Protein AF-A0A8H8R0Q6-F1 (afdb_monomer_lite)

Foldseek 3Di:
DDDDDDDDDDDDDDDDDDDDDDDDDDDCVVVVVVVVPDDDDDDDDDDDDDDDDDDDDDDDDDDDDDDDDDDDDDDDDDDDPDDPPPDDDDPFDFDWDFDAVQVVCPPVVLLQPLADDPPPDDDDDDDDDDDDDDDDDDDDDDDDPDDPDPDQDDQDSVNLVVLLVQLLVLVLVLLVVVLVLLLLLVDPLLLVLQQVLQDPQLLCLCDPDPVDALVSNLVSNVVSLLVLLVSLQVQAEEQAAEAWADADAPDVVCVVPDDDPPRHQDDADSVRLSVCSNRNYYHLQSSQSSVQSNSVSSVFFKKKKFQRRGFFSHSNTHHDDPDDPDPDDPDDDDDDDDDDDDDDDDDDDDDDDDDDDDDDDDDDDDDDDDDDPPPPDDDDDDDDDDDDDDDPDRDDDDAPLADRIWMWTASPSVLDTWTARSHRQNDIRCLQSRADDCPDPTHHRQFMKIATSVRAIDTLSLSRDLQCQQPSCSRAQVSHDCSVVVVCVSNVVRHDPDQDPSNVVSVVVSVVSVVPRDDDADPSSQQVGQFKHFPVNAGPQKDQQDPDFPDWYFPAADPVDDRHTDITTMDTPVRIFGWDFQVVVVLVQKHFDPPDFFPDFAQRDDDPPDPDDDDDPPPRDGGGGTDGPVRIDGHAAAAQDPFADDADPSQAAEPQDVSSAHHQKDFDQAPCLVVLCVVVVGHKHFYFNDFDDDDRMTTTDGGGIITGPVCVVSSVVVVVVVVVVVVVVVVVVVVVVVVVVVVVVVVVVVVVVVVVVCVVVPDDDDDDDDDDDDDDDDDDDDDPDDDDDDDDDDDDDDDDDDDDD

Secondary structure (DSSP, 8-state):
--------------------PPPP---THHHHHHHTTSPPP---PPPPP-PPPPPPP--------------------------------------EEE--TTSGGGTHHHHHHTT---TT---------------------PPPPPP-PPPPP---HHHHHHHHHHHHHHHHHHHHHHHHHHHHHT-HHHHHHHGGGS-HHHHHHHS--TTS-HHHHHHHHHHHHHHHHHHHHHH-EE-SB------B-SSHHHHHT----TTB-----HHHHHHHHHHTEE-HHHHHHHHHHHHHHHT--EEEEEEE-PPP-STTPPBP------PPPPPPPP-------------------------------------S----------PPPPPPPPPPPPPP----SS-SEEEEEEETTTTEEEEE-SSSS--BS-GGGT---TT-SS---SEEEEE-TTS-EEE-HHHH-SSTTTTGGGGSGGGSTTHHHHHHHHHTTSS-SS--HHHHHHHHHHHHHHTTPPPPSSGGGGTT-SSEEEGGG--TTEEES-----EEEEEEE-SSSTT-EEEEEEEEGGGEEEEEEHHHHHTTTEEEPTTPPPSEEEPPPPPSS-----------PPPEEEEEGGGEEE--PPPPBTTBPP--TTS-EE-SSGGGSPTTEEEE--TTHHHHHHHTT--EEEEEEEEEEETTEEEEEEEEEEEEGGGHHHHHHHHHHHHHHHHHHHHHHHHHHHHHHHHHHHHHHHHHHHHHHHHHS-S-----------------------------------PPPP---

Organism: NCBI:txid1316788

InterPro domains:
  IPR004583 DNA repair protein Rad4 [PTHR12135] (396-763)
  IPR018325 Rad4/PNGase transglutaminase-like fold [PF03835] (396-510)
  IPR018326 Rad4 beta-hairpin domain 1 [PF10403] (516-576)
  IPR018326 Rad4 beta-hairpin domain 1 [SM01030] (515-577)
  IPR018327 Rad4 beta-hairpin domain 2 [PF10404] (580-638)
  IPR018327 Rad4 beta-hairpin domain 2 [SM01031] (579-638)
  IPR018328 Rad4 beta-hairpin domain 3 [PF10405] (645-717)
  IPR018328 Rad4 beta-hairpin domain 3 [SM01032] (645-719)
  IPR036985 Transglutaminase-like superfamily [G3DSA:3.90.260.10] (149-517)
  IPR038765 Papain-like cysteine peptidase superfamily [SSF54001] (167-530)
  IPR042488 Rad4, beta-hairpin domain 3 superfamily [G3DSA:3.30.70.2460] (651-724)

Radius of gyration: 45.05 Å; chains: 1; bounding box: 107×128×176 Å

Sequence (805 aa):
MAPRKPAARTKQGKGKGKAPVKRSAVPDVYQEMLAEALPSHADVSERPLKKRRTGPRDTKGVAGSSSRQADEDDGDGDEDLEFEDVLDEPVKTQQTAYRDSDEESEEDDELEWAGVDFESLPGNGETSGSGDLELTLTANKTPQRPKISTRRRVVSKAERVTRLEIHRMHILCLLSHVERRNDWCNDAEVQKSLRPLLDKKMMTFLRPKSDMSQFGRAESVKRGLEQAGIMWRRKFRVTARGVRRALWADDEKDLHNYNLPGDVEFPIEKSDFRTAAKTLKGSRDLGAQLYCALLRSAGLEVRLVCSLQPLSFSAGGPAMSKSAPRAPKPPSPETSESEEEAVNVQSFIPSFGPGPSVAGLPISPRRRLGHPNAADYNMPEIRAPMRPPPRPKKKEIHESPFPVYWIEVLDEAHQKWLPVDPLVTETIAKPRAFEPPGADRENNMSYVICFEDEGNAKDITRRYAKAYNSKTRKNRVESTHGGDKWWRKTMSKFSPPWNTDLDQIENTELAASEAREPMPKNIQDFKDHPTYALERHLRRNEILVATREIGKVAAGRDTGTPGGKRLENVYRRRDVKIARSADAWYRLGRDVKMGEQPVKTVPAKGRVDEDVDMGGENDERPGTNLYTEDQTELFQAPPVVNGRVPKNSFGNIDVYVPSMVPKGGVHLPYDEASRAARILGIDYADALTGFDFRGRHGTAILKGIVVASGFREAVEEVIQGFRHERDREREEMRSLAALRMWKRFLVGLKIKARVDGYAIEGEGDEDGSVQDESAASDVYIPDDDGGGFIPDDDDDDEGGGFIPE

pLDDT: mean 72.89, std 25.29, range [25.75, 98.38]

Structure (mmCIF, N/CA/C/O backbone):
data_AF-A0A8H8R0Q6-F1
#
_entry.id   AF-A0A8H8R0Q6-F1
#
loop_
_atom_site.group_PDB
_atom_site.id
_atom_site.type_symbol
_atom_site.label_atom_id
_atom_site.label_alt_id
_atom_site.label_comp_id
_atom_site.label_asym_id
_atom_site.label_entity_id
_atom_site.label_seq_id
_atom_site.pdbx_PDB_ins_code
_atom_site.Cartn_x
_atom_site.Cartn_y
_atom_site.Cartn_z
_atom_site.occupancy
_atom_site.B_iso_or_equiv
_atom_site.auth_seq_id
_atom_site.auth_comp_id
_atom_site.auth_asym_id
_atom_site.auth_atom_id
_atom_site.pdbx_PDB_model_num
ATOM 1 N N . MET A 1 1 ? 1.878 48.714 -78.614 1.00 37.41 1 MET A N 1
ATOM 2 C CA . MET A 1 1 ? 2.618 49.493 -79.636 1.00 37.41 1 MET A CA 1
ATOM 3 C C . MET A 1 1 ? 4.052 48.971 -79.694 1.00 37.41 1 MET A C 1
ATOM 5 O O . MET A 1 1 ? 4.588 48.665 -78.640 1.00 37.41 1 MET A O 1
ATOM 9 N N . ALA A 1 2 ? 4.641 48.813 -80.886 1.00 41.62 2 ALA A N 1
ATOM 10 C CA . ALA A 1 2 ? 6.075 48.499 -81.066 1.00 41.62 2 ALA A CA 1
ATOM 11 C C . ALA A 1 2 ? 6.932 49.779 -80.856 1.00 41.62 2 ALA A C 1
ATOM 13 O O . ALA A 1 2 ? 6.328 50.854 -80.904 1.00 41.62 2 ALA A O 1
ATOM 14 N N . PRO A 1 3 ? 8.271 49.730 -80.618 1.00 52.81 3 PRO A N 1
ATOM 15 C CA . PRO A 1 3 ? 9.309 49.214 -81.550 1.00 52.81 3 PRO A CA 1
ATOM 16 C C . PRO A 1 3 ? 10.319 48.214 -80.909 1.00 52.81 3 PRO A C 1
ATOM 18 O O . PRO A 1 3 ? 10.474 48.182 -79.699 1.00 52.81 3 PRO A O 1
ATOM 21 N N . ARG A 1 4 ? 10.907 47.240 -81.635 1.00 34.62 4 ARG A N 1
ATOM 22 C CA . ARG A 1 4 ? 12.130 47.277 -82.503 1.00 34.62 4 ARG A CA 1
ATOM 23 C C . ARG A 1 4 ? 13.420 47.722 -81.761 1.00 34.62 4 ARG A C 1
ATOM 25 O O . ARG A 1 4 ? 13.446 48.833 -81.263 1.00 34.62 4 ARG A O 1
ATOM 32 N N . LYS A 1 5 ? 14.453 46.867 -81.581 1.00 35.47 5 LYS A N 1
ATOM 33 C CA . LYS A 1 5 ? 15.574 46.505 -82.518 1.00 35.47 5 LYS A CA 1
ATOM 34 C C . LYS A 1 5 ? 16.452 47.706 -82.969 1.00 35.47 5 LYS A C 1
ATOM 36 O O . LYS A 1 5 ? 15.867 48.770 -83.135 1.00 35.47 5 LYS A O 1
ATOM 41 N N . PRO A 1 6 ? 17.744 47.540 -83.377 1.00 52.72 6 PRO A N 1
ATOM 42 C CA . PRO A 1 6 ? 18.637 46.352 -83.327 1.00 52.72 6 PRO A CA 1
ATOM 43 C C . PRO A 1 6 ? 20.159 46.629 -83.055 1.00 52.72 6 PRO A C 1
ATOM 45 O O . PRO A 1 6 ? 20.582 47.773 -83.004 1.00 52.72 6 PRO A O 1
ATOM 48 N N . ALA A 1 7 ? 20.975 45.553 -83.087 1.00 35.16 7 ALA A N 1
ATOM 49 C CA . ALA A 1 7 ? 22.328 45.466 -83.702 1.00 35.16 7 ALA A CA 1
ATOM 50 C C . ALA A 1 7 ? 23.520 46.297 -83.147 1.00 35.16 7 ALA A C 1
ATOM 52 O O . ALA A 1 7 ? 23.352 47.336 -82.535 1.00 35.16 7 ALA A O 1
ATOM 53 N N . ALA A 1 8 ? 24.793 45.968 -83.422 1.00 33.88 8 ALA A N 1
ATOM 54 C CA . ALA A 1 8 ? 25.499 44.697 -83.691 1.00 33.88 8 ALA A CA 1
ATOM 55 C C . ALA A 1 8 ? 27.006 45.008 -83.839 1.00 33.88 8 ALA A C 1
ATOM 57 O O . ALA A 1 8 ? 27.340 45.996 -84.495 1.00 33.88 8 ALA A O 1
ATOM 58 N N . ARG A 1 9 ? 27.926 44.137 -83.383 1.00 33.97 9 ARG A N 1
ATOM 59 C CA . ARG A 1 9 ? 29.245 44.012 -84.045 1.00 33.97 9 ARG A CA 1
ATOM 60 C C . ARG A 1 9 ? 30.012 42.727 -83.718 1.00 33.97 9 ARG A C 1
ATOM 62 O O . ARG A 1 9 ? 30.208 42.361 -82.569 1.00 33.97 9 ARG A O 1
ATOM 69 N N . THR A 1 10 ? 30.477 42.082 -84.780 1.00 33.75 10 THR A N 1
ATOM 70 C CA . THR A 1 10 ? 31.283 40.853 -84.817 1.00 33.75 10 THR A CA 1
ATOM 71 C C . THR A 1 10 ? 32.789 41.117 -84.724 1.00 33.75 10 THR A C 1
ATOM 73 O O . THR A 1 10 ? 33.256 42.100 -85.302 1.00 33.75 10 THR A O 1
ATOM 76 N N . LYS A 1 11 ? 33.568 40.148 -84.219 1.00 35.34 11 LYS A N 1
ATOM 77 C CA . LYS A 1 11 ? 34.906 39.814 -84.758 1.00 35.34 11 LYS A CA 1
ATOM 78 C C . LYS A 1 11 ? 35.257 38.336 -84.508 1.00 35.34 11 LYS A C 1
ATOM 80 O O . LYS A 1 11 ? 34.851 37.765 -83.506 1.00 35.34 11 LYS A O 1
ATOM 85 N N . GLN A 1 12 ? 35.955 37.721 -85.465 1.00 33.28 12 GLN A N 1
ATOM 86 C CA . GLN A 1 12 ? 36.285 36.287 -85.510 1.00 33.28 12 GLN A CA 1
ATOM 87 C C . GLN A 1 12 ? 37.690 35.982 -84.958 1.00 33.28 12 GLN A C 1
ATOM 89 O O . GLN A 1 12 ? 38.584 36.817 -85.073 1.00 33.28 12 GLN A O 1
ATOM 94 N N . GLY A 1 13 ? 37.913 34.737 -84.512 1.00 31.86 13 GLY A N 1
ATOM 95 C CA . GLY A 1 13 ? 39.238 34.145 -84.276 1.00 31.86 13 GLY A CA 1
ATOM 96 C C . GLY A 1 13 ? 39.194 32.608 -84.352 1.00 31.86 13 GLY A C 1
ATOM 97 O O . GLY A 1 13 ? 38.357 31.987 -83.708 1.00 31.86 13 GLY A O 1
ATOM 98 N N . LYS A 1 14 ? 40.050 31.994 -85.182 1.00 33.41 14 LYS A N 1
ATOM 99 C CA . LYS A 1 14 ? 40.188 30.526 -85.392 1.00 33.41 14 LYS A CA 1
ATOM 100 C C . LYS A 1 14 ? 41.073 29.913 -84.277 1.00 33.41 14 LYS A C 1
ATOM 102 O O . LYS A 1 14 ? 41.914 30.636 -83.764 1.00 33.41 14 LYS A O 1
ATOM 107 N N . GLY A 1 15 ? 41.047 28.621 -83.918 1.00 32.22 15 GLY A N 1
ATOM 108 C CA . GLY A 1 15 ? 40.286 27.444 -84.384 1.00 32.22 15 GLY A CA 1
ATOM 109 C C . GLY A 1 15 ? 40.993 26.114 -83.992 1.00 32.22 15 GLY A C 1
ATOM 110 O O . GLY A 1 15 ? 42.031 26.165 -83.342 1.00 32.22 15 GLY A O 1
ATOM 111 N N . LYS A 1 16 ? 40.492 24.959 -84.488 1.00 32.84 16 LYS A N 1
ATOM 112 C CA . LYS A 1 16 ? 40.931 23.543 -84.249 1.00 32.84 16 LYS A CA 1
ATOM 113 C C . LYS A 1 16 ? 40.550 22.942 -82.867 1.00 32.84 16 LYS A C 1
ATOM 115 O O . LYS A 1 16 ? 40.836 23.555 -81.855 1.00 32.84 16 LYS A O 1
ATOM 120 N N . GLY A 1 17 ? 39.970 21.735 -82.745 1.00 31.78 17 GLY A N 1
ATOM 121 C CA . GLY A 1 17 ? 39.281 20.899 -83.749 1.00 31.78 17 GLY A CA 1
ATOM 122 C C . GLY A 1 17 ? 39.044 19.421 -83.348 1.00 31.78 17 GLY A C 1
ATOM 123 O O . GLY A 1 17 ? 40.013 18.743 -83.039 1.00 31.78 17 GLY A O 1
ATOM 124 N N . LYS A 1 18 ? 37.795 18.927 -83.534 1.00 31.50 18 LYS A N 1
ATOM 125 C CA . LYS A 1 18 ? 37.303 17.510 -83.527 1.00 31.50 18 LYS A CA 1
ATOM 126 C C . LYS A 1 18 ? 37.394 16.726 -82.190 1.00 31.50 18 LYS A C 1
ATOM 128 O O . LYS A 1 18 ? 38.374 16.874 -81.484 1.00 31.50 18 LYS A O 1
ATOM 133 N N . ALA A 1 19 ? 36.501 15.793 -81.817 1.00 33.81 19 ALA A N 1
ATOM 134 C CA . ALA A 1 19 ? 35.112 15.394 -82.171 1.00 33.81 19 ALA A CA 1
ATOM 135 C C . ALA A 1 19 ? 34.708 14.204 -81.233 1.00 33.81 19 ALA A C 1
ATOM 137 O O . ALA A 1 19 ? 35.589 13.692 -80.548 1.00 33.81 19 ALA A O 1
ATOM 138 N N . PRO A 1 20 ? 33.493 13.613 -81.292 1.00 41.59 20 PRO A N 1
ATOM 139 C CA . PRO A 1 20 ? 32.145 14.181 -81.204 1.00 41.59 20 PRO A CA 1
ATOM 140 C C . PRO A 1 20 ? 31.353 13.669 -79.966 1.00 41.59 20 PRO A C 1
ATOM 142 O O . PRO A 1 20 ? 31.615 12.594 -79.433 1.00 41.59 20 PRO A O 1
ATOM 145 N N . VAL A 1 21 ? 30.299 14.389 -79.569 1.00 34.75 21 VAL A N 1
ATOM 146 C CA . VAL A 1 21 ? 29.339 13.960 -78.528 1.00 34.75 21 VAL A CA 1
ATOM 147 C C . VAL A 1 21 ? 28.239 13.072 -79.132 1.00 34.75 21 VAL A C 1
ATOM 149 O O . VAL A 1 21 ? 27.645 13.440 -80.148 1.00 34.75 21 VAL A O 1
ATOM 152 N N . LYS A 1 22 ? 27.900 11.945 -78.485 1.00 35.41 22 LYS A N 1
ATOM 153 C CA . LYS A 1 22 ? 26.603 11.272 -78.695 1.00 35.41 22 LYS A CA 1
ATOM 154 C C . LYS A 1 22 ? 25.539 11.990 -77.860 1.00 35.41 22 LYS A C 1
ATOM 156 O O . LYS A 1 22 ? 25.668 12.065 -76.644 1.00 35.41 22 LYS A O 1
ATOM 161 N N . ARG A 1 23 ? 24.505 12.521 -78.518 1.00 35.56 23 ARG A N 1
ATOM 162 C CA . ARG A 1 23 ? 23.360 13.186 -77.871 1.00 35.56 23 ARG A CA 1
ATOM 163 C C . ARG A 1 23 ? 22.573 12.196 -77.003 1.00 35.56 23 ARG A C 1
ATOM 165 O O . ARG A 1 23 ? 22.183 11.148 -77.513 1.00 35.56 23 ARG A O 1
ATOM 172 N N . SER A 1 24 ? 22.276 12.559 -75.756 1.00 41.94 24 SER A N 1
ATOM 173 C CA . SER A 1 24 ? 21.095 12.043 -75.051 1.00 41.94 24 SER A CA 1
ATOM 174 C C . SER A 1 24 ? 19.878 12.909 -75.400 1.00 41.94 24 SER A C 1
ATOM 176 O O . SER A 1 24 ? 20.024 14.042 -75.862 1.00 41.94 24 SER A O 1
ATOM 178 N N . ALA A 1 25 ? 18.676 12.354 -75.249 1.00 55.81 25 ALA A N 1
ATOM 179 C CA . ALA A 1 25 ? 17.431 13.000 -75.654 1.00 55.81 25 ALA A CA 1
ATOM 180 C C . ALA A 1 25 ? 16.643 13.492 -74.430 1.00 55.81 25 ALA A C 1
ATOM 182 O O . ALA A 1 25 ? 15.858 12.739 -73.862 1.00 55.81 25 ALA A O 1
ATOM 183 N N . VAL A 1 26 ? 16.842 14.756 -74.046 1.00 54.94 26 VAL A N 1
ATOM 184 C CA . VAL A 1 26 ? 15.974 15.495 -73.111 1.00 54.94 26 VAL A CA 1
ATOM 185 C C . VAL A 1 26 ? 15.856 16.943 -73.621 1.00 54.94 26 VAL A C 1
ATOM 187 O O . VAL A 1 26 ? 16.885 17.508 -73.986 1.00 54.94 26 VAL A O 1
ATOM 190 N N . PRO A 1 27 ? 14.655 17.549 -73.702 1.00 66.12 27 PRO A N 1
ATOM 191 C CA . PRO A 1 27 ? 14.500 18.955 -74.092 1.00 66.12 27 PRO A CA 1
ATOM 192 C C . PRO A 1 27 ? 15.059 19.942 -73.052 1.00 66.12 27 PRO A C 1
ATOM 194 O O . PRO A 1 27 ? 14.815 19.779 -71.855 1.00 66.12 27 PRO A O 1
ATOM 197 N N . ASP A 1 28 ? 15.719 21.008 -73.519 1.00 57.66 28 ASP A N 1
ATOM 198 C CA . ASP A 1 28 ? 16.455 21.984 -72.687 1.00 57.66 28 ASP A CA 1
ATOM 199 C C . ASP A 1 28 ? 15.604 22.676 -71.597 1.00 57.66 28 ASP A C 1
ATOM 201 O O . ASP A 1 28 ? 16.124 23.046 -70.546 1.00 57.66 28 ASP A O 1
ATOM 205 N N . VAL A 1 29 ? 14.281 22.769 -71.790 1.00 59.09 29 VAL A N 1
ATOM 206 C CA . VAL A 1 29 ? 13.329 23.397 -70.845 1.00 59.09 29 VAL A CA 1
ATOM 207 C C . VAL A 1 29 ? 13.381 22.774 -69.439 1.00 59.09 29 VAL A C 1
ATOM 209 O O . VAL A 1 29 ? 13.144 23.455 -68.444 1.00 59.09 29 VAL A O 1
ATOM 212 N N . TYR A 1 30 ? 13.720 21.485 -69.330 1.00 53.28 30 TYR A N 1
ATOM 213 C CA . TYR A 1 30 ? 13.838 20.812 -68.031 1.00 53.28 30 TYR A CA 1
ATOM 214 C C . TYR A 1 30 ? 15.154 21.103 -67.293 1.00 53.28 30 TYR A C 1
ATOM 216 O O . TYR A 1 30 ? 15.230 20.856 -66.091 1.00 53.28 30 TYR A O 1
ATOM 224 N N . GLN A 1 31 ? 16.182 21.624 -67.974 1.00 54.16 31 GLN A N 1
ATOM 225 C CA . GLN A 1 31 ? 17.448 22.006 -67.337 1.00 54.16 31 GLN A CA 1
ATOM 226 C C . GLN A 1 31 ? 17.413 23.440 -66.794 1.00 54.16 31 GLN A C 1
ATOM 228 O O . GLN A 1 31 ? 17.961 23.680 -65.722 1.00 54.16 31 GLN A O 1
ATOM 233 N N . GLU A 1 32 ? 16.713 24.369 -67.455 1.00 53.84 32 GLU A N 1
ATOM 234 C CA . GLU A 1 32 ? 16.550 25.741 -66.942 1.00 53.84 32 GLU A CA 1
ATOM 235 C C . GLU A 1 32 ? 15.738 25.776 -65.633 1.00 53.84 32 GLU A C 1
ATOM 237 O O . GLU A 1 32 ? 16.171 26.410 -64.672 1.00 53.84 32 GLU A O 1
ATOM 242 N N . MET A 1 33 ? 14.651 24.998 -65.513 1.00 52.16 33 MET A N 1
ATOM 243 C CA . MET A 1 33 ? 13.885 24.910 -64.252 1.00 52.16 33 MET A CA 1
ATOM 244 C C . MET A 1 33 ? 14.675 24.301 -63.077 1.00 52.16 33 MET A C 1
ATOM 246 O O . MET A 1 33 ? 14.356 24.571 -61.922 1.00 52.16 33 MET A O 1
ATOM 250 N N . LEU A 1 34 ? 15.706 23.491 -63.345 1.00 52.06 34 LEU A N 1
ATOM 251 C CA . LEU A 1 34 ? 16.599 22.955 -62.308 1.00 52.06 34 LEU A CA 1
ATOM 252 C C . LEU A 1 34 ? 17.705 23.945 -61.904 1.00 52.06 34 LEU A C 1
ATOM 254 O O . LEU A 1 34 ? 18.265 23.812 -60.818 1.00 52.06 34 LEU A O 1
ATOM 258 N N . ALA A 1 35 ? 18.007 24.939 -62.744 1.00 54.28 35 ALA A N 1
ATOM 259 C CA . ALA A 1 35 ? 18.993 25.980 -62.457 1.00 54.28 35 ALA A CA 1
ATOM 260 C C . ALA A 1 35 ? 18.410 27.160 -61.653 1.00 54.28 35 ALA A C 1
ATOM 262 O O . ALA A 1 35 ? 19.150 27.839 -60.947 1.00 54.28 35 ALA A O 1
ATOM 263 N N . GLU A 1 36 ? 17.096 27.394 -61.729 1.00 56.12 36 GLU A N 1
ATOM 264 C CA . GLU A 1 36 ? 16.418 28.519 -61.061 1.00 56.12 36 GLU A CA 1
ATOM 265 C C . GLU A 1 36 ? 16.011 28.219 -59.597 1.00 56.12 36 GLU A C 1
ATOM 267 O O . GLU A 1 36 ? 15.661 29.121 -58.841 1.00 56.12 36 GLU A O 1
ATOM 272 N N . ALA A 1 37 ? 16.101 26.955 -59.163 1.00 46.34 37 ALA A N 1
ATOM 273 C CA . ALA A 1 37 ? 15.659 26.489 -57.841 1.00 46.34 37 ALA A CA 1
ATOM 274 C C . ALA A 1 37 ? 16.743 26.504 -56.734 1.00 46.34 37 ALA A C 1
ATOM 276 O O . ALA A 1 37 ? 16.505 25.989 -55.641 1.00 46.34 37 ALA A O 1
ATOM 277 N N . LEU A 1 38 ? 17.931 27.069 -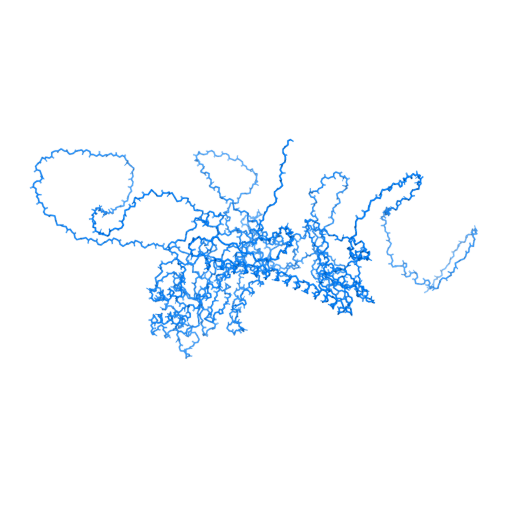56.990 1.00 39.94 38 LEU A N 1
ATOM 278 C CA . LEU A 1 38 ? 19.055 27.102 -56.043 1.00 39.94 38 LEU A CA 1
ATOM 279 C C . LEU A 1 38 ? 19.482 28.547 -55.713 1.00 39.94 38 LEU A C 1
ATOM 281 O O . LEU A 1 38 ? 20.054 29.222 -56.571 1.00 39.94 38 LEU A O 1
ATOM 285 N N . PRO A 1 39 ? 19.262 29.032 -54.474 1.00 40.91 39 PRO A N 1
ATOM 286 C CA . PRO A 1 39 ? 19.784 30.321 -54.027 1.00 40.91 39 PRO A CA 1
ATOM 287 C C . PRO A 1 39 ? 21.319 30.368 -54.028 1.00 40.91 39 PRO A C 1
ATOM 289 O O . PRO A 1 39 ? 21.995 29.435 -53.599 1.00 40.91 39 PRO A O 1
ATOM 292 N N . SER A 1 40 ? 21.870 31.490 -54.489 1.00 37.72 40 SER A N 1
ATOM 293 C CA . SER A 1 40 ? 23.310 31.726 -54.618 1.00 37.72 40 SER A CA 1
ATOM 294 C C . SER A 1 40 ? 24.046 31.792 -53.272 1.00 37.72 40 SER A C 1
ATOM 296 O O . SER A 1 40 ? 23.661 32.559 -52.390 1.00 37.72 40 SER A O 1
ATOM 298 N N . HIS A 1 41 ? 25.155 31.055 -53.167 1.00 38.09 41 HIS A N 1
ATOM 299 C CA . HIS A 1 41 ? 26.095 31.078 -52.039 1.00 38.09 41 HIS A CA 1
ATOM 300 C C . HIS A 1 41 ? 26.798 32.433 -51.832 1.00 38.09 41 HIS A C 1
ATOM 302 O O . HIS A 1 41 ? 27.070 33.155 -52.791 1.00 38.09 41 HIS A O 1
ATOM 308 N N . ALA A 1 42 ? 27.235 32.674 -50.590 1.00 30.52 42 ALA A N 1
ATOM 309 C CA . ALA A 1 42 ? 28.360 33.552 -50.270 1.00 30.52 42 ALA A CA 1
ATOM 310 C C . ALA A 1 42 ? 29.329 32.849 -49.289 1.00 30.52 42 ALA A C 1
ATOM 312 O O . ALA A 1 42 ? 28.966 32.565 -48.153 1.00 30.52 42 ALA A O 1
ATOM 313 N N . ASP A 1 43 ? 30.526 32.541 -49.798 1.00 34.03 43 ASP A N 1
ATOM 314 C CA . ASP A 1 43 ? 31.808 32.207 -49.146 1.00 34.03 43 ASP A CA 1
ATOM 315 C C . ASP A 1 43 ? 31.872 31.624 -47.715 1.00 34.03 43 ASP A C 1
ATOM 317 O O . ASP A 1 43 ? 31.805 32.346 -46.722 1.00 34.03 43 ASP A O 1
ATOM 321 N N . VAL A 1 44 ? 32.285 30.348 -47.633 1.00 30.97 44 VAL A N 1
ATOM 322 C CA . VAL A 1 44 ? 33.245 29.844 -46.625 1.00 30.97 44 VAL A CA 1
ATOM 323 C C . VAL A 1 44 ? 34.235 28.897 -47.324 1.00 30.97 44 VAL A C 1
ATOM 325 O O . VAL A 1 44 ? 33.862 28.154 -48.229 1.00 30.97 44 VAL A O 1
ATOM 328 N N . SER A 1 45 ? 35.509 28.939 -46.931 1.00 35.38 45 SER A N 1
ATOM 329 C CA . SER A 1 45 ? 36.619 28.233 -47.582 1.00 35.38 45 SER A CA 1
ATOM 330 C C . SER A 1 45 ? 36.756 26.757 -47.174 1.00 35.38 45 SER A C 1
ATOM 332 O O . SER A 1 45 ? 36.911 26.425 -45.999 1.00 35.38 45 SER A O 1
ATOM 334 N N . GLU A 1 46 ? 36.783 25.850 -48.157 1.00 33.22 46 GLU A N 1
ATOM 335 C CA . GLU A 1 46 ? 36.973 24.415 -47.910 1.00 33.22 46 GLU A CA 1
ATOM 336 C C . GLU A 1 46 ? 38.435 24.053 -47.583 1.00 33.22 46 GLU A C 1
ATOM 338 O O . GLU A 1 46 ? 39.353 24.248 -48.385 1.00 33.22 46 GLU A O 1
ATOM 343 N N . ARG A 1 47 ? 38.648 23.437 -46.412 1.00 35.62 47 ARG A N 1
ATOM 344 C CA . ARG A 1 47 ? 39.866 22.673 -46.088 1.00 35.62 47 ARG A CA 1
ATOM 345 C C . ARG A 1 47 ? 39.652 21.185 -46.430 1.00 35.62 47 ARG A C 1
ATOM 347 O O . ARG A 1 47 ? 38.562 20.675 -46.178 1.00 35.62 47 ARG A O 1
ATOM 354 N N . PRO A 1 48 ? 40.654 20.442 -46.948 1.00 40.94 48 PRO A N 1
ATOM 355 C CA . PRO A 1 48 ? 40.413 19.093 -47.469 1.00 40.94 48 PRO A CA 1
ATOM 356 C C . PRO A 1 48 ? 40.166 18.030 -46.386 1.00 40.94 48 PRO A C 1
ATOM 358 O O . PRO A 1 48 ? 40.982 17.841 -45.481 1.00 40.94 48 PRO A O 1
ATOM 361 N N . LEU A 1 49 ? 39.090 17.255 -46.551 1.00 35.88 49 LEU A N 1
ATOM 362 C CA . LEU A 1 49 ? 38.761 16.095 -45.716 1.00 35.88 49 LEU A CA 1
ATOM 363 C C . LEU A 1 49 ? 39.793 14.962 -45.877 1.00 35.88 49 LEU A C 1
ATOM 365 O O . LEU A 1 49 ? 40.012 14.419 -46.965 1.00 35.88 49 LEU A O 1
ATOM 369 N N . LYS A 1 50 ? 40.422 14.568 -44.765 1.00 34.38 50 LYS A N 1
ATOM 370 C CA . LYS A 1 50 ? 41.488 13.556 -44.724 1.00 34.38 50 LYS A CA 1
ATOM 371 C C . LYS A 1 50 ? 40.904 12.134 -44.726 1.00 34.38 50 LYS A C 1
ATOM 373 O O . LYS A 1 50 ? 40.561 11.586 -43.682 1.00 34.38 50 LYS A O 1
ATOM 378 N N . LYS A 1 51 ? 40.855 11.491 -45.899 1.00 36.44 51 LYS A N 1
ATOM 379 C CA . LYS A 1 51 ? 40.668 10.029 -45.998 1.00 36.44 51 LYS A CA 1
ATOM 380 C C . LYS A 1 51 ? 41.799 9.308 -45.248 1.00 36.44 51 LYS A C 1
ATOM 382 O O . LYS A 1 51 ? 42.972 9.622 -45.473 1.00 36.44 51 LYS A O 1
ATOM 387 N N . ARG A 1 52 ? 41.477 8.325 -44.394 1.00 32.88 52 ARG A N 1
ATOM 388 C CA . ARG A 1 52 ? 42.503 7.456 -43.785 1.00 32.88 52 ARG A CA 1
ATOM 389 C C . ARG A 1 52 ? 43.118 6.546 -44.852 1.00 32.88 52 ARG A C 1
ATOM 391 O O . ARG A 1 52 ? 42.446 6.094 -45.774 1.00 32.88 52 ARG A O 1
ATOM 398 N N . ARG A 1 53 ? 44.433 6.367 -44.749 1.00 31.47 53 ARG A N 1
ATOM 399 C CA . ARG A 1 53 ? 45.313 5.916 -45.832 1.00 31.47 53 ARG A CA 1
ATOM 400 C C . ARG A 1 53 ? 45.634 4.429 -45.678 1.00 31.47 53 ARG A C 1
ATOM 402 O O . ARG A 1 53 ? 46.025 4.010 -44.594 1.00 31.47 53 ARG A O 1
ATOM 409 N N . THR A 1 54 ? 45.533 3.661 -46.758 1.00 33.88 54 THR A N 1
ATOM 410 C CA . THR A 1 54 ? 46.132 2.321 -46.854 1.00 33.88 54 THR A CA 1
ATOM 411 C C . THR A 1 54 ? 47.660 2.429 -46.793 1.00 33.88 54 THR A C 1
ATOM 413 O O . THR A 1 54 ? 48.246 3.235 -47.521 1.00 33.88 54 THR A O 1
ATOM 416 N N . GLY A 1 55 ? 48.298 1.643 -45.921 1.00 31.31 55 GLY A N 1
ATOM 417 C CA . GLY A 1 55 ? 49.758 1.495 -45.839 1.00 31.31 55 GLY A CA 1
ATOM 418 C C . GLY A 1 55 ? 50.281 0.400 -46.784 1.00 31.31 55 GLY A C 1
ATOM 419 O O . GLY A 1 55 ? 49.501 -0.477 -47.157 1.00 31.31 55 GLY A O 1
ATOM 420 N N . PRO A 1 56 ? 51.552 0.458 -47.227 1.00 36.50 56 PRO A N 1
ATOM 421 C CA . PRO A 1 56 ? 52.015 -0.321 -48.371 1.00 36.50 56 PRO A CA 1
ATOM 422 C C . PRO A 1 56 ? 52.639 -1.676 -48.011 1.00 36.50 56 PRO A C 1
ATOM 424 O O . PRO A 1 56 ? 53.155 -1.899 -46.921 1.00 36.50 56 PRO A O 1
ATOM 427 N N . ARG A 1 57 ? 52.622 -2.556 -49.014 1.00 30.55 57 ARG A N 1
ATOM 428 C CA . ARG A 1 57 ? 53.323 -3.840 -49.082 1.00 30.55 57 ARG A CA 1
ATOM 429 C C . ARG A 1 57 ? 54.793 -3.592 -49.419 1.00 30.55 57 ARG A C 1
ATOM 431 O O . ARG A 1 57 ? 55.061 -3.059 -50.492 1.00 30.55 57 ARG A O 1
ATOM 438 N N . ASP A 1 58 ? 55.710 -4.027 -48.559 1.00 29.55 58 ASP A N 1
ATOM 439 C CA . ASP A 1 58 ? 57.151 -4.008 -48.837 1.00 29.55 58 ASP A CA 1
ATOM 440 C C . ASP A 1 58 ? 57.697 -5.433 -48.990 1.00 29.55 58 ASP A C 1
ATOM 442 O O . ASP A 1 58 ? 57.332 -6.346 -48.249 1.00 29.55 58 ASP A O 1
ATOM 446 N N . THR A 1 59 ? 58.554 -5.637 -49.989 1.00 30.95 59 THR A N 1
ATOM 447 C CA . THR A 1 59 ? 59.098 -6.951 -50.353 1.00 30.95 59 THR A CA 1
ATOM 448 C C . THR A 1 59 ? 60.582 -7.042 -50.025 1.00 30.95 59 THR A C 1
ATOM 450 O O . THR A 1 59 ? 61.396 -6.410 -50.699 1.00 30.95 59 THR A O 1
ATOM 453 N N . LYS A 1 60 ? 60.959 -7.916 -49.087 1.00 31.59 60 LYS A N 1
ATOM 454 C CA . LYS A 1 60 ? 62.309 -8.495 -49.019 1.00 31.59 60 LYS A CA 1
ATOM 455 C C . LYS A 1 60 ? 62.228 -9.964 -48.625 1.00 31.59 60 LYS A C 1
ATOM 457 O O . LYS A 1 60 ? 61.730 -10.287 -47.555 1.00 31.59 60 LYS A O 1
ATOM 462 N N . GLY A 1 61 ? 62.737 -10.835 -49.491 1.00 28.97 61 GLY A N 1
ATOM 463 C CA . GLY A 1 61 ? 63.046 -12.215 -49.134 1.00 28.97 61 GLY A CA 1
ATOM 464 C C . GLY A 1 61 ? 64.512 -12.338 -48.725 1.00 28.97 61 GLY A C 1
ATOM 465 O O . GLY A 1 61 ? 65.375 -11.727 -49.355 1.00 28.97 61 GLY A O 1
ATOM 466 N N . VAL A 1 62 ? 64.783 -13.152 -47.707 1.00 29.78 62 VAL A N 1
ATOM 467 C CA . VAL A 1 62 ? 66.087 -13.771 -47.430 1.00 29.78 62 VAL A CA 1
ATOM 468 C C . VAL A 1 62 ? 65.804 -15.209 -46.988 1.00 29.78 62 VAL A C 1
ATOM 470 O O . VAL A 1 62 ? 64.812 -15.459 -46.308 1.00 29.78 62 VAL A O 1
ATOM 473 N N . ALA A 1 63 ? 66.631 -16.153 -47.435 1.00 28.78 63 ALA A N 1
ATOM 474 C CA . ALA A 1 63 ? 66.472 -17.581 -47.172 1.00 28.78 63 ALA A CA 1
ATOM 475 C C . ALA A 1 63 ? 67.172 -18.031 -45.873 1.00 28.78 63 ALA A C 1
ATOM 477 O O . ALA A 1 63 ? 68.114 -17.389 -45.417 1.00 28.78 63 ALA A O 1
ATOM 478 N N . GLY A 1 64 ? 66.746 -19.180 -45.341 1.00 27.66 64 GLY A N 1
ATOM 479 C CA . GLY A 1 64 ? 67.348 -19.867 -44.191 1.00 27.66 64 GLY A CA 1
ATOM 480 C C . GLY A 1 64 ? 66.290 -20.727 -43.488 1.00 27.66 64 GLY A C 1
ATOM 481 O O . GLY A 1 64 ? 65.484 -20.200 -42.740 1.00 27.66 64 GLY A O 1
ATOM 482 N N . SER A 1 65 ? 66.092 -21.991 -43.868 1.00 28.08 65 SER A N 1
ATOM 483 C CA . SER A 1 65 ? 66.918 -23.140 -43.459 1.00 28.08 65 SER A CA 1
ATOM 484 C C . SER A 1 65 ? 66.784 -23.489 -41.971 1.00 28.08 65 SER A C 1
ATOM 486 O O . SER A 1 65 ? 67.625 -23.095 -41.167 1.00 28.08 65 SER A O 1
ATOM 488 N N . SER A 1 66 ? 65.825 -24.355 -41.642 1.00 29.00 66 SER A N 1
ATOM 489 C CA . SER A 1 66 ? 65.996 -25.326 -40.558 1.00 29.00 66 SER A CA 1
ATOM 490 C C . SER A 1 66 ? 65.518 -26.703 -41.016 1.00 29.00 66 SER A C 1
ATOM 492 O O . SER A 1 66 ? 64.394 -26.900 -41.475 1.00 29.00 66 SER A O 1
ATOM 494 N N . SER A 1 67 ? 66.434 -27.661 -40.955 1.00 30.08 67 SER A N 1
ATOM 495 C CA . SER A 1 67 ? 66.158 -29.074 -41.145 1.00 30.08 67 SER A CA 1
ATOM 496 C C . SER A 1 67 ? 65.501 -29.659 -39.901 1.00 30.08 67 SER A C 1
ATOM 498 O O . SER A 1 67 ? 65.943 -29.394 -38.787 1.00 30.08 67 SER A O 1
ATOM 500 N N . ARG A 1 68 ? 64.512 -30.521 -40.146 1.00 28.95 68 ARG A N 1
ATOM 501 C CA . ARG A 1 68 ? 64.345 -31.840 -39.520 1.00 28.95 68 ARG A CA 1
ATOM 502 C C . ARG A 1 68 ? 65.350 -32.180 -38.412 1.00 28.95 68 ARG A C 1
ATOM 504 O O . ARG A 1 68 ? 66.535 -32.351 -38.696 1.00 28.95 68 ARG A O 1
ATOM 511 N N . GLN A 1 69 ? 64.812 -32.501 -37.246 1.00 30.45 69 GLN A N 1
ATOM 512 C CA . GLN A 1 69 ? 65.274 -33.653 -36.489 1.00 30.45 69 GLN A CA 1
ATOM 513 C C . GLN A 1 69 ? 64.027 -34.400 -36.008 1.00 30.45 69 GLN A C 1
ATOM 515 O O . GLN A 1 69 ? 63.041 -33.769 -35.632 1.00 30.45 69 GLN A O 1
ATOM 520 N N . ALA A 1 70 ? 64.046 -35.717 -36.158 1.00 30.58 70 ALA A N 1
ATOM 521 C CA . ALA A 1 70 ? 63.031 -36.627 -35.656 1.00 30.58 70 ALA A CA 1
ATOM 522 C C . ALA A 1 70 ? 63.727 -37.524 -34.638 1.00 30.58 70 ALA A C 1
ATOM 524 O O . ALA A 1 70 ? 64.882 -37.879 -34.870 1.00 30.58 70 ALA A O 1
ATOM 525 N N . ASP A 1 71 ? 63.011 -37.891 -33.586 1.00 30.70 71 ASP A N 1
ATOM 526 C CA . ASP A 1 71 ? 63.289 -39.073 -32.783 1.00 30.70 71 ASP A CA 1
ATOM 527 C C . ASP A 1 71 ? 61.941 -39.784 -32.588 1.00 30.70 71 ASP A C 1
ATOM 529 O O . ASP A 1 71 ? 60.911 -39.133 -32.389 1.00 30.70 71 ASP A O 1
ATOM 533 N N . GLU A 1 72 ? 61.955 -41.101 -32.763 1.00 33.47 72 GLU A N 1
ATOM 534 C CA . GLU A 1 72 ? 60.813 -42.011 -32.642 1.00 33.47 72 GLU A CA 1
ATOM 535 C C . GLU A 1 72 ? 60.849 -42.656 -31.246 1.00 33.47 72 GLU A C 1
ATOM 537 O O . GLU A 1 72 ? 61.935 -42.989 -30.770 1.00 33.47 72 GLU A O 1
ATOM 542 N N . ASP A 1 73 ? 59.691 -42.872 -30.618 1.00 30.45 73 ASP A N 1
ATOM 543 C CA . ASP A 1 73 ? 59.508 -43.938 -29.620 1.00 30.45 73 ASP A CA 1
ATOM 544 C C . ASP A 1 73 ? 58.052 -44.443 -29.663 1.00 30.45 73 ASP A C 1
ATOM 546 O O . ASP A 1 73 ? 57.146 -43.705 -30.066 1.00 30.45 73 ASP A O 1
ATOM 550 N N . ASP A 1 74 ? 57.853 -45.719 -29.333 1.00 33.25 74 ASP A N 1
ATOM 551 C CA . ASP A 1 74 ? 56.685 -46.536 -29.705 1.00 33.25 74 ASP A CA 1
ATOM 552 C C . ASP A 1 74 ? 55.607 -46.674 -28.605 1.00 33.25 74 ASP A C 1
ATOM 554 O O . ASP A 1 74 ? 55.937 -46.760 -27.427 1.00 33.25 74 ASP A O 1
ATOM 558 N N . GLY A 1 75 ? 54.344 -46.873 -29.029 1.00 30.58 75 GLY A N 1
ATOM 559 C CA . GLY A 1 75 ? 53.268 -47.583 -28.290 1.00 30.58 75 GLY A CA 1
ATOM 560 C C . GLY A 1 75 ? 52.688 -46.887 -27.041 1.00 30.58 75 GLY A C 1
ATOM 561 O O . GLY A 1 75 ? 53.405 -46.411 -26.178 1.00 30.58 75 GLY A O 1
ATOM 562 N N . ASP A 1 76 ? 51.379 -46.789 -26.821 1.00 31.02 76 ASP A N 1
ATOM 563 C CA . ASP A 1 76 ? 50.274 -47.690 -27.166 1.00 31.02 76 ASP A CA 1
ATOM 564 C C . ASP A 1 76 ? 49.005 -46.885 -27.512 1.00 31.02 76 ASP A C 1
ATOM 566 O O . ASP A 1 76 ? 48.933 -45.678 -27.281 1.00 31.02 76 ASP A O 1
ATOM 570 N N . GLY A 1 77 ? 48.009 -47.545 -28.107 1.00 37.62 77 GLY A N 1
ATOM 571 C CA . GLY A 1 77 ? 46.783 -46.890 -28.568 1.00 37.62 77 GLY A CA 1
ATOM 572 C C . GLY A 1 77 ? 45.616 -46.979 -27.586 1.00 37.62 77 GLY A C 1
ATOM 573 O O . GLY A 1 77 ? 45.321 -48.061 -27.091 1.00 37.62 77 GLY A O 1
ATOM 574 N N . ASP A 1 78 ? 44.887 -45.872 -27.449 1.00 33.00 78 ASP A N 1
ATOM 575 C CA . ASP A 1 78 ? 43.466 -45.849 -27.094 1.00 33.00 78 ASP A CA 1
ATOM 576 C C . ASP A 1 78 ? 42.745 -44.901 -28.074 1.00 33.00 78 ASP A C 1
ATOM 578 O O . ASP A 1 78 ? 43.157 -43.758 -28.282 1.00 33.00 78 ASP A O 1
ATOM 582 N N . GLU A 1 79 ? 41.707 -45.404 -28.750 1.00 36.66 79 GLU A N 1
ATOM 583 C CA . GLU A 1 79 ? 40.949 -44.666 -29.772 1.00 36.66 79 GLU A CA 1
ATOM 584 C C . GLU A 1 79 ? 39.851 -43.799 -29.132 1.00 36.66 79 GLU A C 1
ATOM 586 O O . GLU A 1 79 ? 38.664 -44.136 -29.179 1.00 36.66 79 GLU A O 1
ATOM 591 N N . ASP A 1 80 ? 40.229 -42.651 -28.565 1.00 33.84 80 ASP A N 1
ATOM 592 C CA . ASP A 1 80 ? 39.256 -41.619 -28.196 1.00 33.84 80 ASP A CA 1
ATOM 593 C C . ASP A 1 80 ? 38.692 -40.947 -29.461 1.00 33.84 80 ASP A C 1
ATOM 595 O O . ASP A 1 80 ? 39.340 -40.137 -30.128 1.00 33.84 80 ASP A O 1
ATOM 599 N N . LEU A 1 81 ? 37.447 -41.294 -29.799 1.00 38.38 81 LEU A N 1
ATOM 600 C CA . LEU A 1 81 ? 36.682 -40.691 -30.893 1.00 38.38 81 LEU A CA 1
ATOM 601 C C . LEU A 1 81 ? 36.228 -39.264 -30.532 1.00 38.38 81 LEU A C 1
ATOM 603 O O . LEU A 1 81 ? 35.046 -39.020 -30.266 1.00 38.38 81 LEU A O 1
ATOM 607 N N . GLU A 1 82 ? 37.153 -38.302 -30.564 1.00 34.22 82 GLU A N 1
ATOM 608 C CA . GLU A 1 82 ? 36.802 -36.880 -30.592 1.00 34.22 82 GLU A CA 1
ATOM 609 C C . GLU A 1 82 ? 35.991 -36.567 -31.860 1.00 34.22 82 GLU A C 1
ATOM 611 O O . GLU A 1 82 ? 36.462 -36.689 -32.993 1.00 34.22 82 GLU A O 1
ATOM 616 N N . PHE A 1 83 ? 34.739 -36.142 -31.670 1.00 30.92 83 PHE A N 1
ATOM 617 C CA . PHE A 1 83 ? 33.910 -35.621 -32.753 1.00 30.92 83 PHE A CA 1
ATOM 618 C C . PHE A 1 83 ? 34.441 -34.249 -33.187 1.00 30.92 83 PHE A C 1
ATOM 620 O O . PHE A 1 83 ? 34.134 -33.225 -32.576 1.00 30.92 83 PHE A O 1
ATOM 627 N N . GLU A 1 84 ? 35.223 -34.238 -34.267 1.00 35.81 84 GLU A N 1
ATOM 628 C CA . GLU A 1 84 ? 35.730 -33.028 -34.916 1.00 35.81 84 GLU A CA 1
ATOM 629 C C . GLU A 1 84 ? 34.568 -32.256 -35.584 1.00 35.81 84 GLU A C 1
ATOM 631 O O . GLU A 1 84 ? 34.281 -32.402 -36.774 1.00 35.81 84 GLU A O 1
ATOM 636 N N . ASP A 1 85 ? 33.849 -31.442 -34.804 1.00 41.69 85 ASP A N 1
ATOM 637 C CA . ASP A 1 85 ? 32.708 -30.633 -35.264 1.00 41.69 85 ASP A CA 1
ATOM 638 C C . ASP A 1 85 ? 33.206 -29.385 -36.037 1.00 41.69 85 ASP A C 1
ATOM 640 O O . ASP A 1 85 ? 33.020 -28.232 -35.633 1.00 41.69 85 ASP A O 1
ATOM 644 N N . VAL A 1 86 ? 33.915 -29.622 -37.153 1.00 47.91 86 VAL A N 1
ATOM 645 C CA . VAL A 1 86 ? 34.551 -28.596 -38.000 1.00 47.91 86 VAL A CA 1
ATOM 646 C C . VAL A 1 86 ? 33.506 -27.829 -38.810 1.00 47.91 86 VAL A C 1
ATOM 648 O O . VAL A 1 86 ? 33.300 -28.038 -40.008 1.00 47.91 86 VAL A O 1
ATOM 651 N N . LEU A 1 87 ? 32.871 -26.867 -38.151 1.00 44.38 87 LEU A N 1
ATOM 652 C CA . LEU A 1 87 ? 32.206 -25.741 -38.793 1.00 44.38 87 LEU A CA 1
ATOM 653 C C . LEU A 1 87 ? 32.859 -24.449 -38.305 1.00 44.38 87 LEU A C 1
ATOM 655 O O . LEU A 1 87 ? 32.449 -23.900 -37.283 1.00 44.38 87 LEU A O 1
ATOM 659 N N . ASP A 1 88 ? 33.855 -23.970 -39.063 1.00 44.38 88 ASP A N 1
ATOM 660 C CA . ASP A 1 88 ? 34.563 -22.703 -38.835 1.00 44.38 88 ASP A CA 1
ATOM 661 C C . ASP A 1 88 ? 33.588 -21.578 -38.444 1.00 44.38 88 ASP A C 1
ATOM 663 O O . ASP A 1 88 ? 32.836 -21.056 -39.278 1.00 44.38 88 ASP A O 1
ATOM 667 N N . GLU A 1 89 ? 33.597 -21.175 -37.170 1.00 50.16 89 GLU A N 1
ATOM 668 C CA . GLU A 1 89 ? 32.783 -20.045 -36.740 1.00 50.16 89 GLU A CA 1
ATOM 669 C C . GLU A 1 89 ? 33.370 -18.746 -37.321 1.00 50.16 89 GLU A C 1
ATOM 671 O O . GLU A 1 89 ? 34.538 -18.424 -37.074 1.00 50.16 89 GLU A O 1
ATOM 676 N N . PRO A 1 90 ? 32.587 -17.937 -38.061 1.00 53.44 90 PRO A N 1
ATOM 677 C CA . PRO A 1 90 ? 33.058 -16.630 -38.486 1.00 53.44 90 PRO A CA 1
ATOM 678 C C . PRO A 1 90 ? 33.289 -15.772 -37.241 1.00 53.44 90 PRO A C 1
ATOM 680 O O . PRO A 1 90 ? 32.353 -15.543 -36.476 1.00 53.44 90 PRO A O 1
ATOM 683 N N . VAL A 1 91 ? 34.520 -15.283 -37.052 1.00 52.09 91 VAL A N 1
ATOM 684 C CA . VAL A 1 91 ? 34.930 -14.490 -35.881 1.00 52.09 91 VAL A CA 1
ATOM 685 C C . VAL A 1 91 ? 34.026 -13.260 -35.724 1.00 52.09 91 VAL A C 1
ATOM 687 O O . VAL A 1 91 ? 34.211 -12.231 -36.381 1.00 52.09 91 VAL A O 1
ATOM 690 N N . LYS A 1 92 ? 33.021 -13.367 -34.848 1.00 60.81 92 LYS A N 1
ATOM 691 C CA . LYS A 1 92 ? 32.064 -12.291 -34.579 1.00 60.81 92 LYS A CA 1
ATOM 692 C C . LYS A 1 92 ? 32.772 -11.188 -33.804 1.00 60.81 92 LYS A C 1
ATOM 694 O O . LYS A 1 92 ? 33.353 -11.426 -32.748 1.00 60.81 92 LYS A O 1
ATOM 699 N N . THR A 1 93 ? 32.707 -9.962 -34.315 1.00 68.19 93 THR A N 1
ATOM 700 C CA . THR A 1 93 ? 33.243 -8.804 -33.590 1.00 68.19 93 THR A CA 1
ATOM 701 C C . THR A 1 93 ? 32.316 -8.495 -32.420 1.00 68.19 93 THR A C 1
ATOM 703 O O . THR A 1 93 ? 31.157 -8.145 -32.632 1.00 68.19 93 THR A O 1
ATOM 706 N N . GLN A 1 94 ? 32.813 -8.637 -31.190 1.00 72.50 94 GLN A N 1
ATOM 707 C CA . GLN A 1 94 ? 32.019 -8.415 -29.984 1.00 72.50 94 GLN A CA 1
ATOM 708 C C . GLN A 1 94 ? 31.557 -6.953 -29.907 1.00 72.50 94 GLN A C 1
ATOM 710 O O . GLN A 1 94 ? 32.368 -6.032 -29.812 1.00 72.50 94 GLN A O 1
ATOM 715 N N . GLN A 1 95 ? 30.242 -6.741 -29.956 1.00 81.56 95 GLN A N 1
ATOM 716 C CA . GLN A 1 95 ? 29.647 -5.415 -29.838 1.00 81.56 95 GLN A CA 1
ATOM 717 C C . GLN A 1 95 ? 29.719 -4.943 -28.380 1.00 81.56 95 GLN A C 1
ATOM 719 O O . GLN A 1 95 ? 29.304 -5.650 -27.457 1.00 81.56 95 GLN A O 1
ATOM 724 N N . THR A 1 96 ? 30.237 -3.734 -28.178 1.00 81.81 96 THR A N 1
ATOM 725 C CA . THR A 1 96 ? 30.321 -3.082 -26.869 1.00 81.81 96 THR A CA 1
ATOM 726 C C . THR A 1 96 ? 29.585 -1.748 -26.880 1.00 81.81 96 THR A C 1
ATOM 728 O O . THR A 1 96 ? 29.483 -1.083 -27.912 1.00 81.81 96 THR A O 1
ATOM 731 N N . ALA A 1 97 ? 29.066 -1.360 -25.720 1.00 78.62 97 ALA A N 1
ATOM 732 C CA . ALA A 1 97 ? 28.466 -0.056 -25.469 1.00 78.62 97 ALA A CA 1
ATOM 733 C C . ALA A 1 97 ? 29.189 0.623 -24.302 1.00 78.62 97 ALA A C 1
ATOM 735 O O . ALA A 1 97 ? 29.704 -0.046 -23.408 1.00 78.62 97 ALA A O 1
ATOM 736 N N . TYR A 1 98 ? 29.212 1.951 -24.280 1.00 67.19 98 TYR A N 1
ATOM 737 C CA . TYR A 1 98 ? 29.637 2.705 -23.101 1.00 67.19 98 TYR A CA 1
ATOM 738 C C . TYR A 1 98 ? 28.396 3.158 -22.337 1.00 67.19 98 TYR A C 1
ATOM 740 O O . TYR A 1 98 ? 27.466 3.684 -22.946 1.00 67.19 98 TYR A O 1
ATOM 748 N N . ARG A 1 99 ? 28.373 2.957 -21.013 1.00 62.16 99 ARG A N 1
ATOM 749 C CA . ARG A 1 99 ? 27.301 3.493 -20.161 1.00 62.16 99 ARG A CA 1
ATOM 750 C C . ARG A 1 99 ? 27.510 4.995 -20.050 1.00 62.16 99 ARG A C 1
ATOM 752 O O . ARG A 1 99 ? 28.502 5.434 -19.465 1.00 62.16 99 ARG A O 1
ATOM 759 N N . ASP A 1 100 ? 26.610 5.772 -20.637 1.00 57.28 100 ASP A N 1
ATOM 760 C CA . ASP A 1 100 ? 26.680 7.225 -20.541 1.00 57.28 100 ASP A CA 1
ATOM 761 C C . ASP A 1 100 ? 26.322 7.639 -19.105 1.00 57.28 100 ASP A C 1
ATOM 763 O O . ASP A 1 100 ? 25.311 7.184 -18.564 1.00 57.28 100 ASP A O 1
ATOM 767 N N . SER A 1 101 ? 27.126 8.488 -18.449 1.00 48.38 101 SER A N 1
ATOM 768 C CA . SER A 1 101 ? 26.906 8.813 -17.019 1.00 48.38 101 SER A CA 1
ATOM 769 C C . SER A 1 101 ? 25.591 9.557 -16.762 1.00 48.38 101 SER A C 1
ATOM 771 O O . SER A 1 101 ? 25.158 9.740 -15.628 1.00 48.38 101 SER A O 1
ATOM 773 N N . ASP A 1 102 ? 24.957 10.026 -17.831 1.00 48.47 102 ASP A N 1
ATOM 774 C CA . ASP A 1 102 ? 23.672 10.707 -17.794 1.00 48.47 102 ASP A CA 1
ATOM 775 C C . ASP A 1 102 ? 22.489 9.718 -17.701 1.00 48.47 102 ASP A C 1
ATOM 777 O O . ASP A 1 102 ? 21.393 10.131 -17.321 1.00 48.47 102 ASP A O 1
ATOM 781 N N . GLU A 1 103 ? 22.715 8.419 -17.949 1.00 47.22 103 GLU A N 1
ATOM 782 C CA . GLU A 1 103 ? 21.749 7.325 -17.742 1.00 47.22 103 GLU A CA 1
ATOM 783 C C . GLU A 1 103 ? 21.747 6.780 -16.292 1.00 47.22 103 GLU A C 1
ATOM 785 O O . GLU A 1 103 ? 20.840 6.043 -15.913 1.00 47.22 103 GLU A O 1
ATOM 790 N N . GLU A 1 104 ? 22.707 7.169 -15.438 1.00 41.66 104 GLU A N 1
ATOM 791 C CA . GLU A 1 104 ? 22.801 6.732 -14.024 1.00 41.66 104 GLU A CA 1
ATOM 792 C C . GLU A 1 104 ? 21.580 7.149 -13.164 1.00 41.66 104 GLU A C 1
ATOM 794 O O . GLU A 1 104 ? 21.271 6.514 -12.155 1.00 41.66 104 GLU A O 1
ATOM 799 N N . SER A 1 105 ? 20.848 8.189 -13.583 1.00 43.59 105 SER A N 1
ATOM 800 C CA . SER A 1 105 ? 19.793 8.866 -12.800 1.00 43.59 105 SER A CA 1
ATOM 801 C C . SER A 1 105 ? 18.492 8.059 -12.610 1.00 43.59 105 SER A C 1
ATOM 803 O O . SER A 1 105 ? 17.615 8.466 -11.843 1.00 43.59 105 SER A O 1
ATOM 805 N N . GLU A 1 106 ? 18.324 6.923 -13.295 1.00 43.72 106 GLU A N 1
ATOM 806 C CA . GLU A 1 106 ? 17.077 6.141 -13.225 1.00 43.72 106 GLU A CA 1
ATOM 807 C C . GLU A 1 106 ? 17.059 5.092 -12.104 1.00 43.72 106 GLU A C 1
ATOM 809 O O . GLU A 1 106 ? 15.991 4.822 -11.560 1.00 43.72 106 GLU A O 1
ATOM 814 N N . GLU A 1 107 ? 18.216 4.552 -11.705 1.00 39.56 107 GLU A N 1
ATOM 815 C CA . GLU A 1 107 ? 18.303 3.451 -10.726 1.00 39.56 107 GLU A CA 1
ATOM 816 C C . GLU A 1 107 ? 18.922 3.876 -9.382 1.00 39.56 107 GLU A C 1
ATOM 818 O O . GLU A 1 107 ? 18.455 3.443 -8.324 1.00 39.56 107 GLU A O 1
ATOM 823 N N . ASP A 1 108 ? 19.945 4.741 -9.382 1.00 39.03 108 ASP A N 1
ATOM 824 C CA . ASP A 1 108 ? 20.633 5.142 -8.144 1.00 39.03 108 ASP A CA 1
ATOM 825 C C . ASP A 1 108 ? 19.916 6.280 -7.393 1.00 39.03 108 ASP A C 1
ATOM 827 O O . ASP A 1 108 ? 19.729 6.195 -6.174 1.00 39.03 108 ASP A O 1
ATOM 831 N N . ASP A 1 109 ? 19.396 7.288 -8.104 1.00 42.06 109 ASP A N 1
ATOM 832 C CA . ASP A 1 109 ? 18.684 8.426 -7.494 1.00 42.06 109 ASP A CA 1
ATOM 833 C C . ASP A 1 109 ? 17.352 8.022 -6.816 1.00 42.06 109 ASP A C 1
ATOM 835 O O . ASP A 1 109 ? 16.802 8.776 -6.006 1.00 42.06 109 ASP A O 1
ATOM 839 N N . GLU A 1 110 ? 16.768 6.867 -7.164 1.00 47.31 110 GLU A N 1
ATOM 840 C CA . GLU A 1 110 ? 15.538 6.346 -6.536 1.00 47.31 110 GLU A CA 1
ATOM 841 C C . GLU A 1 110 ? 15.832 5.659 -5.185 1.00 47.31 110 GLU A C 1
ATOM 843 O O . GLU A 1 110 ? 15.086 5.835 -4.217 1.00 47.31 110 GLU A O 1
ATOM 848 N N . LEU A 1 111 ? 16.977 4.975 -5.064 1.00 38.19 111 LEU A N 1
ATOM 849 C CA . LEU A 1 111 ? 17.464 4.382 -3.811 1.00 38.19 111 LEU A CA 1
ATOM 850 C C . LEU A 1 111 ? 18.137 5.400 -2.872 1.00 38.19 111 LEU A C 1
ATOM 852 O O . LEU A 1 111 ? 18.179 5.176 -1.654 1.00 38.19 111 LEU A O 1
ATOM 856 N N . GLU A 1 112 ? 18.643 6.525 -3.388 1.00 40.47 112 GLU A N 1
ATOM 857 C CA . GLU A 1 112 ? 19.388 7.497 -2.577 1.00 40.47 112 GLU A CA 1
ATOM 858 C C . GLU A 1 112 ? 18.511 8.223 -1.525 1.00 40.47 112 GLU A C 1
ATOM 860 O O . GLU A 1 112 ? 18.988 8.506 -0.421 1.00 40.47 112 GLU A O 1
ATOM 865 N N . TRP A 1 113 ? 17.217 8.459 -1.789 1.00 45.94 113 TRP A N 1
ATOM 866 C CA . TRP A 1 113 ? 16.414 9.410 -0.992 1.00 45.94 113 TRP A CA 1
ATOM 867 C C . TRP A 1 113 ? 15.213 8.863 -0.215 1.00 45.94 113 TRP A C 1
ATOM 869 O O . TRP A 1 113 ? 14.632 9.618 0.569 1.00 45.94 113 TRP A O 1
ATOM 879 N N . ALA A 1 114 ? 14.889 7.571 -0.303 1.00 40.94 114 ALA A N 1
ATOM 880 C CA . ALA A 1 114 ? 13.778 6.945 0.436 1.00 40.94 114 ALA A CA 1
ATOM 881 C C . ALA A 1 114 ? 13.946 6.911 1.983 1.00 40.94 114 ALA A C 1
ATOM 883 O O . ALA A 1 114 ? 13.175 6.256 2.683 1.00 40.94 114 ALA A O 1
ATOM 884 N N . GLY A 1 115 ? 14.967 7.585 2.531 1.00 42.84 115 GLY A N 1
ATOM 885 C CA . GLY A 1 115 ? 15.388 7.461 3.927 1.00 42.84 115 GLY A CA 1
ATOM 886 C C . GLY A 1 115 ? 15.651 8.747 4.718 1.00 42.84 115 GLY A C 1
ATOM 887 O O . GLY A 1 115 ? 15.942 8.649 5.911 1.00 42.84 115 GLY A O 1
ATOM 888 N N . VAL A 1 116 ? 15.591 9.939 4.113 1.00 36.97 116 VAL A N 1
ATOM 889 C CA . VAL A 1 116 ? 16.046 11.168 4.795 1.00 36.97 116 VAL A CA 1
ATOM 890 C C . VAL A 1 116 ? 14.888 11.907 5.467 1.00 36.97 116 VAL A C 1
ATOM 892 O O . VAL A 1 116 ? 14.255 12.781 4.878 1.00 36.97 116 VAL A O 1
ATOM 895 N N . ASP A 1 117 ? 14.639 11.576 6.736 1.00 38.94 117 ASP A N 1
ATOM 896 C CA . ASP A 1 117 ? 13.746 12.353 7.602 1.00 38.94 117 ASP A CA 1
ATOM 897 C C . ASP A 1 117 ? 14.366 13.722 7.943 1.00 38.94 117 ASP A C 1
ATOM 899 O O . ASP A 1 117 ? 15.265 13.840 8.787 1.00 38.94 117 ASP A O 1
ATOM 903 N N . PHE A 1 118 ? 13.863 14.750 7.256 1.00 39.31 118 PHE A N 1
ATOM 904 C CA . PHE A 1 118 ? 14.234 16.154 7.422 1.00 39.31 118 PHE A CA 1
ATOM 905 C C . PHE A 1 118 ? 13.426 16.891 8.509 1.00 39.31 118 PHE A C 1
ATOM 907 O O . PHE A 1 118 ? 13.797 18.015 8.850 1.00 39.31 118 PHE A O 1
ATOM 914 N N . GLU A 1 119 ? 12.359 16.313 9.088 1.00 38.38 119 GLU A N 1
ATOM 915 C CA . GLU A 1 119 ? 11.527 17.015 10.094 1.00 38.38 119 GLU A CA 1
ATOM 916 C C . GLU A 1 119 ? 12.237 17.177 11.452 1.00 38.38 119 GLU A C 1
ATOM 918 O O . GLU A 1 119 ? 11.777 17.914 12.321 1.00 38.38 119 GLU A O 1
ATOM 923 N N . SER A 1 120 ? 13.388 16.527 11.629 1.00 37.81 120 SER A N 1
ATOM 924 C CA . SER A 1 120 ? 14.177 16.513 12.863 1.00 37.81 120 SER A CA 1
ATOM 925 C C . SER A 1 120 ? 15.350 17.502 12.912 1.00 37.81 120 SER A C 1
ATOM 927 O O . SER A 1 120 ? 16.163 17.411 13.833 1.00 37.81 120 SER A O 1
ATOM 929 N N . LEU A 1 121 ? 15.516 18.397 11.932 1.00 30.53 121 LEU A N 1
ATOM 930 C CA . LEU A 1 121 ? 16.540 19.445 12.025 1.00 30.53 121 LEU A CA 1
ATOM 931 C C . LEU A 1 121 ? 16.124 20.502 13.067 1.00 30.53 121 LEU A C 1
ATOM 933 O O . LEU A 1 121 ? 15.110 21.174 12.863 1.00 30.53 121 LEU A O 1
ATOM 937 N N . PRO A 1 122 ? 16.899 20.732 14.147 1.00 29.77 122 PRO A N 1
ATOM 938 C CA . PRO A 1 122 ? 16.753 21.961 14.911 1.00 29.77 122 PRO A CA 1
ATOM 939 C C . PRO A 1 122 ? 17.152 23.132 14.005 1.00 29.77 122 PRO A C 1
ATOM 941 O O . PRO A 1 122 ? 18.222 23.125 13.397 1.00 29.77 122 PRO A O 1
ATOM 944 N N . GLY A 1 123 ? 16.269 24.123 13.886 1.00 31.44 123 GLY A N 1
ATOM 945 C CA . GLY A 1 123 ? 16.445 25.258 12.984 1.00 31.44 123 GLY A CA 1
ATOM 946 C C . GLY A 1 123 ? 17.515 26.247 13.446 1.00 31.44 123 GLY A C 1
ATOM 947 O O . GLY A 1 123 ? 17.173 27.341 13.884 1.00 31.44 123 GLY A O 1
ATOM 948 N N . ASN A 1 124 ? 18.792 25.894 13.290 1.00 28.98 124 ASN A N 1
ATOM 949 C CA . ASN A 1 124 ? 19.907 26.836 13.347 1.00 28.98 124 ASN A CA 1
ATOM 950 C C . ASN A 1 124 ? 20.293 27.246 11.923 1.00 28.98 124 ASN A C 1
ATOM 952 O O . ASN A 1 124 ? 20.976 26.512 11.211 1.00 28.98 124 ASN A O 1
ATOM 956 N N . GLY A 1 125 ? 19.845 28.430 11.511 1.00 33.84 125 GLY A N 1
ATOM 957 C CA . GLY A 1 125 ? 20.384 29.096 10.334 1.00 33.84 125 GLY A CA 1
ATOM 958 C C . GLY A 1 125 ? 21.628 29.889 10.717 1.00 33.84 125 GLY A C 1
ATOM 959 O O . GLY A 1 125 ? 21.495 30.956 11.305 1.00 33.84 125 GLY A O 1
ATOM 960 N N . GLU A 1 126 ? 22.808 29.396 10.350 1.00 30.05 126 GLU A N 1
ATOM 961 C CA . GLU A 1 126 ? 24.045 30.183 10.347 1.00 30.05 126 GLU A CA 1
ATOM 962 C C . GLU A 1 126 ? 24.669 30.123 8.952 1.00 30.05 126 GLU A C 1
ATOM 964 O O . GLU A 1 126 ? 25.312 29.153 8.557 1.00 30.05 126 GLU A O 1
ATOM 969 N N . THR A 1 127 ? 24.433 31.179 8.177 1.00 31.91 127 THR A N 1
ATOM 970 C CA . THR A 1 127 ? 25.125 31.441 6.916 1.00 31.91 127 THR A CA 1
ATOM 971 C C . THR A 1 127 ? 26.496 32.036 7.215 1.00 31.91 127 THR A C 1
ATOM 973 O O . THR A 1 127 ? 26.582 33.144 7.745 1.00 31.91 127 THR A O 1
ATOM 976 N N . SER A 1 128 ? 27.573 31.342 6.852 1.00 31.91 128 SER A N 1
ATOM 977 C CA . SER A 1 128 ? 28.923 31.913 6.896 1.00 31.91 128 SER A CA 1
ATOM 978 C C . SER A 1 128 ? 29.053 33.040 5.864 1.00 31.91 128 SER A C 1
ATOM 980 O O . SER A 1 128 ? 28.892 32.791 4.671 1.00 31.91 128 SER A O 1
ATOM 982 N N . GLY A 1 129 ? 29.345 34.271 6.301 1.00 28.53 129 GLY A N 1
ATOM 983 C CA . GLY A 1 129 ? 29.437 35.413 5.384 1.00 28.53 129 GLY A CA 1
ATOM 984 C C . GLY A 1 129 ? 29.761 36.765 6.029 1.00 28.53 129 GLY A C 1
ATOM 985 O O . GLY A 1 129 ? 28.873 37.589 6.179 1.00 28.53 129 GLY A O 1
ATOM 986 N N . SER A 1 130 ? 31.046 36.986 6.327 1.00 30.80 130 SER A N 1
ATOM 987 C CA . SER A 1 130 ? 31.745 38.289 6.361 1.00 30.80 130 SER A CA 1
ATOM 988 C C . SER A 1 130 ? 31.178 39.478 7.175 1.00 30.80 130 SER A C 1
ATOM 990 O O . SER A 1 130 ? 30.342 40.227 6.687 1.00 30.80 130 SER A O 1
ATOM 992 N N . GLY A 1 131 ? 31.843 39.771 8.303 1.00 32.25 131 GLY A N 1
ATOM 993 C CA . GLY A 1 131 ? 32.228 41.136 8.712 1.00 32.25 131 GLY A CA 1
ATOM 994 C C . GLY A 1 131 ? 31.179 42.066 9.342 1.00 32.25 131 GLY A C 1
ATOM 995 O O . GLY A 1 131 ? 30.494 42.782 8.626 1.00 32.25 131 GLY A O 1
ATOM 996 N N . ASP A 1 132 ? 31.192 42.181 10.676 1.00 29.27 132 ASP A N 1
ATOM 997 C CA . ASP A 1 132 ? 31.811 43.342 11.354 1.00 29.27 132 ASP A CA 1
ATOM 998 C C . ASP A 1 132 ? 32.148 42.991 12.827 1.00 29.27 132 ASP A C 1
ATOM 1000 O O . ASP A 1 132 ? 31.598 42.031 13.374 1.00 29.27 132 ASP A O 1
ATOM 1004 N N . LEU A 1 133 ? 33.082 43.706 13.464 1.00 35.88 133 LEU A N 1
ATOM 1005 C CA . LEU A 1 133 ? 33.642 43.387 14.793 1.00 35.88 133 LEU A CA 1
ATOM 1006 C C . LEU A 1 133 ? 33.501 44.557 15.788 1.00 35.88 133 LEU A C 1
ATOM 1008 O O . LEU A 1 133 ? 34.468 45.259 16.081 1.00 35.88 133 LEU A O 1
ATOM 1012 N N . GLU A 1 134 ? 32.321 44.717 16.398 1.00 32.09 134 GLU A N 1
ATOM 1013 C CA . GLU A 1 134 ? 32.150 45.616 17.552 1.00 32.09 134 GLU A CA 1
ATOM 1014 C C . GLU A 1 134 ? 32.378 44.893 18.892 1.00 32.09 134 GLU A C 1
ATOM 1016 O O . GLU A 1 134 ? 31.620 44.020 19.324 1.00 32.09 134 GLU A O 1
ATOM 1021 N N . LEU A 1 135 ? 33.459 45.276 19.576 1.00 29.03 135 LEU A N 1
ATOM 1022 C CA . LEU A 1 135 ? 33.952 44.619 20.786 1.00 29.03 135 LEU A CA 1
ATOM 1023 C C . LEU A 1 135 ? 33.302 45.199 22.061 1.00 29.03 135 LEU A C 1
ATOM 1025 O O . LEU A 1 135 ? 33.810 46.156 22.642 1.00 29.03 135 LEU A O 1
ATOM 1029 N N . THR A 1 136 ? 32.212 44.599 22.555 1.00 32.50 136 THR A N 1
ATOM 1030 C CA . THR A 1 136 ? 31.634 44.972 23.868 1.00 32.50 136 THR A CA 1
ATOM 1031 C C . THR A 1 136 ? 32.031 43.974 24.960 1.00 32.50 136 THR A C 1
ATOM 1033 O O . THR A 1 136 ? 31.459 42.892 25.091 1.00 32.50 136 THR A O 1
ATOM 1036 N N . LEU A 1 137 ? 33.021 44.348 25.774 1.00 33.50 137 LEU A N 1
ATOM 1037 C CA . LEU A 1 137 ? 33.561 43.529 26.864 1.00 33.50 137 LEU A CA 1
ATOM 1038 C C . LEU A 1 137 ? 32.598 43.446 28.063 1.00 33.50 137 LEU A C 1
ATOM 1040 O O . LEU A 1 137 ? 32.505 44.380 28.857 1.00 33.50 137 LEU A O 1
ATOM 1044 N N . THR A 1 138 ? 31.952 42.293 28.264 1.00 33.44 138 THR A N 1
ATOM 1045 C CA . THR A 1 138 ? 31.345 41.916 29.557 1.00 33.44 138 THR A CA 1
ATOM 1046 C C . THR A 1 138 ? 31.718 40.482 29.945 1.00 33.44 138 THR A C 1
ATOM 1048 O O . THR A 1 138 ? 32.010 39.644 29.096 1.00 33.44 138 THR A O 1
ATOM 1051 N N . ALA A 1 139 ? 31.837 40.231 31.252 1.00 34.94 139 ALA A N 1
ATOM 1052 C CA . ALA A 1 139 ? 32.737 39.202 31.769 1.00 34.94 139 ALA A CA 1
ATOM 1053 C C . ALA A 1 139 ? 32.208 37.753 31.740 1.00 34.94 139 ALA A C 1
ATOM 1055 O O . ALA A 1 139 ? 31.057 37.465 32.068 1.00 34.94 139 ALA A O 1
ATOM 1056 N N . ASN A 1 140 ? 33.140 36.846 31.434 1.00 33.41 140 ASN A N 1
ATOM 1057 C CA . ASN A 1 140 ? 33.072 35.383 31.448 1.00 33.41 140 ASN A CA 1
ATOM 1058 C C . ASN A 1 140 ? 31.996 34.733 32.346 1.00 33.41 140 ASN A C 1
ATOM 1060 O O . ASN A 1 140 ? 32.131 34.666 33.569 1.00 33.41 140 ASN A O 1
ATOM 1064 N N . LYS A 1 141 ? 31.047 34.042 31.703 1.00 38.03 141 LYS A N 1
ATOM 1065 C CA . LYS A 1 141 ? 30.532 32.754 32.193 1.00 38.03 141 LYS A CA 1
ATOM 1066 C C . LYS A 1 141 ? 31.001 31.660 31.241 1.00 38.03 141 LYS A C 1
ATOM 1068 O O . LYS A 1 141 ? 30.860 31.792 30.030 1.00 38.03 141 LYS A O 1
ATOM 1073 N N . THR A 1 142 ? 31.575 30.595 31.790 1.00 34.28 142 THR A N 1
ATOM 1074 C CA . THR A 1 142 ? 32.100 29.454 31.032 1.00 34.28 142 THR A CA 1
ATOM 1075 C C . THR A 1 142 ? 30.993 28.783 30.207 1.00 34.28 142 THR A C 1
ATOM 1077 O O . THR A 1 142 ? 30.024 28.292 30.791 1.00 34.28 142 THR A O 1
ATOM 1080 N N . PRO A 1 143 ? 31.111 28.710 28.867 1.00 37.97 143 PRO A N 1
ATOM 1081 C CA . PRO A 1 143 ? 30.148 27.977 28.059 1.00 37.97 143 PRO A CA 1
ATOM 1082 C C . PRO A 1 143 ? 30.349 26.473 28.272 1.00 37.97 143 PRO A C 1
ATOM 1084 O O . PRO A 1 143 ? 31.417 25.924 27.991 1.00 37.97 143 PRO A O 1
ATOM 1087 N N . GLN A 1 144 ? 29.312 25.782 28.751 1.00 39.53 144 GLN A N 1
ATOM 1088 C CA . GLN A 1 144 ? 29.283 24.324 28.655 1.00 39.53 144 GLN A CA 1
ATOM 1089 C C . GLN A 1 144 ? 29.294 23.941 27.173 1.00 39.53 144 GLN A C 1
ATOM 1091 O O . GLN A 1 144 ? 28.478 24.445 26.401 1.00 39.53 144 GLN A O 1
ATOM 1096 N N . ARG A 1 145 ? 30.209 23.045 26.776 1.00 31.89 145 ARG A N 1
ATOM 1097 C CA . ARG A 1 145 ? 30.224 22.493 25.414 1.00 31.89 145 ARG A CA 1
ATOM 1098 C C . ARG A 1 145 ? 28.833 21.925 25.095 1.00 31.89 145 ARG A C 1
ATOM 1100 O O . ARG A 1 145 ? 28.367 21.079 25.866 1.00 31.89 145 ARG A O 1
ATOM 1107 N N . PRO A 1 146 ? 28.177 22.324 23.988 1.00 38.91 146 PRO A N 1
ATOM 1108 C CA . PRO A 1 146 ? 26.973 21.637 23.553 1.00 38.91 146 PRO A CA 1
ATOM 1109 C C . PRO A 1 146 ? 27.320 20.165 23.315 1.00 38.91 146 PRO A C 1
ATOM 1111 O O . PRO A 1 146 ? 28.358 19.846 22.729 1.00 38.91 146 PRO A O 1
ATOM 1114 N N . LYS A 1 147 ? 26.469 19.258 23.806 1.00 34.06 147 LYS A N 1
ATOM 1115 C CA . LYS A 1 147 ? 26.621 17.826 23.531 1.00 34.06 147 LYS A CA 1
ATOM 1116 C C . LYS A 1 147 ? 26.584 17.639 22.019 1.00 34.06 147 LYS A C 1
ATOM 1118 O O . LYS A 1 147 ? 25.589 17.993 21.393 1.00 34.06 147 LYS A O 1
ATOM 1123 N N . ILE A 1 148 ? 27.659 17.087 21.459 1.00 34.03 148 ILE A N 1
ATOM 1124 C CA . ILE A 1 148 ? 27.729 16.720 20.045 1.00 34.03 148 ILE A CA 1
ATOM 1125 C C . ILE A 1 148 ? 26.556 15.776 19.777 1.00 34.03 148 ILE A C 1
ATOM 1127 O O . ILE A 1 148 ? 26.528 14.661 20.299 1.00 34.03 148 ILE A O 1
ATOM 1131 N N . SER A 1 149 ? 25.574 16.229 18.995 1.00 39.88 149 SER A N 1
ATOM 1132 C CA . SER A 1 149 ? 24.538 15.345 18.475 1.00 39.88 149 SER A CA 1
ATOM 1133 C C . SER A 1 149 ? 25.238 14.280 17.643 1.00 39.88 149 SER A C 1
ATOM 1135 O O . SER A 1 149 ? 25.933 14.619 16.680 1.00 39.88 149 SER A O 1
ATOM 1137 N N . THR A 1 150 ? 25.086 13.013 18.021 1.00 43.00 150 THR A N 1
ATOM 1138 C CA . THR A 1 150 ? 25.635 11.885 17.269 1.00 43.00 150 THR A CA 1
ATOM 1139 C C . THR A 1 150 ? 25.213 12.013 15.810 1.00 43.00 150 THR A C 1
ATOM 1141 O O . THR A 1 150 ? 24.019 12.020 15.504 1.00 43.00 150 THR A O 1
ATOM 1144 N N . ARG A 1 151 ? 26.193 12.165 14.906 1.00 46.03 151 ARG A N 1
ATOM 1145 C CA . ARG A 1 151 ? 25.933 12.172 13.461 1.00 46.03 151 ARG A CA 1
ATOM 1146 C C . ARG A 1 151 ? 25.165 10.891 13.136 1.00 46.03 151 ARG A C 1
ATOM 1148 O O . ARG A 1 151 ? 25.610 9.810 13.517 1.00 46.03 151 ARG A O 1
ATOM 1155 N N . ARG A 1 152 ? 23.999 11.020 12.495 1.00 55.12 152 ARG A N 1
ATOM 1156 C CA . ARG A 1 152 ? 23.192 9.861 12.088 1.00 55.12 152 ARG A CA 1
ATOM 1157 C C . ARG A 1 152 ? 24.046 8.944 11.210 1.00 55.12 152 ARG A C 1
ATOM 1159 O O . ARG A 1 152 ? 24.741 9.433 10.321 1.00 55.12 152 ARG A O 1
ATOM 1166 N N . ARG A 1 153 ? 23.985 7.635 11.471 1.00 61.78 153 ARG A N 1
ATOM 1167 C CA . ARG A 1 153 ? 24.634 6.603 10.653 1.00 61.78 153 ARG A CA 1
ATOM 1168 C C . ARG A 1 153 ? 24.117 6.720 9.217 1.00 61.78 153 ARG A C 1
ATOM 1170 O O . ARG A 1 153 ? 22.907 6.752 8.998 1.00 61.78 153 ARG A O 1
ATOM 1177 N N . VAL A 1 154 ? 25.029 6.818 8.253 1.00 65.81 154 VAL A N 1
ATOM 1178 C CA . VAL A 1 154 ? 24.673 6.797 6.831 1.00 65.81 154 VAL A CA 1
ATOM 1179 C C . VAL A 1 154 ? 24.411 5.341 6.455 1.00 65.81 154 VAL A C 1
ATOM 1181 O O . VAL A 1 154 ? 25.325 4.525 6.468 1.00 65.81 154 VAL A O 1
ATOM 1184 N N . VAL A 1 155 ? 23.150 5.019 6.176 1.00 74.56 155 VAL A N 1
ATOM 1185 C CA . VAL A 1 155 ? 22.697 3.671 5.794 1.00 74.56 155 VAL A CA 1
ATOM 1186 C C . VAL A 1 155 ? 23.141 3.380 4.356 1.00 74.56 155 VAL A C 1
ATOM 1188 O O . VAL A 1 155 ? 22.849 4.178 3.454 1.00 74.56 155 VAL A O 1
ATOM 1191 N N . SER A 1 156 ? 23.835 2.258 4.141 1.00 82.88 156 SER A N 1
ATOM 1192 C CA . SER A 1 156 ? 24.385 1.860 2.831 1.00 82.88 156 SER A CA 1
ATOM 1193 C C . SER A 1 156 ? 23.291 1.461 1.824 1.00 82.88 156 SER A C 1
ATOM 1195 O O . SER A 1 156 ? 22.130 1.288 2.197 1.00 82.88 156 SER A O 1
ATOM 1197 N N . LYS A 1 157 ? 23.634 1.314 0.532 1.00 82.88 157 LYS A N 1
ATOM 1198 C CA . LYS A 1 157 ? 22.677 0.862 -0.502 1.00 82.88 157 LYS A CA 1
ATOM 1199 C C . LYS A 1 157 ? 22.150 -0.546 -0.192 1.00 82.88 157 LYS A C 1
ATOM 1201 O O . LYS A 1 157 ? 20.938 -0.737 -0.189 1.00 82.88 157 LYS A O 1
ATOM 1206 N N . ALA A 1 158 ? 23.040 -1.479 0.158 1.00 85.50 158 ALA A N 1
ATOM 1207 C CA . ALA A 1 158 ? 22.677 -2.833 0.581 1.00 85.50 158 ALA A CA 1
ATOM 1208 C C . ALA A 1 158 ? 21.760 -2.818 1.818 1.00 85.50 158 ALA A C 1
ATOM 1210 O O . ALA A 1 158 ? 20.670 -3.380 1.783 1.00 85.50 158 ALA A O 1
ATOM 1211 N N . GLU A 1 159 ? 22.123 -2.061 2.862 1.00 85.69 159 GLU A N 1
ATOM 1212 C CA . GLU A 1 159 ? 21.328 -1.974 4.094 1.00 85.69 159 GLU A CA 1
ATOM 1213 C C . GLU A 1 159 ? 19.907 -1.427 3.834 1.00 85.69 159 GLU A C 1
ATOM 1215 O O . GLU A 1 159 ? 18.956 -1.852 4.487 1.00 85.69 159 GLU A O 1
ATOM 1220 N N . ARG A 1 160 ? 19.708 -0.536 2.849 1.00 85.19 160 ARG A N 1
ATOM 1221 C CA . ARG A 1 160 ? 18.360 -0.068 2.449 1.00 85.19 160 ARG A CA 1
ATOM 1222 C C . ARG A 1 160 ? 17.518 -1.166 1.810 1.00 85.19 160 ARG A C 1
ATOM 1224 O O . ARG A 1 160 ? 16.323 -1.229 2.097 1.00 85.19 160 ARG A O 1
ATOM 1231 N N . VAL A 1 161 ? 18.117 -2.012 0.970 1.00 89.81 161 VAL A N 1
ATOM 1232 C CA . VAL A 1 161 ? 17.432 -3.160 0.354 1.00 89.81 161 VAL A CA 1
ATOM 1233 C C . VAL A 1 161 ? 17.004 -4.139 1.447 1.00 89.81 161 VAL A C 1
ATOM 1235 O O . VAL A 1 161 ? 15.809 -4.397 1.590 1.00 89.81 161 VAL A O 1
ATOM 1238 N N . THR A 1 162 ? 17.928 -4.545 2.322 1.00 90.94 162 THR A N 1
ATOM 1239 C CA . THR A 1 162 ? 17.639 -5.438 3.457 1.00 90.94 162 THR A CA 1
ATOM 1240 C C . THR A 1 162 ? 16.573 -4.857 4.395 1.00 90.94 162 THR A C 1
ATOM 1242 O O . THR A 1 162 ? 15.626 -5.546 4.775 1.00 90.94 162 THR A O 1
ATOM 1245 N N . ARG A 1 163 ? 16.644 -3.559 4.736 1.00 91.19 163 ARG A N 1
ATOM 1246 C CA . ARG A 1 163 ? 15.617 -2.881 5.555 1.00 91.19 163 ARG A CA 1
ATOM 1247 C C . ARG A 1 163 ? 14.237 -2.879 4.884 1.00 91.19 163 ARG A C 1
ATOM 1249 O O . ARG A 1 163 ? 13.229 -2.988 5.585 1.00 91.19 163 ARG A O 1
ATOM 1256 N N . LEU A 1 164 ? 14.164 -2.762 3.555 1.00 93.00 164 LEU A N 1
ATOM 1257 C CA . LEU A 1 164 ? 12.912 -2.831 2.793 1.00 93.00 164 LEU A CA 1
ATOM 1258 C C . LEU A 1 164 ? 12.337 -4.254 2.750 1.00 93.00 164 LEU A C 1
ATOM 1260 O O . LEU A 1 164 ? 11.122 -4.426 2.858 1.00 93.00 164 LEU A O 1
ATOM 1264 N N . GLU A 1 165 ? 13.183 -5.272 2.642 1.00 94.62 165 GLU A N 1
ATOM 1265 C CA . GLU A 1 165 ? 12.777 -6.681 2.687 1.00 94.62 165 GLU A CA 1
ATOM 1266 C C . GLU A 1 165 ? 12.275 -7.082 4.076 1.00 94.62 165 GLU A C 1
ATOM 1268 O O . GLU A 1 165 ? 11.169 -7.611 4.193 1.00 94.62 165 GLU A O 1
ATOM 1273 N N . ILE A 1 166 ? 12.994 -6.707 5.139 1.00 94.94 166 ILE A N 1
ATOM 1274 C CA . ILE A 1 166 ? 12.550 -6.885 6.530 1.00 94.94 166 ILE A CA 1
ATOM 1275 C C . ILE A 1 166 ? 11.222 -6.152 6.779 1.00 94.94 166 ILE A C 1
ATOM 1277 O O . ILE A 1 166 ? 10.328 -6.704 7.419 1.00 94.94 166 ILE A O 1
ATOM 1281 N N . HIS A 1 167 ? 11.040 -4.938 6.247 1.00 95.50 167 HIS A N 1
ATOM 1282 C CA . HIS A 1 167 ? 9.765 -4.214 6.334 1.00 95.50 167 HIS A CA 1
ATOM 1283 C C . HIS A 1 167 ? 8.621 -4.972 5.641 1.00 95.50 167 HIS A C 1
ATOM 1285 O O . HIS A 1 167 ? 7.554 -5.141 6.234 1.00 95.50 167 HIS A O 1
ATOM 1291 N N . ARG A 1 168 ? 8.846 -5.466 4.415 1.00 96.31 168 ARG A N 1
ATOM 1292 C CA . ARG A 1 168 ? 7.878 -6.278 3.655 1.00 96.31 168 ARG A CA 1
ATOM 1293 C C . ARG A 1 168 ? 7.517 -7.566 4.402 1.00 96.31 168 ARG A C 1
ATOM 1295 O O . ARG A 1 168 ? 6.333 -7.853 4.553 1.00 96.31 168 ARG A O 1
ATOM 1302 N N . MET A 1 169 ? 8.504 -8.293 4.927 1.00 97.50 169 MET A N 1
ATOM 1303 C CA . MET A 1 169 ? 8.299 -9.497 5.741 1.00 97.50 169 MET A CA 1
ATOM 1304 C C . MET A 1 169 ? 7.495 -9.191 7.012 1.00 97.50 169 MET A C 1
ATOM 1306 O O . MET A 1 169 ? 6.496 -9.851 7.288 1.00 97.50 169 MET A O 1
ATOM 1310 N N . HIS A 1 170 ? 7.874 -8.151 7.758 1.00 96.88 170 HIS A N 1
ATOM 1311 C CA . HIS A 1 170 ? 7.193 -7.771 8.996 1.00 96.88 170 HIS A CA 1
ATOM 1312 C C . HIS A 1 170 ? 5.729 -7.364 8.739 1.00 96.88 170 HIS A C 1
ATOM 1314 O O . HIS A 1 170 ? 4.853 -7.723 9.523 1.00 96.88 170 HIS A O 1
ATOM 1320 N N . ILE A 1 171 ? 5.420 -6.703 7.617 1.00 97.31 171 ILE A N 1
ATOM 1321 C CA . ILE A 1 171 ? 4.028 -6.444 7.205 1.00 97.31 171 ILE A CA 1
ATOM 1322 C C . ILE A 1 171 ? 3.236 -7.745 7.038 1.00 97.31 171 ILE A C 1
ATOM 1324 O O . ILE A 1 171 ? 2.118 -7.825 7.541 1.00 97.31 171 ILE A O 1
ATOM 1328 N N . LEU A 1 172 ? 3.796 -8.764 6.377 1.00 97.44 172 LEU A N 1
ATOM 1329 C CA . LEU A 1 172 ? 3.118 -10.054 6.188 1.00 97.44 172 LEU A CA 1
ATOM 1330 C C . LEU A 1 172 ? 2.849 -10.754 7.530 1.00 97.44 172 LEU A C 1
ATOM 1332 O O . LEU A 1 172 ? 1.734 -11.219 7.767 1.00 97.44 172 LEU A O 1
ATOM 1336 N N . CYS A 1 173 ? 3.825 -10.749 8.445 1.00 97.12 173 CYS A N 1
ATOM 1337 C CA . CYS A 1 173 ? 3.653 -11.282 9.799 1.00 97.12 173 CYS A CA 1
ATOM 1338 C C . CYS A 1 173 ? 2.569 -10.528 10.590 1.00 97.12 173 CYS A C 1
ATOM 1340 O O . CYS A 1 173 ? 1.755 -11.149 11.273 1.00 97.12 173 CYS A O 1
ATOM 1342 N N . LEU A 1 174 ? 2.523 -9.195 10.484 1.00 96.75 174 LEU A N 1
ATOM 1343 C CA . LEU A 1 174 ? 1.503 -8.374 11.142 1.00 96.75 174 LEU A CA 1
ATOM 1344 C C . LEU A 1 174 ? 0.107 -8.598 10.547 1.00 96.75 174 LEU A C 1
ATOM 1346 O O . LEU A 1 174 ? -0.855 -8.666 11.308 1.00 96.75 174 LEU A O 1
ATOM 1350 N N . LEU A 1 175 ? -0.017 -8.759 9.225 1.00 97.44 175 LEU A N 1
ATOM 1351 C CA . LEU A 1 175 ? -1.287 -9.090 8.571 1.00 97.44 175 LEU A CA 1
ATOM 1352 C C . LEU A 1 175 ? -1.834 -10.434 9.071 1.00 97.44 175 LEU A C 1
ATOM 1354 O O . LEU A 1 175 ? -2.972 -10.475 9.532 1.00 97.44 175 LEU A O 1
ATOM 1358 N N . SER A 1 176 ? -1.016 -11.493 9.083 1.00 95.81 176 SER A N 1
ATOM 1359 C CA . SER A 1 176 ? -1.452 -12.806 9.589 1.00 95.81 176 SER A CA 1
ATOM 1360 C C . SER A 1 176 ? -1.716 -12.808 11.105 1.00 95.81 176 SER A C 1
ATOM 1362 O O . SER A 1 176 ? -2.602 -13.510 11.592 1.00 95.81 176 SER A O 1
ATOM 1364 N N . HIS A 1 177 ? -1.022 -11.969 11.885 1.00 94.75 177 HIS A N 1
ATOM 1365 C CA . HIS A 1 177 ? -1.394 -11.750 13.286 1.00 94.75 177 HIS A CA 1
ATOM 1366 C C . HIS A 1 177 ? -2.803 -11.144 13.412 1.00 94.75 177 HIS A C 1
ATOM 1368 O O . HIS A 1 177 ? -3.602 -11.638 14.208 1.00 94.75 177 HIS A O 1
ATOM 1374 N N . VAL A 1 178 ? -3.129 -10.090 12.651 1.00 96.31 178 VAL A N 1
ATOM 1375 C CA . VAL A 1 178 ? -4.455 -9.444 12.722 1.00 96.31 178 VAL A CA 1
ATOM 1376 C C . VAL A 1 178 ? -5.558 -10.385 12.229 1.00 96.31 178 VAL A C 1
ATOM 1378 O O . VAL A 1 178 ? -6.586 -10.473 12.893 1.00 96.31 178 VAL A O 1
ATOM 1381 N N . GLU A 1 179 ? -5.321 -11.137 11.153 1.00 96.25 179 GLU A N 1
ATOM 1382 C CA . GLU A 1 179 ? -6.188 -12.219 10.655 1.00 96.25 179 GLU A CA 1
ATOM 1383 C C . GLU A 1 179 ? -6.540 -13.215 11.776 1.00 96.25 179 GLU A C 1
ATOM 1385 O O . GLU A 1 179 ? -7.704 -13.362 12.148 1.00 96.25 179 GLU A O 1
ATOM 1390 N N . ARG A 1 180 ? -5.532 -13.800 12.438 1.00 95.19 180 ARG A N 1
ATOM 1391 C CA . ARG A 1 180 ? -5.756 -14.754 13.541 1.00 95.19 180 ARG A CA 1
ATOM 1392 C C . ARG A 1 180 ? -6.471 -14.126 14.741 1.00 95.19 180 ARG A C 1
ATOM 1394 O O . ARG A 1 180 ? -7.282 -14.790 15.385 1.00 95.19 180 ARG A O 1
ATOM 1401 N N . ARG A 1 181 ? -6.206 -12.853 15.063 1.00 95.31 181 ARG A N 1
ATOM 1402 C CA . ARG A 1 181 ? -6.944 -12.129 16.119 1.00 95.31 181 ARG A CA 1
ATOM 1403 C C . ARG A 1 181 ? -8.395 -11.850 15.715 1.00 95.31 181 ARG A C 1
ATOM 1405 O O . ARG A 1 181 ? -9.272 -11.891 16.578 1.00 95.31 181 ARG A O 1
ATOM 1412 N N . ASN A 1 182 ? -8.661 -11.599 14.435 1.00 97.00 182 ASN A N 1
ATOM 1413 C CA . ASN A 1 182 ? -10.005 -11.427 13.895 1.00 97.00 182 ASN A CA 1
ATOM 1414 C C . ASN A 1 182 ? -10.824 -12.725 14.006 1.00 97.00 182 ASN A C 1
ATOM 1416 O O . ASN A 1 182 ? -11.939 -12.686 14.529 1.00 97.00 182 ASN A O 1
ATOM 1420 N N . ASP A 1 183 ? -10.240 -13.875 13.663 1.00 96.56 183 ASP A N 1
ATOM 1421 C CA . ASP A 1 183 ? -10.869 -15.193 13.847 1.00 96.56 183 ASP A CA 1
ATOM 1422 C C . ASP A 1 183 ? -11.242 -15.462 15.310 1.00 96.56 183 ASP A C 1
ATOM 1424 O O . ASP A 1 183 ? -12.275 -16.062 15.615 1.00 96.56 183 ASP A O 1
ATOM 1428 N N . TRP A 1 184 ? -10.419 -15.004 16.256 1.00 96.25 184 TRP A N 1
ATOM 1429 C CA . TRP A 1 184 ? -10.715 -15.161 17.682 1.00 96.25 184 TRP A CA 1
ATOM 1430 C C . TRP A 1 184 ? -11.853 -14.246 18.144 1.00 96.25 184 TRP A C 1
ATOM 1432 O O . TRP A 1 184 ? -12.590 -14.613 19.060 1.00 96.25 184 TRP A O 1
ATOM 1442 N N . CYS A 1 185 ? -12.075 -13.108 17.478 1.00 96.81 185 CYS A N 1
ATOM 1443 C CA . CYS A 1 185 ? -13.254 -12.268 17.708 1.00 96.81 185 CYS A CA 1
ATOM 1444 C C . CYS A 1 185 ? -14.560 -12.942 17.234 1.00 96.81 185 CYS A C 1
ATOM 1446 O O . CYS A 1 185 ? -15.642 -12.627 17.740 1.00 96.81 185 CYS A O 1
ATOM 1448 N N . ASN A 1 186 ? -14.459 -13.915 16.323 1.00 96.69 186 ASN A N 1
ATOM 1449 C CA . ASN A 1 186 ? -15.567 -14.755 15.860 1.00 96.69 186 ASN A CA 1
ATOM 1450 C C . ASN A 1 186 ? -15.808 -15.995 16.743 1.00 96.69 186 ASN A C 1
ATOM 1452 O O . ASN A 1 186 ? -16.746 -16.755 16.505 1.00 96.69 186 ASN A O 1
ATOM 1456 N N . ASP A 1 187 ? -14.997 -16.224 17.783 1.00 97.06 187 ASP A N 1
ATOM 1457 C CA . ASP A 1 187 ? -15.129 -17.410 18.626 1.00 97.06 187 ASP A CA 1
ATOM 1458 C C . ASP A 1 187 ? -16.421 -17.390 19.466 1.00 97.06 187 ASP A C 1
ATOM 1460 O O . ASP A 1 187 ? -16.647 -16.517 20.309 1.00 97.06 187 ASP A O 1
ATOM 1464 N N . ALA A 1 188 ? -17.266 -18.404 19.268 1.00 96.69 188 ALA A N 1
ATOM 1465 C CA . ALA A 1 188 ? -18.588 -18.474 19.887 1.00 96.69 188 ALA A CA 1
ATOM 1466 C C . ALA A 1 188 ? -18.556 -18.510 21.429 1.00 96.69 188 ALA A C 1
ATOM 1468 O O . ALA A 1 188 ? -19.480 -18.002 22.069 1.00 96.69 188 ALA A O 1
ATOM 1469 N N . GLU A 1 189 ? -17.511 -19.068 22.056 1.00 96.56 189 GLU A N 1
ATOM 1470 C CA . GLU A 1 189 ? -17.378 -19.057 23.521 1.00 96.56 189 GLU A CA 1
ATOM 1471 C C . GLU A 1 189 ? -17.050 -17.657 24.046 1.00 96.56 189 GLU A C 1
ATOM 1473 O O . GLU A 1 189 ? -17.636 -17.222 25.043 1.00 96.56 189 GLU A O 1
ATOM 1478 N N . VAL A 1 190 ? -16.168 -16.928 23.352 1.00 96.69 190 VAL A N 1
ATOM 1479 C CA . VAL A 1 190 ? -15.864 -15.520 23.647 1.00 96.69 190 VAL A CA 1
ATOM 1480 C C . VAL A 1 190 ? -17.136 -14.688 23.547 1.00 96.69 190 VAL A C 1
ATOM 1482 O O . VAL A 1 190 ? -17.546 -14.080 24.538 1.00 96.69 190 VAL A O 1
ATOM 1485 N N . GLN A 1 191 ? -17.823 -14.730 22.406 1.00 97.06 191 GLN A N 1
ATOM 1486 C CA . GLN A 1 191 ? -19.056 -13.970 22.194 1.00 97.06 191 GLN A CA 1
ATOM 1487 C C . GLN A 1 191 ? -20.140 -14.309 23.230 1.00 97.06 191 GLN A C 1
ATOM 1489 O O . GLN A 1 191 ? -20.757 -13.406 23.799 1.00 97.06 191 GLN A O 1
ATOM 1494 N N . LYS A 1 192 ? -20.329 -15.594 23.562 1.00 96.81 192 LYS A N 1
ATOM 1495 C CA . LYS A 1 192 ? -21.280 -16.042 24.594 1.00 96.81 192 LYS A CA 1
ATOM 1496 C C . LYS A 1 192 ? -20.919 -15.542 25.997 1.00 96.81 192 LYS A C 1
ATOM 1498 O O . LYS A 1 192 ? -21.824 -15.257 26.778 1.00 96.81 192 LYS A O 1
ATOM 1503 N N . SER A 1 193 ? -19.628 -15.418 26.318 1.00 96.75 193 SER A N 1
ATOM 1504 C CA . SER A 1 193 ? -19.163 -14.878 27.606 1.00 96.75 193 SER A CA 1
ATOM 1505 C C . SER A 1 193 ? -19.337 -13.359 27.724 1.00 96.75 193 SER A C 1
ATOM 1507 O O . SER A 1 193 ? -19.633 -12.860 28.809 1.00 96.75 193 SER A O 1
ATOM 1509 N N . LEU A 1 194 ? -19.210 -12.631 26.610 1.00 96.81 194 LEU A N 1
ATOM 1510 C CA . LEU A 1 194 ? -19.280 -11.170 26.564 1.00 96.81 194 LEU A CA 1
ATOM 1511 C C . LEU A 1 194 ? -20.709 -10.630 26.399 1.00 96.81 194 LEU A C 1
ATOM 1513 O O . LEU A 1 194 ? -21.048 -9.610 26.995 1.00 96.81 194 LEU A O 1
ATOM 1517 N N . ARG A 1 195 ? -21.583 -11.313 25.650 1.00 96.12 195 ARG A N 1
ATOM 1518 C CA . ARG A 1 195 ? -22.964 -10.869 25.376 1.00 96.12 195 ARG A CA 1
ATOM 1519 C C . ARG A 1 195 ? -23.788 -10.468 26.620 1.00 96.12 195 ARG A C 1
ATOM 1521 O O . ARG A 1 195 ? -24.492 -9.463 26.529 1.00 96.12 195 ARG A O 1
ATOM 1528 N N . PRO A 1 196 ? -23.701 -11.144 27.790 1.00 96.38 196 PRO A N 1
ATOM 1529 C CA . PRO A 1 196 ? -24.398 -10.727 29.016 1.00 96.38 196 PRO A CA 1
ATOM 1530 C C . PRO A 1 196 ? -23.970 -9.362 29.579 1.00 96.38 196 PRO A C 1
ATOM 1532 O O . PRO A 1 196 ? -24.583 -8.868 30.522 1.00 96.38 196 PRO A O 1
ATOM 1535 N N . LEU A 1 197 ? -22.913 -8.744 29.043 1.00 95.56 197 LEU A N 1
ATOM 1536 C CA . LEU A 1 197 ? -22.479 -7.404 29.431 1.00 95.56 197 LEU A CA 1
ATOM 1537 C C . LEU A 1 197 ? -23.344 -6.292 28.811 1.00 95.56 197 LEU A C 1
ATOM 1539 O O . LEU A 1 197 ? -23.260 -5.164 29.302 1.00 95.56 197 LEU A O 1
ATOM 1543 N N . LEU A 1 198 ? -24.144 -6.597 27.777 1.00 96.00 198 LEU A N 1
ATOM 1544 C CA . LEU A 1 198 ? -25.057 -5.667 27.102 1.00 96.00 198 LEU A CA 1
ATOM 1545 C C . LEU A 1 198 ? -26.463 -5.758 27.698 1.00 96.00 198 LEU A C 1
ATOM 1547 O O . LEU A 1 198 ? -27.188 -6.734 27.500 1.00 96.00 198 LEU A O 1
ATOM 1551 N N . ASP A 1 199 ? -26.880 -4.697 28.386 1.00 94.94 199 ASP A N 1
ATOM 1552 C CA . ASP A 1 199 ? -28.228 -4.612 28.944 1.00 94.94 199 ASP A CA 1
ATOM 1553 C C . ASP A 1 199 ? -29.291 -4.568 27.832 1.00 94.94 199 ASP A C 1
ATOM 1555 O O . ASP A 1 199 ? -29.064 -4.031 26.744 1.00 94.94 199 ASP A O 1
ATOM 1559 N N . LYS A 1 200 ? -30.518 -5.022 28.130 1.00 94.19 200 LYS A N 1
ATOM 1560 C CA . LYS A 1 200 ? -31.654 -4.990 27.183 1.00 94.19 200 LYS A CA 1
ATOM 1561 C C . LYS A 1 200 ? -31.876 -3.602 26.559 1.00 94.19 200 LYS A C 1
ATOM 1563 O O . LYS A 1 200 ? -32.238 -3.512 25.394 1.00 94.19 200 LYS A O 1
ATOM 1568 N N . LYS A 1 201 ? -31.615 -2.522 27.308 1.00 94.62 201 LYS A N 1
ATOM 1569 C CA . LYS A 1 201 ? -31.673 -1.134 26.814 1.00 94.62 201 LYS A CA 1
ATOM 1570 C C . LYS A 1 201 ? -30.592 -0.835 25.766 1.00 94.62 201 LYS A C 1
ATOM 1572 O O . LYS A 1 201 ? -30.907 -0.220 24.754 1.00 94.62 201 LYS A O 1
ATOM 1577 N N . MET A 1 202 ? -29.355 -1.291 25.983 1.00 95.81 202 MET A N 1
ATOM 1578 C CA . MET A 1 202 ? -28.259 -1.141 25.016 1.00 95.81 202 MET A CA 1
ATOM 1579 C C . MET A 1 202 ? -28.581 -1.905 23.732 1.00 95.81 202 MET A C 1
ATOM 1581 O O . MET A 1 202 ? -28.504 -1.331 22.653 1.00 95.81 202 MET A O 1
ATOM 1585 N N . MET A 1 203 ? -29.050 -3.152 23.851 1.00 95.69 203 MET A N 1
ATOM 1586 C CA . MET A 1 203 ? -29.467 -3.971 22.706 1.00 95.69 203 MET A CA 1
ATOM 1587 C C . MET A 1 203 ? -30.569 -3.311 21.864 1.00 95.69 203 MET A C 1
ATOM 1589 O O . MET A 1 203 ? -30.482 -3.337 20.640 1.00 95.69 203 MET A O 1
ATOM 1593 N N . THR A 1 204 ? -31.563 -2.669 22.493 1.00 95.12 204 THR A N 1
ATOM 1594 C CA . THR A 1 204 ? -32.611 -1.912 21.780 1.00 95.12 204 THR A CA 1
ATOM 1595 C C . THR A 1 204 ? -32.057 -0.708 21.012 1.00 95.12 204 THR A C 1
ATOM 1597 O O . THR A 1 204 ? -32.596 -0.360 19.966 1.00 95.12 204 THR A O 1
ATOM 1600 N N . PHE A 1 205 ? -30.995 -0.061 21.507 1.00 95.94 205 PHE A N 1
ATOM 1601 C CA . PHE A 1 205 ? -30.364 1.055 20.797 1.00 95.94 205 PHE A CA 1
ATOM 1602 C C . PHE A 1 205 ? -29.447 0.594 19.662 1.00 95.94 205 PHE A C 1
ATOM 1604 O O . PHE A 1 205 ? -29.494 1.178 18.582 1.00 95.94 205 PHE A O 1
ATOM 1611 N N . LEU A 1 206 ? -28.643 -0.448 19.906 1.00 95.44 206 LEU A N 1
ATOM 1612 C CA . LEU A 1 206 ? -27.729 -1.041 18.926 1.00 95.44 206 LEU A CA 1
ATOM 1613 C C . LEU A 1 206 ? -28.490 -1.665 17.748 1.00 95.44 206 LEU A C 1
ATOM 1615 O O . LEU A 1 206 ? -28.041 -1.549 16.618 1.00 95.44 206 LEU A O 1
ATOM 1619 N N . ARG A 1 207 ? -29.658 -2.277 17.988 1.00 93.31 207 ARG A N 1
ATOM 1620 C CA . ARG A 1 207 ? -30.536 -2.810 16.935 1.00 93.31 207 ARG A CA 1
ATOM 1621 C C . ARG A 1 207 ? -31.857 -2.034 16.895 1.00 93.31 207 ARG A C 1
ATOM 1623 O O . ARG A 1 207 ? -32.861 -2.523 17.423 1.00 93.31 207 ARG A O 1
ATOM 1630 N N . PRO A 1 208 ? -31.869 -0.819 16.310 1.00 92.75 208 PRO A N 1
ATOM 1631 C CA . PRO A 1 208 ? -33.097 -0.061 16.144 1.00 92.75 208 PRO A CA 1
ATOM 1632 C C . PRO A 1 208 ? -34.064 -0.803 15.222 1.00 92.75 208 PRO A C 1
ATOM 1634 O O . PRO A 1 208 ? -33.673 -1.586 14.357 1.00 92.75 208 PRO A O 1
ATOM 1637 N N . LYS A 1 209 ? -35.353 -0.525 15.390 1.00 90.31 209 LYS A N 1
ATOM 1638 C CA . LYS A 1 209 ? -36.394 -1.072 14.523 1.00 90.31 209 LYS A CA 1
ATOM 1639 C C . LYS A 1 209 ? -36.307 -0.485 13.107 1.00 90.31 209 LYS A C 1
ATOM 1641 O O . LYS A 1 209 ? -35.894 0.658 12.914 1.00 90.31 209 LYS A O 1
ATOM 1646 N N . SER A 1 210 ? -36.772 -1.253 12.123 1.00 87.12 210 SER A N 1
ATOM 1647 C CA . SER A 1 210 ? -36.859 -0.843 10.715 1.00 87.12 210 SER A CA 1
ATOM 1648 C C . SER A 1 210 ? -37.942 0.208 10.421 1.00 87.12 210 SER A C 1
ATOM 1650 O O . SER A 1 210 ? -37.919 0.795 9.345 1.00 87.12 210 SER A O 1
ATOM 1652 N N . ASP A 1 211 ? -38.854 0.477 11.365 1.00 89.75 211 ASP A N 1
ATOM 1653 C CA . ASP A 1 211 ? -39.880 1.532 11.281 1.00 89.75 211 ASP A CA 1
ATOM 1654 C C . ASP A 1 211 ? -39.319 2.952 11.521 1.00 89.75 211 ASP A C 1
ATOM 1656 O O . ASP A 1 211 ? -39.961 3.949 11.189 1.00 89.75 211 ASP A O 1
ATOM 1660 N N . MET A 1 212 ? -38.108 3.061 12.073 1.00 92.50 212 MET A N 1
ATOM 1661 C CA . MET A 1 212 ? -37.439 4.332 12.335 1.00 92.50 212 MET A CA 1
ATOM 1662 C C . MET A 1 212 ? -36.818 4.922 11.059 1.00 92.50 212 MET A C 1
ATOM 1664 O O . MET A 1 212 ? -36.253 4.213 10.222 1.00 92.50 212 MET A O 1
ATOM 1668 N N . SER A 1 213 ? -36.837 6.255 10.944 1.00 94.44 213 SER A N 1
ATOM 1669 C CA . SER A 1 213 ? -36.159 6.973 9.854 1.00 94.44 213 SER A CA 1
ATOM 1670 C C . SER A 1 213 ? -34.659 6.647 9.801 1.00 94.44 213 SER A C 1
ATOM 1672 O O . SER A 1 213 ? -34.065 6.284 10.816 1.00 94.44 213 SER A O 1
ATOM 1674 N N . GLN A 1 214 ? -34.015 6.810 8.636 1.00 92.44 214 GLN A N 1
ATOM 1675 C CA . GLN A 1 214 ? -32.568 6.564 8.486 1.00 92.44 214 GLN A CA 1
ATOM 1676 C C . GLN A 1 214 ? -31.743 7.305 9.555 1.00 92.44 214 GLN A C 1
ATOM 1678 O O . GLN A 1 214 ? -30.969 6.686 10.283 1.00 92.44 214 GLN A O 1
ATOM 1683 N N . PHE A 1 215 ? -32.010 8.603 9.735 1.00 93.25 215 PHE A N 1
ATOM 1684 C CA . PHE A 1 215 ? -31.394 9.411 10.788 1.00 93.25 215 PHE A CA 1
ATOM 1685 C C . PHE A 1 215 ? -31.672 8.860 12.198 1.00 93.25 215 PHE A C 1
ATOM 1687 O O . PHE A 1 215 ? -30.756 8.763 13.011 1.00 93.25 215 PHE A O 1
ATOM 1694 N N . GLY A 1 216 ? -32.915 8.456 12.486 1.00 94.50 216 GLY A N 1
ATOM 1695 C CA . GLY A 1 216 ? -33.297 7.885 13.780 1.00 94.50 216 GLY A CA 1
ATOM 1696 C C . GLY A 1 216 ? -32.599 6.557 14.088 1.00 94.50 216 GLY A C 1
ATOM 1697 O O . GLY A 1 216 ? -32.182 6.345 15.227 1.00 94.50 216 GLY A O 1
ATOM 1698 N N . ARG A 1 217 ? -32.421 5.686 13.084 1.00 94.25 217 ARG A N 1
ATOM 1699 C CA . ARG A 1 217 ? -31.670 4.426 13.214 1.00 94.25 217 ARG A CA 1
ATOM 1700 C C . ARG A 1 217 ? -30.196 4.699 13.509 1.00 94.25 217 ARG A C 1
ATOM 1702 O O . ARG A 1 217 ? -29.688 4.225 14.520 1.00 94.25 217 ARG A O 1
ATOM 1709 N N . ALA A 1 218 ? -29.546 5.538 12.709 1.00 93.69 218 ALA A N 1
ATOM 1710 C CA . ALA A 1 218 ? -28.147 5.921 12.897 1.00 93.69 218 ALA A CA 1
ATOM 1711 C C . ALA A 1 218 ? -27.862 6.561 14.268 1.00 93.69 218 ALA A C 1
ATOM 1713 O O . ALA A 1 218 ? -26.883 6.232 14.940 1.00 93.69 218 ALA A O 1
ATOM 1714 N N . GLU A 1 219 ? -28.727 7.478 14.704 1.00 94.94 219 GLU A N 1
ATOM 1715 C CA . GLU A 1 219 ? -28.637 8.135 16.011 1.00 94.94 219 GLU A CA 1
ATOM 1716 C C . GLU A 1 219 ? -28.874 7.144 17.165 1.00 94.94 219 GLU A C 1
ATOM 1718 O O . GLU A 1 219 ? -28.193 7.204 18.189 1.00 94.94 219 GLU A O 1
ATOM 1723 N N . SER A 1 220 ? -29.783 6.180 16.989 1.00 95.81 220 SER A N 1
ATOM 1724 C CA . SER A 1 220 ? -29.980 5.079 17.936 1.00 95.81 220 SER A CA 1
ATOM 1725 C C . SER A 1 220 ? -28.723 4.217 18.076 1.00 95.81 220 SER A C 1
ATOM 1727 O O . SER A 1 220 ? -28.264 4.006 19.200 1.00 95.81 220 SER A O 1
ATOM 1729 N N . VAL A 1 221 ? -28.118 3.785 16.961 1.00 95.88 221 VAL A N 1
ATOM 1730 C CA . VAL A 1 221 ? -26.886 2.975 16.976 1.00 95.88 221 VAL A CA 1
ATOM 1731 C C . VAL A 1 221 ? -25.761 3.725 17.690 1.00 95.88 221 VAL A C 1
ATOM 1733 O O . VAL A 1 221 ? -25.140 3.168 18.594 1.00 95.88 221 VAL A O 1
ATOM 1736 N N . LYS A 1 222 ? -25.550 5.015 17.389 1.00 96.06 222 LYS A N 1
ATOM 1737 C CA . LYS A 1 222 ? -24.544 5.858 18.069 1.00 96.06 222 LYS A CA 1
ATOM 1738 C C . LYS A 1 222 ? -24.757 5.924 19.585 1.00 96.06 222 LYS A C 1
ATOM 1740 O O . LYS A 1 222 ? -23.801 5.733 20.332 1.00 96.06 222 LYS A O 1
ATOM 1745 N N . ARG A 1 223 ? -25.998 6.108 20.051 1.00 96.50 223 ARG A N 1
ATOM 1746 C CA . ARG A 1 223 ? -26.348 6.092 21.489 1.00 96.50 223 ARG A CA 1
ATOM 1747 C C . ARG A 1 223 ? -26.156 4.722 22.136 1.00 96.50 223 ARG A C 1
ATOM 1749 O O . ARG A 1 223 ? -25.843 4.645 23.326 1.00 96.50 223 ARG A O 1
ATOM 1756 N N . GLY A 1 224 ? -26.362 3.646 21.379 1.00 96.75 224 GLY A N 1
ATOM 1757 C CA . GLY A 1 224 ? -26.062 2.280 21.803 1.00 96.75 224 GLY A CA 1
ATOM 1758 C C . GLY A 1 224 ? -24.562 2.069 21.991 1.00 96.75 224 GLY A C 1
ATOM 1759 O O . GLY A 1 224 ? -24.143 1.585 23.041 1.00 96.75 224 GLY A O 1
ATOM 1760 N N . LEU A 1 225 ? -23.758 2.496 21.013 1.00 97.25 225 LEU A N 1
ATOM 1761 C CA . LEU A 1 225 ? -22.294 2.422 21.036 1.00 97.25 225 LEU A CA 1
ATOM 1762 C C . LEU A 1 225 ? -21.689 3.272 22.161 1.00 97.25 225 LEU A C 1
ATOM 1764 O O . LEU A 1 225 ? -20.751 2.830 22.817 1.00 97.25 225 LEU A O 1
ATOM 1768 N N . GLU A 1 226 ? -22.251 4.449 22.441 1.00 97.06 226 GLU A N 1
ATOM 1769 C CA . GLU A 1 226 ? -21.851 5.299 23.569 1.00 97.06 226 GLU A CA 1
ATOM 1770 C C . GLU A 1 226 ? -22.101 4.603 24.919 1.00 97.06 226 GLU A C 1
ATOM 1772 O O . GLU A 1 226 ? -21.194 4.496 25.749 1.00 97.06 226 GLU A O 1
ATOM 1777 N N . GLN A 1 227 ? -23.299 4.040 25.123 1.00 96.94 227 GLN A N 1
ATOM 1778 C CA . GLN A 1 227 ? -23.629 3.283 26.339 1.00 96.94 227 GLN A CA 1
ATOM 1779 C C . GLN A 1 227 ? -22.766 2.021 26.493 1.00 96.94 227 GLN A C 1
ATOM 1781 O O . GLN A 1 227 ? -22.298 1.732 27.598 1.00 96.94 227 GLN A O 1
ATOM 1786 N N . ALA A 1 228 ? -22.525 1.291 25.400 1.00 97.25 228 ALA A N 1
ATOM 1787 C CA . ALA A 1 228 ? -21.655 0.120 25.381 1.00 97.25 228 ALA A CA 1
ATOM 1788 C C . ALA A 1 228 ? -20.193 0.490 25.687 1.00 97.25 228 ALA A C 1
ATOM 1790 O O . ALA A 1 228 ? -19.552 -0.200 26.478 1.00 97.25 228 ALA A O 1
ATOM 1791 N N . GLY A 1 229 ? -19.686 1.607 25.157 1.00 96.50 229 GLY A N 1
ATOM 1792 C CA . GLY A 1 229 ? -18.327 2.087 25.410 1.00 96.50 229 GLY A CA 1
ATOM 1793 C C . GLY A 1 229 ? -18.103 2.536 26.857 1.00 96.50 229 GLY A C 1
ATOM 1794 O O . GLY A 1 229 ? -17.122 2.131 27.482 1.00 96.50 229 GLY A O 1
ATOM 1795 N N . ILE A 1 230 ? -19.049 3.287 27.436 1.00 96.50 230 ILE A N 1
ATOM 1796 C CA . ILE A 1 230 ? -19.031 3.669 28.863 1.00 96.50 230 ILE A CA 1
ATOM 1797 C C . ILE A 1 230 ? -19.070 2.420 29.760 1.00 96.50 230 ILE A C 1
ATOM 1799 O O . ILE A 1 230 ? -18.340 2.327 30.751 1.00 96.50 230 ILE A O 1
ATOM 1803 N N . MET A 1 231 ? -19.908 1.437 29.413 1.00 96.62 231 MET A N 1
ATOM 1804 C CA . MET A 1 231 ? -19.988 0.157 30.118 1.00 96.62 231 MET A CA 1
ATOM 1805 C C . MET A 1 231 ? -18.663 -0.610 30.030 1.00 96.62 231 MET A C 1
ATOM 1807 O O . MET A 1 231 ? -18.167 -1.073 31.062 1.00 96.62 231 MET A O 1
ATOM 1811 N N . TRP A 1 232 ? -18.078 -0.695 28.833 1.00 97.50 232 TRP A N 1
ATOM 1812 C CA . TRP A 1 232 ? -16.837 -1.415 28.568 1.00 97.50 232 TRP A CA 1
ATOM 1813 C C . TRP A 1 232 ? -15.671 -0.837 29.360 1.00 97.50 232 TRP A C 1
ATOM 1815 O O . TRP A 1 232 ? -15.056 -1.562 30.136 1.00 97.50 232 TRP A O 1
ATOM 1825 N N . ARG A 1 233 ? -15.436 0.477 29.275 1.00 95.06 233 ARG A N 1
ATOM 1826 C CA . ARG A 1 233 ? -14.359 1.169 30.003 1.00 95.06 233 ARG A CA 1
ATOM 1827 C C . ARG A 1 233 ? -14.443 0.999 31.521 1.00 95.06 233 ARG A C 1
ATOM 1829 O O . ARG A 1 233 ? -13.425 0.970 32.203 1.00 95.06 233 ARG A O 1
ATOM 1836 N N . ARG A 1 234 ? -15.658 0.875 32.066 1.00 95.31 234 ARG A N 1
ATOM 1837 C CA . ARG A 1 234 ? -15.877 0.642 33.502 1.00 95.31 234 ARG A CA 1
ATOM 1838 C C . ARG A 1 234 ? -15.595 -0.805 33.928 1.00 95.31 234 ARG A C 1
ATOM 1840 O O . ARG A 1 234 ? -15.277 -1.023 35.095 1.00 95.31 234 ARG A O 1
ATOM 1847 N N . LYS A 1 235 ? -15.761 -1.789 33.034 1.00 95.62 235 LYS A N 1
ATOM 1848 C CA . LYS A 1 235 ? -15.582 -3.221 33.344 1.00 95.62 235 LYS A CA 1
ATOM 1849 C C . LYS A 1 235 ? -14.211 -3.764 32.930 1.00 95.62 235 LYS A C 1
ATOM 1851 O O . LYS A 1 235 ? -13.626 -4.529 33.691 1.00 95.62 235 LYS A O 1
ATOM 1856 N N . PHE A 1 236 ? -13.715 -3.393 31.751 1.00 96.12 236 PHE A N 1
ATOM 1857 C CA . PHE A 1 236 ? -12.426 -3.837 31.235 1.00 96.12 236 PHE A CA 1
ATOM 1858 C C . PHE A 1 236 ? -11.279 -3.087 31.914 1.00 96.12 236 PHE A C 1
ATOM 1860 O O . PHE A 1 236 ? -11.303 -1.864 32.040 1.00 96.12 236 PHE A O 1
ATOM 1867 N N . ARG A 1 237 ? -10.257 -3.821 32.356 1.00 94.44 237 ARG A N 1
ATOM 1868 C CA . ARG A 1 237 ? -9.121 -3.269 33.095 1.00 94.44 237 ARG A CA 1
ATOM 1869 C C . ARG A 1 237 ? -7.819 -3.514 32.346 1.00 94.44 237 ARG A C 1
ATOM 1871 O O . ARG A 1 237 ? -7.320 -4.637 32.338 1.00 94.44 237 ARG A O 1
ATOM 1878 N N . VAL A 1 238 ? -7.228 -2.443 31.823 1.00 92.25 238 VAL A N 1
ATOM 1879 C CA . VAL A 1 238 ? -5.874 -2.488 31.258 1.00 92.25 238 VAL A CA 1
ATOM 1880 C C . VAL A 1 238 ? -4.876 -2.874 32.360 1.00 92.25 238 VAL A C 1
ATOM 1882 O O . VAL A 1 238 ? -4.859 -2.287 33.447 1.00 92.25 238 VAL A O 1
ATOM 1885 N N . THR A 1 239 ? -4.101 -3.924 32.104 1.00 91.00 239 THR A N 1
ATOM 1886 C CA . THR A 1 239 ? -3.096 -4.515 33.005 1.00 91.00 239 THR A CA 1
ATOM 1887 C C . THR A 1 239 ? -1.784 -4.864 32.306 1.00 91.00 239 THR A C 1
ATOM 1889 O O . THR A 1 239 ? -0.830 -5.198 33.000 1.00 91.00 239 THR A O 1
ATOM 1892 N N . ALA A 1 240 ? -1.742 -4.796 30.975 1.00 89.94 240 ALA A N 1
ATOM 1893 C CA . ALA A 1 240 ? -0.556 -5.010 30.152 1.00 89.94 240 ALA A CA 1
ATOM 1894 C C . ALA A 1 240 ? -0.453 -3.914 29.078 1.00 89.94 240 ALA A C 1
ATOM 1896 O O . ALA A 1 240 ? -1.425 -3.206 28.809 1.00 89.94 240 ALA A O 1
ATOM 1897 N N . ARG A 1 241 ? 0.722 -3.786 28.473 1.00 89.56 241 ARG A N 1
ATOM 1898 C CA . ARG A 1 241 ? 1.034 -2.903 27.349 1.00 89.56 241 ARG A CA 1
ATOM 1899 C C . ARG A 1 241 ? 0.701 -3.600 26.031 1.00 89.56 241 ARG A C 1
ATOM 1901 O O . ARG A 1 241 ? 0.962 -4.796 25.900 1.00 89.56 241 ARG A O 1
ATOM 1908 N N . GLY A 1 242 ? 0.128 -2.863 25.084 1.00 88.75 242 GLY A N 1
ATOM 1909 C CA . GLY A 1 242 ? -0.178 -3.358 23.744 1.00 88.75 242 GLY A CA 1
ATOM 1910 C C . GLY A 1 242 ? 1.018 -3.337 22.788 1.00 88.75 242 GLY A C 1
ATOM 1911 O O . GLY A 1 242 ? 2.175 -3.148 23.179 1.00 88.75 242 GLY A O 1
ATOM 1912 N N . VAL A 1 243 ? 0.708 -3.505 21.506 1.00 90.25 243 VAL A N 1
ATOM 1913 C CA . VAL A 1 243 ? 1.635 -3.357 20.384 1.00 90.25 243 VAL A CA 1
ATOM 1914 C C . VAL A 1 243 ? 2.070 -1.893 20.269 1.00 90.25 243 VAL A C 1
ATOM 1916 O O . VAL A 1 243 ? 1.313 -0.959 20.539 1.00 90.25 243 VAL A O 1
ATOM 1919 N N . ARG A 1 244 ? 3.316 -1.687 19.844 1.00 89.69 244 ARG A N 1
ATOM 1920 C CA . ARG A 1 244 ? 3.916 -0.366 19.637 1.00 89.69 244 ARG A CA 1
ATOM 1921 C C . ARG A 1 244 ? 4.785 -0.336 18.387 1.00 89.69 244 ARG A C 1
ATOM 1923 O O . ARG A 1 244 ? 5.126 -1.382 17.840 1.00 89.69 244 ARG A O 1
ATOM 1930 N N . ARG A 1 245 ? 5.179 0.869 17.979 1.00 90.75 245 ARG A N 1
ATOM 1931 C CA . ARG A 1 245 ? 6.147 1.136 16.910 1.00 90.75 245 ARG A CA 1
ATOM 1932 C C . ARG A 1 245 ? 7.418 0.300 17.103 1.00 90.75 245 ARG A C 1
ATOM 1934 O O . ARG A 1 245 ? 8.097 0.424 18.122 1.00 90.75 245 ARG A O 1
ATOM 1941 N N . ALA A 1 246 ? 7.738 -0.537 16.118 1.00 89.94 246 ALA A N 1
ATOM 1942 C CA . ALA A 1 246 ? 8.971 -1.314 16.116 1.00 89.94 246 ALA A CA 1
ATOM 1943 C C . ALA A 1 246 ? 10.206 -0.411 15.933 1.00 89.94 246 ALA A C 1
ATOM 1945 O O . ALA A 1 246 ? 10.152 0.602 15.228 1.00 89.94 246 ALA A O 1
ATOM 1946 N N . LEU A 1 247 ? 11.314 -0.792 16.573 1.00 89.88 247 LEU A N 1
ATOM 1947 C CA . LEU A 1 247 ? 12.565 -0.032 16.636 1.00 89.88 247 LEU A CA 1
ATOM 1948 C C . LEU A 1 247 ? 13.727 -0.886 16.112 1.00 89.88 247 LEU A C 1
ATOM 1950 O O . LEU A 1 247 ? 13.760 -2.087 16.372 1.00 89.88 247 LEU A O 1
ATOM 1954 N N . TRP A 1 248 ? 14.686 -0.272 15.423 1.00 88.12 248 TRP A N 1
ATOM 1955 C CA . TRP A 1 248 ? 15.891 -0.961 14.946 1.00 88.12 248 TRP A CA 1
ATOM 1956 C C . TRP A 1 248 ? 16.908 -1.191 16.069 1.00 88.12 248 TRP A C 1
ATOM 1958 O O . TRP A 1 248 ? 17.114 -0.314 16.908 1.00 88.12 248 TRP A O 1
ATOM 1968 N N . ALA A 1 249 ? 17.582 -2.341 16.053 1.00 86.88 249 ALA A N 1
ATOM 1969 C CA . ALA A 1 249 ? 18.885 -2.479 16.698 1.00 86.88 249 ALA A CA 1
ATOM 1970 C C . ALA A 1 249 ? 19.933 -1.805 15.802 1.00 86.88 249 ALA A C 1
ATOM 1972 O O . ALA A 1 249 ? 19.978 -2.102 14.610 1.00 86.88 249 ALA A O 1
ATOM 1973 N N . ASP A 1 250 ? 20.748 -0.903 16.355 1.00 79.00 250 ASP A N 1
ATOM 1974 C CA . ASP A 1 250 ? 21.883 -0.331 15.614 1.00 79.00 250 ASP A CA 1
ATOM 1975 C C . ASP A 1 250 ? 23.127 -1.234 15.730 1.00 79.00 250 ASP A C 1
ATOM 1977 O O . ASP A 1 250 ? 23.927 -1.298 14.794 1.00 79.00 250 ASP A O 1
ATOM 1981 N N . ASP A 1 251 ? 23.265 -1.924 16.869 1.00 79.25 251 ASP A N 1
ATOM 1982 C CA . ASP A 1 251 ? 24.362 -2.823 17.227 1.00 79.25 251 ASP A CA 1
ATOM 1983 C C . ASP A 1 251 ? 23.794 -4.207 17.638 1.00 79.25 251 ASP A C 1
ATOM 1985 O O . ASP A 1 251 ? 22.801 -4.274 18.363 1.00 79.25 251 ASP A O 1
ATOM 1989 N N . GLU A 1 252 ? 24.438 -5.328 17.284 1.00 81.62 252 GLU A N 1
ATOM 1990 C CA . GLU A 1 252 ? 24.013 -6.693 17.701 1.00 81.62 252 GLU A CA 1
ATOM 1991 C C . GLU A 1 252 ? 23.916 -6.854 19.227 1.00 81.62 252 GLU A C 1
ATOM 1993 O O . GLU A 1 252 ? 23.081 -7.584 19.762 1.00 81.62 252 GLU A O 1
ATOM 1998 N N . LYS A 1 253 ? 24.740 -6.099 19.958 1.00 81.75 253 LYS A N 1
ATOM 1999 C CA . LYS A 1 253 ? 24.718 -6.038 21.424 1.00 81.75 253 LYS A CA 1
ATOM 2000 C C . LYS A 1 253 ? 23.388 -5.509 21.962 1.00 81.75 253 LYS A C 1
ATOM 2002 O O . LYS A 1 253 ? 23.010 -5.884 23.069 1.00 81.75 253 LYS A O 1
ATOM 2007 N N . ASP A 1 254 ? 22.664 -4.678 21.209 1.00 80.25 254 ASP A N 1
ATOM 2008 C CA . ASP A 1 254 ? 21.320 -4.243 21.596 1.00 80.25 254 ASP A CA 1
ATOM 2009 C C . ASP A 1 254 ? 20.305 -5.397 21.490 1.00 80.25 254 ASP A C 1
ATOM 2011 O O . ASP A 1 254 ? 19.374 -5.439 22.291 1.00 80.25 254 ASP A O 1
ATOM 2015 N N . LEU A 1 255 ? 20.497 -6.355 20.566 1.00 82.88 255 LEU A N 1
ATOM 2016 C CA . LEU A 1 255 ? 19.681 -7.576 20.464 1.00 82.88 255 LEU A CA 1
ATOM 2017 C C . LEU A 1 255 ? 20.001 -8.555 21.599 1.00 82.88 255 LEU A C 1
ATOM 2019 O O . LEU A 1 255 ? 19.087 -8.993 22.291 1.00 82.88 255 LEU A O 1
ATOM 2023 N N . HIS A 1 256 ? 21.281 -8.842 21.860 1.00 82.94 256 HIS A N 1
ATOM 2024 C CA . HIS A 1 256 ? 21.679 -9.732 22.962 1.00 82.94 256 HIS A CA 1
ATOM 2025 C C . HIS A 1 256 ? 21.256 -9.214 24.346 1.00 82.94 256 HIS A C 1
ATOM 2027 O O . HIS A 1 256 ? 20.928 -10.002 25.231 1.00 82.94 256 HIS A O 1
ATOM 2033 N N . ASN A 1 257 ? 21.241 -7.892 24.542 1.00 79.62 257 ASN A N 1
ATOM 2034 C CA . ASN A 1 257 ? 20.768 -7.272 25.782 1.00 79.62 257 ASN A CA 1
ATOM 2035 C C . ASN A 1 257 ? 19.244 -7.039 25.805 1.00 79.62 257 ASN A C 1
ATOM 2037 O O . ASN A 1 257 ? 18.709 -6.605 26.835 1.00 79.62 257 ASN A O 1
ATOM 2041 N N . TYR A 1 258 ? 18.529 -7.301 24.705 1.00 80.06 258 TYR A N 1
ATOM 2042 C CA . TYR A 1 258 ? 17.097 -7.049 24.616 1.00 80.06 258 TYR A CA 1
ATOM 2043 C C . TYR A 1 258 ? 16.323 -7.978 25.549 1.00 80.06 258 TYR A C 1
ATOM 2045 O O . TYR A 1 258 ? 16.376 -9.199 25.450 1.00 80.06 258 TYR A O 1
ATOM 2053 N N . ASN A 1 259 ? 15.551 -7.378 26.449 1.00 76.88 259 ASN A N 1
ATOM 2054 C CA . ASN A 1 259 ? 14.642 -8.092 27.331 1.00 76.88 259 ASN A CA 1
ATOM 2055 C C . ASN A 1 259 ? 13.251 -7.481 27.185 1.00 76.88 259 ASN A C 1
ATOM 2057 O O . ASN A 1 259 ? 13.091 -6.262 27.305 1.00 76.88 259 ASN A O 1
ATOM 2061 N N . LEU A 1 260 ? 12.241 -8.324 26.951 1.00 73.94 260 LEU A N 1
ATOM 2062 C CA . LEU A 1 260 ? 10.849 -7.884 26.916 1.00 73.94 260 LEU A CA 1
ATOM 2063 C C . LEU A 1 260 ? 10.473 -7.262 28.276 1.00 73.94 260 LEU A C 1
ATOM 2065 O O . LEU A 1 260 ? 10.677 -7.896 29.315 1.00 73.94 260 LEU A O 1
ATOM 2069 N N . PRO A 1 261 ? 9.930 -6.030 28.312 1.00 75.44 261 PRO A N 1
ATOM 2070 C CA . PRO A 1 261 ? 9.430 -5.452 29.551 1.00 75.44 261 PRO A CA 1
ATOM 2071 C C . PRO A 1 261 ? 8.341 -6.345 30.157 1.00 75.44 261 PRO A C 1
ATOM 2073 O O . PRO A 1 261 ? 7.399 -6.730 29.471 1.00 75.44 261 PRO A O 1
ATOM 2076 N N . GLY A 1 262 ? 8.439 -6.648 31.455 1.00 69.62 262 GLY A N 1
ATOM 2077 C CA . GLY A 1 262 ? 7.504 -7.550 32.149 1.00 69.62 262 GLY A CA 1
ATOM 2078 C C . GLY A 1 262 ? 6.065 -7.030 32.304 1.00 69.62 262 GLY A C 1
ATOM 2079 O O . GLY A 1 262 ? 5.284 -7.618 33.045 1.00 69.62 262 GLY A O 1
ATOM 2080 N N . ASP A 1 263 ? 5.732 -5.901 31.676 1.00 76.50 263 ASP A N 1
ATOM 2081 C CA . ASP A 1 263 ? 4.384 -5.357 31.510 1.00 76.50 263 ASP A CA 1
ATOM 2082 C C . ASP A 1 263 ? 3.818 -5.536 30.086 1.00 76.50 263 ASP A C 1
ATOM 2084 O O . ASP A 1 263 ? 2.697 -5.104 29.842 1.00 76.50 263 ASP A O 1
ATOM 2088 N N . VAL A 1 264 ? 4.545 -6.153 29.147 1.00 78.19 264 VAL A N 1
ATOM 2089 C CA . VAL A 1 264 ? 4.074 -6.430 27.773 1.00 78.19 264 VAL A CA 1
ATOM 2090 C C . VAL A 1 264 ? 3.031 -7.555 27.743 1.00 78.19 264 VAL A C 1
ATOM 2092 O O . VAL A 1 264 ? 3.072 -8.485 28.547 1.00 78.19 264 VAL A O 1
ATOM 2095 N N . GLU A 1 265 ? 2.087 -7.479 26.800 1.00 78.56 265 GLU A N 1
ATOM 2096 C CA . GLU A 1 265 ? 1.237 -8.612 26.419 1.00 78.56 265 GLU A CA 1
ATOM 2097 C C . GLU A 1 265 ? 2.105 -9.761 25.874 1.00 78.56 265 GLU A C 1
ATOM 2099 O O . GLU A 1 265 ? 2.588 -9.712 24.743 1.00 78.56 265 GLU A O 1
ATOM 2104 N N . PHE A 1 266 ? 2.321 -10.790 26.697 1.00 71.88 266 PHE A N 1
ATOM 2105 C CA . PHE A 1 266 ? 2.957 -12.039 26.271 1.00 71.88 266 PHE A CA 1
ATOM 2106 C C . PHE A 1 266 ? 2.182 -12.687 25.111 1.00 71.88 266 PHE A C 1
ATOM 2108 O O . PHE A 1 266 ? 0.982 -12.439 24.987 1.00 71.88 266 PHE A O 1
ATOM 2115 N N . PRO A 1 267 ? 2.823 -13.534 24.280 1.00 73.81 267 PRO A N 1
ATOM 2116 C CA . PRO A 1 267 ? 2.123 -14.327 23.273 1.00 73.81 267 PRO A CA 1
ATOM 2117 C C . PRO A 1 267 ? 0.922 -15.058 23.890 1.00 73.81 267 PRO A C 1
ATOM 2119 O O . PRO A 1 267 ? 1.080 -15.873 24.792 1.00 73.81 267 PRO A O 1
ATOM 2122 N N . ILE A 1 268 ? -0.276 -14.698 23.429 1.00 83.56 268 ILE A N 1
ATOM 2123 C CA . ILE A 1 268 ? -1.566 -15.192 23.924 1.00 83.56 268 ILE A CA 1
ATOM 2124 C C . ILE A 1 268 ? -1.996 -16.369 23.050 1.00 83.56 268 ILE A C 1
ATOM 2126 O O . ILE A 1 268 ? -2.001 -16.232 21.827 1.00 83.56 268 ILE A O 1
ATOM 2130 N N . GLU A 1 269 ? -2.426 -17.484 23.641 1.00 90.88 269 GLU A N 1
ATOM 2131 C CA . GLU A 1 269 ? -3.124 -18.544 22.908 1.00 90.88 269 GLU A CA 1
ATOM 2132 C C . GLU A 1 269 ? -4.647 -18.312 22.852 1.00 90.88 269 GLU A C 1
ATOM 2134 O O . GLU A 1 269 ? -5.226 -17.501 23.579 1.00 90.88 269 GLU A O 1
ATOM 2139 N N . LYS A 1 270 ? -5.360 -19.068 22.008 1.00 92.62 270 LYS A N 1
ATOM 2140 C CA . LYS A 1 270 ? -6.829 -18.962 21.903 1.00 92.62 270 LYS A CA 1
ATOM 2141 C C . LYS A 1 270 ? -7.543 -19.268 23.240 1.00 92.62 270 LYS A C 1
ATOM 2143 O O . LYS A 1 270 ? -8.592 -18.694 23.541 1.00 92.62 270 LYS A O 1
ATOM 2148 N N . SER A 1 271 ? -6.962 -20.149 24.052 1.00 93.75 271 SER A N 1
ATOM 2149 C CA . SER A 1 271 ? -7.336 -20.466 25.441 1.00 93.75 271 SER A CA 1
ATOM 2150 C C . SER A 1 271 ? -7.230 -19.246 26.370 1.00 93.75 271 SER A C 1
ATOM 2152 O O . SER A 1 271 ? -8.170 -18.933 27.111 1.00 93.75 271 SER A O 1
ATOM 2154 N N . ASP A 1 272 ? -6.127 -18.509 26.282 1.00 93.06 272 ASP A N 1
ATOM 2155 C CA . ASP A 1 272 ? -5.880 -17.282 27.039 1.00 93.06 272 ASP A CA 1
ATOM 2156 C C . ASP A 1 272 ? -6.809 -16.152 26.596 1.00 93.06 272 ASP A C 1
ATOM 2158 O O . ASP A 1 272 ? -7.377 -15.459 27.438 1.00 93.06 272 ASP A O 1
ATOM 2162 N N . PHE A 1 273 ? -7.069 -16.015 25.293 1.00 95.12 273 PHE A N 1
ATOM 2163 C CA . PHE A 1 273 ? -8.029 -15.043 24.756 1.00 95.12 273 PHE A CA 1
ATOM 2164 C C . PHE A 1 273 ? -9.451 -15.281 25.306 1.00 95.12 273 PHE A C 1
ATOM 2166 O O . PHE A 1 273 ? -10.122 -14.349 25.763 1.00 95.12 273 PHE A O 1
ATOM 2173 N N . ARG A 1 274 ? -9.890 -16.547 25.385 1.00 95.81 274 ARG A N 1
ATOM 2174 C CA . ARG A 1 274 ? -11.145 -16.946 26.061 1.00 95.81 274 ARG A CA 1
ATOM 2175 C C . ARG A 1 274 ? -11.132 -16.659 27.566 1.00 95.81 274 ARG A C 1
ATOM 2177 O O . ARG A 1 274 ? -12.176 -16.360 28.149 1.00 95.81 274 ARG A O 1
ATOM 2184 N N . THR A 1 275 ? -9.972 -16.731 28.209 1.00 94.69 275 THR A N 1
ATOM 2185 C CA . THR A 1 275 ? -9.802 -16.411 29.636 1.00 94.69 275 THR A CA 1
ATOM 2186 C C . THR A 1 275 ? -9.804 -14.897 29.881 1.00 94.69 275 THR A C 1
ATOM 2188 O O . THR A 1 275 ? -10.424 -14.423 30.840 1.00 94.69 275 THR A O 1
ATOM 2191 N N . ALA A 1 276 ? -9.223 -14.107 28.979 1.00 94.06 276 ALA A N 1
ATOM 2192 C CA . ALA A 1 276 ? -9.286 -12.649 28.977 1.00 94.06 276 ALA A CA 1
ATOM 2193 C C . ALA A 1 276 ? -10.727 -12.143 28.793 1.00 94.06 276 ALA A C 1
ATOM 2195 O O . ALA A 1 276 ? -11.156 -11.249 29.524 1.00 94.06 276 ALA A O 1
ATOM 2196 N N . ALA A 1 277 ? -11.517 -12.779 27.919 1.00 95.31 277 ALA A N 1
ATOM 2197 C CA . ALA A 1 277 ? -12.944 -12.485 27.748 1.00 95.31 277 ALA A CA 1
ATOM 2198 C C . ALA A 1 277 ? -13.751 -12.640 29.053 1.00 95.31 277 ALA A C 1
ATOM 2200 O O . ALA A 1 277 ? -14.574 -11.790 29.387 1.00 95.31 277 ALA A O 1
ATOM 2201 N N . LYS A 1 278 ? -13.471 -13.693 29.836 1.00 95.38 278 LYS A N 1
ATOM 2202 C CA . LYS A 1 278 ? -14.123 -13.953 31.134 1.00 95.38 278 LYS A CA 1
ATOM 2203 C C . LYS A 1 278 ? -13.627 -13.029 32.250 1.00 95.38 278 LYS A C 1
ATOM 2205 O O . LYS A 1 278 ? -14.397 -12.658 33.132 1.00 95.38 278 LYS A O 1
ATOM 2210 N N . THR A 1 279 ? -12.338 -12.685 32.252 1.00 95.31 279 THR A N 1
ATOM 2211 C CA . THR A 1 279 ? -11.704 -11.914 33.339 1.00 95.31 279 THR A CA 1
ATOM 2212 C C . THR A 1 279 ? -11.698 -10.400 33.121 1.00 95.31 279 THR A C 1
ATOM 2214 O O . THR A 1 279 ? -11.461 -9.670 34.089 1.00 95.31 279 THR A O 1
ATOM 2217 N N . LEU A 1 280 ? -11.962 -9.945 31.889 1.00 95.38 280 LEU A N 1
ATOM 2218 C CA . LEU A 1 280 ? -11.980 -8.549 31.430 1.00 95.38 280 LEU A CA 1
ATOM 2219 C C . LEU A 1 280 ? -10.706 -7.773 31.807 1.00 95.38 280 LEU A C 1
ATOM 2221 O O . LEU A 1 280 ? -10.756 -6.648 32.310 1.00 95.38 280 LEU A O 1
ATOM 2225 N N . LYS A 1 281 ? -9.549 -8.404 31.590 1.00 93.38 281 LYS A N 1
ATOM 2226 C CA . LYS A 1 281 ? -8.206 -7.859 31.845 1.00 93.38 281 LYS A CA 1
ATOM 2227 C C . LYS A 1 281 ? -7.303 -8.147 30.650 1.00 93.38 281 LYS A C 1
ATOM 2229 O O . LYS A 1 281 ? -7.466 -9.177 30.004 1.00 93.38 281 LYS A O 1
ATOM 2234 N N . GLY A 1 282 ? -6.341 -7.268 30.385 1.00 92.56 282 GLY A N 1
ATOM 2235 C CA . GLY A 1 282 ? -5.411 -7.431 29.267 1.00 92.56 282 GLY A CA 1
ATOM 2236 C C . GLY A 1 282 ? -4.693 -6.144 28.893 1.00 92.56 282 GLY A C 1
ATOM 2237 O O . GLY A 1 282 ? -4.647 -5.203 29.686 1.00 92.56 282 GLY A O 1
ATOM 2238 N N . SER A 1 283 ? -4.156 -6.090 27.679 1.00 94.12 283 SER A N 1
ATOM 2239 C CA . SER A 1 283 ? -3.733 -4.832 27.067 1.00 94.12 283 SER A CA 1
ATOM 2240 C C . SER A 1 283 ? -4.931 -4.008 26.588 1.00 94.12 283 SER A C 1
ATOM 2242 O O . SER A 1 283 ? -6.067 -4.493 26.533 1.00 94.12 283 SER A O 1
ATOM 2244 N N . ARG A 1 284 ? -4.686 -2.748 26.215 1.00 93.75 284 ARG A N 1
ATOM 2245 C CA . ARG A 1 284 ? -5.684 -1.920 25.521 1.00 93.75 284 ARG A CA 1
ATOM 2246 C C . ARG A 1 284 ? -6.083 -2.495 24.155 1.00 93.75 284 ARG A C 1
ATOM 2248 O O . ARG A 1 284 ? -7.251 -2.406 23.789 1.00 93.75 284 ARG A O 1
ATOM 2255 N N . ASP A 1 285 ? -5.155 -3.160 23.468 1.00 95.06 285 ASP A N 1
ATOM 2256 C CA . ASP A 1 285 ? -5.384 -3.784 22.161 1.00 95.06 285 ASP A CA 1
ATOM 2257 C C . ASP A 1 285 ? -6.254 -5.041 22.281 1.00 95.06 285 ASP A C 1
ATOM 2259 O O . ASP A 1 285 ? -7.240 -5.189 21.559 1.00 95.06 285 ASP A O 1
ATOM 2263 N N . LEU A 1 286 ? -5.975 -5.897 23.270 1.00 95.50 286 LEU A N 1
ATOM 2264 C CA . LEU A 1 286 ? -6.837 -7.024 23.631 1.00 95.50 286 LEU A CA 1
ATOM 2265 C C . LEU A 1 286 ? -8.230 -6.537 24.061 1.00 95.50 286 LEU A C 1
ATOM 2267 O O . LEU A 1 286 ? -9.242 -7.152 23.731 1.00 95.50 286 LEU A O 1
ATOM 2271 N N . GLY A 1 287 ? -8.295 -5.392 24.747 1.00 96.38 287 GLY A N 1
ATOM 2272 C CA . GLY A 1 287 ? -9.543 -4.711 25.081 1.00 96.38 287 GLY A CA 1
ATOM 2273 C C . GLY A 1 287 ? -10.341 -4.247 23.858 1.00 96.38 287 GLY A C 1
ATOM 2274 O O . GLY A 1 287 ? -11.568 -4.324 23.886 1.00 96.38 287 GLY A O 1
ATOM 2275 N N . ALA A 1 288 ? -9.681 -3.811 22.782 1.00 97.25 288 ALA A N 1
ATOM 2276 C CA . ALA A 1 288 ? -10.323 -3.468 21.512 1.00 97.25 288 ALA A CA 1
ATOM 2277 C C . ALA A 1 288 ? -10.788 -4.721 20.743 1.00 97.25 288 ALA A C 1
ATOM 2279 O O . ALA A 1 288 ? -11.924 -4.762 20.272 1.00 97.25 288 ALA A O 1
ATOM 2280 N N . GLN A 1 289 ? -9.969 -5.777 20.693 1.00 97.38 289 GLN A N 1
ATOM 2281 C CA . GLN A 1 289 ? -10.321 -7.069 20.081 1.00 97.38 289 GLN A CA 1
ATOM 2282 C C . GLN A 1 289 ? -11.546 -7.702 20.766 1.00 97.38 289 GLN A C 1
ATOM 2284 O O . GLN A 1 289 ? -12.533 -8.046 20.118 1.00 97.38 289 GLN A O 1
ATOM 2289 N N . LEU A 1 290 ? -11.554 -7.771 22.100 1.00 97.81 290 LEU A N 1
ATOM 2290 C CA . LEU A 1 290 ? -12.703 -8.279 22.854 1.00 97.81 290 LEU A CA 1
ATOM 2291 C C . LEU A 1 290 ? -13.939 -7.370 22.725 1.00 97.81 290 LEU A C 1
ATOM 2293 O O . LEU A 1 290 ? -15.060 -7.873 22.730 1.00 97.81 290 LEU A O 1
ATOM 2297 N N . TYR A 1 291 ? -13.775 -6.056 22.546 1.00 98.06 291 TYR A N 1
ATOM 2298 C CA . TYR A 1 291 ? -14.902 -5.166 22.244 1.00 98.06 291 TYR A CA 1
ATOM 2299 C C . TYR A 1 291 ? -15.469 -5.388 20.830 1.00 98.06 291 TYR A C 1
ATOM 2301 O O . TYR A 1 291 ? -16.685 -5.346 20.651 1.00 98.06 291 TYR A O 1
ATOM 2309 N N . CYS A 1 292 ? -14.625 -5.707 19.841 1.00 98.19 292 CYS A N 1
ATOM 2310 C CA . CYS A 1 292 ? -15.067 -6.157 18.518 1.00 98.19 292 CYS A CA 1
ATOM 2311 C C . CYS A 1 292 ? -15.928 -7.428 18.639 1.00 98.19 292 CYS A C 1
ATOM 2313 O O . CYS A 1 292 ? -17.076 -7.438 18.192 1.00 98.19 292 CYS A O 1
ATOM 2315 N N . ALA A 1 293 ? -15.438 -8.446 19.356 1.00 97.94 293 ALA A N 1
ATOM 2316 C CA . ALA A 1 293 ? -16.185 -9.675 19.640 1.00 97.94 293 ALA A CA 1
ATOM 2317 C C . ALA A 1 293 ? -17.514 -9.408 20.379 1.00 97.94 293 ALA A C 1
ATOM 2319 O O . ALA A 1 293 ? -18.538 -10.022 20.076 1.00 97.94 293 ALA A O 1
ATOM 2320 N N . LEU A 1 294 ? -17.527 -8.460 21.323 1.00 98.06 294 LEU A N 1
ATOM 2321 C CA . LEU A 1 294 ? -18.739 -8.038 22.026 1.00 98.06 294 LEU A CA 1
ATOM 2322 C C . LEU A 1 294 ? -19.780 -7.442 21.065 1.00 98.06 294 LEU A C 1
ATOM 2324 O O . LEU A 1 294 ? -20.954 -7.809 21.148 1.00 98.06 294 LEU A O 1
ATOM 2328 N N . LEU A 1 295 ? -19.377 -6.546 20.162 1.00 97.69 295 LEU A N 1
ATOM 2329 C CA . LEU A 1 295 ? -20.296 -5.925 19.205 1.00 97.69 295 LEU A CA 1
ATOM 2330 C C . LEU A 1 295 ? -20.763 -6.914 18.123 1.00 97.69 295 LEU A C 1
ATOM 2332 O O . LEU A 1 295 ? -21.957 -6.933 17.827 1.00 97.69 295 LEU A O 1
ATOM 2336 N N . ARG A 1 296 ? -19.896 -7.815 17.634 1.00 97.00 296 ARG A N 1
ATOM 2337 C CA . ARG A 1 296 ? -20.311 -8.954 16.786 1.00 97.00 296 ARG A CA 1
ATOM 2338 C C . ARG A 1 296 ? -21.349 -9.825 17.501 1.00 97.00 296 ARG A C 1
ATOM 2340 O O . ARG A 1 296 ? -22.400 -10.121 16.939 1.00 97.00 296 ARG A O 1
ATOM 2347 N N . SER A 1 297 ? -21.160 -10.106 18.797 1.00 96.38 297 SER A N 1
ATOM 2348 C CA . SER A 1 297 ? -22.141 -10.850 19.609 1.00 96.38 297 SER A CA 1
ATOM 2349 C C . SER A 1 297 ? -23.504 -10.154 19.756 1.00 96.38 297 SER A C 1
ATOM 2351 O O . SER A 1 297 ? -24.490 -10.814 20.101 1.00 96.38 297 SER A O 1
ATOM 2353 N N . ALA A 1 298 ? -23.587 -8.842 19.501 1.00 95.38 298 ALA A N 1
ATOM 2354 C CA . ALA A 1 298 ? -24.843 -8.097 19.466 1.00 95.38 298 ALA A CA 1
ATOM 2355 C C . ALA A 1 298 ? -25.616 -8.299 18.146 1.00 95.38 298 ALA A C 1
ATOM 2357 O O . ALA A 1 298 ? -26.823 -8.048 18.115 1.00 95.38 298 ALA A O 1
ATOM 2358 N N . GLY A 1 299 ? -24.965 -8.800 17.091 1.00 93.94 299 GLY A N 1
ATOM 2359 C CA . GLY A 1 299 ? -25.504 -8.872 15.732 1.00 93.94 299 GLY A CA 1
ATOM 2360 C C . GLY A 1 299 ? -25.411 -7.527 15.014 1.00 93.94 299 GLY A C 1
ATOM 2361 O O . GLY A 1 299 ? -26.428 -7.037 14.526 1.00 93.94 299 GLY A O 1
ATOM 2362 N N . LEU A 1 300 ? -24.220 -6.926 15.048 1.00 95.62 300 LEU A N 1
ATOM 2363 C CA . LEU A 1 300 ? -23.829 -5.757 14.265 1.00 95.62 300 LEU A CA 1
ATOM 2364 C C . LEU A 1 300 ? -22.745 -6.153 13.264 1.00 95.62 300 LEU A C 1
ATOM 2366 O O . LEU A 1 300 ? -21.864 -6.944 13.604 1.00 95.62 300 LEU A O 1
ATOM 2370 N N . GLU A 1 301 ? -22.759 -5.502 12.106 1.00 95.88 301 GLU A N 1
ATOM 2371 C CA . GLU A 1 301 ? -21.679 -5.538 11.120 1.00 95.88 301 GLU A CA 1
ATOM 2372 C C . GLU A 1 301 ? -20.468 -4.742 11.631 1.00 95.88 301 GLU A C 1
ATOM 2374 O O . GLU A 1 301 ? -20.536 -3.521 11.837 1.00 95.88 301 GLU A O 1
ATOM 2379 N N . VAL A 1 302 ? -19.371 -5.449 11.924 1.00 97.50 302 VAL A N 1
ATOM 2380 C CA . VAL A 1 302 ? -18.245 -4.919 12.707 1.00 97.50 302 VAL A CA 1
ATOM 2381 C C . VAL A 1 302 ? -16.900 -5.414 12.179 1.00 97.50 302 VAL A C 1
ATOM 2383 O O . VAL A 1 302 ? -16.589 -6.608 12.214 1.00 97.50 302 VAL A O 1
ATOM 2386 N N . ARG A 1 303 ? -16.046 -4.459 11.814 1.00 97.31 303 ARG A N 1
ATOM 2387 C CA . ARG A 1 303 ? -14.656 -4.667 11.404 1.00 97.31 303 ARG A CA 1
ATOM 2388 C C . ARG A 1 303 ? -13.685 -4.453 12.566 1.00 97.31 303 ARG A C 1
ATOM 2390 O O . ARG A 1 303 ? -13.800 -3.473 13.309 1.00 97.31 303 ARG A O 1
ATOM 2397 N N . LEU A 1 304 ? -12.691 -5.330 12.691 1.00 98.38 304 LEU A N 1
ATOM 2398 C CA . LEU A 1 304 ? -11.518 -5.111 13.540 1.00 98.38 304 LEU A CA 1
ATOM 2399 C C . LEU A 1 304 ? -10.504 -4.274 12.755 1.00 98.38 304 LEU A C 1
ATOM 2401 O O . LEU A 1 304 ? -10.139 -4.653 11.647 1.00 98.38 304 LEU A O 1
ATOM 2405 N N . VAL A 1 305 ? -10.036 -3.153 13.302 1.00 98.38 305 VAL A N 1
ATOM 2406 C CA . VAL A 1 305 ? -9.078 -2.263 12.626 1.00 98.38 305 VAL A CA 1
ATOM 2407 C C . VAL A 1 305 ? -7.747 -2.255 13.366 1.00 98.38 305 VAL A C 1
ATOM 2409 O O . VAL A 1 305 ? -7.721 -2.139 14.591 1.00 98.38 305 VAL A O 1
ATOM 2412 N N . CYS A 1 306 ? -6.643 -2.344 12.623 1.00 97.94 306 CYS A N 1
ATOM 2413 C CA . CYS A 1 306 ? -5.285 -2.266 13.148 1.00 97.94 306 CYS A CA 1
ATOM 2414 C C . CYS A 1 306 ? -4.417 -1.299 12.329 1.00 97.94 306 CYS A C 1
ATOM 2416 O O . CYS A 1 306 ? -4.269 -1.443 11.115 1.00 97.94 306 CYS A O 1
ATOM 2418 N N . SER A 1 307 ? -3.770 -0.355 13.014 1.00 97.69 307 SER A N 1
ATOM 2419 C CA . SER A 1 307 ? -2.655 0.439 12.491 1.00 97.69 307 SER A CA 1
ATOM 2420 C C . SER A 1 307 ? -1.361 -0.373 12.600 1.00 97.69 307 SER A C 1
ATOM 2422 O O . SER A 1 307 ? -0.711 -0.357 13.645 1.00 97.69 307 SER A O 1
ATOM 2424 N N . LEU A 1 308 ? -0.979 -1.117 11.558 1.00 97.19 308 LEU A N 1
ATOM 2425 C CA . LEU A 1 308 ? 0.219 -1.967 11.573 1.00 97.19 308 LEU A CA 1
ATOM 2426 C C . LEU A 1 308 ? 1.466 -1.143 11.944 1.00 97.19 308 LEU A C 1
ATOM 2428 O O . LEU A 1 308 ? 1.641 -0.021 11.465 1.00 97.19 308 LEU A O 1
ATOM 2432 N N . GLN A 1 309 ? 2.343 -1.717 12.773 1.00 95.19 309 GLN A N 1
ATOM 2433 C CA . GLN A 1 309 ? 3.548 -1.064 13.306 1.00 95.19 309 GLN A CA 1
ATOM 2434 C C . GLN A 1 309 ? 4.868 -1.683 12.777 1.00 95.19 309 GLN A C 1
ATOM 2436 O O . GLN A 1 309 ? 5.721 -2.066 13.582 1.00 95.19 309 GLN A O 1
ATOM 2441 N N . PRO A 1 310 ? 5.073 -1.815 11.447 1.00 95.25 310 PRO A N 1
ATOM 2442 C CA . PRO A 1 310 ? 6.263 -2.462 10.898 1.00 95.25 310 PRO A CA 1
ATOM 2443 C C . PRO A 1 310 ? 7.544 -1.648 11.143 1.00 95.25 310 PRO A C 1
ATOM 2445 O O . PRO A 1 310 ? 7.515 -0.429 11.339 1.00 95.25 310 PRO A O 1
ATOM 2448 N N . LEU A 1 311 ? 8.692 -2.327 11.065 1.00 93.06 311 LEU A N 1
ATOM 2449 C CA . LEU A 1 311 ? 10.019 -1.703 11.129 1.00 93.06 311 LEU A CA 1
ATOM 2450 C C . LEU A 1 311 ? 10.199 -0.722 9.967 1.00 93.06 311 LEU A C 1
ATOM 2452 O O . LEU A 1 311 ? 9.969 -1.078 8.820 1.00 93.06 311 LEU A O 1
ATOM 2456 N N . SER A 1 312 ? 10.605 0.515 10.242 1.00 91.06 312 SER A N 1
ATOM 2457 C CA . SER A 1 312 ? 10.755 1.554 9.213 1.00 91.06 312 SER A CA 1
ATOM 2458 C C . SER A 1 312 ? 11.886 1.233 8.230 1.00 91.06 312 SER A C 1
ATOM 2460 O O . SER A 1 312 ? 13.042 1.248 8.643 1.00 91.06 312 SER A O 1
ATOM 2462 N N . PHE A 1 313 ? 11.596 1.059 6.936 1.00 91.12 313 PHE A N 1
ATOM 2463 C CA . PHE A 1 313 ? 12.644 0.895 5.913 1.00 91.12 313 PHE A CA 1
ATOM 2464 C C . PHE A 1 313 ? 13.454 2.178 5.649 1.00 91.12 313 PHE A C 1
ATOM 2466 O O . PHE A 1 313 ? 14.587 2.111 5.179 1.00 91.12 313 PHE A O 1
ATOM 2473 N N . SER A 1 314 ? 12.901 3.349 5.990 1.00 84.12 314 SER A N 1
ATOM 2474 C CA . SER A 1 314 ? 13.608 4.632 5.913 1.00 84.12 314 SER A CA 1
ATOM 2475 C C . SER A 1 314 ? 14.875 4.630 6.782 1.00 84.12 314 SER A C 1
ATOM 2477 O O . SER A 1 314 ? 14.866 4.142 7.917 1.00 84.12 314 SER A O 1
ATOM 2479 N N . ALA A 1 315 ? 15.960 5.213 6.261 1.00 72.00 315 ALA A N 1
ATOM 2480 C CA . ALA A 1 315 ? 17.248 5.336 6.947 1.00 72.00 315 ALA A CA 1
ATOM 2481 C C . ALA A 1 315 ? 17.156 6.121 8.272 1.00 72.00 315 ALA A C 1
ATOM 2483 O O . ALA A 1 315 ? 17.877 5.816 9.217 1.00 72.00 315 ALA A O 1
ATOM 2484 N N . GLY A 1 316 ? 16.222 7.074 8.376 1.00 69.88 316 GLY A N 1
ATOM 2485 C CA . GLY A 1 316 ? 15.867 7.772 9.618 1.00 69.88 316 GLY A CA 1
ATOM 2486 C C . GLY A 1 316 ? 14.977 6.974 10.583 1.00 69.88 316 GLY A C 1
ATOM 2487 O O . GLY A 1 316 ? 14.437 7.557 11.522 1.00 69.88 316 GLY A O 1
ATOM 2488 N N . GLY A 1 317 ? 14.776 5.671 10.350 1.00 77.75 317 GLY A N 1
ATOM 2489 C CA . GLY A 1 317 ? 13.971 4.797 11.203 1.00 77.75 317 GLY A CA 1
ATOM 2490 C C . GLY A 1 317 ? 14.421 4.830 12.672 1.00 77.75 317 GLY A C 1
ATOM 2491 O O . GLY A 1 317 ? 15.618 4.912 12.945 1.00 77.75 317 GLY A O 1
ATOM 2492 N N . PRO A 1 318 ? 13.488 4.782 13.640 1.00 83.50 318 PRO A N 1
ATOM 2493 C CA . PRO A 1 318 ? 13.829 4.970 15.043 1.00 83.50 318 PRO A CA 1
ATOM 2494 C C . PRO A 1 318 ? 14.610 3.767 15.587 1.00 83.50 318 PRO A C 1
ATOM 2496 O O . PRO A 1 318 ? 14.150 2.628 15.509 1.00 83.50 318 PRO A O 1
ATOM 2499 N N . ALA A 1 319 ? 15.777 4.037 16.166 1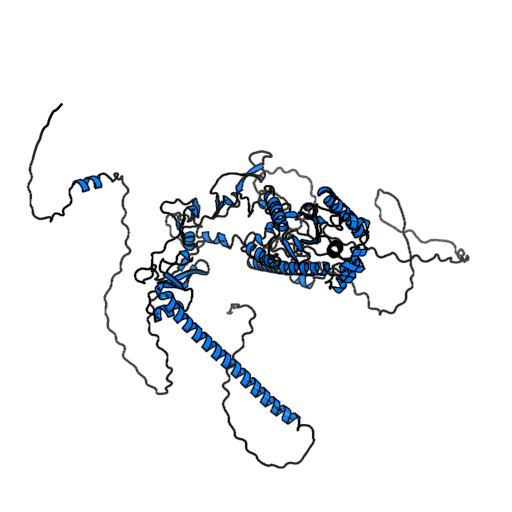.00 83.69 319 ALA A N 1
ATOM 2500 C CA . ALA A 1 319 ? 16.600 3.039 16.835 1.00 83.69 319 ALA A CA 1
ATOM 2501 C C . ALA A 1 319 ? 16.133 2.774 18.278 1.00 83.69 319 ALA A C 1
ATOM 2503 O O . ALA A 1 319 ? 15.468 3.606 18.915 1.00 83.69 319 ALA A O 1
ATOM 2504 N N . MET A 1 320 ? 16.514 1.614 18.809 1.00 82.94 320 MET A N 1
ATOM 2505 C CA . MET A 1 320 ? 16.384 1.282 20.222 1.00 82.94 320 MET A CA 1
ATOM 2506 C C . MET A 1 320 ? 17.218 2.230 21.092 1.00 82.94 320 MET A C 1
ATOM 2508 O O . MET A 1 320 ? 18.221 2.810 20.679 1.00 82.94 320 MET A O 1
ATOM 2512 N N . SER A 1 321 ? 16.790 2.419 22.339 1.00 75.25 321 SER A N 1
ATOM 2513 C CA . SER A 1 321 ? 17.597 3.145 23.316 1.00 75.25 321 SER A CA 1
ATOM 2514 C C . SER A 1 321 ? 18.793 2.288 23.719 1.00 75.25 321 SER A C 1
ATOM 2516 O O . SER A 1 321 ? 18.586 1.278 24.394 1.00 75.25 321 SER A O 1
ATOM 2518 N N . LYS A 1 322 ? 20.011 2.719 23.362 1.00 67.00 322 LYS A N 1
ATOM 2519 C CA . LYS A 1 322 ? 21.263 2.054 23.761 1.00 67.00 322 LYS A CA 1
ATOM 2520 C C . LYS A 1 322 ? 21.228 1.695 25.244 1.00 67.00 322 LYS A C 1
ATOM 2522 O O . LYS A 1 322 ? 21.059 2.578 26.094 1.00 67.00 322 LYS A O 1
ATOM 2527 N N . SER A 1 323 ? 21.355 0.408 25.555 1.00 56.12 323 SER A N 1
ATOM 2528 C CA . SER A 1 323 ? 21.266 -0.073 26.930 1.00 56.12 323 SER A CA 1
ATOM 2529 C C . SER A 1 323 ? 22.454 0.449 27.737 1.00 56.12 323 SER A C 1
ATOM 2531 O O . SER A 1 323 ? 23.592 0.032 27.515 1.00 56.12 323 SER A O 1
ATOM 2533 N N . ALA A 1 324 ? 22.208 1.348 28.693 1.00 47.69 324 ALA A N 1
ATOM 2534 C CA . ALA A 1 324 ? 23.230 1.691 29.674 1.00 47.69 324 ALA A CA 1
ATOM 2535 C C . ALA A 1 324 ? 23.591 0.418 30.465 1.00 47.69 324 ALA A C 1
ATOM 2537 O O . ALA A 1 324 ? 22.668 -0.269 30.920 1.00 47.69 324 ALA A O 1
ATOM 2538 N N . PRO A 1 325 ? 24.885 0.084 30.643 1.00 43.84 325 PRO A N 1
ATOM 2539 C CA . PRO A 1 325 ? 25.280 -1.118 31.362 1.00 43.84 325 PRO A CA 1
ATOM 2540 C C . PRO A 1 325 ? 24.691 -1.075 32.771 1.00 43.84 325 PRO A C 1
ATOM 2542 O O . PRO A 1 325 ? 24.942 -0.154 33.553 1.00 43.84 325 PRO A O 1
ATOM 2545 N N . ARG A 1 326 ? 23.853 -2.067 33.075 1.00 46.22 326 ARG A N 1
ATOM 2546 C CA . ARG A 1 326 ? 23.181 -2.196 34.364 1.00 46.22 326 ARG A CA 1
ATOM 2547 C C . ARG A 1 326 ? 24.254 -2.473 35.411 1.00 46.22 326 ARG A C 1
ATOM 2549 O O . ARG A 1 326 ? 24.744 -3.595 35.489 1.00 46.22 326 ARG A O 1
ATOM 2556 N N . ALA A 1 327 ? 24.624 -1.448 36.182 1.00 40.28 327 ALA A N 1
ATOM 2557 C CA . ALA A 1 327 ? 25.615 -1.584 37.244 1.00 40.28 327 ALA A CA 1
ATOM 2558 C C . ALA A 1 327 ? 25.265 -2.804 38.118 1.00 40.28 327 ALA A C 1
ATOM 2560 O O . ALA A 1 327 ? 24.094 -2.935 38.507 1.00 40.28 327 ALA A O 1
ATOM 2561 N N . PRO A 1 328 ? 26.225 -3.709 38.388 1.00 39.09 328 PRO A N 1
ATOM 2562 C CA . PRO A 1 328 ? 25.944 -4.926 39.128 1.00 39.09 328 PRO A CA 1
ATOM 2563 C C . PRO A 1 328 ? 25.406 -4.543 40.503 1.00 39.09 328 PRO A C 1
ATOM 2565 O O . PRO A 1 328 ? 26.070 -3.855 41.282 1.00 39.09 328 PRO A O 1
ATOM 2568 N N . LYS A 1 329 ? 24.177 -4.972 40.802 1.00 44.03 329 LYS A N 1
ATOM 2569 C CA . LYS A 1 329 ? 23.709 -4.954 42.186 1.00 44.03 329 LYS A CA 1
ATOM 2570 C C . LYS A 1 329 ? 24.605 -5.919 42.968 1.00 44.03 329 LYS A C 1
ATOM 2572 O O . LYS A 1 329 ? 24.837 -7.018 42.462 1.00 44.03 329 LYS A O 1
ATOM 2577 N N . PRO A 1 330 ? 25.104 -5.545 44.158 1.00 40.44 330 PRO A N 1
ATOM 2578 C CA . PRO A 1 330 ? 25.864 -6.477 44.976 1.00 40.44 330 PRO A CA 1
ATOM 2579 C C . PRO A 1 330 ? 24.992 -7.706 45.284 1.00 40.44 330 PRO A C 1
ATOM 2581 O O . PRO A 1 330 ? 23.784 -7.539 45.495 1.00 40.44 330 PRO A O 1
ATOM 2584 N N . PRO A 1 331 ? 25.567 -8.921 45.292 1.00 36.97 331 PRO A N 1
ATOM 2585 C CA . PRO A 1 331 ? 24.813 -10.129 45.588 1.00 36.97 331 PRO A CA 1
ATOM 2586 C C . PRO A 1 331 ? 24.294 -10.072 47.027 1.00 36.97 331 PRO A C 1
ATOM 2588 O O . PRO A 1 331 ? 25.066 -10.009 47.983 1.00 36.97 331 PRO A O 1
ATOM 2591 N N . SER A 1 332 ? 22.972 -10.090 47.183 1.00 36.25 332 SER A N 1
ATOM 2592 C CA . SER A 1 332 ? 22.342 -10.487 48.442 1.00 36.25 332 SER A CA 1
ATOM 2593 C C . SER A 1 332 ? 22.511 -12.000 48.600 1.00 36.25 332 SER A C 1
ATOM 2595 O O . SER A 1 332 ? 22.256 -12.705 47.621 1.00 36.25 332 SER A O 1
ATOM 2597 N N . PRO A 1 333 ? 22.925 -12.508 49.773 1.00 40.84 333 PRO A N 1
ATOM 2598 C CA . PRO A 1 333 ? 23.154 -13.935 49.956 1.00 40.84 333 PRO A CA 1
ATOM 2599 C C . PRO A 1 333 ? 21.860 -14.729 49.777 1.00 40.84 333 PRO A C 1
ATOM 2601 O O . PRO A 1 333 ? 20.793 -14.320 50.239 1.00 40.84 333 PRO A O 1
ATOM 2604 N N . GLU A 1 334 ? 21.980 -15.880 49.124 1.00 35.31 334 GLU A N 1
ATOM 2605 C CA . GLU A 1 334 ? 20.916 -16.871 49.041 1.00 35.31 334 GLU A CA 1
ATOM 2606 C C . GLU A 1 334 ? 20.601 -17.394 50.446 1.00 35.31 334 GLU A C 1
ATOM 2608 O O . GLU A 1 334 ? 21.486 -17.834 51.180 1.00 35.31 334 GLU A O 1
ATOM 2613 N N . THR A 1 335 ? 19.326 -17.350 50.822 1.00 29.56 335 THR A N 1
ATOM 2614 C CA . THR A 1 335 ? 18.787 -18.117 51.947 1.00 29.56 335 THR A CA 1
ATOM 2615 C C . THR A 1 335 ? 17.502 -18.777 51.477 1.00 29.56 335 THR A C 1
ATOM 2617 O O . THR A 1 335 ? 16.668 -18.146 50.832 1.00 29.56 335 THR A O 1
ATOM 2620 N N . SER A 1 336 ? 17.412 -20.077 51.740 1.00 30.92 336 SER A N 1
ATOM 2621 C CA . SER A 1 336 ? 16.339 -20.976 51.320 1.00 30.92 336 SER A CA 1
ATOM 2622 C C . SER A 1 336 ? 14.950 -20.491 51.728 1.00 30.92 336 SER A C 1
ATOM 2624 O O . SER A 1 336 ? 14.758 -20.041 52.858 1.00 30.92 336 SER A O 1
ATOM 2626 N N . GLU A 1 337 ? 13.971 -20.685 50.847 1.00 29.81 337 GLU A N 1
ATOM 2627 C CA . GLU A 1 337 ? 12.559 -20.511 51.179 1.00 29.81 337 GLU A CA 1
ATOM 2628 C C . GLU A 1 337 ? 12.116 -21.562 52.211 1.00 29.81 337 GLU A C 1
ATOM 2630 O O . GLU A 1 337 ? 12.013 -22.752 51.919 1.00 29.81 337 GLU A O 1
ATOM 2635 N N . SER A 1 338 ? 11.818 -21.101 53.422 1.00 28.36 338 SER A N 1
ATOM 2636 C CA . SER A 1 338 ? 10.911 -21.765 54.356 1.00 28.36 338 SER A CA 1
ATOM 2637 C C . SER A 1 338 ? 9.970 -20.702 54.910 1.00 28.36 338 SER A C 1
ATOM 2639 O O . SER A 1 338 ? 10.432 -19.679 55.419 1.00 28.36 338 SER A O 1
ATOM 2641 N N . GLU A 1 339 ? 8.667 -20.918 54.761 1.00 35.50 339 GLU A N 1
ATOM 2642 C CA . GLU A 1 339 ? 7.627 -19.972 55.167 1.00 35.50 339 GLU A CA 1
ATOM 2643 C C . GLU A 1 339 ? 7.633 -19.739 56.688 1.00 35.50 339 GLU A C 1
ATOM 2645 O O . GLU A 1 339 ? 7.660 -20.705 57.441 1.00 35.50 339 GLU A O 1
ATOM 2650 N N . GLU A 1 340 ? 7.570 -18.474 57.127 1.00 28.95 340 GLU A N 1
ATOM 2651 C CA . GLU A 1 340 ? 6.685 -17.983 58.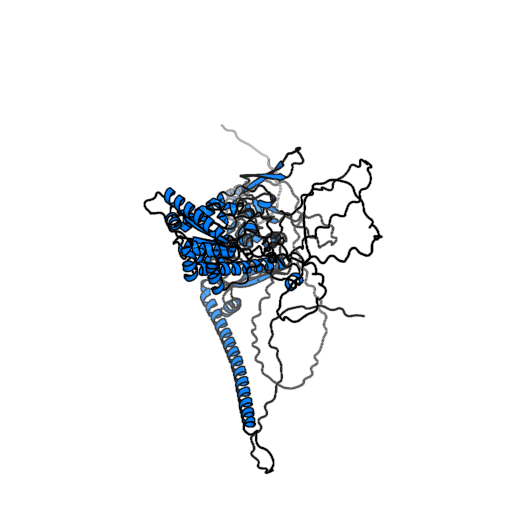206 1.00 28.95 340 GLU A CA 1
ATOM 2652 C C . GLU A 1 340 ? 6.840 -16.453 58.402 1.00 28.95 340 GLU A C 1
ATOM 2654 O O . GLU A 1 340 ? 7.939 -15.897 58.360 1.00 28.95 340 GLU A O 1
ATOM 2659 N N . GLU A 1 341 ? 5.725 -15.734 58.589 1.00 28.36 341 GLU A N 1
ATOM 2660 C CA . GLU A 1 341 ? 5.702 -14.276 58.812 1.00 28.36 341 GLU A CA 1
ATOM 2661 C C . GLU A 1 341 ? 5.800 -13.910 60.309 1.00 28.36 341 GLU A C 1
ATOM 2663 O O . GLU A 1 341 ? 5.026 -14.452 61.092 1.00 28.36 341 GLU A O 1
ATOM 2668 N N . ALA A 1 342 ? 6.598 -12.888 60.691 1.00 30.56 342 ALA A N 1
ATOM 2669 C CA . ALA A 1 342 ? 6.191 -11.858 61.684 1.00 30.56 342 ALA A CA 1
ATOM 2670 C C . ALA A 1 342 ? 7.204 -10.696 61.923 1.00 30.56 342 ALA A C 1
ATOM 2672 O O . ALA A 1 342 ? 8.114 -10.775 62.741 1.00 30.56 342 ALA A O 1
ATOM 2673 N N . VAL A 1 343 ? 6.953 -9.562 61.255 1.00 31.31 343 VAL A N 1
ATOM 2674 C CA . VAL A 1 343 ? 7.054 -8.141 61.706 1.00 31.31 343 VAL A CA 1
ATOM 2675 C C . VAL A 1 343 ? 7.760 -7.702 63.021 1.00 31.31 343 VAL A C 1
ATOM 2677 O O . VAL A 1 343 ? 7.375 -8.110 64.110 1.00 31.31 343 VAL A O 1
ATOM 2680 N N . ASN A 1 344 ? 8.548 -6.607 62.928 1.00 29.08 344 ASN A N 1
ATOM 2681 C CA . ASN A 1 344 ? 8.329 -5.322 63.659 1.00 29.08 344 ASN A CA 1
ATOM 2682 C C . ASN A 1 344 ? 9.206 -4.193 63.031 1.00 29.08 344 ASN A C 1
ATOM 2684 O O . ASN A 1 344 ? 10.425 -4.298 63.045 1.00 29.08 344 ASN A O 1
ATOM 2688 N N . VAL A 1 345 ? 8.709 -3.230 62.238 1.00 30.23 345 VAL A N 1
ATOM 2689 C CA . VAL A 1 345 ? 8.025 -1.948 62.570 1.00 30.23 345 VAL A CA 1
ATOM 2690 C C . VAL A 1 345 ? 8.832 -0.945 63.417 1.00 30.23 345 VAL A C 1
ATOM 2692 O O . VAL A 1 345 ? 9.028 -1.167 64.603 1.00 30.23 345 VAL A O 1
ATOM 2695 N N . GLN A 1 346 ? 9.137 0.220 62.816 1.00 30.50 346 GLN A N 1
ATOM 2696 C CA . GLN A 1 346 ? 8.990 1.601 63.345 1.00 30.50 346 GLN A CA 1
ATOM 2697 C C . GLN A 1 346 ? 9.242 2.578 62.156 1.00 30.50 346 GLN A C 1
ATOM 2699 O O . GLN A 1 346 ? 10.287 2.495 61.523 1.00 30.50 346 GLN A O 1
ATOM 2704 N N . SER A 1 347 ? 8.281 3.329 61.586 1.00 28.91 347 SER A N 1
ATOM 2705 C CA . SER A 1 347 ? 7.397 4.410 62.100 1.00 28.91 347 SER A CA 1
ATOM 2706 C C . SER A 1 347 ? 8.050 5.804 62.118 1.00 28.91 347 SER A C 1
ATOM 2708 O O . SER A 1 347 ? 9.177 5.910 62.579 1.00 28.91 347 SER A O 1
ATOM 2710 N N . PHE A 1 348 ? 7.397 6.927 61.785 1.00 27.69 348 PHE A N 1
ATOM 2711 C CA . PHE A 1 348 ? 6.188 7.222 60.986 1.00 27.69 348 PHE A CA 1
ATOM 2712 C C . PHE A 1 348 ? 6.202 8.745 60.642 1.00 27.69 348 PHE A C 1
ATOM 2714 O O . PHE A 1 348 ? 6.864 9.532 61.310 1.00 27.69 348 PHE A O 1
ATOM 2721 N N . ILE A 1 349 ? 5.467 9.149 59.600 1.00 36.47 349 ILE A N 1
ATOM 2722 C CA . ILE A 1 349 ? 5.211 10.535 59.102 1.00 36.47 349 ILE A CA 1
ATOM 2723 C C . ILE A 1 349 ? 3.950 11.069 59.867 1.00 36.47 349 ILE A C 1
ATOM 2725 O O . ILE A 1 349 ? 3.179 10.177 60.244 1.00 36.47 349 ILE A O 1
ATOM 2729 N N . PRO A 1 350 ? 3.627 12.381 60.126 1.00 41.41 350 PRO A N 1
ATOM 2730 C CA . PRO A 1 350 ? 3.713 13.588 59.255 1.00 41.41 350 PRO A CA 1
ATOM 2731 C C . PRO A 1 350 ? 4.044 14.925 60.022 1.00 41.41 350 PRO A C 1
ATOM 2733 O O . PRO A 1 350 ? 4.636 14.833 61.088 1.00 41.41 350 PRO A O 1
ATOM 2736 N N . SER A 1 351 ? 3.768 16.192 59.619 1.00 28.44 351 SER A N 1
ATOM 2737 C CA . SER A 1 351 ? 3.087 16.830 58.457 1.00 28.44 351 SER A CA 1
ATOM 2738 C C . SER A 1 351 ? 3.427 18.344 58.282 1.00 28.44 351 SER A C 1
ATOM 2740 O O . SER A 1 351 ? 4.100 18.911 59.129 1.00 28.44 351 SER A O 1
ATOM 2742 N N . PHE A 1 352 ? 2.851 18.978 57.238 1.00 27.30 352 PHE A N 1
ATOM 2743 C CA . PHE A 1 352 ? 2.493 20.412 57.031 1.00 27.30 352 PHE A CA 1
ATOM 2744 C C . PHE A 1 352 ? 3.454 21.574 57.404 1.00 27.30 352 PHE A C 1
ATOM 2746 O O . PHE A 1 352 ? 3.731 21.821 58.571 1.00 27.30 352 PHE A O 1
ATOM 2753 N N . GLY A 1 353 ? 3.715 22.457 56.423 1.00 31.92 353 GLY A N 1
ATOM 2754 C CA . GLY A 1 353 ? 3.919 23.904 56.648 1.00 31.92 353 GLY A CA 1
ATOM 2755 C C . GLY A 1 353 ? 4.668 24.635 55.512 1.00 31.92 353 GLY A C 1
ATOM 2756 O O . GLY A 1 353 ? 5.611 24.056 54.980 1.00 31.92 353 GLY A O 1
ATOM 2757 N N . PRO A 1 354 ? 4.270 25.857 55.091 1.00 39.06 354 PRO A N 1
ATOM 2758 C CA . PRO A 1 354 ? 4.869 26.555 53.941 1.00 39.06 354 PRO A CA 1
ATOM 2759 C C . PRO A 1 354 ? 6.220 27.237 54.252 1.00 39.06 354 PRO A C 1
ATOM 2761 O O . PRO A 1 354 ? 6.541 27.497 55.407 1.00 39.06 354 PRO A O 1
ATOM 2764 N N . GLY A 1 355 ? 7.001 27.547 53.207 1.00 26.38 355 GLY A N 1
ATOM 2765 C CA . GLY A 1 355 ? 8.275 28.288 53.311 1.00 26.38 355 GLY A CA 1
ATOM 2766 C C . GLY A 1 355 ? 8.107 29.811 53.510 1.00 26.38 355 GLY A C 1
ATOM 2767 O O . GLY A 1 355 ? 6.977 30.254 53.719 1.00 26.38 355 GLY A O 1
ATOM 2768 N N . PRO A 1 356 ? 9.175 30.639 53.373 1.00 47.75 356 PRO A N 1
ATOM 2769 C CA . PRO A 1 356 ? 10.511 30.323 52.837 1.00 47.75 356 PRO A CA 1
ATOM 2770 C C . PRO A 1 356 ? 11.711 30.770 53.723 1.00 47.75 356 PRO A C 1
ATOM 2772 O O . PRO A 1 356 ? 11.536 31.407 54.755 1.00 47.75 356 PRO A O 1
ATOM 2775 N N . SER A 1 357 ? 12.931 30.568 53.193 1.00 28.67 357 SER A N 1
ATOM 2776 C CA . SER A 1 357 ? 14.176 31.330 53.463 1.00 28.67 357 SER A CA 1
ATOM 2777 C C . SER A 1 357 ? 15.248 30.769 54.427 1.00 28.67 357 SER A C 1
ATOM 2779 O O . SER A 1 357 ? 14.963 30.142 55.438 1.00 28.67 357 SER A O 1
ATOM 2781 N N . VAL A 1 358 ? 16.492 31.143 54.081 1.00 30.78 358 VAL A N 1
ATOM 2782 C CA . VAL A 1 358 ? 17.795 31.065 54.784 1.00 30.78 358 VAL A CA 1
ATOM 2783 C C . VAL A 1 358 ? 18.467 29.687 54.946 1.00 30.78 358 VAL A C 1
ATOM 2785 O O . VAL A 1 358 ? 17.867 28.685 55.316 1.00 30.78 358 VAL A O 1
ATOM 2788 N N . ALA A 1 359 ? 19.771 29.665 54.643 1.00 38.03 359 ALA A N 1
ATOM 2789 C CA . ALA A 1 359 ? 20.663 28.507 54.696 1.00 38.03 359 ALA A CA 1
ATOM 2790 C C . ALA A 1 359 ? 21.345 28.330 56.068 1.00 38.03 359 ALA A C 1
ATOM 2792 O O . ALA A 1 359 ? 21.563 29.306 56.783 1.00 38.03 359 ALA A O 1
ATOM 2793 N N . GLY A 1 360 ? 21.776 27.102 56.389 1.00 30.78 360 GLY A N 1
ATOM 2794 C CA . GLY A 1 360 ? 22.642 26.832 57.545 1.00 30.78 360 GLY A CA 1
ATOM 2795 C C . GLY A 1 360 ? 22.778 25.349 57.917 1.00 30.78 360 GLY A C 1
ATOM 2796 O O . GLY A 1 360 ? 21.839 24.739 58.416 1.00 30.78 360 GLY A O 1
ATOM 2797 N N . LEU A 1 361 ? 23.973 24.788 57.724 1.00 31.28 361 LEU A N 1
ATOM 2798 C CA . LEU A 1 361 ? 24.487 23.592 58.417 1.00 31.28 361 LEU A CA 1
ATOM 2799 C C . LEU A 1 361 ? 25.484 24.062 59.503 1.00 31.28 361 LEU A C 1
ATOM 2801 O O . LEU A 1 361 ? 25.992 25.177 59.380 1.00 31.28 361 LEU A O 1
ATOM 2805 N N . PRO A 1 362 ? 25.963 23.199 60.420 1.00 53.22 362 PRO A N 1
ATOM 2806 C CA . PRO A 1 362 ? 25.270 22.195 61.240 1.00 53.22 362 PRO A CA 1
ATOM 2807 C C . PRO A 1 362 ? 25.640 22.367 62.748 1.00 53.22 362 PRO A C 1
ATOM 2809 O O . PRO A 1 362 ? 26.290 23.345 63.099 1.00 53.22 362 PRO A O 1
ATOM 2812 N N . ILE A 1 363 ? 25.278 21.401 63.619 1.00 34.66 363 ILE A N 1
ATOM 2813 C CA . ILE A 1 363 ? 26.000 20.893 64.832 1.00 34.66 363 ILE A CA 1
ATOM 2814 C C . ILE A 1 363 ? 25.022 20.426 65.938 1.00 34.66 363 ILE A C 1
ATOM 2816 O O . ILE A 1 363 ? 24.014 21.055 66.240 1.00 34.66 363 ILE A O 1
ATOM 2820 N N . SER A 1 364 ? 25.349 19.282 66.548 1.00 44.75 364 SER A N 1
ATOM 2821 C CA . SER A 1 364 ? 24.579 18.522 67.549 1.00 44.75 364 SER A CA 1
ATOM 2822 C C . SER A 1 364 ? 24.751 18.982 69.016 1.00 44.75 364 SER A C 1
ATOM 2824 O O . SER A 1 364 ? 25.884 19.270 69.415 1.00 44.75 364 SER A O 1
ATOM 2826 N N . PRO A 1 365 ? 23.713 18.906 69.881 1.00 41.38 365 PRO A N 1
ATOM 2827 C CA . PRO A 1 365 ? 23.836 19.199 71.313 1.00 41.38 365 PRO A CA 1
ATOM 2828 C C . PRO A 1 365 ? 23.861 17.961 72.244 1.00 41.38 365 PRO A C 1
ATOM 2830 O O . PRO A 1 365 ? 22.865 17.274 72.433 1.00 41.38 365 PRO A O 1
ATOM 2833 N N . ARG A 1 366 ? 25.029 17.767 72.875 1.00 38.62 366 ARG A N 1
ATOM 2834 C CA . ARG A 1 366 ? 25.317 17.438 74.299 1.00 38.62 366 ARG A CA 1
ATOM 2835 C C . ARG A 1 366 ? 24.471 16.444 75.139 1.00 38.62 366 ARG A C 1
ATOM 2837 O O . ARG A 1 366 ? 23.250 16.463 75.205 1.00 38.62 366 ARG A O 1
ATOM 2844 N N . ARG A 1 367 ? 25.227 15.691 75.961 1.00 44.91 367 ARG A N 1
ATOM 2845 C CA . ARG A 1 367 ? 24.802 14.858 77.109 1.00 44.91 367 ARG A CA 1
ATOM 2846 C C . ARG A 1 367 ? 23.896 15.591 78.117 1.00 44.91 367 ARG A C 1
ATOM 2848 O O . ARG A 1 367 ? 24.101 16.771 78.392 1.00 44.91 367 ARG A O 1
ATOM 2855 N N . ARG A 1 368 ? 22.996 14.829 78.755 1.00 52.47 368 ARG A N 1
ATOM 2856 C CA . ARG A 1 368 ? 22.226 15.209 79.960 1.00 52.47 368 ARG A CA 1
ATOM 2857 C C . ARG A 1 368 ? 23.033 15.014 81.257 1.00 52.47 368 ARG A C 1
ATOM 2859 O O . ARG A 1 368 ? 23.963 14.212 81.289 1.00 52.47 368 ARG A O 1
ATOM 2866 N N . LEU A 1 369 ? 22.610 15.696 82.325 1.00 41.59 369 LEU A N 1
ATOM 2867 C CA . LEU A 1 369 ? 23.082 15.568 83.713 1.00 41.59 369 LEU A CA 1
ATOM 2868 C C . LEU A 1 369 ? 21.861 15.545 84.663 1.00 41.59 369 LEU A C 1
ATOM 2870 O O . LEU A 1 369 ? 20.989 16.393 84.503 1.00 41.59 369 LEU A O 1
ATOM 2874 N N . GLY A 1 370 ? 21.829 14.614 85.635 1.00 38.97 370 GLY A N 1
ATOM 2875 C CA . GLY A 1 370 ? 20.821 14.491 86.722 1.00 38.97 370 GLY A CA 1
ATOM 2876 C C . GLY A 1 370 ? 19.451 13.924 86.287 1.00 38.97 370 GLY A C 1
ATOM 2877 O O . GLY A 1 370 ? 18.852 14.436 85.354 1.00 38.97 370 GLY A O 1
ATOM 2878 N N . HIS A 1 371 ? 18.856 12.879 86.878 1.00 51.12 371 HIS A N 1
ATOM 2879 C CA . HIS A 1 371 ? 18.912 12.337 88.246 1.00 51.12 371 HIS A CA 1
ATOM 2880 C C . HIS A 1 371 ? 18.674 10.800 88.270 1.00 51.12 371 HIS A C 1
ATOM 2882 O O . HIS A 1 371 ? 18.115 10.282 87.304 1.00 51.12 371 HIS A O 1
ATOM 2888 N N . PRO A 1 372 ? 19.041 10.059 89.344 1.00 55.72 372 PRO A N 1
ATOM 2889 C CA . PRO A 1 372 ? 19.178 8.593 89.265 1.00 55.72 372 PRO A CA 1
ATOM 2890 C C . PRO A 1 372 ? 17.905 7.739 89.450 1.00 55.72 372 PRO A C 1
ATOM 2892 O O . PRO A 1 372 ? 17.886 6.615 88.965 1.00 55.72 372 PRO A O 1
ATOM 2895 N N . ASN A 1 373 ? 16.850 8.232 90.118 1.00 54.09 373 ASN A N 1
ATOM 2896 C CA . ASN A 1 373 ? 15.729 7.390 90.597 1.00 54.09 373 ASN A CA 1
ATOM 2897 C C . ASN A 1 373 ? 14.374 7.662 89.902 1.00 54.09 373 ASN A C 1
ATOM 2899 O O . ASN A 1 373 ? 13.320 7.556 90.519 1.00 54.09 373 ASN A O 1
ATOM 2903 N N . ALA A 1 374 ? 14.375 8.033 88.619 1.00 55.00 374 ALA A N 1
ATOM 2904 C CA . ALA A 1 374 ? 13.144 8.309 87.858 1.00 55.00 374 ALA A CA 1
ATOM 2905 C C . ALA A 1 374 ? 12.605 7.094 87.060 1.00 55.00 374 ALA A C 1
ATOM 2907 O O . ALA A 1 374 ? 11.843 7.284 86.116 1.00 55.00 374 ALA A O 1
ATOM 2908 N N . ALA A 1 375 ? 13.030 5.868 87.395 1.00 52.34 375 ALA A N 1
ATOM 2909 C CA . ALA A 1 375 ? 12.822 4.668 86.571 1.00 52.34 375 ALA A CA 1
ATOM 2910 C C . ALA A 1 375 ? 11.806 3.638 87.123 1.00 52.34 375 ALA A C 1
ATOM 2912 O O . ALA A 1 375 ? 11.495 2.683 86.420 1.00 52.34 375 ALA A O 1
ATOM 2913 N N . ASP A 1 376 ? 11.250 3.836 88.326 1.00 50.78 376 ASP A N 1
ATOM 2914 C CA . ASP A 1 376 ? 10.407 2.840 89.024 1.00 50.78 376 ASP A CA 1
ATOM 2915 C C . ASP A 1 376 ? 8.883 3.079 88.894 1.00 50.78 376 ASP A C 1
ATOM 2917 O O . ASP A 1 376 ? 8.125 2.924 89.851 1.00 50.78 376 ASP A O 1
ATOM 2921 N N . TYR A 1 377 ? 8.399 3.436 87.700 1.00 52.56 377 TYR A N 1
ATOM 2922 C CA . TYR A 1 377 ? 6.961 3.394 87.384 1.00 52.56 377 TYR A CA 1
ATOM 2923 C C . TYR A 1 377 ? 6.697 2.498 86.173 1.00 52.56 377 TYR A C 1
ATOM 2925 O O . TYR A 1 377 ? 6.894 2.891 85.024 1.00 52.56 377 TYR A O 1
ATOM 2933 N N . ASN A 1 378 ? 6.219 1.283 86.446 1.00 56.16 378 ASN A N 1
ATOM 2934 C CA . ASN A 1 378 ? 5.869 0.298 85.429 1.00 56.16 378 ASN A CA 1
ATOM 2935 C C . ASN A 1 378 ? 4.456 0.579 84.879 1.00 56.16 378 ASN A C 1
ATOM 2937 O O . ASN A 1 378 ? 3.458 0.319 85.553 1.00 56.16 378 ASN A O 1
ATOM 2941 N N . MET A 1 379 ? 4.371 1.148 83.674 1.00 52.66 379 MET A N 1
ATOM 2942 C CA . MET A 1 379 ? 3.107 1.463 82.999 1.00 52.66 379 MET A CA 1
ATOM 2943 C C . MET A 1 379 ? 2.779 0.360 81.972 1.00 52.66 379 MET A C 1
ATOM 2945 O O . MET A 1 379 ? 3.599 0.113 81.089 1.00 52.66 379 MET A O 1
ATOM 2949 N N . PRO A 1 380 ? 1.615 -0.317 82.056 1.00 53.84 380 PRO A N 1
ATOM 2950 C CA . PRO A 1 380 ? 1.323 -1.479 81.219 1.00 53.84 380 PRO A CA 1
ATOM 2951 C C . PRO A 1 380 ? 1.142 -1.111 79.738 1.00 53.84 380 PRO A C 1
ATOM 2953 O O . PRO A 1 380 ? 0.395 -0.198 79.384 1.00 53.84 380 PRO A O 1
ATOM 2956 N N . GLU A 1 381 ? 1.818 -1.861 78.869 1.00 49.78 381 GLU A N 1
ATOM 2957 C CA . GLU A 1 381 ? 1.934 -1.579 77.437 1.00 49.78 381 GLU A CA 1
ATOM 2958 C C . GLU A 1 381 ? 0.669 -2.011 76.660 1.00 49.78 381 GLU A C 1
ATOM 2960 O O . GLU A 1 381 ? 0.499 -3.172 76.284 1.00 49.78 381 GLU A O 1
ATOM 2965 N N . ILE A 1 382 ? -0.248 -1.073 76.397 1.00 59.22 382 ILE A N 1
ATOM 2966 C CA . ILE A 1 382 ? -1.435 -1.331 75.562 1.00 59.22 382 ILE A CA 1
ATOM 2967 C C . ILE A 1 382 ? -1.028 -1.284 74.080 1.00 59.22 382 ILE A C 1
ATOM 2969 O O . ILE A 1 382 ? -0.955 -0.214 73.472 1.00 59.22 382 ILE A O 1
ATOM 2973 N N . ARG A 1 383 ? -0.776 -2.453 73.475 1.00 49.84 383 ARG A N 1
ATOM 2974 C CA . ARG A 1 383 ? -0.488 -2.567 72.034 1.00 49.84 383 ARG A CA 1
ATOM 2975 C C . ARG A 1 383 ? -1.705 -2.181 71.183 1.00 49.84 383 ARG A C 1
ATOM 2977 O O . ARG A 1 383 ? -2.768 -2.788 71.286 1.00 49.84 383 ARG A O 1
ATOM 2984 N N . ALA A 1 384 ? -1.523 -1.212 70.287 1.00 59.62 384 ALA A N 1
ATOM 2985 C CA . ALA A 1 384 ? -2.513 -0.867 69.269 1.00 59.62 384 ALA A CA 1
ATOM 2986 C C . ALA A 1 384 ? -2.622 -1.969 68.186 1.00 59.62 384 ALA A C 1
ATOM 2988 O O . ALA A 1 384 ? -1.613 -2.600 67.861 1.00 59.62 384 ALA A O 1
ATOM 2989 N N . PRO A 1 385 ? -3.809 -2.196 67.588 1.00 54.84 385 PRO A N 1
ATOM 2990 C CA . PRO A 1 385 ? -3.995 -3.232 66.574 1.00 54.84 385 PRO A CA 1
ATOM 2991 C C . PRO A 1 385 ? -3.219 -2.927 65.284 1.00 54.84 385 PRO A C 1
ATOM 2993 O O . PRO A 1 385 ? -3.163 -1.786 64.816 1.00 54.84 385 PRO A O 1
ATOM 2996 N N . MET A 1 386 ? -2.643 -3.973 64.687 1.00 48.47 386 MET A N 1
ATOM 2997 C CA . MET A 1 386 ? -1.831 -3.877 63.472 1.00 48.47 386 MET A CA 1
ATOM 2998 C C . MET A 1 386 ? -2.657 -3.384 62.275 1.00 48.47 386 MET A C 1
ATOM 3000 O O . MET A 1 386 ? -3.724 -3.918 61.972 1.00 48.47 386 MET A O 1
ATOM 3004 N N . ARG A 1 387 ? -2.142 -2.384 61.548 1.00 59.19 387 ARG A N 1
ATOM 3005 C CA . ARG A 1 387 ? -2.691 -2.003 60.237 1.00 59.19 387 ARG A CA 1
ATOM 3006 C C . ARG A 1 387 ? -2.203 -2.984 59.160 1.00 59.19 387 ARG A C 1
ATOM 3008 O O . ARG A 1 387 ? -1.026 -3.340 59.190 1.00 59.19 387 ARG A O 1
ATOM 3015 N N . PRO A 1 388 ? -3.050 -3.364 58.185 1.00 61.44 388 PRO A N 1
ATOM 3016 C CA . PRO A 1 388 ? -2.623 -4.197 57.063 1.00 61.44 388 PRO A CA 1
ATOM 3017 C C . PRO A 1 388 ? -1.558 -3.485 56.206 1.00 61.44 388 PRO A C 1
ATOM 3019 O O . PRO A 1 388 ? -1.543 -2.247 56.156 1.00 61.44 388 PRO A O 1
ATOM 3022 N N . PRO A 1 389 ? -0.686 -4.238 55.509 1.00 63.06 389 PRO A N 1
ATOM 3023 C CA . PRO A 1 389 ? 0.405 -3.669 54.726 1.00 63.06 389 PRO A CA 1
ATOM 3024 C C . PRO A 1 389 ? -0.103 -2.752 53.597 1.00 63.06 389 PRO A C 1
ATOM 3026 O O . PRO A 1 389 ? -1.188 -2.971 53.041 1.00 63.06 389 PRO A O 1
ATOM 3029 N N . PRO A 1 390 ? 0.666 -1.711 53.223 1.00 55.72 390 PRO A N 1
ATOM 3030 C CA . PRO A 1 390 ? 0.288 -0.816 52.140 1.00 55.72 390 PRO A CA 1
ATOM 3031 C C . PRO A 1 390 ? 0.223 -1.591 50.821 1.00 55.72 390 PRO A C 1
ATOM 3033 O O . PRO A 1 390 ? 1.199 -2.212 50.404 1.00 55.72 390 PRO A O 1
ATOM 3036 N N . ARG A 1 391 ? -0.929 -1.528 50.140 1.00 59.81 391 ARG A N 1
ATOM 3037 C CA . ARG A 1 391 ? -1.106 -2.163 48.825 1.00 59.81 391 ARG A CA 1
ATOM 3038 C C . ARG A 1 391 ? -0.007 -1.667 47.871 1.00 59.81 391 ARG A C 1
ATOM 3040 O O . ARG A 1 391 ? 0.193 -0.449 47.803 1.00 59.81 391 ARG A O 1
ATOM 3047 N N . PRO A 1 392 ? 0.675 -2.551 47.118 1.00 57.41 392 PRO A N 1
ATOM 3048 C CA . PRO A 1 392 ? 1.721 -2.130 46.196 1.00 57.41 392 PRO A CA 1
ATOM 3049 C C . PRO A 1 392 ? 1.155 -1.117 45.198 1.00 57.41 392 PRO A C 1
ATOM 3051 O O . PRO A 1 392 ? 0.087 -1.327 44.612 1.00 57.41 392 PRO A O 1
ATOM 3054 N N . LYS A 1 393 ? 1.861 0.007 45.021 1.00 58.31 393 LYS A N 1
ATOM 3055 C CA . LYS A 1 393 ? 1.488 1.015 44.023 1.00 58.31 393 LYS A CA 1
ATOM 3056 C C . LYS A 1 393 ? 1.497 0.338 42.653 1.00 58.31 393 LYS A C 1
ATOM 3058 O O . LYS A 1 393 ? 2.505 -0.255 42.271 1.00 58.31 393 LYS A O 1
ATOM 3063 N N . LYS A 1 394 ? 0.375 0.406 41.930 1.00 59.41 394 LYS A N 1
ATOM 3064 C CA . LYS A 1 394 ? 0.291 -0.111 40.558 1.00 59.41 394 LYS A CA 1
ATOM 3065 C C . LYS A 1 394 ? 1.392 0.547 39.724 1.00 59.41 394 LYS A C 1
ATOM 3067 O O . LYS A 1 394 ? 1.525 1.768 39.776 1.00 59.41 394 LYS A O 1
ATOM 3072 N N . LYS A 1 395 ? 2.152 -0.247 38.966 1.00 63.41 395 LYS A N 1
ATOM 3073 C CA . LYS A 1 395 ? 3.033 0.298 37.928 1.00 63.41 395 LYS A CA 1
ATOM 3074 C C . LYS A 1 395 ? 2.151 1.006 36.901 1.00 63.41 395 LYS A C 1
ATOM 3076 O O . LYS A 1 395 ? 1.161 0.435 36.449 1.00 63.41 395 LYS A O 1
ATOM 3081 N N . GLU A 1 396 ? 2.483 2.250 36.595 1.00 74.19 396 GLU A N 1
ATOM 3082 C CA . GLU A 1 396 ? 1.778 3.047 35.599 1.00 74.19 396 GLU A CA 1
ATOM 3083 C C . GLU A 1 396 ? 2.285 2.642 34.210 1.00 74.19 396 GLU A C 1
ATOM 3085 O O . GLU A 1 396 ? 3.488 2.675 33.951 1.00 74.19 396 GLU A O 1
ATOM 3090 N N . ILE A 1 397 ? 1.378 2.174 33.351 1.00 82.31 397 ILE A N 1
ATOM 3091 C CA . ILE A 1 397 ? 1.707 1.721 31.996 1.00 82.31 397 ILE A CA 1
ATOM 3092 C C . ILE A 1 397 ? 1.688 2.956 31.095 1.00 82.31 397 ILE A C 1
ATOM 3094 O O . ILE A 1 397 ? 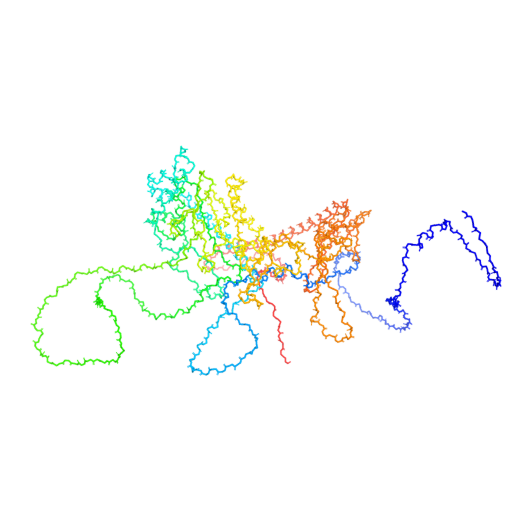0.648 3.593 30.944 1.00 82.31 397 ILE A O 1
ATOM 3098 N N . HIS A 1 398 ? 2.843 3.308 30.531 1.00 82.31 398 HIS A N 1
ATOM 3099 C CA . HIS A 1 398 ? 2.984 4.462 29.646 1.00 82.31 398 HIS A CA 1
ATOM 3100 C C . HIS A 1 398 ? 2.981 4.013 28.180 1.00 82.31 398 HIS A C 1
ATOM 3102 O O . HIS A 1 398 ? 3.898 3.319 27.734 1.00 82.31 398 HIS A O 1
ATOM 3108 N N . GLU A 1 399 ? 1.975 4.454 27.429 1.00 88.81 399 GLU A N 1
ATOM 3109 C CA . GLU A 1 399 ? 1.756 4.161 26.007 1.00 88.81 399 GLU A CA 1
ATOM 3110 C C . GLU A 1 399 ? 1.464 5.454 25.229 1.00 88.81 399 GLU A C 1
ATOM 3112 O O . GLU A 1 399 ? 1.231 6.508 25.821 1.00 88.81 399 GLU A O 1
ATOM 3117 N N . SER A 1 400 ? 1.458 5.380 23.893 1.00 91.81 400 SER A N 1
ATOM 3118 C CA . SER A 1 400 ? 0.967 6.479 23.051 1.00 91.81 400 SER A CA 1
ATOM 3119 C C . SER A 1 400 ? -0.488 6.827 23.414 1.00 91.81 400 SER A C 1
ATOM 3121 O O . SER A 1 400 ? -1.294 5.909 23.590 1.00 91.81 400 SER A O 1
ATOM 3123 N N . PRO A 1 401 ? -0.886 8.115 23.446 1.00 93.69 401 PRO A N 1
ATOM 3124 C CA . PRO A 1 401 ? -2.286 8.512 23.614 1.00 93.69 401 PRO A CA 1
ATOM 3125 C C . PRO A 1 401 ? -3.175 8.160 22.402 1.00 93.69 401 PRO A C 1
ATOM 3127 O O . PRO A 1 401 ? -4.355 8.499 22.397 1.00 93.69 401 PRO A O 1
ATOM 3130 N N . PHE A 1 402 ? -2.633 7.472 21.390 1.00 96.06 402 PHE A N 1
ATOM 3131 C CA . PHE A 1 402 ? -3.350 6.965 20.224 1.00 96.06 402 PHE A CA 1
ATOM 3132 C C . PHE A 1 402 ? -3.341 5.423 20.203 1.00 96.06 402 PHE A C 1
ATOM 3134 O O . PHE A 1 402 ? -2.315 4.806 20.535 1.00 96.06 402 PHE A O 1
ATOM 3141 N N . PRO A 1 403 ? -4.464 4.780 19.832 1.00 96.19 403 PRO A N 1
ATOM 3142 C CA . PRO A 1 403 ? -4.585 3.326 19.787 1.00 96.19 403 PRO A CA 1
ATOM 3143 C C . PRO A 1 403 ? -3.823 2.720 18.600 1.00 96.19 403 PRO A C 1
ATOM 3145 O O . PRO A 1 403 ? -3.553 3.390 17.602 1.00 96.19 403 PRO A O 1
ATOM 3148 N N . VAL A 1 404 ? -3.513 1.425 18.703 1.00 96.56 404 VAL A N 1
ATOM 3149 C CA . VAL A 1 404 ? -3.077 0.600 17.564 1.00 96.56 404 VAL A CA 1
ATOM 3150 C C . VAL A 1 404 ? -4.257 -0.197 17.008 1.00 96.56 404 VAL A C 1
ATOM 3152 O O . VAL A 1 404 ? -4.432 -0.226 15.791 1.00 96.56 404 VAL A O 1
ATOM 3155 N N . TYR A 1 405 ? -5.102 -0.760 17.880 1.00 97.50 405 TYR A N 1
ATOM 3156 C CA . TYR A 1 405 ? -6.357 -1.417 17.501 1.00 97.50 405 TYR A CA 1
ATOM 3157 C C . TYR A 1 405 ? -7.585 -0.573 17.843 1.00 97.50 405 TYR A C 1
ATOM 3159 O O . TYR A 1 405 ? -7.668 0.023 18.917 1.00 97.50 405 TYR A O 1
ATOM 3167 N N . TRP A 1 406 ? -8.576 -0.586 16.957 1.00 98.06 406 TRP A N 1
ATOM 3168 C CA . TRP A 1 406 ? -9.916 -0.057 17.209 1.00 98.06 406 TRP A CA 1
ATOM 3169 C C . TRP A 1 406 ? -10.954 -0.790 16.350 1.00 98.06 406 TRP A C 1
ATOM 3171 O O . TRP A 1 406 ? -10.665 -1.825 15.751 1.00 98.06 406 TRP A O 1
ATOM 3181 N N . ILE A 1 407 ? -12.193 -0.301 16.348 1.00 98.12 407 ILE A N 1
ATOM 3182 C CA . ILE A 1 407 ? -13.329 -0.961 15.714 1.00 98.12 407 ILE A CA 1
ATOM 3183 C C . ILE A 1 407 ? -13.943 -0.028 14.665 1.00 98.12 407 ILE A C 1
ATOM 3185 O O . ILE A 1 407 ? -14.035 1.180 14.886 1.00 98.12 407 ILE A O 1
ATOM 3189 N N . GLU A 1 408 ? -14.413 -0.574 13.547 1.00 98.00 408 GLU A N 1
ATOM 3190 C CA . GLU A 1 408 ? -15.387 0.094 12.680 1.00 98.00 408 GLU A CA 1
ATOM 3191 C C . GLU A 1 408 ? -16.730 -0.633 12.732 1.00 98.00 408 GLU A C 1
ATOM 3193 O O . GLU A 1 408 ? -16.789 -1.855 12.649 1.00 98.00 408 GLU A O 1
ATOM 3198 N N . VAL A 1 409 ? -17.815 0.128 12.876 1.00 97.94 409 VAL A N 1
ATOM 3199 C CA . VAL A 1 409 ? -19.192 -0.386 12.915 1.00 97.94 409 VAL A CA 1
ATOM 3200 C C . VAL A 1 409 ? -19.957 0.188 11.733 1.00 97.94 409 VAL A C 1
ATOM 3202 O O . VAL A 1 409 ? -19.882 1.397 11.493 1.00 97.94 409 VAL A O 1
ATOM 3205 N N . LEU A 1 410 ? -20.690 -0.642 10.996 1.00 96.88 410 LEU A N 1
ATOM 3206 C CA . LEU A 1 410 ? -21.500 -0.170 9.878 1.00 96.88 410 LEU A CA 1
ATOM 3207 C C . LEU A 1 410 ? -22.760 0.546 10.379 1.00 96.88 410 LEU A C 1
ATOM 3209 O O . LEU A 1 410 ? -23.591 -0.016 11.089 1.00 96.88 410 LEU A O 1
ATOM 3213 N N . ASP A 1 411 ? -22.943 1.789 9.948 1.00 95.12 411 ASP A N 1
ATOM 3214 C CA . ASP A 1 411 ? -24.239 2.455 9.959 1.00 95.12 411 ASP A CA 1
ATOM 3215 C C . ASP A 1 411 ? -25.039 1.988 8.735 1.00 95.12 411 ASP A C 1
ATOM 3217 O O . ASP A 1 411 ? -24.966 2.597 7.665 1.00 95.12 411 ASP A O 1
ATOM 3221 N N . GLU A 1 412 ? -25.797 0.896 8.886 1.00 92.88 412 GLU A N 1
ATOM 3222 C CA . GLU A 1 412 ? -26.664 0.332 7.834 1.00 92.88 412 GLU A CA 1
ATOM 3223 C C . GLU A 1 412 ? -27.618 1.374 7.224 1.00 92.88 412 GLU A C 1
ATOM 3225 O O . GLU A 1 412 ? -28.009 1.268 6.060 1.00 92.88 412 GLU A O 1
ATOM 3230 N N . ALA A 1 413 ? -28.015 2.392 7.996 1.00 91.88 413 ALA A N 1
ATOM 3231 C CA . ALA A 1 413 ? -28.970 3.399 7.553 1.00 91.88 413 ALA A CA 1
ATOM 3232 C C . ALA A 1 413 ? -28.353 4.445 6.613 1.00 91.88 413 ALA A C 1
ATOM 3234 O O . ALA A 1 413 ? -29.080 5.004 5.791 1.00 91.88 413 ALA A O 1
ATOM 3235 N N . HIS A 1 414 ? -27.041 4.684 6.716 1.00 91.31 414 HIS A N 1
ATOM 3236 C CA . HIS A 1 414 ? -26.278 5.587 5.844 1.00 91.31 414 HIS A CA 1
ATOM 3237 C C . HIS A 1 414 ? -25.262 4.866 4.941 1.00 91.31 414 HIS A C 1
ATOM 3239 O O . HIS A 1 414 ? -24.554 5.541 4.197 1.00 91.31 414 HIS A O 1
ATOM 3245 N N . GLN A 1 415 ? -25.171 3.531 5.016 1.00 93.81 415 GLN A N 1
ATOM 3246 C CA . GLN A 1 415 ? -24.180 2.702 4.314 1.00 93.81 415 GLN A CA 1
ATOM 3247 C C . GLN A 1 415 ? -22.743 3.203 4.539 1.00 93.81 415 GLN A C 1
ATOM 3249 O O . GLN A 1 415 ? -21.975 3.423 3.603 1.00 93.81 415 GLN A O 1
ATOM 3254 N N . LYS A 1 416 ? -22.396 3.453 5.810 1.00 93.88 416 LYS A N 1
ATOM 3255 C CA . LYS A 1 416 ? -21.128 4.088 6.184 1.00 93.88 416 LYS A CA 1
ATOM 3256 C C . LYS A 1 416 ? -20.487 3.484 7.428 1.00 93.88 416 LYS A C 1
ATOM 3258 O O . LYS A 1 416 ? -21.113 3.398 8.479 1.00 93.88 416 LYS A O 1
ATOM 3263 N N . TRP A 1 417 ? -19.195 3.186 7.336 1.00 96.56 417 TRP A N 1
ATOM 3264 C CA . TRP A 1 417 ? -18.386 2.745 8.468 1.00 96.56 417 TRP A CA 1
ATOM 3265 C C . TRP A 1 417 ? -18.080 3.888 9.444 1.00 96.56 417 TRP A C 1
ATOM 3267 O O . TRP A 1 417 ? -17.650 4.983 9.061 1.00 96.56 417 TRP A O 1
ATOM 3277 N N . LEU A 1 418 ? -18.332 3.631 10.728 1.00 96.62 418 LEU A N 1
ATOM 3278 C CA . LEU A 1 418 ? -18.101 4.545 11.839 1.00 96.62 418 LEU A CA 1
ATOM 3279 C C . LEU A 1 418 ? -16.946 4.015 12.705 1.00 96.62 418 LEU A C 1
ATOM 3281 O O . LEU A 1 418 ? -17.113 2.969 13.333 1.00 96.62 418 LEU A O 1
ATOM 3285 N N . PRO A 1 419 ? -15.803 4.721 12.811 1.00 97.62 419 PRO A N 1
ATOM 3286 C CA . PRO A 1 419 ? -14.752 4.346 13.753 1.00 97.62 419 PRO A CA 1
ATOM 3287 C C . PRO A 1 419 ? -15.209 4.543 15.201 1.00 97.62 419 PRO A C 1
ATOM 3289 O O . PRO A 1 419 ? -15.798 5.576 15.537 1.00 97.62 419 PRO A O 1
ATOM 3292 N N . VAL A 1 420 ? -14.916 3.562 16.050 1.00 97.94 420 VAL A N 1
ATOM 3293 C CA . VAL A 1 420 ? -15.280 3.494 17.467 1.00 97.94 420 VAL A CA 1
ATOM 3294 C C . VAL A 1 420 ? -14.087 2.992 18.271 1.00 97.94 420 VAL A C 1
ATOM 3296 O O . VAL A 1 420 ? -13.515 1.945 17.968 1.00 97.94 420 VAL A O 1
ATOM 3299 N N . ASP A 1 421 ? -13.760 3.697 19.349 1.00 97.44 421 ASP A N 1
ATOM 3300 C CA . ASP A 1 421 ? -12.811 3.229 20.358 1.00 97.44 421 ASP A CA 1
ATOM 3301 C C . ASP A 1 421 ? -13.287 3.628 21.768 1.00 97.44 421 ASP A C 1
ATOM 3303 O O . ASP A 1 421 ? -13.407 4.819 22.069 1.00 97.44 421 ASP A O 1
ATOM 3307 N N . PRO A 1 422 ? -13.583 2.648 22.645 1.00 94.88 422 PRO A N 1
ATOM 3308 C CA . PRO A 1 422 ? -14.095 2.906 23.988 1.00 94.88 422 PRO A CA 1
ATOM 3309 C C . PRO A 1 422 ? -13.012 3.153 25.057 1.00 94.88 422 PRO A C 1
ATOM 3311 O O . PRO A 1 422 ? -13.376 3.542 26.175 1.00 94.88 422 PRO A O 1
ATOM 3314 N N . LEU A 1 423 ? -11.728 2.901 24.761 1.00 94.56 423 LEU A N 1
ATOM 3315 C CA . LEU A 1 423 ? -10.642 2.821 25.749 1.00 94.56 423 LEU A CA 1
ATOM 3316 C C . LEU A 1 423 ? -9.585 3.930 25.649 1.00 94.56 423 LEU A C 1
ATOM 3318 O O . LEU A 1 423 ? -9.088 4.326 26.700 1.00 94.56 423 LEU A O 1
ATOM 3322 N N . VAL A 1 424 ? -9.205 4.395 24.450 1.00 94.81 424 VAL A N 1
ATOM 3323 C CA . VAL A 1 424 ? -8.046 5.304 24.285 1.00 94.81 424 VAL A CA 1
ATOM 3324 C C . VAL A 1 424 ? -8.466 6.725 23.898 1.00 94.81 424 VAL A C 1
ATOM 3326 O O . VAL A 1 424 ? -8.283 7.661 24.669 1.00 94.81 424 VAL A O 1
ATOM 3329 N N . THR A 1 425 ? -9.051 6.894 22.715 1.00 94.69 425 THR A N 1
ATOM 3330 C CA . THR A 1 425 ? -9.583 8.165 22.197 1.00 94.69 425 THR A CA 1
ATOM 3331 C C . THR A 1 425 ? -10.964 8.490 22.757 1.00 94.69 425 THR A C 1
ATOM 3333 O O . THR A 1 425 ? -11.365 9.653 22.762 1.00 94.69 425 THR A O 1
ATOM 3336 N N . GLU A 1 426 ? -11.705 7.467 23.195 1.00 95.38 426 GLU A N 1
ATOM 3337 C CA . GLU A 1 426 ? -13.088 7.576 23.668 1.00 95.38 426 GLU A CA 1
ATOM 3338 C C . GLU A 1 426 ? -14.063 8.147 22.616 1.00 95.38 426 GLU A C 1
ATOM 3340 O O . GLU A 1 426 ? -15.073 8.772 22.954 1.00 95.38 426 GLU A O 1
ATOM 3345 N N . THR A 1 427 ? -13.766 7.966 21.323 1.00 95.69 427 THR A N 1
ATOM 3346 C CA . THR A 1 427 ? -14.524 8.591 20.230 1.00 95.69 427 THR A CA 1
ATOM 3347 C C . THR A 1 427 ? -15.395 7.629 19.423 1.00 95.69 427 THR A C 1
ATOM 3349 O O . THR A 1 427 ? -15.100 6.448 19.258 1.00 95.69 427 THR A O 1
ATOM 3352 N N . ILE A 1 428 ? -16.477 8.191 18.871 1.00 96.19 428 ILE A N 1
ATOM 3353 C CA . ILE A 1 428 ? -17.375 7.567 17.893 1.00 96.19 428 ILE A CA 1
ATOM 3354 C C . ILE A 1 428 ? -17.437 8.489 16.671 1.00 96.19 428 ILE A C 1
ATOM 3356 O O . ILE A 1 428 ? -17.623 9.700 16.817 1.00 96.19 428 ILE A O 1
ATOM 3360 N N . ALA A 1 429 ? -17.288 7.926 15.472 1.00 95.06 429 ALA A N 1
ATOM 3361 C CA . ALA A 1 429 ? -17.365 8.607 14.176 1.00 95.06 429 ALA A CA 1
ATOM 3362 C C . ALA A 1 429 ? -16.372 9.780 13.972 1.00 95.06 429 ALA A C 1
ATOM 3364 O O . ALA A 1 429 ? -16.632 10.686 13.178 1.00 95.06 429 ALA A O 1
ATOM 3365 N N . LYS A 1 430 ? -15.214 9.770 14.653 1.00 95.75 430 LYS A N 1
ATOM 3366 C CA . LYS A 1 430 ? -14.172 10.818 14.561 1.00 95.75 430 LYS A CA 1
ATOM 3367 C C . LYS A 1 430 ? -12.823 10.260 14.061 1.00 95.75 430 LYS A C 1
ATOM 3369 O O . LYS A 1 430 ? -11.867 10.245 14.830 1.00 95.75 430 LYS A O 1
ATOM 3374 N N . PRO A 1 431 ? -12.677 9.861 12.781 1.00 94.94 431 PRO A N 1
ATOM 3375 C CA . PRO A 1 431 ? -11.448 9.222 12.282 1.00 94.94 431 PRO A CA 1
ATOM 3376 C C . PRO A 1 431 ? -10.169 10.049 12.517 1.00 94.94 431 PRO A C 1
ATOM 3378 O O . PRO A 1 431 ? -9.126 9.507 12.860 1.00 94.94 431 PRO A O 1
ATOM 3381 N N . ARG A 1 432 ? -10.244 11.385 12.451 1.00 92.88 432 ARG A N 1
ATOM 3382 C CA . ARG A 1 432 ? -9.088 12.272 12.700 1.00 92.88 432 ARG A CA 1
ATOM 3383 C C . ARG A 1 432 ? -8.530 12.233 14.133 1.00 92.88 432 ARG A C 1
ATOM 3385 O O . ARG A 1 432 ? -7.451 12.784 14.345 1.00 92.88 432 ARG A O 1
ATOM 3392 N N . ALA A 1 433 ? -9.253 11.642 15.090 1.00 95.19 433 ALA A N 1
ATOM 3393 C CA . ALA A 1 433 ? -8.805 11.470 16.474 1.00 95.19 433 ALA A CA 1
ATOM 3394 C C . ALA A 1 433 ? -7.833 10.289 16.657 1.00 95.19 433 ALA A C 1
ATOM 3396 O O . ALA A 1 433 ? -7.166 10.222 17.681 1.00 95.19 433 ALA A O 1
ATOM 3397 N N . PHE A 1 434 ? -7.744 9.385 15.676 1.00 96.44 434 PHE A N 1
ATOM 3398 C CA . PHE A 1 434 ? -6.927 8.171 15.749 1.00 96.44 434 PHE A CA 1
ATOM 3399 C C . PHE A 1 434 ? -5.496 8.377 15.232 1.00 96.44 434 PHE A C 1
ATOM 3401 O O . PHE A 1 434 ? -4.609 7.618 15.601 1.00 96.44 434 PHE A O 1
ATOM 3408 N N . GLU A 1 435 ? -5.258 9.385 14.385 1.00 95.44 435 GLU A N 1
ATOM 3409 C CA . GLU A 1 435 ? -3.940 9.634 13.786 1.00 95.44 435 GLU A CA 1
ATOM 3410 C C . GLU A 1 435 ? -2.970 10.290 14.798 1.00 95.44 435 GLU A C 1
ATOM 3412 O O . GLU A 1 435 ? -3.205 11.447 15.180 1.00 95.44 435 GLU A O 1
ATOM 3417 N N . PRO A 1 436 ? -1.871 9.608 15.190 1.00 94.75 436 PRO A N 1
ATOM 3418 C CA . PRO A 1 436 ? -0.844 10.171 16.059 1.00 94.75 436 PRO A CA 1
ATOM 3419 C C . PRO A 1 436 ? -0.017 11.253 15.340 1.00 94.75 436 PRO A C 1
ATOM 3421 O O . PRO A 1 436 ? 0.136 11.219 14.116 1.00 94.75 436 PRO A O 1
ATOM 3424 N N . PRO A 1 437 ? 0.590 12.204 16.075 1.00 91.94 437 PRO A N 1
ATOM 3425 C CA . PRO A 1 437 ? 1.635 13.069 15.536 1.00 91.94 437 PRO A CA 1
ATOM 3426 C C . PRO A 1 437 ? 2.813 12.243 15.000 1.00 91.94 437 PRO A C 1
ATOM 3428 O O . PRO A 1 437 ? 3.240 11.296 15.651 1.00 91.94 437 PRO A O 1
ATOM 3431 N N . GLY A 1 438 ? 3.422 12.646 13.879 1.00 85.06 438 GLY A N 1
ATOM 3432 C CA . GLY A 1 438 ? 4.581 11.931 13.307 1.00 85.06 438 GLY A CA 1
ATOM 3433 C C . GLY A 1 438 ? 5.811 11.841 14.231 1.00 85.06 438 GLY A C 1
ATOM 3434 O O . GLY A 1 438 ? 6.648 10.955 14.066 1.00 85.06 438 GLY A O 1
ATOM 3435 N N . ALA A 1 439 ? 5.888 12.723 15.235 1.00 86.38 439 ALA A N 1
ATOM 3436 C CA . ALA A 1 439 ? 6.904 12.715 16.287 1.00 86.38 439 ALA A CA 1
ATOM 3437 C C . ALA A 1 439 ? 6.632 11.707 17.429 1.00 86.38 439 ALA A C 1
ATOM 3439 O O . ALA A 1 439 ? 7.444 11.606 18.351 1.00 86.38 439 ALA A O 1
ATOM 3440 N N . ASP A 1 440 ? 5.509 10.979 17.409 1.00 89.81 440 ASP A N 1
ATOM 3441 C CA . ASP A 1 440 ? 5.224 9.930 18.389 1.00 89.81 440 ASP A CA 1
ATOM 3442 C C . ASP A 1 440 ? 6.226 8.768 18.234 1.00 89.81 440 ASP A C 1
ATOM 3444 O O . ASP A 1 440 ? 6.469 8.229 17.147 1.00 89.81 440 ASP A O 1
ATOM 3448 N N . ARG A 1 441 ? 6.868 8.413 19.349 1.00 86.44 441 ARG A N 1
ATOM 3449 C CA . ARG A 1 441 ? 7.897 7.370 19.406 1.00 86.44 441 ARG A CA 1
ATOM 3450 C C . ARG A 1 441 ? 7.314 5.970 19.569 1.00 86.44 441 ARG A C 1
ATOM 3452 O O . ARG A 1 441 ? 7.974 5.018 19.169 1.00 86.44 441 ARG A O 1
ATOM 3459 N N . GLU A 1 442 ? 6.115 5.842 20.132 1.00 88.75 442 GLU A N 1
ATOM 3460 C CA . GLU A 1 442 ? 5.480 4.556 20.441 1.00 88.75 442 GLU A CA 1
ATOM 3461 C C . GLU A 1 442 ? 4.395 4.173 19.412 1.00 88.75 442 GLU A C 1
ATOM 3463 O O . GLU A 1 442 ? 3.978 3.018 19.390 1.00 88.75 442 GLU A O 1
ATOM 3468 N N . ASN A 1 443 ? 3.954 5.087 18.535 1.00 92.75 443 ASN A N 1
ATOM 3469 C CA . ASN A 1 443 ? 2.968 4.810 17.477 1.00 92.75 443 ASN A CA 1
ATOM 3470 C C . ASN A 1 443 ? 3.318 5.543 16.164 1.00 92.75 443 ASN A C 1
ATOM 3472 O O . ASN A 1 443 ? 3.699 6.710 16.182 1.00 92.75 443 ASN A O 1
ATOM 3476 N N . ASN A 1 444 ? 3.191 4.873 15.016 1.00 92.31 444 ASN A N 1
ATOM 3477 C CA . ASN A 1 444 ? 3.294 5.475 13.684 1.00 92.31 444 ASN A CA 1
ATOM 3478 C C . ASN A 1 444 ? 2.199 4.928 12.757 1.00 92.31 444 ASN A C 1
ATOM 3480 O O . ASN A 1 444 ? 2.207 3.749 12.400 1.00 92.31 444 ASN A O 1
ATOM 3484 N N . MET A 1 445 ? 1.274 5.786 12.325 1.00 94.31 445 MET A N 1
ATOM 3485 C CA . MET A 1 445 ? 0.182 5.393 11.433 1.00 94.31 445 MET A CA 1
ATOM 3486 C C . MET A 1 445 ? 0.644 5.397 9.971 1.00 94.31 445 MET A C 1
ATOM 3488 O O . MET A 1 445 ? 0.722 6.443 9.330 1.00 94.31 445 MET A O 1
ATOM 3492 N N . SER A 1 446 ? 0.950 4.206 9.454 1.00 94.31 446 SER A N 1
ATOM 3493 C CA . SER A 1 446 ? 1.424 3.984 8.077 1.00 94.31 446 SER A CA 1
ATOM 3494 C C . SER A 1 446 ? 0.484 3.081 7.273 1.00 94.31 446 SER A C 1
ATOM 3496 O O . SER A 1 446 ? 0.091 3.446 6.165 1.00 94.31 446 SER A O 1
ATOM 3498 N N . TYR A 1 447 ? 0.051 1.957 7.849 1.00 97.31 447 TYR A N 1
ATOM 3499 C CA . TYR A 1 447 ? -0.920 1.038 7.250 1.00 97.31 447 TYR A CA 1
ATOM 3500 C C . TYR A 1 447 ? -2.071 0.806 8.222 1.00 97.31 447 TYR A C 1
ATOM 3502 O O . TYR A 1 447 ? -1.871 0.202 9.271 1.00 97.31 447 TYR A O 1
ATOM 3510 N N . VAL A 1 448 ? -3.270 1.271 7.884 1.00 98.12 448 VAL A N 1
ATOM 3511 C CA . VAL A 1 448 ? -4.491 0.985 8.643 1.00 98.12 448 VAL A CA 1
ATOM 3512 C C . VAL A 1 448 ? -5.319 -0.023 7.863 1.00 98.12 448 VAL A C 1
ATOM 3514 O O . VAL A 1 448 ? -5.917 0.316 6.839 1.00 98.12 448 VAL A O 1
ATOM 3517 N N . ILE A 1 449 ? -5.343 -1.254 8.359 1.00 98.12 449 ILE A N 1
ATOM 3518 C CA . ILE A 1 449 ? -6.050 -2.376 7.744 1.00 98.12 449 ILE A CA 1
ATOM 3519 C C . ILE A 1 449 ? -7.255 -2.720 8.609 1.00 98.12 449 ILE A C 1
ATOM 3521 O O . ILE A 1 449 ? -7.127 -2.832 9.831 1.00 98.12 449 ILE A O 1
ATOM 3525 N N . CYS A 1 450 ? -8.417 -2.884 7.986 1.00 97.06 450 CYS A N 1
ATOM 3526 C CA . CYS A 1 450 ? -9.581 -3.479 8.626 1.00 97.06 450 CYS A CA 1
ATOM 3527 C C . CYS A 1 450 ? -9.767 -4.928 8.172 1.00 97.06 450 CYS A C 1
ATOM 3529 O O . CYS A 1 450 ? -9.442 -5.255 7.034 1.00 97.06 450 CYS A O 1
ATOM 3531 N N . PHE A 1 451 ? -10.288 -5.765 9.068 1.00 97.56 451 PHE A N 1
ATOM 3532 C CA . PHE A 1 451 ? -10.709 -7.141 8.816 1.00 97.56 451 PHE A CA 1
ATOM 3533 C C . PHE A 1 451 ? -12.196 -7.295 9.153 1.00 97.56 451 PHE A C 1
ATOM 3535 O O . PHE A 1 451 ? -12.646 -6.894 10.233 1.00 97.56 451 PHE A O 1
ATOM 3542 N N . GLU A 1 452 ? -12.949 -7.869 8.224 1.00 94.56 452 GLU A N 1
ATOM 3543 C CA . GLU A 1 452 ? -14.354 -8.258 8.380 1.00 94.56 452 GLU A CA 1
ATOM 3544 C C . GLU A 1 452 ? -14.468 -9.600 9.112 1.00 94.56 452 GLU A C 1
ATOM 3546 O O . GLU A 1 452 ? -13.470 -10.272 9.371 1.00 94.56 452 GLU A O 1
ATOM 3551 N N . ASP A 1 453 ? -15.672 -9.996 9.513 1.00 91.50 453 ASP A N 1
ATOM 3552 C CA . ASP A 1 453 ? -15.885 -11.277 10.189 1.00 91.50 453 ASP A CA 1
ATOM 3553 C C . ASP A 1 453 ? -15.615 -12.484 9.275 1.00 91.50 453 ASP A C 1
ATOM 3555 O O . ASP A 1 453 ? -15.073 -13.472 9.761 1.00 91.50 453 ASP A O 1
ATOM 3559 N N . GLU A 1 454 ? -15.847 -12.379 7.965 1.00 89.75 454 GLU A N 1
ATOM 3560 C CA . GLU A 1 454 ? -15.450 -13.390 6.966 1.00 89.75 454 GLU A CA 1
ATOM 3561 C C . GLU A 1 454 ? -13.925 -13.512 6.738 1.00 89.75 454 GLU A C 1
ATOM 3563 O O . GLU A 1 454 ? -13.480 -14.394 6.008 1.00 89.75 454 GLU A O 1
ATOM 3568 N N . GLY A 1 455 ? -13.107 -12.638 7.338 1.00 90.00 455 GLY A N 1
ATOM 3569 C CA . GLY A 1 455 ? -11.647 -12.619 7.155 1.00 90.00 455 GLY A CA 1
ATOM 3570 C C . GLY A 1 455 ? -11.155 -11.773 5.972 1.00 90.00 455 GLY A C 1
ATOM 3571 O O . GLY A 1 455 ? -9.949 -11.559 5.841 1.00 90.00 455 GLY A O 1
ATOM 3572 N N . ASN A 1 456 ? -12.066 -11.220 5.161 1.00 94.38 456 ASN A N 1
ATOM 3573 C CA . ASN A 1 456 ? -11.739 -10.217 4.141 1.00 94.38 456 ASN A CA 1
ATOM 3574 C C . ASN A 1 456 ? -11.046 -9.005 4.791 1.00 94.38 456 ASN A C 1
ATOM 3576 O O . ASN A 1 456 ? -11.440 -8.573 5.879 1.00 94.38 456 ASN A O 1
ATOM 3580 N N . ALA A 1 457 ? -10.047 -8.421 4.123 1.00 95.94 457 ALA A N 1
ATOM 3581 C CA . ALA A 1 457 ? -9.288 -7.288 4.647 1.00 95.94 457 ALA A CA 1
ATOM 3582 C C . ALA A 1 457 ? -9.069 -6.169 3.625 1.00 95.94 457 ALA A C 1
ATOM 3584 O O . ALA A 1 457 ? -8.816 -6.403 2.440 1.00 95.94 457 ALA A O 1
ATOM 3585 N N . LYS A 1 458 ? -9.112 -4.922 4.105 1.00 95.50 458 LYS A N 1
ATOM 3586 C CA . LYS A 1 458 ? -9.090 -3.720 3.262 1.00 95.50 458 LYS A CA 1
ATOM 3587 C C . LYS A 1 458 ? -8.218 -2.621 3.858 1.00 95.50 458 LYS A C 1
ATOM 3589 O O . LYS A 1 458 ? -8.179 -2.410 5.069 1.00 95.50 458 LYS A O 1
ATOM 3594 N N . ASP A 1 459 ? -7.512 -1.901 2.990 1.00 96.88 459 ASP A N 1
ATOM 3595 C CA . ASP A 1 459 ? -6.688 -0.757 3.380 1.00 96.88 459 ASP A CA 1
ATOM 3596 C C . ASP A 1 459 ? -7.531 0.523 3.439 1.00 96.88 459 ASP A C 1
ATOM 3598 O O . ASP A 1 459 ? -7.893 1.111 2.416 1.00 96.88 459 ASP A O 1
ATOM 3602 N N . ILE A 1 460 ? -7.814 0.968 4.661 1.00 97.00 460 ILE A N 1
ATOM 3603 C CA . ILE A 1 460 ? -8.629 2.151 4.954 1.00 97.00 460 ILE A CA 1
ATOM 3604 C C . ILE A 1 460 ? -7.787 3.329 5.470 1.00 97.00 460 ILE A C 1
ATOM 3606 O O . ILE A 1 460 ? -8.327 4.297 6.006 1.00 97.00 460 ILE A O 1
ATOM 3610 N N . THR A 1 461 ? -6.463 3.314 5.260 1.00 97.19 461 THR A N 1
ATOM 3611 C CA . THR A 1 461 ? -5.524 4.371 5.708 1.00 97.19 461 THR A CA 1
ATOM 3612 C C . THR A 1 461 ? -5.975 5.784 5.307 1.00 97.19 461 THR A C 1
ATOM 3614 O O . THR A 1 461 ? -5.900 6.714 6.113 1.00 97.19 461 THR A O 1
ATOM 3617 N N . ARG A 1 462 ? -6.538 5.939 4.099 1.00 95.81 462 ARG A N 1
ATOM 3618 C CA . ARG A 1 462 ? -7.084 7.200 3.543 1.00 95.81 462 ARG A CA 1
ATOM 3619 C C . ARG A 1 462 ? -8.237 7.816 4.358 1.00 95.81 462 ARG A C 1
ATOM 3621 O O . ARG A 1 462 ? -8.550 8.994 4.181 1.00 95.81 462 ARG A O 1
ATOM 3628 N N . ARG A 1 463 ? -8.892 7.037 5.228 1.00 95.81 463 ARG A N 1
ATOM 3629 C CA . ARG A 1 463 ? -9.965 7.499 6.127 1.00 95.81 463 ARG A CA 1
ATOM 3630 C C . ARG A 1 463 ? -9.410 8.277 7.327 1.00 95.81 463 ARG A C 1
ATOM 3632 O O . ARG A 1 463 ? -10.069 9.202 7.804 1.00 95.81 463 ARG A O 1
ATOM 3639 N N . TYR A 1 464 ? -8.220 7.907 7.807 1.00 96.12 464 TYR A N 1
ATOM 3640 C CA . TYR A 1 464 ? -7.630 8.406 9.057 1.00 96.12 464 TYR A CA 1
ATOM 3641 C C . TYR A 1 464 ? -6.488 9.400 8.835 1.00 96.12 464 TYR A C 1
ATOM 3643 O O . TYR A 1 464 ? -6.408 10.396 9.558 1.00 96.12 464 TYR A O 1
ATOM 3651 N N . ALA A 1 465 ? -5.643 9.157 7.829 1.00 94.94 465 ALA A N 1
ATOM 3652 C CA . ALA A 1 465 ? -4.508 10.014 7.506 1.00 94.94 465 ALA A CA 1
ATOM 3653 C C . ALA A 1 465 ? -4.967 11.427 7.093 1.00 94.94 465 ALA A C 1
ATOM 3655 O O . ALA A 1 465 ? -5.774 11.591 6.177 1.00 94.94 465 ALA A O 1
ATOM 3656 N N . LYS A 1 466 ? -4.428 12.469 7.736 1.00 92.19 466 LYS A N 1
ATOM 3657 C CA . LYS A 1 466 ? -4.673 13.880 7.376 1.00 92.19 466 LYS A CA 1
ATOM 3658 C C . LYS A 1 466 ? -3.897 14.306 6.123 1.00 92.19 466 LYS A C 1
ATOM 3660 O O . LYS A 1 466 ? -4.279 15.288 5.492 1.00 92.19 466 LYS A O 1
ATOM 3665 N N . ALA A 1 467 ? -2.805 13.604 5.822 1.00 93.06 467 ALA A N 1
ATOM 3666 C CA . ALA A 1 467 ? -1.775 13.966 4.848 1.00 93.06 467 ALA A CA 1
ATOM 3667 C C . ALA A 1 467 ? -1.248 12.699 4.136 1.00 93.06 467 ALA A C 1
ATOM 3669 O O . ALA A 1 467 ? -0.075 12.332 4.264 1.00 93.06 467 ALA A O 1
ATOM 3670 N N . TYR A 1 468 ? -2.150 11.963 3.472 1.00 94.62 468 TYR A N 1
ATOM 3671 C CA . TYR A 1 468 ? -1.854 10.630 2.942 1.00 94.62 468 TYR A CA 1
ATOM 3672 C C . TYR A 1 468 ? -0.766 10.668 1.864 1.00 94.62 468 TYR A C 1
ATOM 3674 O O . TYR A 1 468 ? 0.252 9.992 2.006 1.00 94.62 468 TYR A O 1
ATOM 3682 N N . ASN A 1 469 ? -0.939 11.480 0.822 1.00 93.19 469 ASN A N 1
ATOM 3683 C CA . ASN A 1 469 ? -0.011 11.566 -0.306 1.00 93.19 469 ASN A CA 1
ATOM 3684 C C . ASN A 1 469 ? 1.314 12.225 0.077 1.00 93.19 469 ASN A C 1
ATOM 3686 O O . ASN A 1 469 ? 2.379 11.797 -0.366 1.00 93.19 469 ASN A O 1
ATOM 3690 N N . SER A 1 470 ? 1.236 13.267 0.902 1.00 90.69 470 SER A N 1
ATOM 3691 C CA . SER A 1 470 ? 2.368 14.121 1.262 1.00 90.69 470 SER A CA 1
ATOM 3692 C C . SER A 1 470 ? 3.286 13.531 2.337 1.00 90.69 470 SER A C 1
ATOM 3694 O O . SER A 1 470 ? 4.506 13.731 2.272 1.00 90.69 470 SER A O 1
ATOM 3696 N N . LYS A 1 471 ? 2.724 12.791 3.304 1.00 90.62 471 LYS A N 1
ATOM 3697 C CA . LYS A 1 471 ? 3.459 12.230 4.450 1.00 90.62 471 LYS A CA 1
ATOM 3698 C C . LYS A 1 471 ? 3.311 10.721 4.594 1.00 90.62 471 LYS A C 1
ATOM 3700 O O . LYS A 1 471 ? 4.319 10.019 4.565 1.00 90.62 471 LYS A O 1
ATOM 3705 N N . THR A 1 472 ? 2.090 10.202 4.732 1.00 93.38 472 THR A N 1
ATOM 3706 C CA . THR A 1 472 ? 1.874 8.779 5.060 1.00 93.38 472 THR A CA 1
ATOM 3707 C C . THR A 1 472 ? 2.458 7.850 3.995 1.00 93.38 472 THR A C 1
ATOM 3709 O O . THR A 1 472 ? 3.156 6.899 4.338 1.00 93.38 472 THR A O 1
ATOM 3712 N N . ARG A 1 473 ? 2.252 8.162 2.707 1.00 92.50 473 ARG A N 1
ATOM 3713 C CA . ARG A 1 473 ? 2.726 7.382 1.552 1.00 92.50 473 ARG A CA 1
ATOM 3714 C C . ARG A 1 473 ? 4.243 7.186 1.532 1.00 92.50 473 ARG A C 1
ATOM 3716 O O . ARG A 1 473 ? 4.697 6.133 1.107 1.00 92.50 473 ARG A O 1
ATOM 3723 N N . LYS A 1 474 ? 5.028 8.153 2.023 1.00 89.75 474 LYS A N 1
ATOM 3724 C CA . LYS A 1 474 ? 6.502 8.066 2.050 1.00 89.75 474 LYS A CA 1
ATOM 3725 C C . LYS A 1 474 ? 7.003 6.935 2.950 1.00 89.75 474 LYS A C 1
ATOM 3727 O O . LYS A 1 474 ? 7.975 6.278 2.602 1.00 89.75 474 LYS A O 1
ATOM 3732 N N . ASN A 1 475 ? 6.289 6.665 4.045 1.00 90.81 475 ASN A N 1
ATOM 3733 C CA . ASN A 1 475 ? 6.595 5.605 5.012 1.00 90.81 475 ASN A CA 1
ATOM 3734 C C . ASN A 1 475 ? 6.029 4.227 4.616 1.00 90.81 475 ASN A C 1
ATOM 3736 O O . ASN A 1 475 ? 5.947 3.340 5.469 1.00 90.81 475 ASN A O 1
ATOM 3740 N N . ARG A 1 476 ? 5.595 4.046 3.362 1.00 94.19 476 ARG A N 1
ATOM 3741 C CA . ARG A 1 476 ? 4.966 2.812 2.883 1.00 94.19 476 ARG A CA 1
ATOM 3742 C C . ARG A 1 476 ? 5.644 2.260 1.635 1.00 94.19 476 ARG A C 1
ATOM 3744 O O . ARG A 1 476 ? 6.243 3.007 0.872 1.00 94.19 476 ARG A O 1
ATOM 3751 N N . VAL A 1 477 ? 5.486 0.962 1.390 1.00 93.94 477 VAL A N 1
ATOM 3752 C CA . VAL A 1 477 ? 6.056 0.258 0.234 1.00 93.94 477 VAL A CA 1
ATOM 3753 C C . VAL A 1 477 ? 5.690 0.898 -1.106 1.00 93.94 477 VAL A C 1
ATOM 3755 O O . VAL A 1 477 ? 6.509 0.846 -2.015 1.00 93.94 477 VAL A O 1
ATOM 3758 N N . GLU A 1 478 ? 4.534 1.550 -1.258 1.00 92.31 478 GLU A N 1
ATOM 3759 C CA . GLU A 1 478 ? 4.154 2.196 -2.524 1.00 92.31 478 GLU A CA 1
ATOM 3760 C C . GLU A 1 478 ? 5.021 3.416 -2.897 1.00 92.31 478 GLU A C 1
ATOM 3762 O O . GLU A 1 478 ? 4.926 3.891 -4.031 1.00 92.31 478 GLU A O 1
ATOM 3767 N N . SER A 1 479 ? 5.868 3.932 -1.995 1.00 90.19 479 SER A N 1
ATOM 3768 C CA . SER A 1 479 ? 6.912 4.910 -2.348 1.00 90.19 479 SER A CA 1
ATOM 3769 C C . SER A 1 479 ? 8.153 4.278 -2.991 1.00 90.19 479 SER A C 1
ATOM 3771 O O . SER A 1 479 ? 8.983 5.008 -3.518 1.00 90.19 479 SER A O 1
ATOM 3773 N N . THR A 1 480 ? 8.277 2.946 -2.966 1.00 90.00 480 THR A N 1
ATOM 3774 C CA . THR A 1 480 ? 9.443 2.201 -3.470 1.00 90.00 480 THR A CA 1
ATOM 3775 C C . THR A 1 480 ? 9.196 1.584 -4.844 1.00 90.00 480 THR A C 1
ATOM 3777 O O . THR A 1 480 ? 8.055 1.256 -5.194 1.00 90.00 480 THR A O 1
ATOM 3780 N N . HIS A 1 481 ? 10.276 1.357 -5.595 1.00 85.62 481 HIS A N 1
ATOM 3781 C CA . HIS A 1 481 ? 10.235 0.706 -6.902 1.00 85.62 481 HIS A CA 1
ATOM 3782 C C . HIS A 1 481 ? 9.459 -0.623 -6.862 1.00 85.62 481 HIS A C 1
ATOM 3784 O O . HIS A 1 481 ? 9.699 -1.488 -6.012 1.00 85.62 481 HIS A O 1
ATOM 3790 N N . GLY A 1 482 ? 8.480 -0.778 -7.760 1.00 88.25 482 GLY A N 1
ATOM 3791 C CA . GLY A 1 482 ? 7.598 -1.952 -7.830 1.00 88.25 482 GLY A CA 1
ATOM 3792 C C . GLY A 1 482 ? 6.693 -2.187 -6.605 1.00 88.25 482 GLY A C 1
ATOM 3793 O O . GLY A 1 482 ? 5.896 -3.130 -6.605 1.00 88.25 482 GLY A O 1
ATOM 3794 N N . GLY A 1 483 ? 6.766 -1.350 -5.566 1.00 91.44 483 GLY A N 1
ATOM 3795 C CA . GLY A 1 483 ? 6.115 -1.585 -4.279 1.00 91.44 483 GLY A CA 1
ATOM 3796 C C . GLY A 1 483 ? 4.590 -1.470 -4.304 1.00 91.44 483 GLY A C 1
ATOM 3797 O O . GLY A 1 483 ? 3.921 -2.186 -3.567 1.00 91.44 483 GLY A O 1
ATOM 3798 N N . ASP A 1 484 ? 4.020 -0.670 -5.211 1.00 92.31 484 ASP A N 1
ATOM 3799 C CA . ASP A 1 484 ? 2.572 -0.649 -5.483 1.00 92.31 484 ASP A CA 1
ATOM 3800 C C . ASP A 1 484 ? 2.068 -1.999 -6.038 1.00 92.31 484 ASP A C 1
ATOM 3802 O O . ASP A 1 484 ? 1.058 -2.538 -5.580 1.00 92.31 484 ASP A O 1
ATOM 3806 N N . LYS A 1 485 ? 2.812 -2.606 -6.976 1.00 95.69 485 LYS A N 1
ATOM 3807 C CA . LYS A 1 485 ? 2.506 -3.945 -7.510 1.00 95.69 485 LYS A CA 1
ATOM 3808 C C . LYS A 1 485 ? 2.620 -5.010 -6.418 1.00 95.69 485 LYS A C 1
ATOM 3810 O O . LYS A 1 485 ? 1.782 -5.910 -6.370 1.00 95.69 485 LYS A O 1
ATOM 3815 N N . TRP A 1 486 ? 3.616 -4.891 -5.536 1.00 96.25 486 TRP A N 1
ATOM 3816 C CA . TRP A 1 486 ? 3.760 -5.759 -4.364 1.00 96.25 486 TRP A CA 1
ATOM 3817 C C . TRP A 1 486 ? 2.575 -5.604 -3.402 1.00 96.25 486 TRP A C 1
ATOM 3819 O O . TRP A 1 486 ? 1.930 -6.598 -3.085 1.00 96.25 486 TRP A O 1
ATOM 3829 N N . TRP A 1 487 ? 2.213 -4.376 -3.014 1.00 96.25 487 TRP A N 1
ATOM 3830 C CA . TRP A 1 487 ? 1.112 -4.115 -2.080 1.00 96.25 487 TRP A CA 1
ATOM 3831 C C . TRP A 1 487 ? -0.233 -4.618 -2.608 1.00 96.25 487 TRP A C 1
ATOM 3833 O O . TRP A 1 487 ? -0.955 -5.317 -1.896 1.00 96.25 487 TRP A O 1
ATOM 3843 N N . ARG A 1 488 ? -0.528 -4.370 -3.892 1.00 95.44 488 ARG A N 1
ATOM 3844 C CA . ARG A 1 488 ? -1.720 -4.905 -4.568 1.00 95.44 488 ARG A CA 1
ATOM 3845 C C . ARG A 1 488 ? -1.745 -6.437 -4.569 1.00 95.44 488 ARG A C 1
ATOM 3847 O O . ARG A 1 488 ? -2.801 -7.014 -4.334 1.00 95.44 488 ARG A O 1
ATOM 3854 N N . LYS A 1 489 ? -0.604 -7.100 -4.805 1.00 96.06 489 LYS A N 1
ATOM 3855 C CA . LYS A 1 489 ? -0.482 -8.572 -4.760 1.00 96.06 489 LYS A CA 1
ATOM 3856 C C . LYS A 1 489 ? -0.649 -9.128 -3.340 1.00 96.06 489 LYS A C 1
ATOM 3858 O O . LYS A 1 489 ? -1.196 -10.214 -3.185 1.00 96.06 489 LYS A O 1
ATOM 3863 N N . THR A 1 490 ? -0.182 -8.410 -2.322 1.00 95.81 490 THR A N 1
ATOM 3864 C CA . THR A 1 490 ? -0.360 -8.787 -0.913 1.00 95.81 490 THR A CA 1
ATOM 3865 C C . THR A 1 490 ? -1.830 -8.676 -0.505 1.00 95.81 490 THR A C 1
ATOM 3867 O O . THR A 1 490 ? -2.413 -9.656 -0.048 1.00 95.81 490 THR A O 1
ATOM 3870 N N . MET A 1 491 ? -2.468 -7.526 -0.744 1.00 95.62 491 MET A N 1
ATOM 3871 C CA . MET A 1 491 ? -3.871 -7.308 -0.366 1.00 95.62 491 MET A CA 1
ATOM 3872 C C . MET A 1 491 ? -4.871 -8.120 -1.203 1.00 95.62 491 MET A C 1
ATOM 3874 O O . MET A 1 491 ? -5.960 -8.416 -0.714 1.00 95.62 491 MET A O 1
ATOM 3878 N N . SER A 1 492 ? -4.516 -8.562 -2.419 1.00 94.19 492 SER A N 1
ATOM 3879 C CA . SER A 1 492 ? -5.394 -9.430 -3.221 1.00 94.19 492 SER A CA 1
ATOM 3880 C C . SER A 1 492 ? -5.654 -10.803 -2.593 1.00 94.19 492 SER A C 1
ATOM 3882 O O . SER A 1 492 ? -6.603 -11.471 -2.990 1.00 94.19 492 SER A O 1
ATOM 3884 N N . LYS A 1 493 ? -4.857 -11.221 -1.599 1.00 93.31 493 LYS A N 1
ATOM 3885 C CA . LYS A 1 493 ? -5.089 -12.449 -0.820 1.00 93.31 493 LYS A CA 1
ATOM 3886 C C . LYS A 1 493 ? -6.229 -12.339 0.190 1.00 93.31 493 LYS A C 1
ATOM 3888 O O . LYS A 1 493 ? -6.787 -13.366 0.548 1.00 93.31 493 LYS A O 1
ATOM 3893 N N . PHE A 1 494 ? -6.580 -11.118 0.586 1.00 93.56 494 PHE A N 1
ATOM 3894 C CA . PHE A 1 494 ? -7.655 -10.817 1.534 1.00 93.56 494 PHE A CA 1
ATOM 3895 C C . PHE A 1 494 ? -8.832 -10.083 0.870 1.00 93.56 494 PHE A C 1
ATOM 3897 O O . PHE A 1 494 ? -9.718 -9.581 1.554 1.00 93.56 494 PHE A O 1
ATOM 3904 N N . SER A 1 495 ? -8.816 -9.946 -0.458 1.00 90.00 495 SER A N 1
ATOM 3905 C CA . SER A 1 495 ? -9.878 -9.257 -1.191 1.00 90.00 495 SER A CA 1
ATOM 3906 C C . SER A 1 495 ? -11.068 -10.197 -1.415 1.00 90.00 495 SER A C 1
ATOM 3908 O O . SER A 1 495 ? -10.839 -11.352 -1.782 1.00 90.00 495 SER A O 1
ATOM 3910 N N . PRO A 1 496 ? -12.319 -9.722 -1.262 1.00 87.31 496 PRO A N 1
ATOM 3911 C CA . PRO A 1 496 ? -13.493 -10.532 -1.557 1.00 87.31 496 PRO A CA 1
ATOM 3912 C C . PRO A 1 496 ? -13.545 -10.905 -3.053 1.00 87.31 496 PRO A C 1
ATOM 3914 O O . PRO A 1 496 ? -13.005 -10.181 -3.896 1.00 87.31 496 PRO A O 1
ATOM 3917 N N . PRO A 1 497 ? -14.216 -12.014 -3.420 1.00 84.62 497 PRO A N 1
ATOM 3918 C CA . PRO A 1 497 ? -14.301 -12.484 -4.807 1.00 84.62 497 PRO A CA 1
ATOM 3919 C C . PRO A 1 497 ? -15.061 -11.527 -5.744 1.00 84.62 497 PRO A C 1
ATOM 3921 O O . PRO A 1 497 ? -14.860 -11.566 -6.958 1.00 84.62 497 PRO A O 1
ATOM 3924 N N . TRP A 1 498 ? -15.919 -10.662 -5.200 1.00 87.75 498 TRP A N 1
ATOM 3925 C CA . TRP A 1 498 ? -16.617 -9.594 -5.915 1.00 87.75 498 TRP A CA 1
ATOM 3926 C C . TRP A 1 498 ? -16.758 -8.361 -5.014 1.00 87.75 498 TRP A C 1
ATOM 3928 O O . TRP A 1 498 ? -16.895 -8.482 -3.800 1.00 87.75 498 TRP A O 1
ATOM 3938 N N . ASN A 1 499 ? -16.768 -7.168 -5.611 1.00 88.31 499 ASN A N 1
ATOM 3939 C CA . ASN A 1 499 ? -16.992 -5.924 -4.872 1.00 88.31 499 ASN A CA 1
ATOM 3940 C C . ASN A 1 499 ? -18.493 -5.711 -4.641 1.00 88.31 499 ASN A C 1
ATOM 3942 O O . ASN A 1 499 ? -19.264 -5.687 -5.602 1.00 88.31 499 ASN A O 1
ATOM 3946 N N . THR A 1 500 ? -18.900 -5.481 -3.395 1.00 91.56 500 THR A N 1
ATOM 3947 C CA . THR A 1 500 ? -20.285 -5.114 -3.062 1.00 91.56 500 THR A CA 1
ATOM 3948 C C . THR A 1 500 ? -20.585 -3.647 -3.415 1.00 91.56 500 THR A C 1
ATOM 3950 O O . THR A 1 500 ? -19.674 -2.844 -3.632 1.00 91.56 500 THR A O 1
ATOM 3953 N N . ASP A 1 501 ? -21.859 -3.247 -3.434 1.00 93.81 501 ASP A N 1
ATOM 3954 C CA . ASP A 1 501 ? -22.231 -1.826 -3.571 1.00 93.81 501 ASP A CA 1
ATOM 3955 C C . ASP A 1 501 ? -21.668 -0.983 -2.411 1.00 93.81 501 ASP A C 1
ATOM 3957 O O . ASP A 1 501 ? -21.204 0.142 -2.606 1.00 93.81 501 ASP A O 1
ATOM 3961 N N . LEU A 1 502 ? -21.628 -1.559 -1.206 1.00 92.75 502 LEU A N 1
ATOM 3962 C CA . LEU A 1 502 ? -21.017 -0.964 -0.019 1.00 92.75 502 LEU A CA 1
ATOM 3963 C C . LEU A 1 502 ? -19.499 -0.772 -0.190 1.00 92.75 502 LEU A C 1
ATOM 3965 O O . LEU A 1 502 ? -18.970 0.277 0.188 1.00 92.75 502 LEU A O 1
ATOM 3969 N N . ASP A 1 503 ? -18.802 -1.710 -0.838 1.00 92.94 503 ASP A N 1
ATOM 3970 C CA . ASP A 1 503 ? -17.395 -1.532 -1.207 1.00 92.94 503 ASP A CA 1
ATOM 3971 C C . ASP A 1 503 ? -17.190 -0.398 -2.200 1.00 92.94 503 ASP A C 1
ATOM 3973 O O . ASP A 1 503 ? -16.218 0.346 -2.070 1.00 92.94 503 ASP A O 1
ATOM 3977 N N . GLN A 1 504 ? -18.080 -0.252 -3.183 1.00 94.56 504 GLN A N 1
ATOM 3978 C CA . GLN A 1 504 ? -18.014 0.826 -4.171 1.00 94.56 504 GLN A CA 1
ATOM 3979 C C . GLN A 1 504 ? -18.253 2.195 -3.520 1.00 94.56 504 GLN A C 1
ATOM 3981 O O . GLN A 1 504 ? -17.510 3.142 -3.796 1.00 94.56 504 GLN A O 1
ATOM 3986 N N . ILE A 1 505 ? -19.226 2.294 -2.607 1.00 95.44 505 ILE A N 1
ATOM 3987 C CA . ILE A 1 505 ? -19.479 3.490 -1.788 1.00 95.44 505 ILE A CA 1
ATOM 3988 C C . ILE A 1 505 ? -18.242 3.831 -0.946 1.00 95.44 505 ILE A C 1
ATOM 3990 O O . ILE A 1 505 ? -17.786 4.976 -0.959 1.00 95.44 505 ILE A O 1
ATOM 3994 N N . GLU A 1 506 ? -17.648 2.850 -0.264 1.00 95.50 506 GLU A N 1
ATOM 3995 C CA . GLU A 1 506 ? -16.444 3.056 0.543 1.00 95.50 506 GLU A CA 1
ATOM 3996 C C . GLU A 1 506 ? -15.229 3.450 -0.305 1.00 95.50 506 GLU A C 1
ATOM 3998 O O . GLU A 1 506 ? -14.541 4.414 0.026 1.00 95.50 506 GLU A O 1
ATOM 4003 N N . ASN A 1 507 ? -14.973 2.766 -1.420 1.00 95.19 507 ASN A N 1
ATOM 4004 C CA . ASN A 1 507 ? -13.869 3.093 -2.324 1.00 95.19 507 ASN A CA 1
ATOM 4005 C C . ASN A 1 507 ? -14.018 4.522 -2.872 1.00 95.19 507 ASN A C 1
ATOM 4007 O O . ASN A 1 507 ? -13.035 5.260 -2.956 1.00 95.19 507 ASN A O 1
ATOM 4011 N N . THR A 1 508 ? -15.254 4.944 -3.157 1.00 96.00 508 THR A N 1
ATOM 4012 C CA . THR A 1 508 ? -15.583 6.319 -3.553 1.00 96.00 508 THR A CA 1
ATOM 4013 C C . THR A 1 508 ? -15.354 7.310 -2.406 1.00 96.00 508 THR A C 1
ATOM 4015 O O . THR A 1 508 ? -14.790 8.379 -2.634 1.00 96.00 508 THR A O 1
ATOM 4018 N N . GLU A 1 509 ? -15.712 6.971 -1.161 1.00 94.88 509 GLU A N 1
ATOM 4019 C CA . GLU A 1 509 ? -15.411 7.799 0.017 1.00 94.88 509 GLU A CA 1
ATOM 4020 C C . GLU A 1 509 ? -13.898 7.971 0.229 1.00 94.88 509 GLU A C 1
ATOM 4022 O O . GLU A 1 509 ? -13.438 9.091 0.467 1.00 94.88 509 GLU A O 1
ATOM 4027 N N . LEU A 1 510 ? -13.124 6.886 0.137 1.00 95.38 510 LEU A N 1
ATOM 4028 C CA . LEU A 1 510 ? -11.673 6.889 0.331 1.00 95.38 510 LEU A CA 1
ATOM 4029 C C . LEU A 1 510 ? -10.967 7.686 -0.775 1.00 95.38 510 LEU A C 1
ATOM 4031 O O . LEU A 1 510 ? -10.140 8.545 -0.462 1.00 95.38 510 LEU A O 1
ATOM 4035 N N . ALA A 1 511 ? -11.346 7.487 -2.042 1.00 95.25 511 ALA A N 1
ATOM 4036 C CA . ALA A 1 511 ? -10.839 8.271 -3.170 1.00 95.25 511 ALA A CA 1
ATOM 4037 C C . ALA A 1 511 ? -11.229 9.757 -3.060 1.00 95.25 511 ALA A C 1
ATOM 4039 O O . ALA A 1 511 ? -10.410 10.642 -3.302 1.00 95.25 511 ALA A O 1
ATOM 4040 N N . ALA A 1 512 ? -12.452 10.062 -2.614 1.00 94.06 512 ALA A N 1
ATOM 4041 C CA . ALA A 1 512 ? -12.876 11.433 -2.346 1.00 94.06 512 ALA A CA 1
ATOM 4042 C C . ALA A 1 512 ? -12.174 12.042 -1.119 1.00 94.06 512 ALA A C 1
ATOM 4044 O O . ALA A 1 512 ? -12.069 13.263 -1.030 1.00 94.06 512 ALA A O 1
ATOM 4045 N N . SER A 1 513 ? -11.722 11.245 -0.146 1.00 91.62 513 SER A N 1
ATOM 4046 C CA . SER A 1 513 ? -10.872 11.699 0.967 1.00 91.62 513 SER A CA 1
ATOM 4047 C C . SER A 1 513 ? -9.493 12.115 0.450 1.00 91.62 513 SER A C 1
ATOM 4049 O O . SER A 1 513 ? -9.074 13.248 0.671 1.00 91.62 513 SER A O 1
ATOM 4051 N N . GLU A 1 514 ? -8.852 11.242 -0.331 1.00 92.44 514 GLU A N 1
ATOM 4052 C CA . GLU A 1 514 ? -7.548 11.461 -0.971 1.00 92.44 514 GLU A CA 1
ATOM 4053 C C . GLU A 1 514 ? -7.565 12.674 -1.919 1.00 92.44 514 GLU A C 1
ATOM 4055 O O . GLU A 1 514 ? -6.710 13.549 -1.824 1.00 92.44 514 GLU A O 1
ATOM 4060 N N . ALA A 1 515 ? -8.596 12.811 -2.759 1.00 91.25 515 ALA A N 1
ATOM 4061 C CA . ALA A 1 515 ? -8.759 13.952 -3.667 1.00 91.25 515 ALA A CA 1
ATOM 4062 C C . ALA A 1 515 ? -9.081 15.287 -2.959 1.00 91.25 515 ALA A C 1
ATOM 4064 O O . ALA A 1 515 ? -8.952 16.350 -3.567 1.00 91.25 515 ALA A O 1
ATOM 4065 N N . ARG A 1 516 ? -9.504 15.251 -1.686 1.00 91.56 516 ARG A N 1
ATOM 4066 C CA . ARG A 1 516 ? -9.708 16.438 -0.833 1.00 91.56 516 ARG A CA 1
ATOM 4067 C C . ARG A 1 516 ? -8.489 16.769 0.034 1.00 91.56 516 ARG A C 1
ATOM 4069 O O . ARG A 1 516 ? -8.577 17.709 0.829 1.00 91.56 516 ARG A O 1
ATOM 4076 N N . GLU A 1 517 ? -7.379 16.037 -0.087 1.00 92.00 517 GLU A N 1
ATOM 4077 C CA . GLU A 1 517 ? -6.127 16.403 0.578 1.00 92.00 517 GLU A CA 1
ATOM 4078 C C . GLU A 1 517 ? -5.708 17.814 0.118 1.00 92.00 517 GLU A C 1
ATOM 4080 O O . GLU A 1 517 ? -5.602 18.068 -1.086 1.00 92.00 517 GLU A O 1
ATOM 4085 N N . PRO A 1 518 ? -5.530 18.778 1.040 1.00 91.12 518 PRO A N 1
ATOM 4086 C CA . PRO A 1 518 ? -5.144 20.128 0.664 1.00 91.12 518 PRO A CA 1
ATOM 4087 C C . PRO A 1 518 ? -3.720 20.137 0.104 1.00 91.12 518 PRO A C 1
ATOM 4089 O O . PRO A 1 518 ? -2.868 19.365 0.539 1.00 91.12 518 PRO A O 1
ATOM 4092 N N . MET A 1 519 ? -3.441 21.075 -0.805 1.00 91.75 519 MET A N 1
ATOM 4093 C CA . MET A 1 519 ? -2.085 21.300 -1.310 1.00 91.75 519 MET A CA 1
ATOM 4094 C C . MET A 1 519 ? -1.092 21.457 -0.136 1.00 91.75 519 MET A C 1
ATOM 4096 O O . MET A 1 519 ? -1.378 22.237 0.787 1.00 91.75 519 MET A O 1
ATOM 4100 N N . PRO A 1 520 ? 0.058 20.751 -0.145 1.00 93.00 520 PRO A N 1
ATOM 4101 C CA . PRO A 1 520 ? 1.005 20.818 0.958 1.00 93.00 520 PRO A CA 1
ATOM 4102 C C . PRO A 1 520 ? 1.556 22.229 1.187 1.00 93.00 520 PRO A C 1
ATOM 4104 O O . PRO A 1 520 ? 1.614 23.060 0.281 1.00 93.00 520 PRO A O 1
ATOM 4107 N N . LYS A 1 521 ? 1.967 22.514 2.427 1.00 90.38 521 LYS A N 1
ATOM 4108 C CA . LYS A 1 521 ? 2.503 23.833 2.823 1.00 90.38 521 LYS A CA 1
ATOM 4109 C C . LYS A 1 521 ? 4.019 23.850 3.003 1.00 90.38 521 LYS A C 1
ATOM 4111 O O . LYS A 1 521 ? 4.616 24.919 2.936 1.00 90.38 521 LYS A O 1
ATOM 4116 N N . ASN A 1 522 ? 4.621 22.691 3.261 1.00 90.56 522 ASN A N 1
ATOM 4117 C CA . ASN A 1 522 ? 6.064 22.510 3.353 1.00 90.56 522 ASN A CA 1
ATOM 4118 C C . ASN A 1 522 ? 6.589 22.070 1.983 1.00 90.56 522 ASN A C 1
ATOM 4120 O O . ASN A 1 522 ? 5.991 21.204 1.352 1.00 90.56 522 ASN A O 1
ATOM 4124 N N . ILE A 1 523 ? 7.720 22.616 1.534 1.00 90.94 523 ILE A N 1
ATOM 4125 C CA . ILE A 1 523 ? 8.342 22.197 0.274 1.00 90.94 523 ILE A CA 1
ATOM 4126 C C . ILE A 1 523 ? 8.705 20.709 0.282 1.00 90.94 523 ILE A C 1
ATOM 4128 O O . ILE A 1 523 ? 8.464 20.033 -0.714 1.00 90.94 523 ILE A O 1
ATOM 4132 N N . GLN A 1 524 ? 9.207 20.168 1.397 1.00 88.81 524 GLN A N 1
ATOM 4133 C CA . GLN A 1 524 ? 9.599 18.752 1.470 1.00 88.81 524 GLN A CA 1
ATOM 4134 C C . GLN A 1 524 ? 8.419 17.792 1.229 1.00 88.81 524 GLN A C 1
ATOM 4136 O O . GLN A 1 524 ? 8.602 16.673 0.750 1.00 88.81 524 GLN A O 1
ATOM 4141 N N . ASP A 1 525 ? 7.187 18.245 1.473 1.00 91.00 525 ASP A N 1
ATOM 4142 C CA . ASP A 1 525 ? 5.969 17.474 1.222 1.00 91.00 525 ASP A CA 1
ATOM 4143 C C . ASP A 1 525 ? 5.629 17.348 -0.279 1.00 91.00 525 ASP A C 1
ATOM 4145 O O . ASP A 1 525 ? 4.870 16.456 -0.647 1.00 91.00 525 ASP A O 1
ATOM 4149 N N . PHE A 1 526 ? 6.227 18.171 -1.154 1.00 91.81 526 PHE A N 1
ATOM 4150 C CA . PHE A 1 526 ? 6.093 18.074 -2.617 1.00 91.81 526 PHE A CA 1
ATOM 4151 C C . PHE A 1 526 ? 7.105 17.130 -3.278 1.00 91.81 526 PHE A C 1
ATOM 4153 O O . PHE A 1 526 ? 6.936 16.806 -4.453 1.00 91.81 526 PHE A O 1
ATOM 4160 N N . LYS A 1 527 ? 8.176 16.717 -2.585 1.00 88.88 527 LYS A N 1
ATOM 4161 C CA . LYS A 1 527 ? 9.136 15.757 -3.150 1.00 88.88 527 LYS A CA 1
ATOM 4162 C C . LYS A 1 527 ? 8.438 14.403 -3.340 1.00 88.88 527 LYS A C 1
ATOM 4164 O O . LYS A 1 527 ? 7.830 13.895 -2.397 1.00 88.88 527 LYS A O 1
ATOM 4169 N N . ASP A 1 528 ? 8.486 13.892 -4.572 1.00 85.25 528 ASP A N 1
ATOM 4170 C CA . ASP A 1 528 ? 7.841 12.653 -5.036 1.00 85.25 528 ASP A CA 1
ATOM 4171 C C . ASP A 1 528 ? 6.315 12.577 -4.774 1.00 85.25 528 ASP A C 1
ATOM 4173 O O . ASP A 1 528 ? 5.731 11.499 -4.632 1.00 85.25 528 ASP A O 1
ATOM 4177 N N . HIS A 1 529 ? 5.634 13.731 -4.723 1.00 91.75 529 HIS A N 1
ATOM 4178 C CA . HIS A 1 529 ? 4.188 13.799 -4.494 1.00 91.75 529 HIS A CA 1
ATOM 4179 C C . HIS A 1 529 ? 3.397 13.361 -5.750 1.00 91.75 529 HIS A C 1
ATOM 4181 O O . HIS A 1 529 ? 3.615 13.904 -6.834 1.00 91.75 529 HIS A O 1
ATOM 4187 N N . PRO A 1 530 ? 2.403 12.454 -5.643 1.00 90.88 530 PRO A N 1
ATOM 4188 C CA . PRO A 1 530 ? 1.721 11.878 -6.812 1.00 90.88 530 PRO A CA 1
ATOM 4189 C C . PRO A 1 530 ? 0.930 12.898 -7.649 1.00 90.88 530 PRO A C 1
ATOM 4191 O O . PRO A 1 530 ? 0.875 12.784 -8.869 1.00 90.88 530 PRO A O 1
ATOM 4194 N N . THR A 1 531 ? 0.335 13.918 -7.020 1.00 92.12 531 THR A N 1
ATOM 4195 C CA . THR A 1 531 ? -0.487 14.935 -7.713 1.00 92.12 531 THR A CA 1
ATOM 4196 C C . THR A 1 531 ? 0.275 16.199 -8.136 1.00 92.12 531 THR A C 1
ATOM 4198 O O . THR A 1 531 ? -0.130 16.872 -9.086 1.00 92.12 531 THR A O 1
ATOM 4201 N N . TYR A 1 532 ? 1.363 16.556 -7.447 1.00 93.25 532 TYR A N 1
ATOM 4202 C CA . TYR A 1 532 ? 1.958 17.898 -7.477 1.00 93.25 532 TYR A CA 1
ATOM 4203 C C . TYR A 1 532 ? 3.469 17.829 -7.703 1.00 93.25 532 TYR A C 1
ATOM 4205 O O . TYR A 1 532 ? 4.116 16.898 -7.242 1.00 93.25 532 TYR A O 1
ATOM 4213 N N . ALA A 1 533 ? 4.028 18.826 -8.382 1.00 93.25 533 ALA A N 1
ATOM 4214 C CA . ALA A 1 533 ? 5.459 18.938 -8.643 1.00 93.25 533 ALA A CA 1
ATOM 4215 C C . ALA A 1 533 ? 5.950 20.381 -8.448 1.00 93.25 533 ALA A C 1
ATOM 4217 O O . ALA A 1 533 ? 5.194 21.337 -8.638 1.00 93.25 533 ALA A O 1
ATOM 4218 N N . LEU A 1 534 ? 7.229 20.516 -8.095 1.00 92.62 534 LEU A N 1
ATOM 4219 C CA . LEU A 1 534 ? 7.976 21.775 -8.054 1.00 92.62 534 LEU A CA 1
ATOM 4220 C C . LEU A 1 534 ? 9.170 21.658 -9.003 1.00 92.62 534 LEU A C 1
ATOM 4222 O O . LEU A 1 534 ? 9.820 20.614 -9.011 1.00 92.62 534 LEU A O 1
ATOM 4226 N N . GLU A 1 535 ? 9.511 22.732 -9.718 1.00 90.19 535 GLU A N 1
ATOM 4227 C CA . GLU A 1 535 ? 10.682 22.782 -10.617 1.00 90.19 535 GLU A CA 1
ATOM 4228 C C . GLU A 1 535 ? 11.978 22.329 -9.927 1.00 90.19 535 GLU A C 1
ATOM 4230 O O . GLU A 1 535 ? 12.724 21.520 -10.470 1.00 90.19 535 GLU A O 1
ATOM 4235 N N . ARG A 1 536 ? 12.196 22.766 -8.679 1.00 88.94 536 ARG A N 1
ATOM 4236 C CA . ARG A 1 536 ? 13.360 22.399 -7.852 1.00 88.94 536 ARG A CA 1
ATOM 4237 C C . ARG A 1 536 ? 13.502 20.904 -7.527 1.00 88.94 536 ARG A C 1
ATOM 4239 O O . ARG A 1 536 ? 14.532 20.509 -6.996 1.00 88.94 536 ARG A O 1
ATOM 4246 N N . HIS A 1 537 ? 12.454 20.106 -7.733 1.00 90.12 537 HIS A N 1
ATOM 4247 C CA . HIS A 1 537 ? 12.427 18.669 -7.440 1.00 90.12 537 HIS A CA 1
ATOM 4248 C C . HIS A 1 537 ? 12.347 17.816 -8.712 1.00 90.12 537 HIS A C 1
ATOM 4250 O O . HIS A 1 537 ? 12.199 16.601 -8.607 1.00 90.12 537 HIS A O 1
ATOM 4256 N N . LEU A 1 538 ? 12.421 18.432 -9.897 1.00 88.38 538 LEU A N 1
ATOM 4257 C CA . LEU A 1 538 ? 12.483 17.697 -11.153 1.00 88.38 538 LEU A CA 1
ATOM 4258 C C . LEU A 1 538 ? 13.856 17.040 -11.306 1.00 88.38 538 LEU A C 1
ATOM 4260 O O . LEU A 1 538 ? 14.890 17.679 -11.095 1.00 88.38 538 LEU A O 1
ATOM 4264 N N . ARG A 1 539 ? 13.863 15.770 -11.709 1.00 86.88 539 ARG A N 1
ATOM 4265 C CA . ARG A 1 539 ? 15.090 15.034 -12.055 1.00 86.88 539 ARG A CA 1
ATOM 4266 C C . ARG A 1 539 ? 15.752 15.601 -13.317 1.00 86.88 539 ARG A C 1
ATOM 4268 O O . ARG A 1 539 ? 15.156 16.364 -14.083 1.00 86.88 539 ARG A O 1
ATOM 4275 N N . ARG A 1 540 ? 16.999 15.202 -13.587 1.00 83.88 540 ARG A N 1
ATOM 4276 C CA . ARG A 1 540 ? 17.752 15.651 -14.777 1.00 83.88 540 ARG A CA 1
ATOM 4277 C C . ARG A 1 540 ? 17.058 15.241 -16.084 1.00 83.88 540 ARG A C 1
ATOM 4279 O O . ARG A 1 540 ? 17.027 16.049 -17.010 1.00 83.88 540 ARG A O 1
ATOM 4286 N N . ASN A 1 541 ? 16.417 14.072 -16.106 1.00 85.50 541 ASN A N 1
ATOM 4287 C CA . ASN A 1 541 ? 15.577 13.550 -17.190 1.00 85.50 541 ASN A CA 1
ATOM 4288 C C . ASN A 1 541 ? 14.082 13.944 -17.087 1.00 85.50 541 ASN A C 1
ATOM 4290 O O . ASN A 1 541 ? 13.292 13.539 -17.932 1.00 85.50 541 ASN A O 1
ATOM 4294 N N . GLU A 1 542 ? 13.658 14.742 -16.100 1.00 89.38 542 GLU A N 1
ATOM 4295 C CA . GLU A 1 542 ? 12.287 15.270 -16.024 1.00 89.38 542 GLU A CA 1
ATOM 4296 C C . GLU A 1 542 ? 12.197 16.687 -16.620 1.00 89.38 542 GLU A C 1
ATOM 4298 O O . GLU A 1 542 ? 13.110 17.518 -16.490 1.00 89.38 542 GLU A O 1
ATOM 4303 N N . ILE A 1 543 ? 11.064 16.972 -17.267 1.00 88.94 543 ILE A N 1
ATOM 4304 C CA . ILE A 1 543 ? 10.716 18.281 -17.832 1.00 88.94 543 ILE A CA 1
ATOM 4305 C C . ILE A 1 543 ? 9.248 18.636 -17.575 1.00 88.94 543 ILE A C 1
ATOM 4307 O O . ILE A 1 543 ? 8.403 17.752 -17.461 1.00 88.94 543 ILE A O 1
ATOM 4311 N N . LEU A 1 544 ? 8.921 19.929 -17.552 1.00 89.75 544 LEU A N 1
ATOM 4312 C CA . LEU A 1 544 ? 7.538 20.414 -17.574 1.00 89.75 544 LEU A CA 1
ATOM 4313 C C . LEU A 1 544 ? 7.125 20.727 -19.013 1.00 89.75 544 LEU A C 1
ATOM 4315 O O . LEU A 1 544 ? 7.724 21.588 -19.650 1.00 89.75 544 LEU A O 1
ATOM 4319 N N . VAL A 1 545 ? 6.085 20.055 -19.510 1.00 84.06 545 VAL A N 1
ATOM 4320 C CA . VAL A 1 545 ? 5.559 20.283 -20.871 1.00 84.06 545 VAL A CA 1
ATOM 4321 C C . VAL A 1 545 ? 4.519 21.404 -20.889 1.00 84.06 545 VAL A C 1
ATOM 4323 O O . VAL A 1 545 ? 4.420 22.148 -21.859 1.00 84.06 545 VAL A O 1
ATOM 4326 N N . ALA A 1 546 ? 3.767 21.570 -19.797 1.00 78.25 546 ALA A N 1
ATOM 4327 C CA . ALA A 1 546 ? 2.838 22.680 -19.623 1.00 78.25 546 ALA A CA 1
ATOM 4328 C C . ALA A 1 546 ? 3.251 23.543 -18.425 1.00 78.25 546 ALA A C 1
ATOM 4330 O O . ALA A 1 546 ? 3.161 23.118 -17.275 1.00 78.25 546 ALA A O 1
ATOM 4331 N N . THR A 1 547 ? 3.612 24.800 -18.679 1.00 77.88 547 THR A N 1
ATOM 4332 C CA . THR A 1 547 ? 3.978 25.808 -17.662 1.00 77.88 547 THR A CA 1
ATOM 4333 C C . THR A 1 547 ? 2.767 26.389 -16.914 1.00 77.88 547 THR A C 1
ATOM 4335 O O . THR A 1 547 ? 2.809 27.499 -16.383 1.00 77.88 547 THR A O 1
ATOM 4338 N N . ARG A 1 548 ? 1.651 25.650 -16.846 1.00 86.94 548 ARG A N 1
ATOM 4339 C CA . ARG A 1 548 ? 0.434 26.095 -16.161 1.00 86.94 548 ARG A CA 1
ATOM 4340 C C . ARG A 1 548 ? 0.578 25.917 -14.651 1.00 86.94 548 ARG A C 1
ATOM 4342 O O . ARG A 1 548 ? 0.294 24.845 -14.116 1.00 86.94 548 ARG A O 1
ATOM 4349 N N . GLU A 1 549 ? 0.944 26.994 -13.962 1.00 89.31 549 GLU A N 1
ATOM 4350 C CA . GLU A 1 549 ? 0.898 27.039 -12.499 1.00 89.31 549 GLU A CA 1
ATOM 4351 C C . GLU A 1 549 ? -0.528 26.764 -11.974 1.00 89.31 549 GLU A C 1
ATOM 4353 O O . GLU A 1 549 ? -1.530 27.251 -12.508 1.00 89.31 549 GLU A O 1
ATOM 4358 N N . ILE A 1 550 ? -0.627 25.947 -10.921 1.00 90.56 550 ILE A N 1
ATOM 4359 C CA . ILE A 1 550 ? -1.884 25.642 -10.209 1.00 90.56 550 ILE A CA 1
ATOM 4360 C C . ILE A 1 550 ? -1.962 26.291 -8.822 1.00 90.56 550 ILE A C 1
ATOM 4362 O O . ILE A 1 550 ? -3.004 26.237 -8.172 1.00 90.56 550 ILE A O 1
ATOM 4366 N N . GLY A 1 551 ? -0.859 26.865 -8.349 1.00 90.31 551 GLY A N 1
ATOM 4367 C CA . GLY A 1 551 ? -0.719 27.458 -7.025 1.00 90.31 551 GLY A CA 1
ATOM 4368 C C . GLY A 1 551 ? 0.732 27.844 -6.756 1.00 90.31 551 GLY A C 1
ATOM 4369 O O . GLY A 1 551 ? 1.605 27.605 -7.593 1.00 90.31 551 GLY A O 1
ATOM 4370 N N . LYS A 1 552 ? 0.989 28.440 -5.587 1.00 92.00 552 LYS A N 1
ATOM 4371 C CA . LYS A 1 552 ? 2.339 28.823 -5.148 1.00 92.00 552 LYS A CA 1
ATOM 4372 C C . LYS A 1 552 ? 2.574 28.416 -3.698 1.00 92.00 552 LYS A C 1
ATOM 4374 O O . LYS A 1 552 ? 1.677 28.559 -2.866 1.00 92.00 552 LYS A O 1
ATOM 4379 N N . VAL A 1 553 ? 3.777 27.936 -3.396 1.00 92.44 553 VAL A N 1
ATOM 4380 C CA . VAL A 1 553 ? 4.215 27.539 -2.048 1.00 92.44 553 VAL A CA 1
ATOM 4381 C C . VAL A 1 553 ? 5.284 28.500 -1.527 1.00 92.44 553 VAL A C 1
ATOM 4383 O O . VAL A 1 553 ? 6.059 29.058 -2.300 1.00 92.44 553 VAL A O 1
ATOM 4386 N N . ALA A 1 554 ? 5.332 28.714 -0.210 1.00 89.81 554 ALA A N 1
ATOM 4387 C CA . ALA A 1 554 ? 6.388 29.503 0.416 1.00 89.81 554 ALA A CA 1
ATOM 4388 C C . ALA A 1 554 ? 7.688 28.688 0.524 1.00 89.81 554 ALA A C 1
ATOM 4390 O O . ALA A 1 554 ? 7.738 27.669 1.210 1.00 89.81 554 ALA A O 1
ATOM 4391 N N . ALA A 1 555 ? 8.742 29.177 -0.124 1.00 83.44 555 ALA A N 1
ATOM 4392 C CA . ALA A 1 555 ? 10.047 28.538 -0.260 1.00 83.44 555 ALA A CA 1
ATOM 4393 C C . ALA A 1 555 ? 11.094 28.975 0.776 1.00 83.44 555 ALA A C 1
ATOM 4395 O O . ALA A 1 555 ? 12.214 28.468 0.781 1.00 83.44 555 ALA A O 1
ATOM 4396 N N . GLY A 1 556 ? 10.740 29.926 1.640 1.00 83.12 556 GLY A N 1
ATOM 4397 C CA . GLY A 1 556 ? 11.616 30.505 2.653 1.00 83.12 556 GLY A CA 1
ATOM 4398 C C . GLY A 1 556 ? 11.299 31.981 2.880 1.00 83.12 556 GLY A C 1
ATOM 4399 O O . GLY A 1 556 ? 10.306 32.506 2.367 1.00 83.12 556 GLY A O 1
ATOM 4400 N N . ARG A 1 557 ? 12.156 32.661 3.646 1.00 79.81 557 ARG A N 1
ATOM 4401 C CA . ARG A 1 557 ? 12.153 34.126 3.724 1.00 79.81 557 ARG A CA 1
ATOM 4402 C C . ARG A 1 557 ? 12.756 34.688 2.434 1.00 79.81 557 ARG A C 1
ATOM 4404 O O . ARG A 1 557 ? 13.743 34.154 1.937 1.00 79.81 557 ARG A O 1
ATOM 4411 N N . ASP A 1 558 ? 12.140 35.730 1.893 1.00 80.00 558 ASP A N 1
ATOM 4412 C CA . ASP A 1 558 ? 12.717 36.502 0.795 1.00 80.00 558 ASP A CA 1
ATOM 4413 C C . ASP A 1 558 ? 13.839 37.404 1.335 1.00 80.00 558 ASP A C 1
ATOM 4415 O O . ASP A 1 558 ? 13.671 38.052 2.368 1.00 80.00 558 ASP A O 1
ATOM 4419 N N . THR A 1 559 ? 14.987 37.427 0.659 1.00 75.25 559 THR A N 1
ATOM 4420 C CA . THR A 1 559 ? 16.119 38.300 1.003 1.00 75.25 559 THR A CA 1
ATOM 4421 C C . THR A 1 559 ? 15.979 39.698 0.404 1.00 75.25 559 THR A C 1
ATOM 4423 O O . THR A 1 559 ? 16.609 40.621 0.909 1.00 75.25 559 THR A O 1
ATOM 4426 N N . GLY A 1 560 ? 15.153 39.877 -0.637 1.00 76.94 560 GLY A N 1
ATOM 4427 C CA . GLY A 1 560 ? 14.888 41.182 -1.254 1.00 76.94 560 GLY A CA 1
ATOM 4428 C C . GLY A 1 560 ? 13.853 42.032 -0.509 1.00 76.94 560 GLY A C 1
ATOM 4429 O O . GLY A 1 560 ? 13.892 43.257 -0.596 1.00 76.94 560 GLY A O 1
ATOM 4430 N N . THR A 1 561 ? 12.956 41.402 0.257 1.00 76.50 561 THR A N 1
ATOM 4431 C CA . THR A 1 561 ? 11.846 42.080 0.945 1.00 76.50 561 THR A CA 1
ATOM 4432 C C . THR A 1 561 ? 11.854 41.772 2.448 1.00 76.50 561 THR A C 1
ATOM 4434 O O . THR A 1 561 ? 11.626 40.619 2.827 1.00 76.50 561 THR A O 1
ATOM 4437 N N . PRO A 1 562 ? 12.026 42.764 3.346 1.00 69.94 562 PRO A N 1
ATOM 4438 C CA . PRO A 1 562 ? 11.938 42.553 4.791 1.00 69.94 562 PRO A CA 1
ATOM 4439 C C . PRO A 1 562 ? 10.595 41.930 5.208 1.00 69.94 562 PRO A C 1
ATOM 4441 O O . PRO A 1 562 ? 9.535 42.530 5.059 1.00 69.94 562 PRO A O 1
ATOM 4444 N N . GLY A 1 563 ? 10.635 40.695 5.718 1.00 74.12 563 GLY A N 1
ATOM 4445 C CA . GLY A 1 563 ? 9.435 39.929 6.092 1.00 74.12 563 GLY A CA 1
ATOM 4446 C C . GLY A 1 563 ? 8.703 39.242 4.928 1.00 74.12 563 GLY A C 1
ATOM 4447 O O . GLY A 1 563 ? 7.738 38.514 5.170 1.00 74.12 563 GLY A O 1
ATOM 4448 N N . GLY A 1 564 ? 9.172 39.409 3.688 1.00 78.12 564 GLY A N 1
ATOM 4449 C CA . GLY A 1 564 ? 8.648 38.714 2.518 1.00 78.12 564 GLY A CA 1
ATOM 4450 C C . GLY A 1 564 ? 8.880 37.202 2.575 1.00 78.12 564 GLY A C 1
ATOM 4451 O O . GLY A 1 564 ? 9.770 36.697 3.268 1.00 78.12 564 GLY A O 1
ATOM 4452 N N . LYS A 1 565 ? 8.069 36.459 1.820 1.00 82.69 565 LYS A N 1
ATOM 4453 C CA . LYS A 1 565 ? 8.247 35.020 1.598 1.00 82.69 565 LYS A CA 1
ATOM 4454 C C . LYS A 1 565 ? 8.573 34.801 0.133 1.00 82.69 565 LYS A C 1
ATOM 4456 O O . LYS A 1 565 ? 7.793 35.220 -0.719 1.00 82.69 565 LYS A O 1
ATOM 4461 N N . ARG A 1 566 ? 9.675 34.109 -0.156 1.00 86.50 566 ARG A N 1
ATOM 4462 C CA . ARG A 1 566 ? 9.958 33.647 -1.518 1.00 86.50 566 ARG A CA 1
ATOM 4463 C C . ARG A 1 566 ? 8.854 32.664 -1.901 1.00 86.50 566 ARG A C 1
ATOM 4465 O O . ARG A 1 566 ? 8.585 31.740 -1.135 1.00 86.50 566 ARG A O 1
ATOM 4472 N N . LEU A 1 567 ? 8.194 32.880 -3.032 1.00 89.94 567 LEU A N 1
ATOM 4473 C CA . LEU A 1 567 ? 7.147 31.993 -3.538 1.00 89.94 567 LEU A CA 1
ATOM 4474 C C . LEU A 1 567 ? 7.684 31.182 -4.715 1.00 89.94 567 LEU A C 1
ATOM 4476 O O . LEU A 1 567 ? 8.420 31.713 -5.542 1.00 89.94 567 LEU A O 1
ATOM 4480 N N . GLU A 1 568 ? 7.294 29.915 -4.793 1.00 91.19 568 GLU A N 1
ATOM 4481 C CA . GLU A 1 568 ? 7.607 29.031 -5.916 1.00 91.19 568 GLU A CA 1
ATOM 4482 C C . GLU A 1 568 ? 6.345 28.437 -6.522 1.00 91.19 568 GLU A C 1
ATOM 4484 O O . GLU A 1 568 ? 5.371 28.157 -5.817 1.00 91.19 568 GLU A O 1
ATOM 4489 N N . ASN A 1 569 ? 6.378 28.262 -7.839 1.00 92.56 569 ASN A N 1
ATOM 4490 C CA . ASN A 1 569 ? 5.261 27.769 -8.622 1.00 92.56 569 ASN A CA 1
ATOM 4491 C C . ASN A 1 569 ? 5.070 26.261 -8.431 1.00 92.56 569 ASN A C 1
ATOM 4493 O O . ASN A 1 569 ? 6.018 25.478 -8.482 1.00 92.56 569 ASN A O 1
ATOM 4497 N N . VAL A 1 570 ? 3.813 25.865 -8.234 1.00 94.38 570 VAL A N 1
ATOM 4498 C CA . VAL A 1 570 ? 3.381 24.470 -8.146 1.00 94.38 570 VAL A CA 1
ATOM 4499 C C . VAL A 1 570 ? 2.737 24.072 -9.469 1.00 94.38 570 VAL A C 1
ATOM 4501 O O . VAL A 1 570 ? 1.860 24.780 -9.973 1.00 94.38 570 VAL A O 1
ATOM 4504 N N . TYR A 1 571 ? 3.120 22.907 -9.984 1.00 94.38 571 TYR A N 1
ATOM 4505 C CA . TYR A 1 571 ? 2.583 22.288 -11.199 1.00 94.38 571 TYR A CA 1
ATOM 4506 C C . TYR A 1 571 ? 1.903 20.954 -10.867 1.00 94.38 571 TYR A C 1
ATOM 4508 O O . TYR A 1 571 ? 2.056 20.423 -9.761 1.00 94.38 571 TYR A O 1
ATOM 4516 N N . ARG A 1 572 ? 1.134 20.380 -11.800 1.00 93.25 572 ARG A N 1
ATOM 4517 C CA . ARG A 1 572 ? 0.608 19.014 -11.626 1.00 93.25 572 ARG A CA 1
ATOM 4518 C C . ARG A 1 572 ? 1.685 18.015 -12.031 1.00 93.25 572 ARG A C 1
ATOM 4520 O O . ARG A 1 572 ? 2.307 18.181 -13.074 1.00 93.25 572 ARG A O 1
ATOM 4527 N N . ARG A 1 573 ? 1.851 16.929 -11.271 1.00 91.81 573 ARG A N 1
ATOM 4528 C CA . ARG A 1 573 ? 2.843 15.879 -11.582 1.00 91.81 573 ARG A CA 1
ATOM 4529 C C . ARG A 1 573 ? 2.613 15.246 -12.963 1.00 91.81 573 ARG A C 1
ATOM 4531 O O . ARG A 1 573 ? 3.574 14.927 -13.635 1.00 91.81 573 ARG A O 1
ATOM 4538 N N . ARG A 1 574 ? 1.360 15.163 -13.430 1.00 91.94 574 ARG A N 1
ATOM 4539 C CA . ARG A 1 574 ? 1.003 14.690 -14.788 1.00 91.94 574 ARG A CA 1
ATOM 4540 C C . ARG A 1 574 ? 1.497 15.594 -15.936 1.00 91.94 574 ARG A C 1
ATOM 4542 O O . ARG A 1 574 ? 1.494 15.163 -17.081 1.00 91.94 574 ARG A O 1
ATOM 4549 N N . ASP A 1 575 ? 1.800 16.860 -15.638 1.00 91.56 575 ASP A N 1
ATOM 4550 C CA . ASP A 1 575 ? 2.289 17.837 -16.616 1.00 91.56 575 ASP A CA 1
ATOM 4551 C C . ASP A 1 575 ? 3.842 17.787 -16.691 1.00 91.56 575 ASP A C 1
ATOM 4553 O O . ASP A 1 575 ? 4.451 18.429 -17.553 1.00 91.56 575 ASP A O 1
ATOM 4557 N N . VAL A 1 576 ? 4.473 16.989 -15.809 1.00 91.31 576 VAL A N 1
ATOM 4558 C CA . VAL A 1 576 ? 5.874 16.554 -15.889 1.00 91.31 576 VAL A CA 1
ATOM 4559 C C . VAL A 1 576 ? 5.955 15.332 -16.805 1.00 91.31 576 VAL A C 1
ATOM 4561 O O . VAL A 1 576 ? 5.236 14.355 -16.591 1.00 91.31 576 VAL A O 1
ATOM 4564 N N . LYS A 1 577 ? 6.847 15.358 -17.798 1.00 91.25 577 LYS A N 1
ATOM 4565 C CA . LYS A 1 577 ? 7.185 14.191 -18.626 1.00 91.25 577 LYS A CA 1
ATOM 4566 C C . LYS A 1 577 ? 8.644 13.795 -18.437 1.00 91.25 577 LYS A C 1
ATOM 4568 O O . LYS A 1 577 ? 9.494 14.637 -18.150 1.00 91.25 577 LYS A O 1
ATOM 4573 N N . ILE A 1 578 ? 8.912 12.506 -18.626 1.00 91.25 578 ILE A N 1
ATOM 4574 C CA . ILE A 1 578 ? 10.270 11.972 -18.729 1.00 91.25 578 ILE A CA 1
ATOM 4575 C C . ILE A 1 578 ? 10.767 12.246 -20.154 1.00 91.25 578 ILE A C 1
ATOM 4577 O O . ILE A 1 578 ? 10.054 11.985 -21.127 1.00 91.25 578 ILE A O 1
ATOM 4581 N N . ALA A 1 579 ? 11.977 12.782 -20.266 1.00 91.31 579 ALA A N 1
ATOM 4582 C CA . ALA A 1 579 ? 12.686 12.997 -21.514 1.00 91.31 579 ALA A CA 1
ATOM 4583 C C . ALA A 1 579 ? 13.981 12.173 -21.511 1.00 91.31 579 ALA A C 1
ATOM 4585 O O . ALA A 1 579 ? 14.760 12.233 -20.561 1.00 91.31 579 ALA A O 1
ATOM 4586 N N . ARG A 1 580 ? 14.203 11.398 -22.573 1.00 90.94 580 ARG A N 1
ATOM 4587 C CA . ARG A 1 580 ? 15.328 10.458 -22.723 1.00 90.94 580 ARG A CA 1
ATOM 4588 C C . ARG A 1 580 ? 16.165 10.820 -23.949 1.00 90.94 580 ARG A C 1
ATOM 4590 O O . ARG A 1 580 ? 15.682 11.534 -24.831 1.00 90.94 580 ARG A O 1
ATOM 4597 N N . SER A 1 581 ? 17.409 10.346 -24.002 1.00 91.06 581 SER A N 1
ATOM 4598 C CA . SER A 1 581 ? 18.251 10.469 -25.198 1.00 91.06 581 SER A CA 1
ATOM 4599 C C . SER A 1 581 ? 17.634 9.705 -26.377 1.00 91.06 581 SER A C 1
ATOM 4601 O O . SER A 1 581 ? 16.783 8.834 -26.185 1.00 91.06 581 SER A O 1
ATOM 4603 N N . ALA A 1 582 ? 18.053 10.019 -27.606 1.00 90.69 582 ALA A N 1
ATOM 4604 C CA . ALA A 1 582 ? 17.591 9.286 -28.788 1.00 90.69 582 ALA A CA 1
ATOM 4605 C C . ALA A 1 582 ? 17.918 7.780 -28.695 1.00 90.69 582 ALA A C 1
ATOM 4607 O O . ALA A 1 582 ? 17.061 6.953 -28.990 1.00 90.69 582 ALA A O 1
ATOM 4608 N N . ASP A 1 583 ? 19.108 7.425 -28.196 1.00 88.94 583 ASP A N 1
ATOM 4609 C CA . ASP A 1 583 ? 19.511 6.027 -27.998 1.00 88.94 583 ASP A CA 1
ATOM 4610 C C . ASP A 1 583 ? 18.690 5.328 -26.898 1.00 88.94 583 ASP A C 1
ATOM 4612 O O . ASP A 1 583 ? 18.207 4.214 -27.087 1.00 88.94 583 ASP A O 1
ATOM 4616 N N . ALA A 1 584 ? 18.416 6.006 -25.779 1.00 89.44 584 ALA A N 1
ATOM 4617 C CA . ALA A 1 584 ? 17.560 5.457 -24.729 1.00 89.44 584 ALA A CA 1
ATOM 4618 C C . ALA A 1 584 ? 16.095 5.276 -25.182 1.00 89.44 584 ALA A C 1
ATOM 4620 O O . ALA A 1 584 ? 15.410 4.387 -24.675 1.00 89.44 584 ALA A O 1
ATOM 4621 N N . TRP A 1 585 ? 15.604 6.067 -26.144 1.00 93.38 585 TRP A N 1
ATOM 4622 C CA . TRP A 1 585 ? 14.326 5.797 -26.815 1.00 93.38 585 TRP A CA 1
ATOM 4623 C C . TRP A 1 585 ? 14.412 4.620 -27.794 1.00 93.38 585 TRP A C 1
ATOM 4625 O O . TRP A 1 585 ? 13.505 3.786 -27.797 1.00 93.38 585 TRP A O 1
ATOM 4635 N N . TYR A 1 586 ? 15.509 4.483 -28.542 1.00 92.19 586 TYR A N 1
ATOM 4636 C CA . TYR A 1 586 ? 15.741 3.347 -29.441 1.00 92.19 586 TYR A CA 1
ATOM 4637 C C . TYR A 1 586 ? 15.793 2.012 -28.675 1.00 92.19 586 TYR A C 1
ATOM 4639 O O . TYR A 1 586 ? 15.152 1.043 -29.080 1.00 92.19 586 TYR A O 1
ATOM 4647 N N . ARG A 1 587 ? 16.413 1.983 -27.485 1.00 90.75 587 ARG A N 1
ATOM 4648 C CA . ARG A 1 587 ? 16.362 0.834 -26.553 1.00 90.75 587 ARG A CA 1
ATOM 4649 C C . ARG A 1 587 ? 14.954 0.534 -26.007 1.00 90.75 587 ARG A C 1
ATOM 4651 O O . ARG A 1 587 ? 14.691 -0.582 -25.574 1.00 90.75 587 ARG A O 1
ATOM 4658 N N . LEU A 1 588 ? 14.027 1.493 -26.062 1.00 90.75 588 LEU A N 1
ATOM 4659 C CA . LEU A 1 588 ? 12.593 1.297 -25.793 1.00 90.75 588 LEU A CA 1
ATOM 4660 C C . LEU A 1 588 ? 11.782 1.006 -27.076 1.00 90.75 588 LEU A C 1
ATOM 4662 O O . LEU A 1 588 ? 10.551 0.981 -27.037 1.00 90.75 588 LEU A O 1
ATOM 4666 N N . GLY A 1 589 ? 12.453 0.790 -28.213 1.00 92.75 589 GLY A N 1
ATOM 4667 C CA . GLY A 1 589 ? 11.851 0.523 -29.518 1.00 92.75 589 GLY A CA 1
ATOM 4668 C C . GLY A 1 589 ? 11.179 1.736 -30.158 1.00 92.75 589 GLY A C 1
ATOM 4669 O O . GLY A 1 589 ? 10.142 1.572 -30.808 1.00 92.75 589 GLY A O 1
ATOM 4670 N N . ARG A 1 590 ? 11.705 2.951 -29.953 1.00 94.81 590 ARG A N 1
ATOM 4671 C CA . ARG A 1 590 ? 11.147 4.198 -30.502 1.00 94.81 590 ARG A CA 1
ATOM 4672 C C . ARG A 1 590 ? 12.231 5.099 -31.099 1.00 94.81 590 ARG A C 1
ATOM 4674 O O . ARG A 1 590 ? 13.231 5.367 -30.447 1.00 94.81 590 ARG A O 1
ATOM 4681 N N . ASP A 1 591 ? 11.970 5.644 -32.281 1.00 94.12 591 ASP A N 1
ATOM 4682 C CA . ASP A 1 591 ? 12.849 6.606 -32.955 1.00 94.12 591 ASP A CA 1
ATOM 4683 C C . ASP A 1 591 ? 12.346 8.037 -32.758 1.00 94.12 591 ASP A C 1
ATOM 4685 O O . ASP A 1 591 ? 11.147 8.274 -32.612 1.00 94.12 591 ASP A O 1
ATOM 4689 N N . VAL A 1 592 ? 13.251 9.018 -32.782 1.00 94.81 592 VAL A N 1
ATOM 4690 C CA . VAL A 1 592 ? 12.883 10.443 -32.806 1.00 94.81 592 VAL A CA 1
ATOM 4691 C C . VAL A 1 592 ? 12.352 10.798 -34.194 1.00 94.81 592 VAL A C 1
ATOM 4693 O O . VAL A 1 592 ? 13.019 10.546 -35.197 1.00 94.81 592 VAL A O 1
ATOM 4696 N N . LYS A 1 593 ? 11.166 11.414 -34.258 1.00 95.19 593 LYS A N 1
ATOM 4697 C CA . LYS A 1 593 ? 10.545 11.815 -35.527 1.00 95.19 593 LYS A CA 1
ATOM 4698 C C . LYS A 1 593 ? 11.426 12.812 -36.276 1.00 95.19 593 LYS A C 1
ATOM 4700 O O . LYS A 1 593 ? 12.047 13.701 -35.688 1.00 95.19 593 LYS A O 1
ATOM 4705 N N . MET A 1 594 ? 11.433 12.698 -37.601 1.00 91.81 594 MET A N 1
ATOM 4706 C CA . MET A 1 594 ? 12.254 13.544 -38.464 1.00 91.81 594 MET A CA 1
ATOM 4707 C C . MET A 1 594 ? 11.918 15.037 -38.288 1.00 91.81 594 MET A C 1
ATOM 4709 O O . MET A 1 594 ? 10.802 15.468 -38.568 1.00 91.81 594 MET A O 1
ATOM 4713 N N . GLY A 1 595 ? 12.908 15.830 -37.866 1.00 91.06 595 GLY A N 1
ATOM 4714 C CA . GLY A 1 595 ? 12.790 17.285 -37.698 1.00 91.06 595 GLY A CA 1
ATOM 4715 C C . GLY A 1 595 ? 12.398 17.770 -36.295 1.00 91.06 595 GLY A C 1
ATOM 4716 O O . GLY A 1 595 ? 12.327 18.981 -36.089 1.00 91.06 595 GLY A O 1
ATOM 4717 N N . GLU A 1 596 ? 12.182 16.874 -35.328 1.00 92.12 596 GLU A N 1
ATOM 4718 C CA . GLU A 1 596 ? 11.909 17.250 -33.934 1.00 92.12 596 GLU A CA 1
ATOM 4719 C C . GLU A 1 596 ? 13.121 17.898 -33.244 1.00 92.12 596 GLU A C 1
ATOM 4721 O O . GLU A 1 596 ? 14.261 17.444 -33.368 1.00 92.12 596 GLU A O 1
ATOM 4726 N N . GLN A 1 597 ? 12.867 18.950 -32.461 1.00 91.44 597 GLN A N 1
ATOM 4727 C CA . GLN A 1 597 ? 13.892 19.631 -31.663 1.00 91.44 597 GLN A CA 1
ATOM 4728 C C . GLN A 1 597 ? 13.963 19.047 -30.240 1.00 91.44 597 GLN A C 1
ATOM 4730 O O . GLN A 1 597 ? 12.925 18.710 -29.666 1.00 91.44 597 GLN A O 1
ATOM 4735 N N . PRO A 1 598 ? 15.157 18.932 -29.631 1.00 90.44 598 PRO A N 1
ATOM 4736 C CA . PRO A 1 598 ? 15.283 18.454 -28.257 1.00 90.44 598 PRO A CA 1
ATOM 4737 C C . PRO A 1 598 ? 14.623 19.430 -27.279 1.00 90.44 598 PRO A C 1
ATOM 4739 O O . PRO A 1 598 ? 14.793 20.643 -27.387 1.00 90.44 598 PRO A O 1
ATOM 4742 N N . VAL A 1 599 ? 13.899 18.908 -26.287 1.00 88.75 599 VAL A N 1
ATOM 4743 C CA . VAL A 1 599 ? 13.222 19.749 -25.277 1.00 88.75 599 VAL A CA 1
ATOM 4744 C C . VAL A 1 599 ? 14.191 20.204 -24.187 1.00 88.75 599 VAL A C 1
ATOM 4746 O O . VAL A 1 599 ? 13.967 21.211 -23.518 1.00 88.75 599 VAL A O 1
ATOM 4749 N N . LYS A 1 600 ? 15.275 19.449 -23.992 1.00 87.69 600 LYS A N 1
ATOM 4750 C CA . LYS A 1 600 ? 16.330 19.744 -23.025 1.00 87.69 600 LYS A CA 1
ATOM 4751 C C . LYS A 1 600 ? 17.646 19.188 -23.548 1.00 87.69 600 LYS A C 1
ATOM 4753 O O . LYS A 1 600 ? 17.779 17.979 -23.704 1.00 87.69 600 LYS A O 1
ATOM 4758 N N . THR A 1 601 ? 18.620 20.057 -23.786 1.00 87.06 601 THR A N 1
ATOM 4759 C CA . THR A 1 601 ? 20.011 19.639 -23.982 1.00 87.06 601 THR A CA 1
ATOM 4760 C C . THR A 1 601 ? 20.701 19.664 -22.628 1.00 87.06 601 THR A C 1
ATOM 4762 O O . THR A 1 601 ? 20.638 20.653 -21.895 1.00 87.06 601 THR A O 1
ATOM 4765 N N . VAL A 1 602 ? 21.319 18.549 -22.267 1.00 83.06 602 VAL A N 1
ATOM 4766 C CA . VAL A 1 602 ? 22.001 18.353 -20.993 1.00 83.06 602 VAL A CA 1
ATOM 4767 C C . VAL A 1 602 ? 23.509 18.458 -21.230 1.00 83.06 602 VAL A C 1
ATOM 4769 O O . VAL A 1 602 ? 24.010 17.775 -22.117 1.00 83.06 602 VAL A O 1
ATOM 4772 N N . PRO A 1 603 ? 24.262 19.288 -20.486 1.00 80.69 603 PRO A N 1
ATOM 4773 C CA . PRO A 1 603 ? 25.703 19.390 -20.692 1.00 80.69 603 PRO A CA 1
ATOM 4774 C C . PRO A 1 603 ? 26.381 18.056 -20.370 1.00 80.69 603 PRO A C 1
ATOM 4776 O O . PRO A 1 603 ? 26.056 17.424 -19.357 1.00 80.69 603 PRO A O 1
ATOM 4779 N N . ALA A 1 604 ? 27.330 17.659 -21.219 1.00 70.19 604 ALA A N 1
ATOM 4780 C CA . ALA A 1 604 ? 28.139 16.468 -21.008 1.00 70.19 604 ALA A CA 1
ATOM 4781 C C . ALA A 1 604 ? 28.964 16.616 -19.720 1.00 70.19 604 ALA A C 1
ATOM 4783 O O . ALA A 1 604 ? 29.647 17.622 -19.510 1.00 70.19 604 ALA A O 1
ATOM 4784 N N . LYS A 1 605 ? 28.914 15.608 -18.846 1.00 61.34 605 LYS A N 1
ATOM 4785 C CA . LYS A 1 605 ? 29.702 15.584 -17.608 1.00 61.34 605 LYS A CA 1
ATOM 4786 C C . LYS A 1 605 ? 31.184 15.413 -17.980 1.00 61.34 605 LYS A C 1
ATOM 4788 O O . LYS A 1 605 ? 31.545 14.484 -18.703 1.00 61.34 605 LYS A O 1
ATOM 4793 N N . GLY A 1 606 ? 32.041 16.337 -17.541 1.00 52.47 606 GLY A N 1
ATOM 4794 C CA . GLY A 1 606 ? 33.473 16.302 -17.862 1.00 52.47 606 GLY A CA 1
ATOM 4795 C C . GLY A 1 606 ? 34.153 15.025 -17.349 1.00 52.47 606 GLY A C 1
ATOM 4796 O O . GLY A 1 606 ? 33.789 14.516 -16.287 1.00 52.47 606 GLY A O 1
ATOM 4797 N N . ARG A 1 607 ? 35.157 14.515 -18.083 1.00 52.84 607 ARG A N 1
ATOM 4798 C CA . ARG A 1 607 ? 36.079 13.512 -17.517 1.00 52.84 607 ARG A CA 1
ATOM 4799 C C . ARG A 1 607 ? 36.868 14.198 -16.404 1.00 52.84 607 ARG A C 1
ATOM 4801 O O . ARG A 1 607 ? 37.452 15.245 -16.652 1.00 52.84 607 ARG A O 1
ATOM 4808 N N . VAL A 1 608 ? 36.866 13.607 -15.213 1.00 49.97 608 VAL A N 1
ATOM 4809 C CA . VAL A 1 608 ? 37.777 13.990 -14.119 1.00 49.97 608 VAL A CA 1
ATOM 4810 C C . VAL A 1 608 ? 39.065 13.156 -14.184 1.00 49.97 608 VAL A C 1
ATOM 4812 O O . VAL A 1 608 ? 40.110 13.605 -13.736 1.00 49.97 608 VAL A O 1
ATOM 4815 N N . ASP A 1 609 ? 39.008 11.984 -14.825 1.00 48.75 609 ASP A N 1
ATOM 4816 C CA . ASP A 1 609 ? 40.134 11.066 -14.986 1.00 48.75 609 ASP A CA 1
ATOM 4817 C C . ASP A 1 609 ? 40.632 11.084 -16.442 1.00 48.75 609 ASP A C 1
ATOM 4819 O O . ASP A 1 609 ? 40.163 10.294 -17.259 1.00 48.75 609 ASP A O 1
ATOM 4823 N N . GLU A 1 610 ? 41.502 12.046 -16.774 1.00 45.66 610 GLU A N 1
ATOM 4824 C CA . GLU A 1 610 ? 42.525 12.001 -17.846 1.00 45.66 610 GLU A CA 1
ATOM 4825 C C . GLU A 1 610 ? 43.243 13.366 -17.944 1.00 45.66 610 GLU A C 1
ATOM 4827 O O . GLU A 1 610 ? 43.181 14.060 -18.960 1.00 45.66 610 GLU A O 1
ATOM 4832 N N . ASP A 1 611 ? 43.968 13.748 -16.886 1.00 44.19 611 ASP A N 1
ATOM 4833 C CA . ASP A 1 611 ? 45.015 14.778 -16.976 1.00 44.19 611 ASP A CA 1
ATOM 4834 C C . ASP A 1 611 ? 46.211 14.216 -17.770 1.00 44.19 611 ASP A C 1
ATOM 4836 O O . ASP A 1 611 ? 47.255 13.863 -17.219 1.00 44.19 611 ASP A O 1
ATOM 4840 N N . VAL A 1 612 ? 46.048 14.094 -19.091 1.00 45.09 612 VAL A N 1
ATOM 4841 C CA . VAL A 1 612 ? 47.144 13.805 -20.024 1.00 45.09 612 VAL A CA 1
ATOM 4842 C C . VAL A 1 612 ? 47.270 14.965 -21.000 1.00 45.09 612 VAL A C 1
ATOM 4844 O O . VAL A 1 612 ? 46.532 15.077 -21.976 1.00 45.09 612 VAL A O 1
ATOM 4847 N N . ASP A 1 613 ? 48.241 15.819 -20.683 1.00 51.34 613 ASP A N 1
ATOM 4848 C CA . ASP A 1 613 ? 48.727 16.971 -21.439 1.00 51.34 613 ASP A CA 1
ATOM 4849 C C . ASP A 1 613 ? 48.744 16.758 -22.966 1.00 51.34 613 ASP A C 1
ATOM 4851 O O . ASP A 1 613 ? 49.669 16.180 -23.540 1.00 51.34 613 ASP A O 1
ATOM 4855 N N . MET A 1 614 ? 47.699 17.257 -23.626 1.00 42.84 614 MET A N 1
ATOM 4856 C CA . MET A 1 614 ? 47.643 17.510 -25.062 1.00 42.84 614 MET A CA 1
ATOM 4857 C C . MET A 1 614 ? 46.840 18.791 -25.280 1.00 42.84 614 MET A C 1
ATOM 4859 O O . MET A 1 614 ? 45.610 18.776 -25.258 1.00 42.84 614 MET A O 1
ATOM 4863 N N . GLY A 1 615 ? 47.546 19.905 -25.492 1.00 47.94 615 GLY A N 1
ATOM 4864 C CA . GLY A 1 615 ? 46.969 21.233 -25.730 1.00 47.94 615 GLY A CA 1
ATOM 4865 C C . GLY A 1 615 ? 46.206 21.358 -27.054 1.00 47.94 615 GLY A C 1
ATOM 4866 O O . GLY A 1 615 ? 46.671 22.021 -27.981 1.00 47.94 615 GLY A O 1
ATOM 4867 N N . GLY A 1 616 ? 45.038 20.723 -27.137 1.00 42.47 616 GLY A N 1
ATOM 4868 C CA . GLY A 1 616 ? 43.984 21.021 -28.103 1.00 42.47 616 GLY A CA 1
ATOM 4869 C C . GLY A 1 616 ? 43.029 22.086 -27.563 1.00 42.47 616 GLY A C 1
ATOM 4870 O O . GLY A 1 616 ? 42.906 22.266 -26.351 1.00 42.47 616 GLY A O 1
ATOM 4871 N N . GLU A 1 617 ? 42.361 22.806 -28.464 1.00 46.69 617 GLU A N 1
ATOM 4872 C CA . GLU A 1 617 ? 41.310 23.758 -28.095 1.00 46.69 617 GLU A CA 1
ATOM 4873 C C . GLU A 1 617 ? 40.200 23.067 -27.289 1.00 46.69 617 GLU A C 1
ATOM 4875 O O . GLU A 1 617 ? 39.966 21.865 -27.417 1.00 46.69 617 GLU A O 1
ATOM 4880 N N . ASN A 1 618 ? 39.537 23.841 -26.428 1.00 44.59 618 ASN A N 1
ATOM 4881 C CA . ASN A 1 618 ? 38.503 23.368 -25.514 1.00 44.59 618 ASN A CA 1
ATOM 4882 C C . ASN A 1 618 ? 37.228 22.991 -26.295 1.00 44.59 618 ASN A C 1
ATOM 4884 O O . ASN A 1 618 ? 36.274 23.766 -26.327 1.00 44.59 618 ASN A O 1
ATOM 4888 N N . ASP A 1 619 ? 37.242 21.827 -26.954 1.00 48.88 619 ASP A N 1
ATOM 4889 C CA . ASP A 1 619 ? 36.096 21.240 -27.650 1.00 48.88 619 ASP A CA 1
ATOM 4890 C C . ASP A 1 619 ? 34.961 21.032 -26.636 1.00 48.88 619 ASP A C 1
ATOM 4892 O O . ASP A 1 619 ? 34.930 20.049 -25.884 1.00 48.88 619 ASP A O 1
ATOM 4896 N N . GLU A 1 620 ? 34.019 21.979 -26.613 1.00 55.56 620 GLU A N 1
ATOM 4897 C CA . GLU A 1 620 ? 32.763 21.869 -25.878 1.00 55.56 620 GLU A CA 1
ATOM 4898 C C . GLU A 1 620 ? 32.030 20.617 -26.362 1.00 55.56 620 GLU A C 1
ATOM 4900 O O . GLU A 1 620 ? 31.381 20.609 -27.411 1.00 55.56 620 GLU A O 1
ATOM 4905 N N . ARG A 1 621 ? 32.163 19.524 -25.601 1.00 59.25 621 ARG A N 1
ATOM 4906 C CA . ARG A 1 621 ? 31.520 18.253 -25.935 1.00 59.25 621 ARG A CA 1
ATOM 4907 C C . ARG A 1 621 ? 30.018 18.495 -26.100 1.00 59.25 621 ARG A C 1
ATOM 4909 O O . ARG A 1 621 ? 29.398 18.998 -25.157 1.00 59.25 621 ARG A O 1
ATOM 4916 N N . PRO A 1 622 ? 29.426 18.146 -27.258 1.00 67.50 622 PRO A N 1
ATOM 4917 C CA . PRO A 1 622 ? 28.021 18.418 -27.511 1.00 67.50 622 PRO A CA 1
ATOM 4918 C C . PRO A 1 622 ? 27.170 17.739 -26.440 1.00 67.50 622 PRO A C 1
ATOM 4920 O O . PRO A 1 622 ? 27.350 16.558 -26.144 1.00 67.50 622 PRO A O 1
ATOM 4923 N N . GLY A 1 623 ? 26.272 18.511 -25.832 1.00 76.56 623 GLY A N 1
ATOM 4924 C CA . GLY A 1 623 ? 25.409 18.017 -24.767 1.00 76.56 623 GLY A CA 1
ATOM 4925 C C . GLY A 1 623 ? 24.420 16.955 -25.251 1.00 76.56 623 GLY A C 1
ATOM 4926 O O . GLY A 1 623 ? 23.971 16.965 -26.399 1.00 76.56 623 GLY A O 1
ATOM 4927 N N . THR A 1 624 ? 24.034 16.063 -24.345 1.00 85.00 624 THR A N 1
ATOM 4928 C CA . THR A 1 624 ? 23.056 15.003 -24.587 1.00 85.00 624 THR A CA 1
ATOM 4929 C C . THR A 1 624 ? 21.674 15.609 -24.822 1.00 85.00 624 THR A C 1
ATOM 4931 O O . THR A 1 624 ? 21.085 16.242 -23.942 1.00 85.00 624 THR A O 1
ATOM 4934 N N . ASN A 1 625 ? 21.141 15.418 -26.026 1.00 91.06 625 ASN A N 1
ATOM 4935 C CA . ASN A 1 625 ? 19.819 15.895 -26.421 1.00 91.06 625 ASN A CA 1
ATOM 4936 C C . ASN A 1 625 ? 18.717 14.959 -25.905 1.00 91.06 625 ASN A C 1
ATOM 4938 O O . ASN A 1 625 ? 18.710 13.774 -26.240 1.00 91.06 625 ASN A O 1
ATOM 4942 N N . LEU A 1 626 ? 17.775 15.496 -25.123 1.00 90.75 626 LEU A N 1
ATOM 4943 C CA . LEU A 1 626 ? 16.634 14.758 -24.580 1.00 90.75 626 LEU A CA 1
ATOM 4944 C C . LEU A 1 626 ? 15.324 15.100 -25.303 1.00 90.75 626 LEU A C 1
ATOM 4946 O O . LEU A 1 626 ? 14.985 16.270 -25.513 1.00 90.75 626 LEU A O 1
ATOM 4950 N N . TYR A 1 627 ? 14.559 14.054 -25.604 1.00 92.81 627 TYR A N 1
ATOM 4951 C CA . TYR A 1 627 ? 13.286 14.081 -26.323 1.00 92.81 627 TYR A CA 1
ATOM 4952 C C . TYR A 1 627 ? 12.185 13.437 -25.484 1.00 92.81 627 TYR A C 1
ATOM 4954 O O . TYR A 1 627 ? 12.456 12.581 -24.638 1.00 92.81 627 TYR A O 1
ATOM 4962 N N . THR A 1 628 ? 10.932 13.814 -25.723 1.00 93.50 628 THR A N 1
ATOM 4963 C CA . THR A 1 628 ? 9.764 13.219 -25.050 1.00 93.50 628 THR A CA 1
ATOM 4964 C C . THR A 1 628 ? 9.138 12.068 -25.836 1.00 93.50 628 THR A C 1
ATOM 4966 O O . THR A 1 628 ? 9.399 11.875 -27.023 1.00 93.50 628 THR A O 1
ATOM 4969 N N . GLU A 1 629 ? 8.240 11.332 -25.178 1.00 92.00 629 GLU A N 1
ATOM 4970 C CA . GLU A 1 629 ? 7.435 10.282 -25.812 1.00 92.00 629 GLU A CA 1
ATOM 4971 C C . GLU A 1 629 ? 6.585 10.808 -26.989 1.00 92.00 629 GLU A C 1
ATOM 4973 O O . GLU A 1 629 ? 6.391 10.107 -27.980 1.00 92.00 629 GLU A O 1
ATOM 4978 N N . ASP A 1 630 ? 6.112 12.057 -26.930 1.00 92.62 630 ASP A N 1
ATOM 4979 C CA . ASP A 1 630 ? 5.267 12.642 -27.985 1.00 92.62 630 ASP A CA 1
ATOM 4980 C C . ASP A 1 630 ? 6.052 12.897 -29.285 1.00 92.62 630 ASP A C 1
ATOM 4982 O O . ASP A 1 630 ? 5.481 12.879 -30.378 1.00 92.62 630 ASP A O 1
ATOM 4986 N N . GLN A 1 631 ? 7.363 13.121 -29.170 1.00 93.50 631 GLN A N 1
ATOM 4987 C CA . GLN A 1 631 ? 8.286 13.430 -30.271 1.00 93.50 631 GLN A CA 1
ATOM 4988 C C . GLN A 1 631 ? 8.930 12.187 -30.884 1.00 93.50 631 GLN A C 1
ATOM 4990 O O . GLN A 1 631 ? 9.658 12.276 -31.870 1.00 93.50 631 GLN A O 1
ATOM 4995 N N . THR A 1 632 ? 8.673 11.024 -30.296 1.00 94.50 632 THR A N 1
ATOM 4996 C CA . THR A 1 632 ? 9.168 9.744 -30.786 1.00 94.50 632 THR A CA 1
ATOM 4997 C C . THR A 1 632 ? 8.024 8.933 -31.395 1.00 94.50 632 THR A C 1
ATOM 4999 O O . THR A 1 632 ? 6.847 9.110 -31.064 1.00 94.50 632 THR A O 1
ATOM 5002 N N . GLU A 1 633 ? 8.354 8.071 -32.346 1.00 95.06 633 GLU A N 1
ATOM 5003 C CA . GLU A 1 633 ? 7.445 7.132 -32.999 1.00 95.06 633 GLU A CA 1
ATOM 5004 C C . GLU A 1 633 ? 7.965 5.701 -32.855 1.00 95.06 633 GLU A C 1
ATOM 5006 O O . GLU A 1 633 ? 9.127 5.487 -32.528 1.00 95.06 633 GLU A O 1
ATOM 5011 N N . LEU A 1 634 ? 7.094 4.705 -33.017 1.00 94.00 634 LEU A N 1
ATOM 5012 C CA . LEU A 1 634 ? 7.490 3.309 -32.834 1.00 94.00 634 LEU A CA 1
ATOM 5013 C C . LEU A 1 634 ? 8.487 2.902 -33.928 1.00 94.00 634 LEU A C 1
ATOM 5015 O O . LEU A 1 634 ? 8.158 3.003 -35.113 1.00 94.00 634 LEU A O 1
ATOM 5019 N N . PHE A 1 635 ? 9.662 2.409 -33.530 1.00 93.31 635 PHE A N 1
ATOM 5020 C CA . PHE A 1 635 ? 10.669 1.902 -34.457 1.00 93.31 635 PHE A CA 1
ATOM 5021 C C . PHE A 1 635 ? 10.077 0.767 -35.297 1.00 93.31 635 PHE A C 1
ATOM 5023 O O . PHE A 1 635 ? 9.422 -0.139 -34.776 1.00 93.31 635 PHE A O 1
ATOM 5030 N N . GLN A 1 636 ? 10.306 0.812 -36.607 1.00 90.06 636 GLN A N 1
ATOM 5031 C CA . GLN A 1 636 ? 9.889 -0.239 -37.529 1.00 90.06 636 GLN A CA 1
ATOM 5032 C C . GLN A 1 636 ? 11.119 -0.819 -38.214 1.00 90.06 636 GLN A C 1
ATOM 5034 O O . GLN A 1 636 ? 11.603 -0.279 -39.208 1.00 90.06 636 GLN A O 1
ATOM 5039 N N . ALA A 1 637 ? 11.593 -1.949 -37.688 1.00 89.44 637 ALA A N 1
ATOM 5040 C CA . ALA A 1 637 ? 12.676 -2.703 -38.297 1.00 89.44 637 ALA A CA 1
ATOM 5041 C C . ALA A 1 637 ? 12.344 -3.072 -39.761 1.00 89.44 637 ALA A C 1
ATOM 5043 O O . ALA A 1 637 ? 11.180 -3.378 -40.070 1.00 89.44 637 ALA A O 1
ATOM 5044 N N . PRO A 1 638 ? 13.343 -3.095 -40.667 1.00 90.81 638 PRO A N 1
ATOM 5045 C CA . PRO A 1 638 ? 13.165 -3.598 -42.025 1.00 90.81 638 PRO A CA 1
ATOM 5046 C C . PRO A 1 638 ? 12.514 -4.995 -42.019 1.00 90.81 638 PRO A C 1
ATOM 5048 O O . PRO A 1 638 ? 12.858 -5.817 -41.171 1.00 90.81 638 PRO A O 1
ATOM 5051 N N . PRO A 1 639 ? 11.560 -5.292 -42.918 1.00 91.81 639 PRO A N 1
ATOM 5052 C CA . PRO A 1 639 ? 10.882 -6.586 -42.931 1.00 91.81 639 PRO A CA 1
ATOM 5053 C C . PRO A 1 639 ? 11.821 -7.720 -43.366 1.00 91.81 639 PRO A C 1
ATOM 5055 O O . PRO A 1 639 ? 12.792 -7.501 -44.090 1.00 91.81 639 PRO A O 1
ATOM 5058 N N . VAL A 1 640 ? 11.485 -8.953 -42.980 1.00 91.38 640 VAL A N 1
ATOM 5059 C CA . VAL A 1 640 ? 12.146 -10.165 -43.494 1.00 91.38 640 VAL A CA 1
ATOM 5060 C C . VAL A 1 640 ? 11.778 -10.340 -44.969 1.00 91.38 640 VAL A C 1
ATOM 5062 O O . VAL A 1 640 ? 10.597 -10.400 -45.313 1.00 91.38 640 VAL A O 1
ATOM 5065 N N . VAL A 1 641 ? 12.776 -10.449 -45.850 1.00 89.38 641 VAL A N 1
ATOM 5066 C CA . VAL A 1 641 ? 12.575 -10.587 -47.305 1.00 89.38 641 VAL A CA 1
ATOM 5067 C C . VAL A 1 641 ? 13.198 -11.894 -47.785 1.00 89.38 641 VAL A C 1
ATOM 5069 O O . VAL A 1 641 ? 14.361 -12.172 -47.508 1.00 89.38 641 VAL A O 1
ATOM 5072 N N . ASN A 1 642 ? 12.430 -12.705 -48.521 1.00 84.12 642 ASN A N 1
ATOM 5073 C CA . ASN A 1 642 ? 12.864 -14.006 -49.055 1.00 84.12 642 ASN A CA 1
ATOM 5074 C C . ASN A 1 642 ? 13.473 -14.941 -47.988 1.00 84.12 642 ASN A C 1
ATOM 5076 O O . ASN A 1 642 ? 14.465 -15.620 -48.242 1.00 84.12 642 ASN A O 1
ATOM 5080 N N . GLY A 1 643 ? 12.908 -14.931 -46.776 1.00 81.88 643 GLY A N 1
ATOM 5081 C CA . GLY A 1 643 ? 13.389 -15.728 -45.644 1.00 81.88 643 GLY A CA 1
ATOM 5082 C C . GLY A 1 643 ? 14.688 -15.232 -44.999 1.00 81.88 643 GLY A C 1
ATOM 5083 O O . GLY A 1 643 ? 15.146 -15.871 -44.061 1.00 81.88 643 GLY A O 1
ATOM 5084 N N . ARG A 1 644 ? 15.267 -14.113 -45.462 1.00 88.88 644 ARG A N 1
ATOM 5085 C CA . ARG A 1 644 ? 16.487 -13.524 -44.893 1.00 88.88 644 ARG A CA 1
ATOM 5086 C C . ARG A 1 644 ? 16.168 -12.442 -43.871 1.00 88.88 644 ARG A C 1
ATOM 5088 O O . ARG A 1 644 ? 15.362 -11.545 -44.139 1.00 88.88 644 ARG A O 1
ATOM 5095 N N . VAL A 1 645 ? 16.821 -12.521 -42.719 1.00 91.38 645 VAL A N 1
ATOM 5096 C CA . VAL A 1 645 ? 16.640 -11.596 -41.595 1.00 91.38 645 VAL A CA 1
ATOM 5097 C C . VAL A 1 645 ? 17.623 -10.426 -41.746 1.00 91.38 645 VAL A C 1
ATOM 5099 O O . VAL A 1 645 ? 18.798 -10.663 -42.039 1.00 91.38 645 VAL A O 1
ATOM 5102 N N . PRO A 1 646 ? 17.189 -9.160 -41.583 1.00 91.06 646 PRO A N 1
ATOM 5103 C CA . PRO A 1 646 ? 18.107 -8.024 -41.608 1.00 91.06 646 PRO A CA 1
ATOM 5104 C C . PRO A 1 646 ? 19.095 -8.102 -40.438 1.00 91.06 646 PRO A C 1
ATOM 5106 O O . PRO A 1 646 ? 18.709 -8.388 -39.307 1.00 91.06 646 PRO A O 1
ATOM 5109 N N . LYS A 1 647 ? 20.369 -7.830 -40.721 1.00 90.81 647 LYS A N 1
ATOM 5110 C CA . LYS A 1 647 ? 21.476 -7.863 -39.755 1.00 90.81 647 LYS A CA 1
ATOM 5111 C C . LYS A 1 647 ? 22.142 -6.492 -39.719 1.00 90.81 647 LYS A C 1
ATOM 5113 O O . LYS A 1 647 ? 22.240 -5.830 -40.754 1.00 90.81 647 LYS A O 1
ATOM 5118 N N . ASN A 1 648 ? 22.571 -6.063 -38.537 1.00 89.62 648 ASN A N 1
ATOM 5119 C CA . ASN A 1 648 ? 23.340 -4.836 -38.354 1.00 89.62 648 ASN A CA 1
ATOM 5120 C C . ASN A 1 648 ? 24.812 -5.047 -38.803 1.00 89.62 648 ASN A C 1
ATOM 5122 O O . ASN A 1 648 ? 25.177 -6.096 -39.341 1.00 89.62 648 ASN A O 1
ATOM 5126 N N . SER A 1 649 ? 25.686 -4.064 -38.567 1.00 87.19 649 SER A N 1
ATOM 5127 C CA . SER A 1 649 ? 27.114 -4.137 -38.930 1.00 87.19 649 SER A CA 1
ATOM 5128 C C . SER A 1 649 ? 27.931 -5.213 -38.197 1.00 87.19 649 SER A C 1
ATOM 5130 O O . SER A 1 649 ? 29.026 -5.535 -38.649 1.00 87.19 649 SER A O 1
ATOM 5132 N N . PHE A 1 650 ? 27.430 -5.749 -37.082 1.00 85.00 650 PHE A N 1
ATOM 5133 C CA . PHE A 1 650 ? 28.065 -6.794 -36.271 1.00 85.00 650 PHE A CA 1
ATOM 5134 C C . PHE A 1 650 ? 27.485 -8.198 -36.546 1.00 85.00 650 PHE A C 1
ATOM 5136 O O . PHE A 1 650 ? 28.001 -9.187 -36.030 1.00 85.00 650 PHE A O 1
ATOM 5143 N N . GLY A 1 651 ? 26.450 -8.309 -37.390 1.00 86.06 651 GLY A N 1
ATOM 5144 C CA . GLY A 1 651 ? 25.834 -9.581 -37.795 1.00 86.06 651 GLY A CA 1
ATOM 5145 C C . GLY A 1 651 ? 24.668 -10.055 -36.915 1.00 86.06 651 GLY A C 1
ATOM 5146 O O . GLY A 1 651 ? 24.013 -11.038 -37.262 1.00 86.06 651 GLY A O 1
ATOM 5147 N N . ASN A 1 652 ? 24.378 -9.349 -35.821 1.00 92.00 652 ASN A N 1
ATOM 5148 C CA . ASN A 1 652 ? 23.217 -9.540 -34.949 1.00 92.00 652 ASN A CA 1
ATOM 5149 C C . ASN A 1 652 ? 22.064 -8.583 -35.334 1.00 92.00 652 ASN A C 1
ATOM 5151 O O . ASN A 1 652 ? 22.155 -7.817 -36.300 1.00 92.00 652 ASN A O 1
ATOM 5155 N N . ILE A 1 653 ? 20.946 -8.663 -34.613 1.00 91.75 653 ILE A N 1
ATOM 5156 C CA . ILE A 1 653 ? 19.792 -7.766 -34.741 1.00 91.75 653 ILE A CA 1
ATOM 5157 C C . ILE A 1 653 ? 19.373 -7.234 -33.368 1.00 91.75 653 ILE A C 1
ATOM 5159 O O . ILE A 1 653 ? 19.289 -7.986 -32.399 1.00 91.75 653 ILE A O 1
ATOM 5163 N N . ASP A 1 654 ? 19.094 -5.936 -33.297 1.00 92.50 654 ASP A N 1
ATOM 5164 C CA . ASP A 1 654 ? 18.720 -5.241 -32.066 1.00 92.50 654 ASP A CA 1
ATOM 5165 C C . ASP A 1 654 ? 17.247 -5.530 -31.716 1.00 92.50 654 ASP A C 1
ATOM 5167 O O . ASP A 1 654 ? 16.333 -5.150 -32.450 1.00 92.50 654 ASP A O 1
ATOM 5171 N N . VAL A 1 655 ? 17.005 -6.219 -30.596 1.00 92.25 655 VAL A N 1
ATOM 5172 C CA . VAL A 1 655 ? 15.669 -6.625 -30.121 1.00 92.25 655 VAL A CA 1
ATOM 5173 C C . VAL A 1 655 ? 15.559 -6.378 -28.612 1.00 92.25 655 VAL A C 1
ATOM 5175 O O . VAL A 1 655 ? 15.388 -7.296 -27.812 1.00 92.25 655 VAL A O 1
ATOM 5178 N N . TYR A 1 656 ? 15.653 -5.109 -28.210 1.00 90.50 656 TYR A N 1
ATOM 5179 C CA . TYR A 1 656 ? 15.485 -4.700 -26.808 1.00 90.50 656 TYR A CA 1
ATOM 5180 C C . TYR A 1 656 ? 14.034 -4.848 -26.323 1.00 90.50 656 TYR A C 1
ATOM 5182 O O . TYR A 1 656 ? 13.785 -5.163 -25.161 1.00 90.50 656 TYR A O 1
ATOM 5190 N N . VAL A 1 657 ? 13.059 -4.646 -27.219 1.00 91.38 657 VAL A N 1
ATOM 5191 C CA . VAL A 1 657 ? 11.624 -4.812 -26.936 1.00 91.38 657 VAL A CA 1
ATOM 5192 C C . VAL A 1 657 ? 10.921 -5.613 -28.043 1.00 91.38 657 VAL A C 1
ATOM 5194 O O . VAL A 1 657 ? 11.336 -5.543 -29.202 1.00 91.38 657 VAL A O 1
ATOM 5197 N N . PRO A 1 658 ? 9.811 -6.327 -27.748 1.00 91.38 658 PRO A N 1
ATOM 5198 C CA . PRO A 1 658 ? 9.126 -7.177 -28.731 1.00 91.38 658 PRO A CA 1
ATOM 5199 C C . PRO A 1 658 ? 8.645 -6.463 -30.004 1.00 91.38 658 PRO A C 1
ATOM 5201 O O . PRO A 1 658 ? 8.480 -7.108 -31.036 1.00 91.38 658 PRO A O 1
ATOM 5204 N N . SER A 1 659 ? 8.430 -5.143 -29.967 1.00 91.31 659 SER A N 1
ATOM 5205 C CA . SER A 1 659 ? 8.043 -4.354 -31.146 1.00 91.31 659 SER A CA 1
ATOM 5206 C C . SER A 1 659 ? 9.175 -4.120 -32.151 1.00 91.31 659 SER A C 1
ATOM 5208 O O . SER A 1 659 ? 8.886 -3.732 -33.278 1.00 91.31 659 SER A O 1
ATOM 5210 N N . MET A 1 660 ? 10.439 -4.363 -31.780 1.00 91.88 660 MET A N 1
ATOM 5211 C CA . MET A 1 660 ? 11.584 -4.257 -32.697 1.00 91.88 660 MET A CA 1
ATOM 5212 C C . MET A 1 660 ? 11.737 -5.483 -33.607 1.00 91.88 660 MET A C 1
ATOM 5214 O O . MET A 1 660 ? 12.508 -5.436 -34.561 1.00 91.88 660 MET A O 1
ATOM 5218 N N . VAL A 1 661 ? 11.006 -6.575 -33.349 1.00 92.75 661 VAL A N 1
ATOM 5219 C CA . VAL A 1 661 ? 11.058 -7.775 -34.194 1.00 92.75 661 VAL A CA 1
ATOM 5220 C C . VAL A 1 661 ? 10.553 -7.432 -35.609 1.00 92.75 661 VAL A C 1
ATOM 5222 O O . VAL A 1 661 ? 9.424 -6.951 -35.753 1.00 92.75 661 VAL A O 1
ATOM 5225 N N . PRO A 1 662 ? 11.345 -7.693 -36.670 1.00 92.94 662 PRO A N 1
ATOM 5226 C CA . PRO A 1 662 ? 10.943 -7.489 -38.057 1.00 92.94 662 PRO A CA 1
ATOM 5227 C C . PRO A 1 662 ? 9.576 -8.074 -38.405 1.00 92.94 662 PRO A C 1
ATOM 5229 O O . PRO A 1 662 ? 9.247 -9.202 -38.034 1.00 92.94 662 PRO A O 1
ATOM 5232 N N . LYS A 1 663 ? 8.807 -7.364 -39.237 1.00 91.69 663 LYS A N 1
ATOM 5233 C CA . LYS A 1 663 ? 7.588 -7.931 -39.836 1.00 91.69 663 LYS A CA 1
ATOM 5234 C C . LYS A 1 663 ? 7.964 -9.164 -40.664 1.00 91.69 663 LYS A C 1
ATOM 5236 O O . LYS A 1 663 ? 8.829 -9.090 -41.536 1.00 91.69 663 LYS A O 1
ATOM 5241 N N . GLY A 1 664 ? 7.316 -10.290 -40.368 1.00 89.56 664 GLY A N 1
ATOM 5242 C CA . GLY A 1 664 ? 7.638 -11.595 -40.951 1.00 89.56 664 GLY A CA 1
ATOM 5243 C C . GLY A 1 664 ? 8.744 -12.372 -40.224 1.00 89.56 664 GLY A C 1
ATOM 5244 O O . GLY A 1 664 ? 9.010 -13.503 -40.626 1.00 89.56 664 GLY A O 1
ATOM 5245 N N . GLY A 1 665 ? 9.348 -11.818 -39.168 1.00 91.44 665 GLY A N 1
ATOM 5246 C CA . GLY A 1 665 ? 10.280 -12.498 -38.267 1.00 91.44 665 GLY A CA 1
ATOM 5247 C C . GLY A 1 665 ? 9.632 -12.930 -36.944 1.00 91.44 665 GLY A C 1
ATOM 5248 O O . GLY A 1 665 ? 8.568 -12.439 -36.569 1.00 91.44 665 GLY A O 1
ATOM 5249 N N . VAL A 1 666 ? 10.280 -13.855 -36.237 1.00 93.12 666 VAL A N 1
ATOM 5250 C CA . VAL A 1 666 ? 9.929 -14.315 -34.883 1.00 93.12 666 VAL A CA 1
ATOM 5251 C C . VAL A 1 666 ? 11.206 -14.391 -34.050 1.00 93.12 666 VAL A C 1
ATOM 5253 O O . VAL A 1 666 ? 12.199 -14.952 -34.509 1.00 93.12 666 VAL A O 1
ATOM 5256 N N . HIS A 1 667 ? 11.177 -13.839 -32.833 1.00 94.56 667 HIS A N 1
ATOM 5257 C CA . HIS A 1 667 ? 12.247 -13.990 -31.841 1.00 94.56 667 HIS A CA 1
ATOM 5258 C C . HIS A 1 667 ? 12.035 -15.270 -31.024 1.00 94.56 667 HIS A C 1
ATOM 5260 O O . HIS A 1 667 ? 10.955 -15.485 -30.474 1.00 94.56 667 HIS A O 1
ATOM 5266 N N . LEU A 1 668 ? 13.069 -16.106 -30.954 1.00 92.81 668 LEU A N 1
ATOM 5267 C CA . LEU A 1 668 ? 13.120 -17.347 -30.184 1.00 92.81 668 LEU A CA 1
ATOM 5268 C C . LEU A 1 668 ? 14.171 -17.184 -29.070 1.00 92.81 668 LEU A C 1
ATOM 5270 O O . LEU A 1 668 ? 15.361 -17.331 -29.353 1.00 92.81 668 LEU A O 1
ATOM 5274 N N . PRO A 1 669 ? 13.772 -16.856 -27.824 1.00 91.69 669 PRO A N 1
ATOM 5275 C CA . PRO A 1 669 ? 14.677 -16.497 -26.727 1.00 91.69 669 PRO A CA 1
ATOM 5276 C C . PRO A 1 669 ? 15.256 -17.734 -26.015 1.00 91.69 669 PRO A C 1
ATOM 5278 O O . PRO A 1 669 ? 15.141 -17.868 -24.795 1.00 91.69 669 PRO A O 1
ATOM 5281 N N . TYR A 1 670 ? 15.848 -18.650 -26.783 1.00 91.19 670 TYR A N 1
ATOM 5282 C CA . TYR A 1 670 ? 16.465 -19.884 -26.292 1.00 91.19 670 TYR A CA 1
ATOM 5283 C C . TYR A 1 670 ? 17.931 -19.938 -26.716 1.00 91.19 670 TYR A C 1
ATOM 5285 O O . TYR A 1 670 ? 18.247 -19.651 -27.871 1.00 91.19 670 TYR A O 1
ATOM 5293 N N . ASP A 1 671 ? 18.814 -20.327 -25.803 1.00 88.19 671 ASP A N 1
ATOM 5294 C CA . ASP A 1 671 ? 20.261 -20.301 -26.039 1.00 88.19 671 ASP A CA 1
ATOM 5295 C C . ASP A 1 671 ? 20.667 -21.357 -27.083 1.00 88.19 671 ASP A C 1
ATOM 5297 O O . ASP A 1 671 ? 21.542 -21.124 -27.916 1.00 88.19 671 ASP A O 1
ATOM 5301 N N . GLU A 1 672 ? 19.940 -22.479 -27.133 1.00 89.38 672 GLU A N 1
ATOM 5302 C CA . GLU A 1 672 ? 20.140 -23.553 -28.109 1.00 89.38 672 GLU A CA 1
ATOM 5303 C C . GLU A 1 672 ? 19.607 -23.210 -29.522 1.00 89.38 672 GLU A C 1
ATOM 5305 O O . GLU A 1 672 ? 19.846 -23.953 -30.479 1.00 89.38 672 GLU A O 1
ATOM 5310 N N . ALA A 1 673 ? 18.890 -22.090 -29.696 1.00 90.50 673 ALA A N 1
ATOM 5311 C CA . ALA A 1 673 ? 18.205 -21.773 -30.953 1.00 90.50 673 ALA A CA 1
ATOM 5312 C C . ALA A 1 673 ? 19.162 -21.490 -32.120 1.00 90.50 673 ALA A C 1
ATOM 5314 O O . ALA A 1 673 ? 18.871 -21.868 -33.255 1.00 90.50 673 ALA A O 1
ATOM 5315 N N . SER A 1 674 ? 20.314 -20.870 -31.853 1.00 89.00 674 SER A N 1
ATOM 5316 C CA . SER A 1 674 ? 21.350 -20.608 -32.864 1.00 89.00 674 SER A CA 1
ATOM 5317 C C . SER A 1 674 ? 21.896 -21.910 -33.465 1.00 89.00 674 SER A C 1
ATOM 5319 O O . SER A 1 674 ? 22.044 -22.015 -34.683 1.00 89.00 674 SER A O 1
ATOM 5321 N N . ARG A 1 675 ? 22.102 -22.937 -32.627 1.00 89.81 675 ARG A N 1
ATOM 5322 C CA . ARG A 1 675 ? 22.486 -24.293 -33.042 1.00 89.81 675 ARG A CA 1
ATOM 5323 C C . ARG A 1 675 ? 21.370 -24.959 -33.850 1.00 89.81 675 ARG A C 1
ATOM 5325 O O . ARG A 1 675 ? 21.641 -25.493 -34.920 1.00 89.81 675 ARG A O 1
ATOM 5332 N N . ALA A 1 676 ? 20.118 -24.863 -33.399 1.00 91.88 676 ALA A N 1
ATOM 5333 C CA . ALA A 1 676 ? 18.967 -25.424 -34.112 1.00 91.88 676 ALA A CA 1
ATOM 5334 C C . ALA A 1 676 ? 18.798 -24.834 -35.527 1.00 91.88 676 ALA A C 1
ATOM 5336 O O . ALA A 1 676 ? 18.655 -25.577 -36.498 1.00 91.88 676 ALA A O 1
ATOM 5337 N N . ALA A 1 677 ? 18.881 -23.507 -35.675 1.00 91.38 677 ALA A N 1
ATOM 5338 C CA . ALA A 1 677 ? 18.798 -22.851 -36.982 1.00 91.38 677 ALA A CA 1
ATOM 5339 C C . ALA A 1 677 ? 19.987 -23.188 -37.901 1.00 91.38 677 ALA A C 1
ATOM 5341 O O . ALA A 1 677 ? 19.798 -23.319 -39.112 1.00 91.38 677 ALA A O 1
ATOM 5342 N N . ARG A 1 678 ? 21.189 -23.379 -37.331 1.00 91.12 678 ARG A N 1
ATOM 5343 C CA . ARG A 1 678 ? 22.391 -23.823 -38.056 1.00 91.12 678 ARG A CA 1
ATOM 5344 C C . ARG A 1 678 ? 22.230 -25.239 -38.618 1.00 91.12 678 ARG A C 1
ATOM 5346 O O . ARG A 1 678 ? 22.482 -25.423 -39.803 1.00 91.12 678 ARG A O 1
ATOM 5353 N N . ILE A 1 679 ? 21.744 -26.196 -37.819 1.00 91.50 679 ILE A N 1
ATOM 5354 C CA . ILE A 1 679 ? 21.460 -27.577 -38.268 1.00 91.50 679 ILE A CA 1
ATOM 5355 C C . ILE A 1 679 ? 20.440 -27.591 -39.413 1.00 91.50 679 ILE A C 1
ATOM 5357 O O . ILE A 1 679 ? 20.597 -28.331 -40.379 1.00 91.50 679 ILE A O 1
ATOM 5361 N N . LEU A 1 680 ? 19.411 -26.745 -39.336 1.00 89.50 680 LEU A N 1
ATOM 5362 C CA . LEU A 1 680 ? 18.378 -26.646 -40.370 1.00 89.50 680 LEU A CA 1
ATOM 5363 C C . LEU A 1 680 ? 18.816 -25.855 -41.622 1.00 89.50 680 LEU A C 1
ATOM 5365 O O . LEU A 1 680 ? 18.066 -25.802 -42.595 1.00 89.50 680 LEU A O 1
ATOM 5369 N N . GLY A 1 681 ? 19.996 -25.221 -41.616 1.00 89.38 681 GLY A N 1
ATOM 5370 C CA . GLY A 1 681 ? 20.496 -24.410 -42.734 1.00 89.38 681 GLY A CA 1
ATOM 5371 C C . GLY A 1 681 ? 19.700 -23.121 -42.994 1.00 89.38 681 GLY A C 1
ATOM 5372 O O . GLY A 1 681 ? 19.659 -22.635 -44.125 1.00 89.38 681 GLY A O 1
ATOM 5373 N N . ILE A 1 682 ? 19.036 -22.577 -41.970 1.00 91.50 682 ILE A N 1
ATOM 5374 C CA . ILE A 1 682 ? 18.101 -21.446 -42.083 1.00 91.50 682 ILE A CA 1
ATOM 5375 C C . ILE A 1 682 ? 18.830 -20.127 -41.793 1.00 91.50 682 ILE A C 1
ATOM 5377 O O . ILE A 1 682 ? 19.643 -20.053 -40.874 1.00 91.50 682 ILE A O 1
ATOM 5381 N N . ASP A 1 683 ? 18.535 -19.058 -42.544 1.00 92.06 683 ASP A N 1
ATOM 5382 C CA . ASP A 1 683 ? 19.098 -17.735 -42.239 1.00 92.06 683 ASP A CA 1
ATOM 5383 C C . ASP A 1 683 ? 18.497 -17.173 -40.942 1.00 92.06 683 ASP A C 1
ATOM 5385 O O . ASP A 1 683 ? 17.284 -16.982 -40.821 1.00 92.06 683 ASP A O 1
ATOM 5389 N N . TYR A 1 684 ? 19.372 -16.892 -39.980 1.00 92.69 684 TYR A N 1
ATOM 5390 C CA . TYR A 1 684 ? 19.029 -16.340 -38.675 1.00 92.69 684 TYR A CA 1
ATOM 5391 C C . TYR A 1 684 ? 19.944 -15.166 -38.316 1.00 92.69 684 TYR A C 1
ATOM 5393 O O . TYR A 1 684 ? 21.063 -15.052 -38.826 1.00 92.69 684 TYR A O 1
ATOM 5401 N N . ALA A 1 685 ? 19.480 -14.304 -37.416 1.00 93.75 685 ALA A N 1
ATOM 5402 C CA . ALA A 1 685 ? 20.292 -13.271 -36.776 1.00 93.75 685 ALA A CA 1
ATOM 5403 C C . ALA A 1 685 ? 20.255 -13.466 -35.255 1.00 93.75 685 ALA A C 1
ATOM 5405 O O . ALA A 1 685 ? 19.180 -13.706 -34.706 1.00 93.75 685 ALA A O 1
ATOM 5406 N N . ASP A 1 686 ? 21.395 -13.358 -34.572 1.00 93.06 686 ASP A N 1
ATOM 5407 C CA . ASP A 1 686 ? 21.423 -13.392 -33.103 1.00 93.06 686 ASP A CA 1
ATOM 5408 C C . ASP A 1 686 ? 20.701 -12.158 -32.543 1.00 93.06 686 ASP A C 1
ATOM 5410 O O . ASP A 1 686 ? 20.899 -11.048 -33.039 1.00 93.06 686 ASP A O 1
ATOM 5414 N N . ALA A 1 687 ? 19.856 -12.329 -31.528 1.00 93.81 687 ALA A N 1
ATOM 5415 C CA . ALA A 1 687 ? 19.051 -11.244 -30.978 1.00 93.81 687 ALA A CA 1
ATOM 5416 C C . ALA A 1 687 ? 19.791 -10.532 -29.835 1.00 93.81 687 ALA A C 1
ATOM 5418 O O . ALA A 1 687 ? 19.951 -11.083 -28.744 1.00 93.81 687 ALA A O 1
ATOM 5419 N N . LEU A 1 688 ? 20.220 -9.292 -30.068 1.00 92.69 688 LEU A N 1
ATOM 5420 C CA . LEU A 1 688 ? 20.764 -8.413 -29.038 1.00 92.69 688 LEU A CA 1
ATOM 5421 C C . LEU A 1 688 ? 19.622 -7.892 -28.162 1.00 92.69 688 LEU A C 1
ATOM 5423 O O . LEU A 1 688 ? 18.830 -7.059 -28.595 1.00 92.69 688 LEU A O 1
ATOM 5427 N N . THR A 1 689 ? 19.554 -8.378 -26.926 1.00 89.94 689 THR A N 1
ATOM 5428 C CA . THR A 1 689 ? 18.485 -8.020 -25.974 1.00 89.94 689 THR A CA 1
ATOM 5429 C C . THR A 1 689 ? 18.889 -6.959 -24.951 1.00 89.94 689 THR A C 1
ATOM 5431 O O . THR A 1 689 ? 18.029 -6.401 -24.275 1.00 89.94 689 THR A O 1
ATOM 5434 N N . GLY A 1 690 ? 20.182 -6.648 -24.834 1.00 89.31 690 GLY A N 1
ATOM 5435 C CA . GLY A 1 690 ? 20.703 -5.666 -23.883 1.00 89.31 690 GLY A CA 1
ATOM 5436 C C . GLY A 1 690 ? 22.230 -5.671 -23.814 1.00 89.31 690 GLY A C 1
ATOM 5437 O O . GLY A 1 690 ? 22.890 -6.283 -24.653 1.00 89.31 690 GLY A O 1
ATOM 5438 N N . PHE A 1 691 ? 22.782 -5.016 -22.792 1.00 89.00 691 PHE A N 1
ATOM 5439 C CA . PHE A 1 691 ? 24.216 -5.000 -22.491 1.00 89.00 691 PHE A CA 1
ATOM 5440 C C . PHE A 1 691 ? 24.446 -5.295 -21.002 1.00 89.00 691 PHE A C 1
ATOM 5442 O O . PHE A 1 691 ? 23.759 -4.721 -20.157 1.00 89.00 691 PHE A O 1
ATOM 5449 N N . ASP A 1 692 ? 25.411 -6.162 -20.686 1.00 86.38 692 ASP A N 1
ATOM 5450 C CA . ASP A 1 692 ? 25.903 -6.396 -19.324 1.00 86.38 692 ASP A CA 1
ATOM 5451 C C . ASP A 1 692 ? 27.018 -5.391 -19.027 1.00 86.38 692 ASP A C 1
ATOM 5453 O O . ASP A 1 692 ? 28.033 -5.371 -19.725 1.00 86.38 692 ASP A O 1
ATOM 5457 N N . PHE A 1 693 ? 26.823 -4.523 -18.034 1.00 81.00 693 PHE A N 1
ATOM 5458 C CA . PHE A 1 693 ? 27.739 -3.421 -17.739 1.00 81.00 693 PHE A CA 1
ATOM 5459 C C . PHE A 1 693 ? 28.647 -3.744 -16.554 1.00 81.00 693 PHE A C 1
ATOM 5461 O O . PHE A 1 693 ? 28.221 -3.721 -15.399 1.00 81.00 693 PHE A O 1
ATOM 5468 N N . ARG A 1 694 ? 29.939 -3.939 -16.832 1.00 79.50 694 ARG A N 1
ATOM 5469 C CA . ARG A 1 694 ? 30.990 -4.028 -15.812 1.00 79.50 694 ARG A CA 1
ATOM 5470 C C . ARG A 1 694 ? 31.691 -2.675 -15.717 1.00 79.50 694 ARG A C 1
ATOM 5472 O O . ARG A 1 694 ? 32.566 -2.331 -16.512 1.00 79.50 694 ARG A O 1
ATOM 5479 N N . GLY A 1 695 ? 31.240 -1.860 -14.765 1.00 78.19 695 GLY A N 1
ATOM 5480 C CA . GLY A 1 695 ? 31.627 -0.451 -14.675 1.00 78.19 695 GLY A CA 1
ATOM 5481 C C . GLY A 1 695 ? 31.065 0.356 -15.852 1.00 78.19 695 GLY A C 1
ATOM 5482 O O . GLY A 1 695 ? 29.872 0.297 -16.139 1.00 78.19 695 GLY A O 1
ATOM 5483 N N . ARG A 1 696 ? 31.920 1.119 -16.546 1.00 69.75 696 ARG A N 1
ATOM 5484 C CA . ARG A 1 696 ? 31.513 1.952 -17.700 1.00 69.75 696 ARG A CA 1
ATOM 5485 C C . ARG A 1 696 ? 31.422 1.186 -19.029 1.00 69.75 696 ARG A C 1
ATOM 5487 O O . ARG A 1 696 ? 30.918 1.747 -20.001 1.00 69.75 696 ARG A O 1
ATOM 5494 N N . HIS A 1 697 ? 31.894 -0.062 -19.085 1.00 75.12 697 HIS A N 1
ATOM 5495 C CA . HIS A 1 697 ? 31.917 -0.882 -20.299 1.00 75.12 697 HIS A CA 1
ATOM 5496 C C . HIS A 1 697 ? 30.776 -1.905 -20.298 1.00 75.12 697 HIS A C 1
ATOM 5498 O O . HIS A 1 697 ? 30.653 -2.702 -19.372 1.00 75.12 697 HIS A O 1
ATOM 5504 N N . GLY A 1 698 ? 29.955 -1.869 -21.346 1.00 83.81 698 GLY A N 1
ATOM 5505 C CA . GLY A 1 698 ? 28.855 -2.793 -21.602 1.00 83.81 698 GLY A CA 1
ATOM 5506 C C . GLY A 1 698 ? 29.208 -3.820 -22.670 1.00 83.81 698 GLY A C 1
ATOM 5507 O O . GLY A 1 698 ? 29.637 -3.452 -23.764 1.00 83.81 698 GLY A O 1
ATOM 5508 N N . THR A 1 699 ? 28.977 -5.096 -22.382 1.00 87.38 699 THR A N 1
ATOM 5509 C CA . THR A 1 699 ? 29.131 -6.219 -23.315 1.00 87.38 699 THR A CA 1
ATOM 5510 C C . THR A 1 699 ? 27.764 -6.661 -23.831 1.00 87.38 699 THR A C 1
ATOM 5512 O O . THR A 1 699 ? 26.836 -6.827 -23.046 1.00 87.38 699 THR A O 1
ATOM 5515 N N . ALA A 1 700 ? 27.618 -6.853 -25.143 1.00 88.56 700 ALA A N 1
ATOM 5516 C CA . ALA A 1 700 ? 26.363 -7.286 -25.762 1.00 88.56 700 ALA A CA 1
ATOM 5517 C C . ALA A 1 700 ? 25.804 -8.603 -25.180 1.00 88.56 700 ALA A C 1
ATOM 5519 O O . ALA A 1 700 ? 26.471 -9.637 -25.220 1.00 88.56 700 ALA A O 1
ATOM 5520 N N . ILE A 1 701 ? 24.545 -8.581 -24.726 1.00 90.00 701 ILE A N 1
ATOM 5521 C CA . ILE A 1 701 ? 23.777 -9.765 -24.315 1.00 90.00 701 ILE A CA 1
ATOM 5522 C C . ILE A 1 701 ? 22.968 -10.265 -25.516 1.00 90.00 701 ILE A C 1
ATOM 5524 O O . ILE A 1 701 ? 21.869 -9.772 -25.808 1.00 90.00 701 ILE A O 1
ATOM 5528 N N . LEU A 1 702 ? 23.517 -11.263 -26.206 1.00 91.44 702 LEU A N 1
ATOM 5529 C CA . LEU A 1 702 ? 22.822 -12.001 -27.257 1.00 91.44 702 LEU A CA 1
ATOM 5530 C C . LEU A 1 702 ? 21.963 -13.091 -26.605 1.00 91.44 702 LEU A C 1
ATOM 5532 O O . LEU A 1 702 ? 22.507 -13.997 -25.979 1.00 91.44 702 LEU A O 1
ATOM 5536 N N . LYS A 1 703 ? 20.634 -13.008 -26.732 1.00 90.94 703 LYS A N 1
ATOM 5537 C CA . LYS A 1 703 ? 19.710 -14.000 -26.165 1.00 90.94 703 LYS A CA 1
ATOM 5538 C C . LYS A 1 703 ? 18.771 -14.559 -27.226 1.00 90.94 703 LYS A C 1
ATOM 5540 O O . LYS A 1 703 ? 17.743 -13.961 -27.565 1.00 90.94 703 LYS A O 1
ATOM 5545 N N . GLY A 1 704 ? 19.120 -15.749 -27.701 1.00 91.69 704 GLY A N 1
ATOM 5546 C CA . GLY A 1 704 ? 18.411 -16.430 -28.774 1.00 91.69 704 GLY A CA 1
ATOM 5547 C C . GLY A 1 704 ? 18.549 -15.726 -30.124 1.00 91.69 704 GLY A C 1
ATOM 5548 O O . GLY A 1 704 ? 19.475 -14.945 -30.347 1.00 91.69 704 GLY A O 1
ATOM 5549 N N . ILE A 1 705 ? 17.630 -16.019 -31.043 1.00 94.50 705 ILE A N 1
ATOM 5550 C CA . ILE A 1 705 ? 17.733 -15.611 -32.454 1.00 94.50 705 ILE A CA 1
ATOM 5551 C C . ILE A 1 705 ? 16.418 -15.058 -33.002 1.00 94.50 705 ILE A C 1
ATOM 5553 O O . ILE A 1 705 ? 15.339 -15.352 -32.487 1.00 94.50 705 ILE A O 1
ATOM 5557 N N . VAL A 1 706 ? 16.501 -14.305 -34.096 1.00 94.38 706 VAL A N 1
ATOM 5558 C CA . VAL A 1 706 ? 15.368 -13.994 -34.973 1.00 94.38 706 VAL A CA 1
ATOM 5559 C C . VAL A 1 706 ? 15.462 -14.848 -36.236 1.00 94.38 706 VAL A C 1
ATOM 5561 O O . VAL A 1 706 ? 16.507 -14.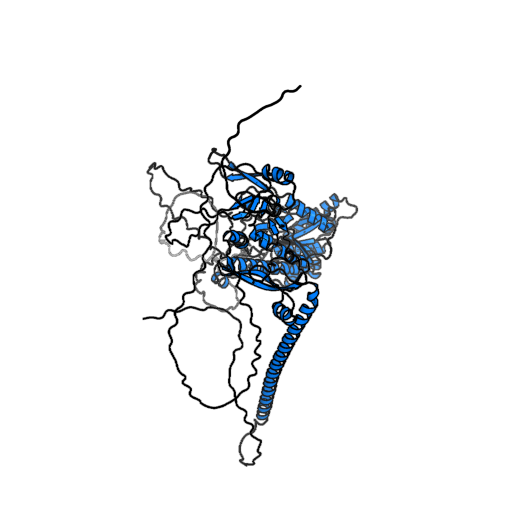885 -36.888 1.00 94.38 706 VAL A O 1
ATOM 5564 N N . VAL A 1 707 ? 14.353 -15.500 -36.591 1.00 93.81 707 VAL A N 1
ATOM 5565 C CA . VAL A 1 707 ? 14.169 -16.302 -37.818 1.00 93.81 707 VAL A CA 1
ATOM 5566 C C . VAL A 1 707 ? 12.921 -15.851 -38.573 1.00 93.81 707 VAL A C 1
ATOM 5568 O O . VAL A 1 707 ? 12.055 -15.184 -38.004 1.00 93.81 707 VAL A O 1
ATOM 5571 N N . ALA A 1 708 ? 12.787 -16.214 -39.851 1.00 94.44 708 ALA A N 1
ATOM 5572 C CA . ALA A 1 708 ? 11.540 -15.977 -40.579 1.00 94.44 708 ALA A CA 1
ATOM 5573 C C . ALA A 1 708 ? 10.381 -16.798 -39.978 1.00 94.44 708 ALA A C 1
ATOM 5575 O O . ALA A 1 708 ? 10.538 -17.963 -39.625 1.00 94.44 708 ALA A O 1
ATOM 5576 N N . SER A 1 709 ? 9.192 -16.202 -39.909 1.00 92.19 709 SER A N 1
ATOM 5577 C CA . SER A 1 709 ? 7.999 -16.777 -39.264 1.00 92.19 709 SER A CA 1
ATOM 5578 C C . SER A 1 709 ? 7.596 -18.165 -39.777 1.00 92.19 709 SER A C 1
ATOM 5580 O O . SER A 1 709 ? 7.194 -19.002 -38.975 1.00 92.19 709 SER A O 1
ATOM 5582 N N . GLY A 1 710 ? 7.764 -18.441 -41.075 1.00 90.06 710 GLY A N 1
ATOM 5583 C CA . GLY A 1 710 ? 7.490 -19.760 -41.665 1.00 90.06 710 GLY A CA 1
ATOM 5584 C C . GLY A 1 710 ? 8.451 -20.877 -41.234 1.00 90.06 710 GLY A C 1
ATOM 5585 O O . GLY A 1 710 ? 8.160 -22.041 -41.473 1.00 90.06 710 GLY A O 1
ATOM 5586 N N . PHE A 1 711 ? 9.573 -20.542 -40.591 1.00 90.81 711 PHE A N 1
ATOM 5587 C CA . PHE A 1 711 ? 10.558 -21.500 -40.078 1.00 90.81 711 PHE A CA 1
ATOM 5588 C C . PHE A 1 711 ? 10.464 -21.733 -38.568 1.00 90.81 711 PHE A C 1
ATOM 5590 O O . PHE A 1 711 ? 11.198 -22.561 -38.033 1.00 90.81 711 PHE A O 1
ATOM 5597 N N . ARG A 1 712 ? 9.566 -21.018 -37.878 1.00 91.94 712 ARG A N 1
ATOM 5598 C CA . ARG A 1 712 ? 9.423 -21.064 -36.420 1.00 91.94 712 ARG A CA 1
ATOM 5599 C C . ARG A 1 712 ? 9.260 -22.495 -35.896 1.00 91.94 712 ARG A C 1
ATOM 5601 O O . ARG A 1 712 ? 10.032 -22.909 -35.042 1.00 91.94 712 ARG A O 1
ATOM 5608 N N . GLU A 1 713 ? 8.281 -23.221 -36.430 1.00 93.06 713 GLU A N 1
ATOM 5609 C CA . GLU A 1 713 ? 7.903 -24.571 -35.991 1.00 93.06 713 GLU A CA 1
ATOM 5610 C C . GLU A 1 713 ? 9.069 -25.560 -36.138 1.00 93.06 713 GLU A C 1
ATOM 5612 O O . GLU A 1 713 ? 9.423 -26.243 -35.184 1.00 93.06 713 GLU A O 1
ATOM 5617 N N . ALA A 1 714 ? 9.760 -25.546 -37.284 1.00 91.50 714 ALA A N 1
ATOM 5618 C CA . ALA A 1 714 ? 10.929 -26.396 -37.517 1.00 91.50 714 ALA A CA 1
ATOM 5619 C C . ALA A 1 714 ? 12.060 -26.147 -36.500 1.00 91.50 714 ALA A C 1
ATOM 5621 O O . ALA A 1 714 ? 12.668 -27.094 -36.005 1.00 91.50 714 ALA A O 1
ATOM 5622 N N . VAL A 1 715 ? 12.330 -24.880 -36.160 1.00 91.69 715 VAL A N 1
ATOM 5623 C CA . VAL A 1 715 ? 13.350 -24.526 -35.158 1.00 91.69 715 VAL A CA 1
ATOM 5624 C C . VAL A 1 715 ? 12.889 -24.906 -33.743 1.00 91.69 715 VAL A C 1
ATOM 5626 O O . VAL A 1 715 ? 13.690 -25.420 -32.965 1.00 91.69 715 VAL A O 1
ATOM 5629 N N . GLU A 1 716 ? 11.613 -24.702 -33.402 1.00 92.81 716 GLU A N 1
ATOM 5630 C CA . GLU A 1 716 ? 11.043 -25.090 -32.101 1.00 92.81 716 GLU A CA 1
ATOM 5631 C C . GLU A 1 716 ? 11.060 -26.618 -31.883 1.00 92.81 716 GLU A C 1
ATOM 5633 O O . GLU A 1 716 ? 11.346 -27.057 -30.769 1.00 92.81 716 GLU A O 1
ATOM 5638 N N . GLU A 1 717 ? 10.844 -27.435 -32.918 1.00 92.75 717 GLU A N 1
ATOM 5639 C CA . GLU A 1 717 ? 10.958 -28.904 -32.845 1.00 92.75 717 GLU A CA 1
ATOM 5640 C C . GLU A 1 717 ? 12.401 -29.380 -32.605 1.00 92.75 717 GLU A C 1
ATOM 5642 O O . GLU A 1 717 ? 12.640 -30.213 -31.730 1.00 92.75 717 GLU A O 1
ATOM 5647 N N . VAL A 1 718 ? 13.401 -28.810 -33.292 1.00 93.06 718 VAL A N 1
ATOM 5648 C CA . VAL A 1 718 ? 14.817 -29.162 -33.044 1.00 93.06 718 VAL A CA 1
ATOM 5649 C C . VAL A 1 718 ? 15.251 -28.774 -31.622 1.00 93.06 718 VAL A C 1
ATOM 5651 O O . VAL A 1 718 ? 15.957 -29.533 -30.958 1.00 93.06 718 VAL A O 1
ATOM 5654 N N . ILE A 1 719 ? 14.774 -27.636 -31.104 1.00 91.81 719 ILE A N 1
ATOM 5655 C CA . ILE A 1 719 ? 15.020 -27.222 -29.711 1.00 91.81 719 ILE A CA 1
ATOM 5656 C C . ILE A 1 719 ? 14.332 -28.166 -28.712 1.00 91.81 719 ILE A C 1
ATOM 5658 O O . ILE A 1 719 ? 14.902 -28.456 -27.659 1.00 91.81 719 ILE A O 1
ATOM 5662 N N . GLN A 1 720 ? 13.131 -28.669 -29.015 1.00 91.94 720 GLN A N 1
ATOM 5663 C CA . GLN A 1 720 ? 12.488 -29.709 -28.203 1.00 91.94 720 GLN A CA 1
ATOM 5664 C C . GLN A 1 720 ? 13.306 -31.005 -28.197 1.00 91.94 720 GLN A C 1
ATOM 5666 O O . GLN A 1 720 ? 13.486 -31.584 -27.127 1.00 91.94 720 GLN A O 1
ATOM 5671 N N . GLY A 1 721 ? 13.880 -31.399 -29.340 1.00 91.88 721 GLY A N 1
ATOM 5672 C CA . GLY A 1 721 ? 14.831 -32.510 -29.440 1.00 91.88 721 GLY A CA 1
ATOM 5673 C C . GLY A 1 721 ? 16.008 -32.363 -28.471 1.00 91.88 721 GLY A C 1
ATOM 5674 O O . GLY A 1 721 ? 16.205 -33.226 -27.619 1.00 91.88 721 GLY A O 1
ATOM 5675 N N . PHE A 1 722 ? 16.718 -31.228 -28.508 1.00 90.38 722 PHE A N 1
ATOM 5676 C CA . PHE A 1 722 ? 17.827 -30.950 -27.580 1.00 90.38 722 PHE A CA 1
ATOM 5677 C C . PHE A 1 722 ? 17.418 -30.993 -26.100 1.00 90.38 722 PHE A C 1
ATOM 5679 O O . PHE A 1 722 ? 18.197 -31.413 -25.245 1.00 90.38 722 PHE A O 1
ATOM 5686 N N . ARG A 1 723 ? 16.202 -30.541 -25.771 1.00 89.62 723 ARG A N 1
ATOM 5687 C CA . ARG A 1 723 ? 15.693 -30.585 -24.391 1.00 89.62 723 ARG A CA 1
ATOM 5688 C C . ARG A 1 723 ? 15.393 -32.005 -23.947 1.00 89.62 723 ARG A C 1
ATOM 5690 O O . ARG A 1 723 ? 15.777 -32.362 -22.842 1.00 89.62 723 ARG A O 1
ATOM 5697 N N . HIS A 1 724 ? 14.756 -32.798 -24.803 1.00 90.81 724 HIS A N 1
ATOM 5698 C CA . HIS A 1 724 ? 14.457 -34.197 -24.525 1.00 90.81 724 HIS A CA 1
ATOM 5699 C C . HIS A 1 724 ? 15.741 -35.020 -24.344 1.00 90.81 724 HIS A C 1
ATOM 5701 O O . HIS A 1 724 ? 15.826 -35.781 -23.387 1.00 90.81 724 HIS A O 1
ATOM 5707 N N . GLU A 1 725 ? 16.759 -34.800 -25.185 1.00 89.62 725 GLU A N 1
ATOM 5708 C CA . GLU A 1 725 ? 18.094 -35.402 -25.046 1.00 89.62 725 GLU A CA 1
ATOM 5709 C C . GLU A 1 725 ? 18.705 -35.089 -23.668 1.00 89.62 725 GLU A C 1
ATOM 5711 O O . GLU A 1 725 ? 18.970 -35.989 -22.877 1.00 89.62 725 GLU A O 1
ATOM 5716 N N . ARG A 1 726 ? 18.809 -33.800 -23.319 1.00 88.62 726 ARG A N 1
ATOM 5717 C CA . ARG A 1 726 ? 19.371 -33.331 -22.041 1.00 88.62 726 ARG A CA 1
ATOM 5718 C C . ARG A 1 726 ? 18.575 -33.792 -20.818 1.00 88.62 726 ARG A C 1
ATOM 5720 O O . ARG A 1 726 ? 19.129 -33.992 -19.735 1.00 88.62 726 ARG A O 1
ATOM 5727 N N . ASP A 1 727 ? 17.256 -33.886 -20.941 1.00 87.56 727 ASP A N 1
ATOM 5728 C CA . ASP A 1 727 ? 16.398 -34.332 -19.848 1.00 87.56 727 ASP A CA 1
ATOM 5729 C C . ASP A 1 727 ? 16.527 -35.853 -19.654 1.00 87.56 727 ASP A C 1
ATOM 5731 O O . ASP A 1 727 ? 16.649 -36.288 -18.508 1.00 87.56 727 ASP A O 1
ATOM 5735 N N . ARG A 1 728 ? 16.665 -36.628 -20.743 1.00 91.38 728 ARG A N 1
ATOM 5736 C CA . ARG A 1 728 ? 17.034 -38.052 -20.727 1.00 91.38 728 ARG A CA 1
ATOM 5737 C C . ARG A 1 728 ? 18.408 -38.277 -20.092 1.00 91.38 728 ARG A C 1
ATOM 5739 O O . ARG A 1 728 ? 18.499 -39.055 -19.151 1.00 91.38 728 ARG A O 1
ATOM 5746 N N . GLU A 1 729 ? 19.443 -37.544 -20.500 1.00 90.75 729 GLU A N 1
ATOM 5747 C CA . GLU A 1 729 ? 20.780 -37.591 -19.877 1.00 90.75 729 GLU A CA 1
ATOM 5748 C C . GLU A 1 729 ? 20.726 -37.293 -18.369 1.00 90.75 729 GLU A C 1
ATOM 5750 O O . GLU A 1 729 ? 21.376 -37.957 -17.558 1.00 90.75 729 GLU A O 1
ATOM 5755 N N . ARG A 1 730 ? 19.911 -36.314 -17.948 1.00 89.56 730 ARG A N 1
ATOM 5756 C CA . ARG A 1 730 ? 19.735 -35.988 -16.525 1.00 89.56 730 ARG A CA 1
ATOM 5757 C C . ARG A 1 730 ? 18.984 -37.082 -15.767 1.00 89.56 730 ARG A C 1
ATOM 5759 O O . ARG A 1 730 ? 19.286 -37.314 -14.595 1.00 89.56 730 ARG A O 1
ATOM 5766 N N . GLU A 1 731 ? 18.004 -37.732 -16.385 1.00 88.31 731 GLU A N 1
ATOM 5767 C CA . GLU A 1 731 ? 17.315 -38.892 -15.811 1.00 88.31 731 GLU A CA 1
ATOM 5768 C C . GLU A 1 731 ? 18.240 -40.108 -15.718 1.00 88.31 731 GLU A C 1
ATOM 5770 O O . GLU A 1 731 ? 18.289 -40.740 -14.664 1.00 88.31 731 GLU A O 1
ATOM 5775 N N . GLU A 1 732 ? 19.053 -40.369 -16.742 1.00 92.12 732 GLU A N 1
ATOM 5776 C CA . GLU A 1 732 ? 20.099 -41.392 -16.741 1.00 92.12 732 GLU A CA 1
ATOM 5777 C C . GLU A 1 732 ? 21.102 -41.122 -15.602 1.00 92.12 732 GLU A C 1
ATOM 5779 O O . GLU A 1 732 ? 21.285 -41.983 -14.738 1.00 92.12 732 GLU A O 1
ATOM 5784 N N . MET A 1 733 ? 21.631 -39.900 -15.470 1.00 91.25 733 MET A N 1
ATOM 5785 C CA . MET A 1 733 ? 22.517 -39.498 -14.363 1.00 91.25 733 MET A CA 1
ATOM 5786 C C . MET A 1 733 ? 21.862 -39.613 -12.977 1.00 91.25 733 MET A C 1
ATOM 5788 O O . MET A 1 733 ? 22.488 -40.103 -12.032 1.00 91.25 733 MET A O 1
ATOM 5792 N N . ARG A 1 734 ? 20.588 -39.225 -12.830 1.00 91.50 734 ARG A N 1
ATOM 5793 C CA . ARG A 1 734 ? 19.820 -39.420 -11.584 1.00 91.50 734 ARG A CA 1
ATOM 5794 C C . ARG A 1 734 ? 19.611 -40.899 -11.270 1.00 91.50 734 ARG A C 1
ATOM 5796 O O . ARG A 1 734 ? 19.719 -41.287 -10.108 1.00 91.50 734 ARG A O 1
ATOM 5803 N N . SER A 1 735 ? 19.343 -41.723 -12.280 1.00 90.50 735 SER A N 1
ATOM 5804 C CA . SER A 1 735 ? 19.179 -43.169 -12.123 1.00 90.50 735 SER A CA 1
ATOM 5805 C C . SER A 1 735 ? 20.494 -43.829 -11.702 1.00 90.50 735 SER A C 1
ATOM 5807 O O . SER A 1 735 ? 20.500 -44.618 -10.761 1.00 90.50 735 SER A O 1
ATOM 5809 N N . LEU A 1 736 ? 21.627 -43.424 -12.289 1.00 93.62 736 LEU A N 1
ATOM 5810 C CA . LEU A 1 736 ? 22.965 -43.878 -11.910 1.00 93.62 736 LEU A CA 1
ATOM 5811 C C . LEU A 1 736 ? 23.311 -43.471 -10.473 1.00 93.62 736 LEU A C 1
ATOM 5813 O O . LEU A 1 736 ? 23.804 -44.300 -9.708 1.00 93.62 736 LEU A O 1
ATOM 5817 N N . ALA A 1 737 ? 23.004 -42.236 -10.064 1.00 91.94 737 ALA A N 1
ATOM 5818 C CA . ALA A 1 737 ? 23.173 -41.791 -8.681 1.00 91.94 737 ALA A CA 1
ATOM 5819 C C . ALA A 1 737 ? 22.307 -42.611 -7.704 1.00 91.94 737 ALA A C 1
ATOM 5821 O O . ALA A 1 737 ? 22.814 -43.110 -6.697 1.00 91.94 737 ALA A O 1
ATOM 5822 N N . ALA A 1 738 ? 21.032 -42.839 -8.032 1.00 92.00 738 ALA A N 1
ATOM 5823 C CA . ALA A 1 738 ? 20.136 -43.671 -7.232 1.00 92.00 738 ALA A CA 1
ATOM 5824 C C . ALA A 1 738 ? 20.621 -45.130 -7.146 1.00 92.00 738 ALA A C 1
ATOM 5826 O O . ALA A 1 738 ? 20.616 -45.712 -6.063 1.00 92.00 738 ALA A O 1
ATOM 5827 N N . LEU A 1 739 ? 21.106 -45.715 -8.246 1.00 93.75 739 LEU A N 1
ATOM 5828 C CA . LEU A 1 739 ? 21.689 -47.060 -8.280 1.00 93.75 739 LEU A CA 1
ATOM 5829 C C . LEU A 1 739 ? 22.975 -47.151 -7.443 1.00 93.75 739 LEU A C 1
ATOM 5831 O O . LEU A 1 739 ? 23.155 -48.131 -6.718 1.00 93.75 739 LEU A O 1
ATOM 5835 N N . ARG A 1 740 ? 23.839 -46.124 -7.460 1.00 93.94 740 ARG A N 1
ATOM 5836 C CA . ARG A 1 740 ? 25.014 -46.026 -6.571 1.00 93.94 740 ARG A CA 1
ATOM 5837 C C . ARG A 1 740 ? 24.596 -45.981 -5.095 1.00 93.94 740 ARG A C 1
ATOM 5839 O O . ARG A 1 740 ? 25.164 -46.711 -4.281 1.00 93.94 740 ARG A O 1
ATOM 5846 N N . MET A 1 741 ? 23.569 -45.200 -4.746 1.00 91.75 741 MET A N 1
ATOM 5847 C CA . MET A 1 741 ? 23.016 -45.155 -3.383 1.00 91.75 741 MET A CA 1
ATOM 5848 C C . MET A 1 741 ? 22.402 -46.497 -2.961 1.00 91.75 741 MET A C 1
ATOM 5850 O O . MET A 1 741 ? 22.689 -46.976 -1.865 1.00 91.75 741 MET A O 1
ATOM 5854 N N . TRP A 1 742 ? 21.630 -47.150 -3.835 1.00 94.25 742 TRP A N 1
ATOM 5855 C CA . TRP A 1 742 ? 21.077 -48.487 -3.593 1.00 94.25 742 TRP A CA 1
ATOM 5856 C C . TRP A 1 742 ? 22.167 -49.547 -3.417 1.00 94.25 742 TRP A C 1
ATOM 5858 O O . TRP A 1 742 ? 22.074 -50.354 -2.493 1.00 94.25 742 TRP A O 1
ATOM 5868 N N . LYS A 1 743 ? 23.236 -49.519 -4.227 1.00 93.31 743 LYS A N 1
ATOM 5869 C CA . LYS A 1 743 ? 24.418 -50.380 -4.047 1.00 93.31 743 LYS A CA 1
ATOM 5870 C C . LYS A 1 743 ? 25.028 -50.171 -2.658 1.00 93.31 743 LYS A C 1
ATOM 5872 O O . LYS A 1 743 ? 25.231 -51.149 -1.942 1.00 93.31 743 LYS A O 1
ATOM 5877 N N . ARG A 1 744 ? 25.253 -48.918 -2.240 1.00 91.81 744 ARG A N 1
ATOM 5878 C CA . ARG A 1 744 ? 25.795 -48.582 -0.907 1.00 91.81 744 ARG A CA 1
ATOM 5879 C C . ARG A 1 744 ? 24.879 -49.057 0.227 1.00 91.81 744 ARG A C 1
ATOM 5881 O O . ARG A 1 744 ? 25.367 -49.641 1.190 1.00 91.81 744 ARG A O 1
ATOM 5888 N N . PHE A 1 745 ? 23.564 -48.876 0.096 1.00 92.75 745 PHE A N 1
ATOM 5889 C CA . PHE A 1 745 ? 22.575 -49.334 1.077 1.00 92.75 745 PHE A CA 1
ATOM 5890 C C . PHE A 1 745 ? 22.525 -50.865 1.191 1.00 92.75 745 PHE A C 1
ATOM 5892 O O . PHE A 1 745 ? 22.576 -51.397 2.296 1.00 92.75 745 PHE A O 1
ATOM 5899 N N . LEU A 1 746 ? 22.502 -51.588 0.066 1.00 92.88 746 LEU A N 1
ATOM 5900 C CA . LEU A 1 746 ? 22.508 -53.055 0.048 1.00 92.88 746 LEU A CA 1
ATOM 5901 C C . LEU A 1 746 ? 23.818 -53.644 0.589 1.00 92.88 746 LEU A C 1
ATOM 5903 O O . LEU A 1 746 ? 23.781 -54.653 1.291 1.00 92.88 746 LEU A O 1
ATOM 5907 N N . VAL A 1 747 ? 24.965 -53.017 0.313 1.00 91.81 747 VAL A N 1
ATOM 5908 C CA . VAL A 1 747 ? 26.249 -53.386 0.933 1.00 91.81 747 VAL A CA 1
ATOM 5909 C C . VAL A 1 747 ? 26.200 -53.143 2.444 1.00 91.81 747 VAL A C 1
ATOM 5911 O O . VAL A 1 747 ? 26.533 -54.048 3.204 1.00 91.81 747 VAL A O 1
ATOM 5914 N N . GLY A 1 748 ? 25.692 -51.991 2.894 1.00 91.25 748 GLY A N 1
ATOM 5915 C CA . GLY A 1 748 ? 25.485 -51.698 4.316 1.00 91.25 748 GLY A CA 1
ATOM 5916 C C . GLY A 1 748 ? 24.563 -52.702 5.017 1.00 91.25 748 GLY A C 1
ATOM 5917 O O . GLY A 1 748 ? 24.882 -53.164 6.109 1.00 91.25 748 GLY A O 1
ATOM 5918 N N . LEU A 1 749 ? 23.466 -53.119 4.374 1.00 90.56 749 LEU A N 1
ATOM 5919 C CA . LEU A 1 749 ? 22.577 -54.166 4.889 1.00 90.56 749 LEU A CA 1
ATOM 5920 C C . LEU A 1 749 ? 23.241 -55.547 4.925 1.00 90.56 749 LEU A C 1
ATOM 5922 O O . LEU A 1 749 ? 23.025 -56.279 5.885 1.00 90.56 749 LEU A O 1
ATOM 5926 N N . LYS A 1 750 ? 24.063 -55.911 3.931 1.00 89.38 750 LYS A N 1
ATOM 5927 C CA . LYS A 1 750 ? 24.843 -57.163 3.960 1.00 89.38 750 LYS A CA 1
ATOM 5928 C C . LYS A 1 750 ? 25.877 -57.165 5.085 1.00 89.38 750 LYS A C 1
ATOM 5930 O O . LYS A 1 750 ? 26.020 -58.176 5.765 1.00 89.38 750 LYS A O 1
ATOM 5935 N N . ILE A 1 751 ? 26.567 -56.042 5.298 1.00 87.75 751 ILE A N 1
ATOM 5936 C CA . ILE A 1 751 ? 27.493 -55.864 6.424 1.00 87.75 751 ILE A CA 1
ATOM 5937 C C . ILE A 1 751 ? 26.723 -55.990 7.738 1.00 87.75 751 ILE A C 1
ATOM 5939 O O . ILE A 1 751 ? 27.115 -56.791 8.579 1.00 87.75 751 ILE A O 1
ATOM 5943 N N . LYS A 1 752 ? 25.589 -55.291 7.885 1.00 84.94 752 LYS A N 1
ATOM 5944 C CA . LYS A 1 752 ? 24.742 -55.400 9.076 1.00 84.94 752 LYS A CA 1
ATOM 5945 C C . LYS A 1 752 ? 24.275 -56.837 9.316 1.00 84.94 752 LYS A C 1
ATOM 5947 O O . LYS A 1 752 ? 24.456 -57.326 10.414 1.00 84.94 752 LYS A O 1
ATOM 5952 N N . ALA A 1 753 ? 23.756 -57.539 8.310 1.00 84.25 753 ALA A N 1
ATOM 5953 C CA . ALA A 1 753 ? 23.308 -58.925 8.464 1.00 84.25 753 ALA A CA 1
ATOM 5954 C C . ALA A 1 753 ? 24.450 -59.884 8.859 1.00 84.25 753 ALA A C 1
ATOM 5956 O O . ALA A 1 753 ? 24.231 -60.809 9.635 1.00 84.25 753 ALA A O 1
ATOM 5957 N N . ARG A 1 754 ? 25.677 -59.647 8.371 1.00 82.19 754 ARG A N 1
ATOM 5958 C CA . ARG A 1 754 ? 26.877 -60.378 8.809 1.00 82.19 754 ARG A CA 1
ATOM 5959 C C . ARG A 1 754 ? 27.244 -60.050 10.265 1.00 82.19 754 ARG A C 1
ATOM 5961 O O . ARG A 1 754 ? 27.584 -60.962 11.006 1.00 82.19 754 ARG A O 1
ATOM 5968 N N . VAL A 1 755 ? 27.156 -58.785 10.680 1.00 77.94 755 VAL A N 1
ATOM 5969 C CA . VAL A 1 755 ? 27.412 -58.349 12.069 1.00 77.94 755 VAL A CA 1
ATOM 5970 C C . VAL A 1 755 ? 26.343 -58.874 13.034 1.00 77.94 755 VAL A C 1
ATOM 5972 O O . VAL A 1 755 ? 26.694 -59.420 14.073 1.00 77.94 755 VAL A O 1
ATOM 5975 N N . ASP A 1 756 ? 25.063 -58.783 12.673 1.00 76.69 756 ASP A N 1
ATOM 5976 C CA . ASP A 1 756 ? 23.938 -59.324 13.443 1.00 76.69 756 ASP A CA 1
ATOM 5977 C C . ASP A 1 756 ? 24.044 -60.861 13.570 1.00 76.69 756 ASP A C 1
ATOM 5979 O O . ASP A 1 756 ? 23.674 -61.416 14.599 1.00 76.69 756 ASP A O 1
ATOM 5983 N N . GLY A 1 757 ? 24.605 -61.549 12.564 1.00 70.75 757 GLY A N 1
ATOM 5984 C CA . GLY A 1 757 ? 24.949 -62.975 12.639 1.00 70.75 757 GLY A CA 1
ATOM 5985 C C . GLY A 1 757 ? 26.010 -63.276 13.704 1.00 70.75 757 GLY A C 1
ATOM 5986 O O . GLY A 1 757 ? 25.778 -64.110 14.575 1.00 70.75 757 GLY A O 1
ATOM 5987 N N . TYR A 1 758 ? 27.125 -62.536 13.708 1.00 64.69 758 TYR A N 1
ATOM 5988 C CA . TYR A 1 758 ? 28.146 -62.659 14.759 1.00 64.69 758 TYR A CA 1
ATOM 5989 C C . TYR A 1 758 ? 27.628 -62.274 16.156 1.00 64.69 758 TYR A C 1
ATOM 5991 O O . TYR A 1 758 ? 28.094 -62.819 17.151 1.00 64.69 758 TYR A O 1
ATOM 5999 N N . ALA A 1 759 ? 26.647 -61.371 16.249 1.00 55.88 759 ALA A N 1
ATOM 6000 C CA . ALA A 1 759 ? 26.031 -60.983 17.518 1.00 55.88 759 ALA A CA 1
ATOM 6001 C C . ALA A 1 759 ? 25.105 -62.062 18.119 1.00 55.88 759 ALA A C 1
ATOM 6003 O O . ALA A 1 759 ? 24.793 -61.989 19.305 1.00 55.88 759 ALA A O 1
ATOM 6004 N N . ILE A 1 760 ? 24.663 -63.050 17.331 1.00 52.31 760 ILE A N 1
ATOM 6005 C CA . ILE A 1 760 ? 23.799 -64.155 17.792 1.00 52.31 760 ILE A CA 1
ATOM 6006 C C . ILE A 1 760 ? 24.620 -65.383 18.226 1.00 52.31 760 ILE A C 1
ATOM 6008 O O . ILE A 1 760 ? 24.171 -66.139 19.082 1.00 52.31 760 ILE A O 1
ATOM 6012 N N . GLU A 1 761 ? 25.836 -65.555 17.703 1.00 50.69 761 GLU A N 1
ATOM 6013 C CA . GLU A 1 761 ? 26.781 -66.609 18.124 1.00 50.69 761 GLU A CA 1
ATOM 6014 C C . GLU A 1 761 ? 27.764 -66.132 19.220 1.00 50.69 761 GLU A C 1
ATOM 6016 O O . GLU A 1 761 ? 28.701 -66.842 19.574 1.00 50.69 761 GLU A O 1
ATOM 6021 N N . GLY A 1 762 ? 27.553 -64.925 19.763 1.00 50.06 762 GLY A N 1
ATOM 6022 C CA . GLY A 1 762 ? 28.498 -64.194 20.618 1.00 50.06 762 GLY A CA 1
ATOM 6023 C C . GLY A 1 762 ? 28.236 -64.189 22.133 1.00 50.06 762 GLY A C 1
ATOM 6024 O O . GLY A 1 762 ? 28.769 -63.311 22.805 1.00 50.06 762 GLY A O 1
ATOM 6025 N N . GLU A 1 763 ? 27.447 -65.118 22.687 1.00 45.78 763 GLU A N 1
ATOM 6026 C CA . GLU A 1 763 ? 27.357 -65.346 24.146 1.00 45.78 763 GLU A CA 1
ATOM 6027 C C . GLU A 1 763 ? 27.418 -66.852 24.478 1.00 45.78 763 GLU A C 1
ATOM 6029 O O . GLU A 1 763 ? 26.406 -67.555 24.473 1.00 45.78 763 GLU A O 1
ATOM 6034 N N . GLY A 1 764 ? 28.625 -67.350 24.776 1.00 37.25 764 GLY A N 1
ATOM 6035 C CA . GLY A 1 764 ? 28.887 -68.727 25.213 1.00 37.25 764 GLY A CA 1
ATOM 6036 C C . GLY A 1 764 ? 30.389 -69.031 25.283 1.00 37.25 764 GLY A C 1
ATOM 6037 O O . GLY A 1 764 ? 31.065 -69.013 24.259 1.00 37.25 764 GLY A O 1
ATOM 6038 N N . ASP A 1 765 ? 30.910 -69.277 26.488 1.00 39.41 765 ASP A N 1
ATOM 6039 C CA . ASP A 1 765 ? 32.352 -69.350 26.770 1.00 39.41 765 ASP A CA 1
ATOM 6040 C C . ASP A 1 765 ? 33.061 -70.665 26.359 1.00 39.41 765 ASP A C 1
ATOM 6042 O O . ASP A 1 765 ? 32.510 -71.756 26.480 1.00 39.41 765 ASP A O 1
ATOM 6046 N N . GLU A 1 766 ? 34.339 -70.495 25.993 1.00 39.28 766 GLU A N 1
ATOM 6047 C CA . GLU A 1 766 ? 35.525 -71.373 26.147 1.00 39.28 766 GLU A CA 1
ATOM 6048 C C . GLU A 1 766 ? 35.643 -72.810 25.549 1.00 39.28 766 GLU A C 1
ATOM 6050 O O . GLU A 1 766 ? 34.934 -73.751 25.890 1.00 39.28 766 GLU A O 1
ATOM 6055 N N . ASP A 1 767 ? 36.771 -72.954 24.825 1.00 36.09 767 ASP A N 1
ATOM 6056 C CA . ASP A 1 767 ? 37.630 -74.134 24.568 1.00 36.09 767 ASP A CA 1
ATOM 6057 C C . ASP A 1 767 ? 37.221 -75.207 23.525 1.00 36.09 767 ASP A C 1
ATOM 6059 O O . ASP A 1 767 ? 36.062 -75.574 23.352 1.00 36.09 767 ASP A O 1
ATOM 6063 N N . GLY A 1 768 ? 38.235 -75.754 22.833 1.00 33.66 768 GLY A N 1
ATOM 6064 C CA . GLY A 1 768 ? 38.118 -76.933 21.963 1.00 33.66 768 GLY A CA 1
ATOM 6065 C C . GLY A 1 768 ? 38.533 -76.740 20.499 1.00 33.66 768 GLY A C 1
ATOM 6066 O O . GLY A 1 768 ? 37.698 -76.732 19.599 1.00 33.66 768 GLY A O 1
ATOM 6067 N N . SER A 1 769 ? 39.837 -76.673 20.219 1.00 36.03 769 SER A N 1
ATOM 6068 C CA . SER A 1 769 ? 40.375 -76.642 18.848 1.00 36.03 769 SER A CA 1
ATOM 6069 C C . SER A 1 769 ? 40.036 -77.891 18.010 1.00 36.03 769 SER A C 1
ATOM 6071 O O . SER A 1 769 ? 40.495 -78.988 18.340 1.00 36.03 769 SER A O 1
ATOM 6073 N N . VAL A 1 770 ? 39.382 -77.709 16.855 1.00 37.31 770 VAL A N 1
ATOM 6074 C CA . VAL A 1 770 ? 39.418 -78.645 15.712 1.00 37.31 770 VAL A CA 1
ATOM 6075 C C . VAL A 1 770 ? 39.470 -77.833 14.415 1.00 37.31 770 VAL A C 1
ATOM 6077 O O . VAL A 1 770 ? 38.645 -76.950 14.198 1.00 37.31 770 VAL A O 1
ATOM 6080 N N . GLN A 1 771 ? 40.448 -78.125 13.557 1.00 38.88 771 GLN A N 1
ATOM 6081 C CA . GLN A 1 771 ? 40.522 -77.587 12.197 1.00 38.88 771 GLN A CA 1
ATOM 6082 C C . GLN A 1 771 ? 39.592 -78.387 11.279 1.00 38.88 771 GLN A C 1
ATOM 6084 O O . GLN A 1 771 ? 39.703 -79.611 11.248 1.00 38.88 771 GLN A O 1
ATOM 6089 N N . ASP A 1 772 ? 38.768 -77.711 10.478 1.00 34.12 772 ASP A N 1
ATOM 6090 C CA . ASP A 1 772 ? 38.406 -78.219 9.151 1.00 34.12 772 ASP A CA 1
ATOM 6091 C C . ASP A 1 772 ? 38.206 -77.054 8.170 1.00 34.12 772 ASP A C 1
ATOM 6093 O O . ASP A 1 772 ? 37.806 -75.950 8.552 1.00 34.12 772 ASP A O 1
ATOM 6097 N N . GLU A 1 773 ? 38.553 -77.284 6.909 1.00 38.41 773 GLU A N 1
ATOM 6098 C CA . GLU A 1 773 ? 38.631 -76.266 5.866 1.00 38.41 773 GLU A CA 1
ATOM 6099 C C . GLU A 1 773 ? 37.335 -76.215 5.044 1.00 38.41 773 GLU A C 1
ATOM 6101 O O . GLU A 1 773 ? 36.851 -77.230 4.547 1.00 38.41 773 GLU A O 1
ATOM 6106 N N . SER A 1 774 ? 36.808 -75.015 4.784 1.00 31.23 774 SER A N 1
ATOM 6107 C CA . SER A 1 774 ? 35.871 -74.822 3.669 1.00 31.23 774 SER A CA 1
ATOM 6108 C C . SER A 1 774 ? 36.217 -73.557 2.886 1.00 31.23 774 SER A C 1
ATOM 6110 O O . SER A 1 774 ? 36.031 -72.428 3.336 1.00 31.23 774 SER A O 1
ATOM 6112 N N . ALA A 1 775 ? 36.791 -73.765 1.702 1.00 38.16 775 ALA A N 1
ATOM 6113 C CA . ALA A 1 775 ? 37.243 -72.694 0.829 1.00 38.16 775 ALA A CA 1
ATOM 6114 C C . ALA A 1 775 ? 36.064 -71.924 0.211 1.00 38.16 775 ALA A C 1
ATOM 6116 O O . ALA A 1 775 ? 35.157 -72.519 -0.374 1.00 38.16 775 ALA A O 1
ATOM 6117 N N . ALA A 1 776 ? 36.131 -70.592 0.256 1.00 34.88 776 ALA A N 1
ATOM 6118 C CA . ALA A 1 776 ? 35.250 -69.700 -0.490 1.00 34.88 776 ALA A CA 1
ATOM 6119 C C . ALA A 1 776 ? 36.087 -68.633 -1.215 1.00 34.88 776 ALA A C 1
ATOM 6121 O O . ALA A 1 776 ? 36.533 -67.664 -0.611 1.00 34.88 776 ALA A O 1
ATOM 6122 N N . SER A 1 777 ? 36.293 -68.880 -2.510 1.00 34.59 777 SER A N 1
ATOM 6123 C CA . SER A 1 777 ? 36.851 -68.011 -3.561 1.00 34.59 777 SER A CA 1
ATOM 6124 C C . SER A 1 777 ? 37.141 -66.538 -3.223 1.00 34.59 777 SER A C 1
ATOM 6126 O O . SER A 1 777 ? 36.213 -65.745 -3.030 1.00 34.59 777 SER A O 1
ATOM 6128 N N . ASP A 1 778 ? 38.412 -66.153 -3.365 1.00 37.62 778 ASP A N 1
ATOM 6129 C CA . ASP A 1 778 ? 38.815 -64.771 -3.631 1.00 37.62 778 ASP A CA 1
ATOM 6130 C C . ASP A 1 778 ? 38.167 -64.232 -4.914 1.00 37.62 778 ASP A C 1
ATOM 6132 O O . ASP A 1 778 ? 38.243 -64.860 -5.972 1.00 37.62 778 ASP A O 1
ATOM 6136 N N . VAL A 1 779 ? 37.627 -63.013 -4.841 1.00 34.94 779 VAL A N 1
ATOM 6137 C CA . VAL A 1 779 ? 37.559 -62.089 -5.982 1.00 34.94 779 VAL A CA 1
ATOM 6138 C C . VAL A 1 779 ? 37.936 -60.699 -5.472 1.00 34.94 779 VAL A C 1
ATOM 6140 O O . VAL A 1 779 ? 37.102 -59.948 -4.968 1.00 34.94 779 VAL A O 1
ATOM 6143 N N . TYR A 1 780 ? 39.222 -60.383 -5.594 1.00 34.44 780 TYR A N 1
ATOM 6144 C CA . TYR A 1 780 ? 39.764 -59.037 -5.438 1.00 34.44 780 TYR A CA 1
ATOM 6145 C C . TYR A 1 780 ? 39.385 -58.194 -6.665 1.00 34.44 780 TYR A C 1
ATOM 6147 O O . TYR A 1 780 ? 39.608 -58.623 -7.797 1.00 34.44 780 TYR A O 1
ATOM 6155 N N . ILE A 1 781 ? 38.819 -57.004 -6.451 1.00 37.88 781 ILE A N 1
ATOM 6156 C CA . ILE A 1 781 ? 38.676 -55.959 -7.478 1.00 37.88 781 ILE A CA 1
ATOM 6157 C C . ILE A 1 781 ? 39.192 -54.660 -6.842 1.00 37.88 781 ILE A C 1
ATOM 6159 O O . ILE A 1 781 ? 38.795 -54.397 -5.705 1.00 37.88 781 ILE A O 1
ATOM 6163 N N . PRO A 1 782 ? 40.080 -53.889 -7.504 1.00 40.06 782 PRO A N 1
ATOM 6164 C CA . PRO A 1 782 ? 40.834 -52.830 -6.835 1.00 40.06 782 PRO A CA 1
ATOM 6165 C C . PRO A 1 782 ? 39.983 -51.642 -6.385 1.00 40.06 782 PRO A C 1
ATOM 6167 O O . PRO A 1 782 ? 39.000 -51.281 -7.037 1.00 40.06 782 PRO A O 1
ATOM 6170 N N . ASP A 1 783 ? 40.435 -51.000 -5.311 1.00 36.38 783 ASP A N 1
ATOM 6171 C CA . ASP A 1 783 ? 40.033 -49.646 -4.950 1.00 36.38 783 ASP A CA 1
ATOM 6172 C C . ASP A 1 783 ? 40.683 -48.647 -5.923 1.00 36.38 783 ASP A C 1
ATOM 6174 O O . ASP A 1 783 ? 41.908 -48.596 -6.035 1.00 36.38 783 ASP A O 1
ATOM 6178 N N . ASP A 1 784 ? 39.862 -47.846 -6.604 1.00 35.31 784 ASP A N 1
ATOM 6179 C CA . ASP A 1 784 ? 40.286 -46.579 -7.205 1.00 35.31 784 ASP A CA 1
ATOM 6180 C C . ASP A 1 784 ? 39.726 -45.454 -6.326 1.00 35.31 784 ASP A C 1
ATOM 6182 O O . ASP A 1 784 ? 38.516 -45.200 -6.297 1.00 35.31 784 ASP A O 1
ATOM 6186 N N . ASP A 1 785 ? 40.601 -44.880 -5.502 1.00 42.97 785 ASP A N 1
ATOM 6187 C CA . ASP A 1 785 ? 40.236 -43.971 -4.418 1.00 42.97 785 ASP A CA 1
ATOM 6188 C C . ASP A 1 785 ? 40.412 -42.515 -4.875 1.00 42.97 785 ASP A C 1
ATOM 6190 O O . ASP A 1 785 ? 41.519 -41.981 -4.954 1.00 42.97 785 ASP A O 1
ATOM 6194 N N . GLY A 1 786 ? 39.291 -41.876 -5.215 1.00 34.44 786 GLY A N 1
ATOM 6195 C CA . GLY A 1 786 ? 39.223 -40.520 -5.764 1.00 34.44 786 GLY A CA 1
ATOM 6196 C C . GLY A 1 786 ? 38.146 -39.692 -5.068 1.00 34.44 786 GLY A C 1
ATOM 6197 O O . GLY A 1 786 ? 37.085 -39.425 -5.634 1.00 34.44 786 GLY A O 1
ATOM 6198 N N . GLY A 1 787 ? 38.389 -39.323 -3.808 1.00 38.47 787 GLY A N 1
ATOM 6199 C CA . GLY A 1 787 ? 37.434 -38.579 -2.984 1.00 38.47 787 GLY A CA 1
ATOM 6200 C C . GLY A 1 787 ? 37.038 -37.217 -3.575 1.00 38.47 787 GLY A C 1
ATOM 6201 O O . GLY A 1 787 ? 37.881 -36.346 -3.767 1.00 38.47 787 GLY A O 1
ATOM 6202 N N . GLY A 1 788 ? 35.734 -37.016 -3.799 1.00 31.81 788 GLY A N 1
ATOM 6203 C CA . GLY A 1 788 ? 35.142 -35.757 -4.264 1.00 31.81 788 GLY A CA 1
ATOM 6204 C C . GLY A 1 788 ? 34.052 -35.264 -3.310 1.00 31.81 788 GLY A C 1
ATOM 6205 O O . GLY A 1 788 ? 33.093 -35.984 -3.030 1.00 31.81 788 GLY A O 1
ATOM 6206 N N . PHE A 1 789 ? 34.228 -34.046 -2.799 1.00 31.70 789 PHE A N 1
ATOM 6207 C CA . PHE A 1 789 ? 33.368 -33.389 -1.809 1.00 31.70 789 PHE A CA 1
ATOM 6208 C C . PHE A 1 789 ? 31.926 -33.188 -2.317 1.00 31.70 789 PHE A C 1
ATOM 6210 O O . PHE A 1 789 ? 31.709 -32.886 -3.490 1.00 31.70 789 PHE A O 1
ATOM 6217 N N . ILE A 1 790 ? 30.942 -33.282 -1.416 1.00 39.38 790 ILE A N 1
ATOM 6218 C CA . ILE A 1 790 ? 29.635 -32.641 -1.624 1.00 39.38 790 ILE A CA 1
ATOM 6219 C C . ILE A 1 790 ? 29.832 -31.167 -1.247 1.00 39.38 790 ILE A C 1
ATOM 6221 O O . ILE A 1 790 ? 30.320 -30.929 -0.142 1.00 39.38 790 ILE A O 1
ATOM 6225 N N . PRO A 1 791 ? 29.495 -30.186 -2.101 1.00 40.31 791 PRO A N 1
ATOM 6226 C CA . PRO A 1 791 ? 29.460 -28.795 -1.674 1.00 40.31 791 PRO A CA 1
ATOM 6227 C C . PRO A 1 791 ? 28.291 -28.608 -0.703 1.00 40.31 791 PRO A C 1
ATOM 6229 O O . PRO A 1 791 ? 27.133 -28.769 -1.094 1.00 40.31 791 PRO A O 1
ATOM 6232 N N . ASP A 1 792 ? 28.604 -28.288 0.549 1.00 35.22 792 ASP A N 1
ATOM 6233 C CA . ASP A 1 792 ? 27.690 -27.528 1.395 1.00 35.22 792 ASP A CA 1
ATOM 6234 C C . ASP A 1 792 ? 27.776 -26.063 0.927 1.00 35.22 792 ASP A C 1
ATOM 6236 O O . ASP A 1 792 ? 28.871 -25.501 0.858 1.00 35.22 792 ASP A O 1
ATOM 6240 N N . ASP A 1 793 ? 26.643 -25.466 0.552 1.00 35.72 793 ASP A N 1
ATOM 6241 C CA . ASP A 1 793 ? 26.556 -24.035 0.241 1.00 35.72 793 ASP A CA 1
ATOM 6242 C C . ASP A 1 793 ? 26.529 -23.237 1.560 1.00 35.72 793 ASP A C 1
ATOM 6244 O O . ASP A 1 793 ? 25.506 -23.268 2.240 1.00 35.72 793 ASP A O 1
ATOM 6248 N N . ASP A 1 794 ? 27.614 -22.528 1.901 1.00 35.41 794 ASP A N 1
ATOM 6249 C CA . ASP A 1 794 ? 27.616 -21.336 2.776 1.00 35.41 794 ASP A CA 1
ATOM 6250 C C . ASP A 1 794 ? 28.940 -20.529 2.627 1.00 35.41 794 ASP A C 1
ATOM 6252 O O . ASP A 1 794 ? 30.035 -21.065 2.784 1.00 35.41 794 ASP A O 1
ATOM 6256 N N . ASP A 1 795 ? 28.786 -19.239 2.307 1.00 35.78 795 ASP A N 1
ATOM 6257 C CA . ASP A 1 795 ? 29.575 -18.021 2.605 1.00 35.78 795 ASP A CA 1
ATOM 6258 C C . ASP A 1 795 ? 31.139 -17.930 2.637 1.00 35.78 795 ASP A C 1
ATOM 6260 O O . ASP A 1 795 ? 31.840 -18.535 3.445 1.00 35.78 795 ASP A O 1
ATOM 6264 N N . ASP A 1 796 ? 31.604 -16.923 1.870 1.00 37.22 796 ASP A N 1
ATOM 6265 C CA . ASP A 1 796 ? 32.588 -15.856 2.188 1.00 37.22 796 ASP A CA 1
ATOM 6266 C C . ASP A 1 796 ? 34.141 -15.968 2.064 1.00 37.22 796 ASP A C 1
ATOM 6268 O O . ASP A 1 796 ? 34.808 -16.934 2.420 1.00 37.22 796 ASP A O 1
ATOM 6272 N N . ASP A 1 797 ? 34.676 -14.811 1.622 1.00 36.00 797 ASP A N 1
ATOM 6273 C CA . ASP A 1 797 ? 36.035 -14.226 1.687 1.00 36.00 797 ASP A CA 1
ATOM 6274 C C . ASP A 1 797 ? 37.251 -14.861 0.959 1.00 36.00 797 ASP A C 1
ATOM 6276 O O . ASP A 1 797 ? 37.857 -15.842 1.387 1.00 36.00 797 ASP A O 1
ATOM 6280 N N . GLU A 1 798 ? 37.760 -14.133 -0.052 1.00 33.22 798 GLU A N 1
ATOM 6281 C CA . GLU A 1 798 ? 39.112 -14.299 -0.614 1.00 33.22 798 GLU A CA 1
ATOM 6282 C C . GLU A 1 798 ? 39.990 -13.067 -0.302 1.00 33.22 798 GLU A C 1
ATOM 6284 O O . GLU A 1 798 ? 39.816 -11.978 -0.856 1.00 33.22 798 GLU A O 1
ATOM 6289 N N . GLY A 1 799 ? 40.960 -13.236 0.604 1.00 34.47 799 GLY A N 1
ATOM 6290 C CA . GLY A 1 799 ? 41.921 -12.199 0.993 1.00 34.47 799 GLY A CA 1
ATOM 6291 C C . GLY A 1 799 ? 43.293 -12.368 0.328 1.00 34.47 799 GLY A C 1
ATOM 6292 O O . GLY A 1 799 ? 43.981 -13.360 0.558 1.00 34.47 799 GLY A O 1
ATOM 6293 N N . GLY A 1 800 ? 43.740 -11.367 -0.439 1.00 34.72 800 GLY A N 1
ATOM 6294 C CA . GLY A 1 800 ? 45.078 -11.339 -1.050 1.00 34.72 800 GLY A CA 1
ATOM 6295 C C . GLY A 1 800 ? 46.183 -10.892 -0.079 1.00 34.72 800 GLY A C 1
ATOM 6296 O O . GLY A 1 800 ? 46.132 -9.786 0.459 1.00 34.72 800 GLY A O 1
ATOM 6297 N N . GLY A 1 801 ? 47.191 -11.744 0.139 1.00 33.56 801 GLY A N 1
ATOM 6298 C CA . GLY A 1 801 ? 48.259 -11.536 1.127 1.00 33.56 801 GLY A CA 1
ATOM 6299 C C . GLY A 1 801 ? 49.506 -10.769 0.650 1.00 33.56 801 GLY A C 1
ATOM 6300 O O . GLY A 1 801 ? 49.784 -10.643 -0.540 1.00 33.56 801 GLY A O 1
ATOM 6301 N N . PHE A 1 802 ? 50.295 -10.304 1.625 1.00 25.75 802 PHE A N 1
ATOM 6302 C CA . PHE A 1 802 ? 51.658 -9.772 1.458 1.00 25.75 802 PHE A CA 1
ATOM 6303 C C . PHE A 1 802 ? 52.709 -10.885 1.635 1.00 25.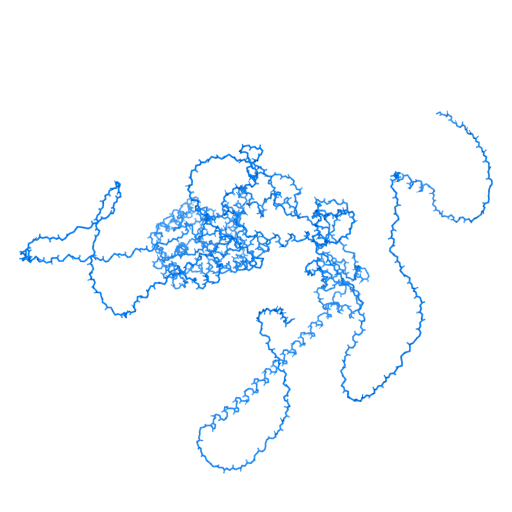75 802 PHE A C 1
ATOM 6305 O O . PHE A 1 802 ? 52.517 -11.784 2.453 1.00 25.75 802 PHE A O 1
ATOM 6312 N N . ILE A 1 803 ? 53.859 -10.763 0.963 1.00 30.06 803 ILE A N 1
ATOM 6313 C CA . ILE A 1 803 ? 55.072 -11.564 1.216 1.00 30.06 803 ILE A CA 1
ATOM 6314 C C . ILE A 1 803 ? 56.195 -10.615 1.678 1.00 30.06 803 ILE A C 1
ATOM 6316 O O . ILE A 1 803 ? 56.358 -9.564 1.055 1.00 30.06 803 ILE A O 1
ATOM 6320 N N . PRO A 1 804 ? 56.961 -10.945 2.737 1.00 41.75 804 PRO A N 1
ATOM 6321 C CA . PRO A 1 804 ? 58.120 -10.165 3.164 1.00 41.75 804 PRO A CA 1
ATOM 6322 C C . PRO A 1 804 ? 59.460 -10.770 2.701 1.00 41.75 804 PRO A C 1
ATOM 6324 O O . PRO A 1 804 ? 59.782 -11.896 3.071 1.00 41.75 804 PRO A O 1
ATOM 6327 N N . GLU A 1 805 ? 60.258 -9.988 1.970 1.00 31.34 805 GLU A N 1
ATOM 6328 C CA . GLU A 1 805 ? 61.582 -9.487 2.409 1.00 31.34 805 GLU A CA 1
ATOM 6329 C C . GLU A 1 805 ? 61.981 -8.243 1.592 1.00 31.34 805 GLU A C 1
ATOM 6331 O O . GLU A 1 805 ? 61.684 -8.213 0.375 1.00 31.34 805 GLU A O 1
#